Protein AF-A0A1Q9D2D0-F1 (afdb_monomer_lite)

Sequence (1019 aa):
MLRRRYPELGLRIVHDAEANIDPNTGLSERHKRALRMGPQANKRPKDSSQGYHQHREAAWSDQEEEEDLWSSWKLREDNWEDWEEGDWGQWRDQRRAWHHNSSNNQPSSSSWSSSEPSRGHVTDDEAQLILQGTALALTAPAGTSNRVPDVRMLLAYTGCAHSGLQEWQWCGCPEEVCAPAGGVWKMHTCAAELSYWPLKMHRALQEAAEGGSCADLEYEGDLQGETQWVSQKCCASFPASVCNPTAKKMTPCKDEADFLPGNFLHEWCEFHGTVPETCATTKGCHAGEGWCHCDNSEACTAAGGAWKQWTCDAAVQEWDSEKHLAVQSAATGSCEDVDWHGQPMSVALQHESSRCCASYPASVCDPTAKKMTPCKDEADFMPSNVLHEWCEVNPIPNASTCASHGCHGDGSYCHCSSHSSCASLGGSWKTSTCAEDLGHKDVAWHQAVAQASDEGTCAESRVHDSTVEDAISWSSRKCCSSYPANACYKGLKKMTPCKDEADFLPGNFLHEWCEFHGTVPETCATTKGCHAGEGWCHCDNSEACTAAGGAWKQWTCDAAVQEWDSEKHLAVQSAATGSCEDVDWHGQPMSVALQHESSKCCASYPAFVCDPTAKKMTPCKDEADFMPSNVVHEYCELHGVSVDSDTCTAHGCRSNHGHCHCDSQPGCEGVGGTWKVTSCEMEIGYWEPAKHKALQEAEESGTCGVDNMYGDLAIMIDHAATKCCASFPATLCDKTARHMTPCKDDADYTPEKEMYAWCDFYGDGAVLPEETVCNAQEGCYGGQGWCHCDGATGCQATGGIWNAHTCAKEVSQWSPEQHKMLQKADEHGTCLDLEVHGMRAQDFVNWPAQQCCKSFPASICDKDVKAMTPCLRSQDFDHNKTMWAWCEGLYPVPAEADCLAQGCTGNEHHCHCETAAACTALGGKYVEHQCWQDLQWMAAEVHKGIAKAIGQGTCEDVEAQHGKLEYAVDWLGSSCCASGMSVCQELASCATDYLSDTTGGLRESVEIGPNRGCGIRSF

Radius of gyration: 52.95 Å; chains: 1; bounding box: 123×114×160 Å

Secondary structure (DSSP, 8-state):
----S-----------------TTT---GGGSSS---------------------------------------------------------S------------------------------------------------------------------------SS--PPPP--HHHHTTTT-------HHHHHHHS-HHHHHHHHHHHHHT-STT---SS-HHHHHHHHHHHHSSSSS-BTTBTT-----SBSSTTSB-TTSEEEEEEE-SSSPPTTGGGSTTEEE-SS-EEESSHHHHHHHT-EEEEEEHHHHHHH-TTTHHHHHHHHHHT-STT-EETTEEHHHHTHHHHHHHBTTTT-BSS-TT-----SBSSGGGB-TTSEEEEEEE-SSPPPHHHHHHTTEEE-SS-EEESSHHHHHHTT-EEEEEEHHHHHHHS-HHHHHHHHHHHHHT--TT-EETTEEHHHHHHHHHHHHBTTTT-BTT-TT-----SBSSTTTB-TTSEEEEEEE-SSSPPTTGGGSTTEEEETTEEEESSHHHHHHTT-EEEEEEHHHHHTTGGGSHHHHHHHHHHT-SSS-EETTEEHHHHHHHHHHHHBSSTT-BTTBTT-----SBSSGGGB-TTSEEEEEEE-TT----HHHHHHTTEEEETTEEEESSHHHHHHTT-EEEEEEHHHHHHT--HHHHHHHHHHHHHT----EETTEEHHHHHHHHHHHHBTTTT-BSS-TT-----SBSSGGGB-TTSEEEEEEE--STT-----HHHHTTSTTEEEETTEEEESSHHHHHHTT-EEEEEEHHHHHHTS-HHHHHHHHHHHHHT--TT-EETTEEHHHHHHHHHHHHBTTTT-BTT-TTPPP--SSSSGGGB-TTSEEEEEEEPPSSPPPHHHHHHTT-EE-SS-EE-SSHHHHHHTT-EEEEEEHHHHHTTS-HHHHHHHHHHHHHT--TT-EETTEEHHHHHHHHHHHHBTTS--HHHHHHHHHHHHHHHTTS---------TTSS------

Organism: Symbiodinium microadriaticum (NCBI:txid2951)

pLDDT: mean 73.1, std 21.1, range [22.0, 96.12]

Structure (mmCIF, N/CA/C/O backbone):
data_AF-A0A1Q9D2D0-F1
#
_entry.id   AF-A0A1Q9D2D0-F1
#
loop_
_atom_site.group_PDB
_atom_site.id
_atom_site.type_symbol
_atom_site.label_atom_id
_atom_site.label_alt_id
_atom_site.label_comp_id
_atom_site.label_asym_id
_atom_site.label_entity_id
_atom_site.label_seq_id
_atom_site.pdbx_PDB_ins_code
_atom_site.Cartn_x
_atom_site.Cartn_y
_atom_site.Cartn_z
_atom_site.occupancy
_atom_site.B_iso_or_equiv
_atom_site.auth_seq_id
_atom_site.auth_comp_id
_atom_site.auth_asym_id
_atom_site.auth_atom_id
_atom_site.pdbx_PDB_model_num
ATOM 1 N N . MET A 1 1 ? -31.253 -50.440 29.001 1.00 29.52 1 MET A N 1
ATOM 2 C CA . MET A 1 1 ? -32.688 -50.418 28.649 1.00 29.52 1 MET A CA 1
ATOM 3 C C . MET A 1 1 ? -32.873 -49.471 27.472 1.00 29.52 1 MET A C 1
ATOM 5 O O . MET A 1 1 ? -32.320 -48.387 27.518 1.00 29.52 1 MET A O 1
ATOM 9 N N . LEU A 1 2 ? -33.603 -49.925 26.444 1.00 29.50 2 LEU A N 1
ATOM 10 C CA . LEU A 1 2 ? -34.126 -49.175 25.286 1.00 29.50 2 LEU A CA 1
ATOM 11 C C . LEU A 1 2 ? -33.126 -48.561 24.277 1.00 29.50 2 LEU A C 1
ATOM 13 O O . LEU A 1 2 ? -32.974 -47.354 24.169 1.00 29.50 2 LEU A O 1
ATOM 17 N N . ARG A 1 3 ? -32.595 -49.427 23.398 1.00 27.19 3 ARG A N 1
ATOM 18 C CA . ARG A 1 3 ? -32.656 -49.196 21.940 1.00 27.19 3 ARG A CA 1
ATOM 19 C C . ARG A 1 3 ? -34.008 -49.723 21.445 1.00 27.19 3 ARG A C 1
ATOM 21 O O . ARG A 1 3 ? -34.313 -50.880 21.727 1.00 27.19 3 ARG A O 1
ATOM 28 N N . ARG A 1 4 ? -34.786 -48.933 20.698 1.00 39.50 4 ARG A N 1
ATOM 29 C CA . ARG A 1 4 ? -35.791 -49.405 19.718 1.00 39.50 4 ARG A CA 1
ATOM 30 C C . ARG A 1 4 ? -36.212 -48.252 18.795 1.00 39.50 4 ARG A C 1
ATOM 32 O O . ARG A 1 4 ? -36.524 -47.183 19.300 1.00 39.50 4 ARG A O 1
ATOM 39 N N . ARG A 1 5 ? -36.339 -48.588 17.498 1.00 33.81 5 ARG A N 1
ATOM 40 C CA . ARG A 1 5 ? -36.816 -47.816 16.321 1.00 33.81 5 ARG A CA 1
ATOM 41 C C . ARG A 1 5 ? -35.719 -46.980 15.630 1.00 33.81 5 ARG A C 1
ATOM 43 O O . ARG A 1 5 ? -35.212 -46.066 16.248 1.00 33.81 5 ARG A O 1
ATOM 50 N N . TYR A 1 6 ? -35.272 -47.233 14.395 1.00 39.56 6 TYR A N 1
ATOM 51 C CA . TYR A 1 6 ? -35.883 -47.909 13.240 1.00 39.56 6 TYR A CA 1
ATOM 52 C C . TYR A 1 6 ? -34.847 -48.712 12.413 1.00 39.56 6 TYR A C 1
ATOM 54 O O . TYR A 1 6 ? -33.718 -48.242 12.275 1.00 39.56 6 TYR A O 1
ATOM 62 N N . PRO A 1 7 ? -35.206 -49.894 11.866 1.00 36.12 7 PRO A N 1
ATOM 63 C CA . PRO A 1 7 ? -34.313 -50.773 11.115 1.00 36.12 7 PRO A CA 1
ATOM 64 C C . PRO A 1 7 ? -34.763 -50.943 9.651 1.00 36.12 7 PRO A C 1
ATOM 66 O O . PRO A 1 7 ? -35.538 -51.839 9.370 1.00 36.12 7 PRO A O 1
ATOM 69 N N . GLU A 1 8 ? -34.274 -50.126 8.723 1.00 30.78 8 GLU A N 1
ATOM 70 C CA . GLU A 1 8 ? -34.384 -50.370 7.268 1.00 30.78 8 GLU A CA 1
ATOM 71 C C . GLU A 1 8 ? -33.184 -49.652 6.593 1.00 30.78 8 GLU A C 1
ATOM 73 O O . GLU A 1 8 ? -33.264 -48.491 6.215 1.00 30.78 8 GLU A O 1
ATOM 78 N N . LEU A 1 9 ? -31.951 -50.108 6.830 1.00 32.94 9 LEU A N 1
ATOM 79 C CA . LEU A 1 9 ? -31.128 -50.868 5.875 1.00 32.94 9 LEU A CA 1
ATOM 80 C C . LEU A 1 9 ? -30.857 -50.176 4.525 1.00 32.94 9 LEU A C 1
ATOM 82 O O . LEU A 1 9 ? -31.652 -50.234 3.594 1.00 32.94 9 LEU A O 1
ATOM 86 N N . GLY A 1 10 ? -29.632 -49.648 4.421 1.00 27.92 10 GLY A N 1
ATOM 87 C CA . GLY A 1 10 ? -28.985 -49.241 3.174 1.00 27.92 10 GLY A CA 1
ATOM 88 C C . GLY A 1 10 ? -27.541 -48.752 3.359 1.00 27.92 10 GLY A C 1
ATOM 89 O O . GLY A 1 10 ? -27.157 -47.770 2.741 1.00 27.92 10 GLY A O 1
ATOM 90 N N . LEU A 1 11 ? -26.751 -49.388 4.238 1.00 29.23 11 LEU A N 1
ATOM 91 C CA . LEU A 1 11 ? -25.336 -49.069 4.494 1.00 29.23 11 LEU A CA 1
ATOM 92 C C . LEU A 1 11 ? -24.418 -50.065 3.763 1.00 29.23 11 LEU A C 1
ATOM 94 O O . LEU A 1 11 ? -24.507 -51.272 3.989 1.00 29.23 11 LEU A O 1
ATOM 98 N N . ARG A 1 12 ? -23.487 -49.547 2.953 1.00 28.89 12 ARG A N 1
ATOM 99 C CA . ARG A 1 12 ? -22.188 -50.174 2.660 1.00 28.89 12 ARG A CA 1
ATOM 100 C C . ARG A 1 12 ? -21.102 -49.210 3.142 1.00 28.89 12 ARG A C 1
ATOM 102 O O . ARG A 1 12 ? -20.912 -48.164 2.538 1.00 28.89 12 ARG A O 1
ATOM 109 N N . ILE A 1 13 ? -20.411 -49.583 4.216 1.00 32.38 13 ILE A N 1
ATOM 110 C CA . ILE A 1 13 ? -19.085 -49.071 4.581 1.00 32.38 13 ILE A CA 1
ATOM 111 C C . ILE A 1 13 ? -18.121 -50.248 4.426 1.00 32.38 13 ILE A C 1
ATOM 113 O O . ILE A 1 13 ? -18.414 -51.350 4.893 1.00 32.38 13 ILE A O 1
ATOM 117 N N . VAL A 1 14 ? -16.989 -49.999 3.773 1.00 29.11 14 VAL A N 1
ATOM 118 C CA . VAL A 1 14 ? -15.773 -50.811 3.867 1.00 29.11 14 VAL A CA 1
ATOM 119 C C . VAL A 1 14 ? -14.767 -49.980 4.663 1.00 29.11 14 VAL A C 1
ATOM 121 O O . VAL A 1 14 ? -14.588 -48.797 4.383 1.00 29.11 14 VAL A O 1
ATOM 124 N N . HIS A 1 15 ? -14.200 -50.600 5.695 1.00 29.66 15 HIS A N 1
ATOM 125 C CA . HIS A 1 15 ? -13.107 -50.102 6.525 1.00 29.66 15 HIS A CA 1
ATOM 126 C C . HIS A 1 15 ? -11.771 -50.179 5.763 1.00 29.66 15 HIS A C 1
ATOM 128 O O . HIS A 1 15 ? -11.577 -51.120 5.002 1.00 29.66 15 HIS A O 1
ATOM 134 N N . ASP A 1 16 ? -10.854 -49.233 5.980 1.00 29.36 16 ASP A N 1
ATOM 135 C CA . ASP A 1 16 ? -9.665 -49.466 6.820 1.00 29.36 16 ASP A CA 1
ATOM 136 C C . ASP A 1 16 ? -8.766 -48.219 6.877 1.00 29.36 16 ASP A C 1
ATOM 138 O O . ASP A 1 16 ? -8.456 -47.589 5.868 1.00 29.36 16 ASP A O 1
ATOM 142 N N . ALA A 1 17 ? -8.363 -47.877 8.100 1.00 30.53 17 ALA A N 1
ATOM 143 C CA . ALA A 1 17 ? -7.312 -46.929 8.431 1.00 30.53 17 ALA A CA 1
ATOM 144 C C . ALA A 1 17 ? -6.265 -47.713 9.231 1.00 30.53 17 ALA A C 1
ATOM 146 O O . ALA A 1 17 ? -6.577 -48.214 10.312 1.00 30.53 17 ALA A O 1
ATOM 147 N N . GLU A 1 18 ? -5.046 -47.834 8.705 1.00 32.72 18 GLU A N 1
ATOM 148 C CA . GLU A 1 18 ? -3.908 -48.405 9.428 1.00 32.72 18 GLU A CA 1
ATOM 149 C C . GLU A 1 18 ? -2.966 -47.299 9.912 1.00 32.72 18 GLU A C 1
ATOM 151 O O . GLU A 1 18 ? -2.678 -46.325 9.218 1.00 32.72 18 GLU A O 1
ATOM 156 N N . ALA A 1 19 ? -2.533 -47.467 11.159 1.00 38.34 19 ALA A N 1
ATOM 157 C CA . ALA A 1 19 ? -1.733 -46.546 11.943 1.00 38.34 19 ALA A CA 1
ATOM 158 C C . ALA A 1 19 ? -0.241 -46.919 11.905 1.00 38.34 19 ALA A C 1
ATOM 160 O O . ALA A 1 19 ? 0.119 -48.093 11.971 1.00 38.34 19 ALA A O 1
ATOM 161 N N . ASN A 1 20 ? 0.624 -45.902 11.897 1.00 38.94 20 ASN A N 1
ATOM 162 C CA . ASN A 1 20 ? 2.072 -46.025 12.077 1.00 38.94 20 ASN A CA 1
ATOM 163 C C . ASN A 1 20 ? 2.422 -46.511 13.499 1.00 38.94 20 ASN A C 1
ATOM 165 O O . ASN A 1 20 ? 2.265 -45.770 14.472 1.00 38.94 20 ASN A O 1
ATOM 169 N N . ILE A 1 21 ? 2.944 -47.737 13.611 1.00 45.59 21 ILE A N 1
ATOM 170 C CA . ILE A 1 21 ? 3.579 -48.303 14.813 1.00 45.59 21 ILE A CA 1
ATOM 171 C C . ILE A 1 21 ? 4.992 -48.761 14.425 1.00 45.59 21 ILE A C 1
ATOM 173 O O . ILE A 1 21 ? 5.154 -49.479 13.442 1.00 45.59 21 ILE A O 1
ATOM 177 N N . ASP A 1 22 ? 6.009 -48.371 15.201 1.00 50.91 22 ASP A N 1
ATOM 178 C CA . ASP A 1 22 ? 7.391 -48.850 15.040 1.00 50.91 22 ASP A CA 1
ATOM 179 C C . ASP A 1 22 ? 7.479 -50.355 15.391 1.00 50.91 22 ASP A C 1
ATOM 181 O O . ASP A 1 22 ? 7.242 -50.732 16.551 1.00 50.91 22 ASP A O 1
ATOM 185 N N . PRO A 1 23 ? 7.832 -51.231 14.429 1.00 42.19 23 PRO A N 1
ATOM 186 C CA . PRO A 1 23 ? 7.814 -52.679 14.614 1.00 42.19 23 PRO A CA 1
ATOM 187 C C . PRO A 1 23 ? 8.924 -53.221 15.528 1.00 42.19 23 PRO A C 1
ATOM 189 O O . PRO A 1 23 ? 8.859 -54.389 15.905 1.00 42.19 23 PRO A O 1
ATOM 192 N N . ASN A 1 24 ? 9.913 -52.418 15.933 1.00 44.78 24 ASN A N 1
ATOM 193 C CA . ASN A 1 24 ? 11.002 -52.891 16.796 1.00 44.78 24 ASN A CA 1
ATOM 194 C C . ASN A 1 24 ? 10.820 -52.548 18.280 1.00 44.78 24 ASN A C 1
ATOM 196 O O . ASN A 1 24 ? 11.566 -53.063 19.115 1.00 44.78 24 ASN A O 1
ATOM 200 N N . THR A 1 25 ? 9.844 -51.708 18.640 1.00 61.78 25 THR A N 1
ATOM 201 C CA . THR A 1 25 ? 9.646 -51.297 20.045 1.00 61.78 25 THR A CA 1
ATOM 202 C C . THR A 1 25 ? 8.195 -51.288 20.531 1.00 61.78 25 THR A C 1
ATOM 204 O O . THR A 1 25 ? 7.981 -51.289 21.743 1.00 61.78 25 THR A O 1
ATOM 207 N N . GLY A 1 26 ? 7.194 -51.344 19.642 1.00 47.91 26 GLY A N 1
ATOM 208 C CA . GLY A 1 26 ? 5.797 -51.618 20.011 1.00 47.91 26 GLY A CA 1
ATOM 209 C C . GLY A 1 26 ? 5.111 -50.591 20.929 1.00 47.91 26 GLY A C 1
ATOM 210 O O . GLY A 1 26 ? 4.143 -50.941 21.600 1.00 47.91 26 GLY A O 1
ATOM 211 N N . LEU A 1 27 ? 5.579 -49.338 20.986 1.00 48.16 27 LEU A N 1
ATOM 212 C CA . LEU A 1 27 ? 5.010 -48.275 21.833 1.00 48.16 27 LEU A CA 1
ATOM 213 C C . LEU A 1 27 ? 4.822 -46.961 21.054 1.00 48.16 27 LEU A C 1
ATOM 215 O O . LEU A 1 27 ? 5.648 -46.615 20.213 1.00 48.16 27 LEU A O 1
ATOM 219 N N . SER A 1 28 ? 3.758 -46.204 21.359 1.00 59.44 28 SER A N 1
ATOM 220 C CA . SER A 1 28 ? 3.457 -44.903 20.739 1.00 59.44 28 SER A CA 1
ATOM 221 C C . SER A 1 28 ? 4.193 -43.730 21.415 1.00 59.44 28 SER A C 1
ATOM 223 O O . SER A 1 28 ? 4.407 -43.716 22.630 1.00 59.44 28 SER A O 1
ATOM 225 N N . GLU A 1 29 ? 4.565 -42.714 20.625 1.00 48.94 29 GLU A N 1
ATOM 226 C CA . GLU A 1 29 ? 5.423 -41.574 21.022 1.00 48.94 29 GLU A CA 1
ATOM 227 C C . GLU A 1 29 ? 4.905 -40.748 22.217 1.00 48.94 29 GLU A C 1
ATOM 229 O O . GLU A 1 29 ? 5.682 -40.124 22.940 1.00 48.94 29 GLU A O 1
ATOM 234 N N . ARG A 1 30 ? 3.607 -40.814 22.537 1.00 46.00 30 ARG A N 1
ATOM 235 C CA . ARG A 1 30 ? 3.031 -40.077 23.677 1.00 46.00 30 ARG A CA 1
ATOM 236 C C . ARG A 1 30 ? 3.426 -40.640 25.055 1.00 46.00 30 ARG A C 1
ATOM 238 O O . ARG A 1 30 ? 3.149 -39.996 26.061 1.00 46.00 30 ARG A O 1
ATOM 245 N N . HIS A 1 31 ? 4.095 -41.797 25.117 1.00 44.75 31 HIS A N 1
ATOM 246 C CA . HIS A 1 31 ? 4.530 -42.443 26.366 1.00 44.75 31 HIS A CA 1
ATOM 247 C C . HIS A 1 31 ? 6.039 -42.297 26.674 1.00 44.75 31 HIS A C 1
ATOM 249 O O . HIS A 1 31 ? 6.480 -42.708 27.747 1.00 44.75 31 HIS A O 1
ATOM 255 N N . LYS A 1 32 ? 6.848 -41.690 25.784 1.00 45.22 32 LYS A N 1
ATOM 256 C CA . LYS A 1 32 ? 8.317 -41.572 25.959 1.00 45.22 32 LYS A CA 1
ATOM 257 C C . LYS A 1 32 ? 8.794 -40.344 26.754 1.00 45.22 32 LYS A C 1
ATOM 259 O O . LYS A 1 32 ? 9.953 -40.314 27.157 1.00 45.22 32 LYS A O 1
ATOM 264 N N . ARG A 1 33 ? 7.937 -39.354 27.041 1.00 47.41 33 ARG A N 1
ATOM 265 C CA . ARG A 1 33 ? 8.340 -38.110 27.745 1.00 47.41 33 ARG A CA 1
ATOM 266 C C . ARG A 1 33 ? 7.984 -38.017 29.236 1.00 47.41 33 ARG A C 1
ATOM 268 O O . ARG A 1 33 ? 8.332 -37.022 29.857 1.00 47.41 33 ARG A O 1
ATOM 275 N N . ALA A 1 34 ? 7.368 -39.033 29.845 1.00 38.66 34 ALA A N 1
ATOM 276 C CA . ALA A 1 34 ? 6.874 -38.934 31.229 1.00 38.66 34 ALA A CA 1
ATOM 277 C C . ALA A 1 34 ? 7.697 -39.678 32.304 1.00 38.66 34 ALA A C 1
ATOM 279 O O . ALA A 1 34 ? 7.316 -39.662 33.471 1.00 38.66 34 ALA A O 1
ATOM 280 N N . LEU A 1 35 ? 8.825 -40.321 31.975 1.00 38.12 35 LEU A N 1
ATOM 281 C CA . LEU A 1 35 ? 9.617 -41.069 32.965 1.00 38.12 35 LEU A CA 1
ATOM 282 C C . LEU A 1 35 ? 11.126 -40.891 32.758 1.00 38.12 35 LEU A C 1
ATOM 284 O O . LEU A 1 35 ? 11.763 -41.720 32.115 1.00 38.12 35 LEU A O 1
ATOM 288 N N . ARG A 1 36 ? 11.709 -39.835 33.344 1.00 37.31 36 ARG A N 1
ATOM 289 C CA . ARG A 1 36 ? 13.122 -39.804 33.782 1.00 37.31 36 ARG A CA 1
ATOM 290 C C . ARG A 1 36 ? 13.374 -38.648 34.764 1.00 37.31 36 ARG A C 1
ATOM 292 O O . ARG A 1 36 ? 13.748 -37.552 34.370 1.00 37.31 36 ARG A O 1
ATOM 299 N N . MET A 1 37 ? 13.220 -38.930 36.060 1.00 31.78 37 MET A N 1
ATOM 300 C CA . MET A 1 37 ? 13.862 -38.195 37.160 1.00 31.78 37 MET A CA 1
ATOM 301 C C . MET A 1 37 ? 14.519 -39.198 38.136 1.00 31.78 37 MET A C 1
ATOM 303 O O . MET A 1 37 ? 13.795 -39.919 38.808 1.00 31.78 37 MET A O 1
ATOM 307 N N . GLY A 1 38 ? 15.871 -39.212 38.154 1.00 31.91 38 GLY A N 1
ATOM 308 C CA . GLY A 1 38 ? 16.875 -39.639 39.180 1.00 31.91 38 GLY A CA 1
ATOM 309 C C . GLY A 1 38 ? 16.762 -40.977 39.959 1.00 31.91 38 GLY A C 1
ATOM 310 O O . GLY A 1 38 ? 15.737 -41.640 39.873 1.00 31.91 38 GLY A O 1
ATOM 311 N N . PRO A 1 39 ? 17.746 -41.374 40.821 1.00 44.78 39 PRO A N 1
ATOM 312 C CA . PRO A 1 39 ? 19.143 -40.913 40.996 1.00 44.78 39 PRO A CA 1
ATOM 313 C C . PRO A 1 39 ? 20.220 -42.030 41.290 1.00 44.78 39 PRO A C 1
ATOM 315 O O . PRO A 1 39 ? 19.901 -43.182 41.550 1.00 44.78 39 PRO A O 1
ATOM 318 N N . GLN A 1 40 ? 21.502 -41.611 41.356 1.00 31.42 40 GLN A N 1
ATOM 319 C CA . GLN A 1 40 ? 22.643 -42.110 42.184 1.00 31.42 40 GLN A CA 1
ATOM 320 C C . GLN A 1 40 ? 23.499 -43.386 41.874 1.00 31.42 40 GLN A C 1
ATOM 322 O O . GLN A 1 40 ? 23.090 -44.520 42.081 1.00 31.42 40 GLN A O 1
ATOM 327 N N . ALA A 1 41 ? 24.803 -43.109 41.640 1.00 29.97 41 ALA A N 1
ATOM 328 C CA . ALA A 1 41 ? 25.995 -43.520 42.429 1.00 29.97 41 ALA A CA 1
ATOM 329 C C . ALA A 1 41 ? 26.961 -44.663 41.982 1.00 29.97 41 ALA A C 1
ATOM 331 O O . ALA A 1 41 ? 26.607 -45.832 41.905 1.00 29.97 41 ALA A O 1
ATOM 332 N N . ASN A 1 42 ? 28.259 -44.275 41.964 1.00 31.19 42 ASN A N 1
ATOM 333 C CA . ASN A 1 42 ? 29.481 -44.989 42.419 1.00 31.19 42 ASN A CA 1
ATOM 334 C C . ASN A 1 42 ? 30.217 -46.010 41.508 1.00 31.19 42 ASN A C 1
ATOM 336 O O . ASN A 1 42 ? 29.872 -47.183 41.505 1.00 31.19 42 ASN A O 1
ATOM 340 N N . LYS A 1 43 ? 31.389 -45.649 40.929 1.00 29.12 43 LYS A N 1
ATOM 341 C CA . LYS A 1 43 ? 32.767 -45.748 41.511 1.00 29.12 43 LYS A CA 1
ATOM 342 C C . LYS A 1 43 ? 33.904 -45.619 40.453 1.00 29.12 43 LYS A C 1
ATOM 344 O O . LYS A 1 43 ? 33.855 -46.220 39.392 1.00 29.12 43 LYS A O 1
ATOM 349 N N . ARG A 1 44 ? 34.939 -44.853 40.844 1.00 28.03 44 ARG A N 1
ATOM 350 C CA . ARG A 1 44 ? 36.368 -44.720 40.406 1.00 28.03 44 ARG A CA 1
ATOM 351 C C . ARG A 1 44 ? 37.142 -46.059 40.211 1.00 28.03 44 ARG A C 1
ATOM 353 O O . ARG A 1 44 ? 36.575 -47.065 40.634 1.00 28.03 44 ARG A O 1
ATOM 360 N N . PRO A 1 45 ? 38.469 -46.104 39.852 1.00 50.09 45 PRO A N 1
ATOM 361 C CA . PRO A 1 45 ? 39.444 -45.077 39.355 1.00 50.09 45 PRO A CA 1
ATOM 362 C C . PRO A 1 45 ? 40.431 -45.549 38.222 1.00 50.09 45 PRO A C 1
ATOM 364 O O . PRO A 1 45 ? 40.556 -46.748 38.006 1.00 50.09 45 PRO A O 1
ATOM 367 N N . LYS A 1 46 ? 41.218 -44.647 37.577 1.00 31.55 46 LYS A N 1
ATOM 368 C CA . LYS A 1 46 ? 42.694 -44.425 37.769 1.00 31.55 46 LYS A CA 1
ATOM 369 C C . LYS A 1 46 ? 43.452 -43.720 36.604 1.00 31.55 46 LYS A C 1
ATOM 371 O O . LYS A 1 46 ? 43.339 -44.132 35.461 1.00 31.55 46 LYS A O 1
ATOM 376 N N . ASP A 1 47 ? 44.292 -42.758 37.024 1.00 33.06 47 ASP A N 1
ATOM 377 C CA . ASP A 1 47 ? 45.635 -42.298 36.576 1.00 33.06 47 ASP A CA 1
ATOM 378 C C . ASP A 1 47 ? 45.919 -41.738 35.157 1.00 33.06 47 ASP A C 1
ATOM 380 O O . ASP A 1 47 ? 45.955 -42.490 34.193 1.00 33.06 47 ASP A O 1
ATOM 384 N N . SER A 1 48 ? 46.259 -40.430 35.072 1.00 32.25 48 SER A N 1
ATOM 385 C CA . SER A 1 48 ? 47.637 -39.854 34.920 1.00 32.25 48 SER A CA 1
ATOM 386 C C . SER A 1 48 ? 47.577 -38.361 34.472 1.00 32.25 48 SER A C 1
ATOM 388 O O . SER A 1 48 ? 47.077 -38.095 33.387 1.00 32.25 48 SER A O 1
ATOM 390 N N . SER A 1 49 ? 47.824 -37.365 35.355 1.00 33.22 49 SER A N 1
ATOM 391 C CA . SER A 1 49 ? 49.008 -36.440 35.430 1.00 33.22 49 SER A CA 1
ATOM 392 C C . SER A 1 49 ? 49.246 -35.552 34.182 1.00 33.22 49 SER A C 1
ATOM 394 O O . SER A 1 49 ? 49.314 -36.111 33.101 1.00 33.22 49 SER A O 1
ATOM 396 N N . GLN A 1 50 ? 49.441 -34.219 34.181 1.00 33.34 50 GLN A N 1
ATOM 397 C CA . GLN A 1 50 ? 50.126 -33.233 35.054 1.00 33.34 50 GLN A CA 1
ATOM 398 C C . GLN A 1 50 ? 49.739 -31.813 34.539 1.00 33.34 50 GLN A C 1
ATOM 400 O O . GLN A 1 50 ? 49.748 -31.617 33.332 1.00 33.34 50 GLN A O 1
ATOM 405 N N . GLY A 1 51 ? 49.270 -30.854 35.355 1.00 28.98 51 GLY A N 1
ATOM 406 C CA . GLY A 1 51 ? 50.044 -29.744 35.972 1.00 28.98 51 GLY A CA 1
ATOM 407 C C . GLY A 1 51 ? 49.505 -28.372 35.481 1.00 28.98 51 GLY A C 1
ATOM 408 O O . GLY A 1 51 ? 48.948 -28.335 34.397 1.00 28.98 51 GLY A O 1
ATOM 409 N N . TYR A 1 52 ? 49.565 -27.210 36.147 1.00 28.22 52 TYR A N 1
ATOM 410 C CA . TYR A 1 52 ? 50.000 -26.758 37.480 1.00 28.22 52 TYR A CA 1
ATOM 411 C C . TYR A 1 52 ? 49.554 -25.263 37.635 1.00 28.22 52 TYR A C 1
ATOM 413 O O . TYR A 1 52 ? 49.777 -24.503 36.703 1.00 28.22 52 TYR A O 1
ATOM 421 N N . HIS A 1 53 ? 49.007 -24.870 38.808 1.00 31.08 53 HIS A N 1
ATOM 422 C CA . HIS A 1 53 ? 48.958 -23.514 39.449 1.00 31.08 53 HIS A CA 1
ATOM 423 C C . HIS A 1 53 ? 48.227 -22.308 38.782 1.00 31.08 53 HIS A C 1
ATOM 425 O O . HIS A 1 53 ? 48.250 -22.172 37.575 1.00 31.08 53 HIS A O 1
ATOM 431 N N . GLN A 1 54 ? 47.607 -21.331 39.473 1.00 32.28 54 GLN A N 1
ATOM 432 C CA . GLN A 1 54 ? 47.302 -21.049 40.890 1.00 32.28 54 GLN A CA 1
ATOM 433 C C . GLN A 1 54 ? 46.223 -19.935 40.997 1.00 32.28 54 GLN A C 1
ATOM 435 O O . GLN A 1 54 ? 46.085 -19.092 40.123 1.00 32.28 54 GLN A O 1
ATOM 440 N N . HIS A 1 55 ? 45.509 -19.988 42.120 1.00 29.72 55 HIS A N 1
ATOM 441 C CA . HIS A 1 55 ? 44.509 -19.114 42.749 1.00 29.72 55 HIS A CA 1
ATOM 442 C C . HIS A 1 55 ? 44.716 -17.577 42.857 1.00 29.72 55 HIS A C 1
ATOM 444 O O . HIS A 1 55 ? 45.845 -17.123 43.014 1.00 29.72 55 HIS A O 1
ATOM 450 N N . ARG A 1 56 ? 43.556 -16.915 43.109 1.00 27.59 56 ARG A N 1
ATOM 451 C CA . ARG A 1 56 ? 43.268 -15.751 44.010 1.00 27.59 56 ARG A CA 1
ATOM 452 C C . ARG A 1 56 ? 43.643 -14.346 43.524 1.00 27.59 56 ARG A C 1
ATOM 454 O O . ARG A 1 56 ? 44.603 -14.201 42.794 1.00 27.59 56 ARG A O 1
ATOM 461 N N . GLU A 1 57 ? 43.063 -13.243 44.002 1.00 28.25 57 GLU A N 1
ATOM 462 C CA . GLU A 1 57 ? 41.776 -12.796 44.589 1.00 28.25 57 GLU A CA 1
ATOM 463 C C . GLU A 1 57 ? 41.970 -11.271 44.798 1.00 28.25 57 GLU A C 1
ATOM 465 O O . GLU A 1 57 ? 43.084 -10.852 45.096 1.00 28.25 57 GLU A O 1
ATOM 470 N N . ALA A 1 58 ? 40.879 -10.499 44.758 1.00 29.97 58 ALA A N 1
ATOM 471 C CA . ALA A 1 58 ? 40.664 -9.240 45.493 1.00 29.97 58 ALA A CA 1
ATOM 472 C C . ALA A 1 58 ? 41.387 -7.928 45.072 1.00 29.97 58 ALA A C 1
ATOM 474 O O . ALA A 1 58 ? 42.562 -7.710 45.330 1.00 29.97 58 ALA A O 1
ATOM 475 N N . ALA A 1 59 ? 40.535 -7.001 44.618 1.00 28.39 59 ALA A N 1
ATOM 476 C CA . ALA A 1 59 ? 40.204 -5.719 45.261 1.00 28.39 59 ALA A CA 1
ATOM 477 C C . ALA A 1 59 ? 40.985 -4.417 44.953 1.00 28.39 59 ALA A C 1
ATOM 479 O O . ALA A 1 59 ? 42.129 -4.254 45.350 1.00 28.39 59 ALA A O 1
ATOM 480 N N . TRP A 1 60 ? 40.228 -3.485 44.342 1.00 30.70 60 TRP A N 1
ATOM 481 C CA . TRP A 1 60 ? 40.066 -2.037 44.595 1.00 30.70 60 TRP A CA 1
ATOM 482 C C . TRP A 1 60 ? 41.302 -1.180 44.924 1.00 30.70 60 TRP A C 1
ATOM 484 O O . TRP A 1 60 ? 41.883 -1.314 45.996 1.00 30.70 60 TRP A O 1
ATOM 494 N N . SER A 1 61 ? 41.527 -0.145 44.107 1.00 28.53 61 SER A N 1
ATOM 495 C CA . SER A 1 61 ? 41.698 1.224 44.614 1.00 28.53 61 SER A CA 1
ATOM 496 C C . SER A 1 61 ? 41.444 2.265 43.523 1.00 28.53 61 SER A C 1
ATOM 498 O O . SER A 1 61 ? 41.816 2.074 42.367 1.00 28.53 61 SER A O 1
ATOM 500 N N . ASP A 1 62 ? 40.824 3.348 43.969 1.00 32.03 62 ASP A N 1
ATOM 501 C CA . ASP A 1 62 ? 40.550 4.625 43.319 1.00 32.03 62 ASP A CA 1
ATOM 502 C C . ASP A 1 62 ? 41.803 5.299 42.724 1.00 32.03 62 ASP A C 1
ATOM 504 O O . ASP A 1 62 ? 42.916 5.025 43.178 1.00 32.03 62 ASP A O 1
ATOM 508 N N . GLN A 1 63 ? 41.619 6.206 41.751 1.00 27.38 63 GLN A N 1
ATOM 509 C CA . GLN A 1 63 ? 41.907 7.649 41.899 1.00 27.38 63 GLN A CA 1
ATOM 510 C C . GLN A 1 63 ? 41.985 8.381 40.534 1.00 27.38 63 GLN A C 1
ATOM 512 O O . GLN A 1 63 ? 42.865 8.114 39.725 1.00 27.38 63 GLN A O 1
ATOM 517 N N . GLU A 1 64 ? 40.984 9.245 40.329 1.00 30.48 64 GLU A N 1
ATOM 518 C CA . GLU A 1 64 ? 40.972 10.636 39.824 1.00 30.48 64 GLU A CA 1
ATOM 519 C C . GLU A 1 64 ? 41.950 11.169 38.745 1.00 30.48 64 GLU A C 1
ATOM 521 O O . GLU A 1 64 ? 43.167 11.065 38.857 1.00 30.48 64 GLU A O 1
ATOM 526 N N . GLU A 1 65 ? 41.311 11.932 37.839 1.00 30.27 65 GLU A N 1
ATOM 527 C CA . GLU A 1 65 ? 41.675 13.261 37.295 1.00 30.27 65 GLU A CA 1
ATOM 528 C C . GLU A 1 65 ? 42.369 13.430 35.923 1.00 30.27 65 GLU A C 1
ATOM 530 O O . GLU A 1 65 ? 43.250 12.675 35.523 1.00 30.27 65 GLU A O 1
ATOM 535 N N . GLU A 1 66 ? 41.918 14.522 35.277 1.00 28.09 66 GLU A N 1
ATOM 536 C CA . GLU A 1 66 ? 42.276 15.188 34.005 1.00 28.09 66 GLU A CA 1
ATOM 537 C C . GLU A 1 66 ? 41.638 14.606 32.726 1.00 28.09 66 GLU A C 1
ATOM 539 O O . GLU A 1 66 ? 42.008 13.546 32.232 1.00 28.09 66 GLU A O 1
ATOM 544 N N . GLU A 1 67 ? 40.503 15.139 32.253 1.00 29.39 67 GLU A N 1
ATOM 545 C CA . GLU A 1 67 ? 40.248 16.453 31.610 1.00 29.39 67 GLU A CA 1
ATOM 546 C C . GLU A 1 67 ? 40.871 16.624 30.209 1.00 29.39 67 GLU A C 1
ATOM 548 O O . GLU A 1 67 ? 42.055 16.403 29.976 1.00 29.39 67 GLU A O 1
ATOM 553 N N . ASP A 1 68 ? 40.001 17.114 29.320 1.00 31.42 68 ASP A N 1
ATOM 554 C CA . ASP A 1 68 ? 40.262 17.987 28.176 1.00 31.42 68 ASP A CA 1
ATOM 555 C C . ASP A 1 68 ? 40.416 17.462 26.725 1.00 31.42 68 ASP A C 1
ATOM 557 O O . ASP A 1 68 ? 41.470 17.035 26.261 1.00 31.42 68 ASP A O 1
ATOM 561 N N . LEU A 1 69 ? 39.326 17.760 25.984 1.00 27.72 69 LEU A N 1
ATOM 562 C CA . LEU A 1 69 ? 39.236 18.301 24.615 1.00 27.72 69 LEU A CA 1
ATOM 563 C C . LEU A 1 69 ? 39.401 17.263 23.482 1.00 27.72 69 LEU A C 1
ATOM 565 O O . LEU A 1 69 ? 40.450 16.664 23.301 1.00 27.72 69 LEU A O 1
ATOM 569 N N . TRP A 1 70 ? 38.397 17.025 22.631 1.00 26.05 70 TRP A N 1
ATOM 570 C CA . TRP A 1 70 ? 37.814 18.012 21.715 1.00 26.05 70 TRP A CA 1
ATOM 571 C C . TRP A 1 70 ? 36.307 17.818 21.481 1.00 26.05 70 TRP A C 1
ATOM 573 O O . TRP A 1 70 ? 35.838 16.733 21.145 1.00 26.05 70 TRP A O 1
ATOM 583 N N . SER A 1 71 ? 35.588 18.939 21.569 1.00 27.02 71 SER A N 1
ATOM 584 C CA . SER A 1 71 ? 34.247 19.154 21.023 1.00 27.02 71 SER A CA 1
ATOM 585 C C . SER A 1 71 ? 34.334 20.150 19.860 1.00 27.02 71 SER A C 1
ATOM 587 O O . SER A 1 71 ? 35.236 20.986 19.825 1.00 27.02 71 SER A O 1
ATOM 589 N N . SER A 1 72 ? 33.292 20.146 19.027 1.00 28.62 72 SER A N 1
ATOM 590 C CA . SER A 1 72 ? 32.873 21.172 18.056 1.00 28.62 72 SER A CA 1
ATOM 591 C C . SER A 1 72 ? 33.534 21.142 16.673 1.00 28.62 72 SER A C 1
ATOM 593 O O . SER A 1 72 ? 34.731 21.352 16.537 1.00 28.62 72 SER A O 1
ATOM 595 N N . TRP A 1 73 ? 32.712 20.935 15.638 1.00 24.22 73 TRP A N 1
ATOM 596 C CA . TRP A 1 73 ? 32.104 22.059 14.918 1.00 24.22 73 TRP A CA 1
ATOM 597 C C . TRP A 1 73 ? 30.582 21.885 14.858 1.00 24.22 73 TRP A C 1
ATOM 599 O O . TRP A 1 73 ? 30.064 20.779 14.734 1.00 24.22 73 TRP A O 1
ATOM 609 N N . LYS A 1 74 ? 29.900 23.015 15.032 1.00 30.44 74 LYS A N 1
ATOM 610 C CA . LYS A 1 74 ? 28.456 23.235 15.104 1.00 30.44 74 LYS A CA 1
ATOM 611 C C . LYS A 1 74 ? 28.073 24.124 13.907 1.00 30.44 74 LYS A C 1
ATOM 613 O O . LYS A 1 74 ? 28.930 24.852 13.414 1.00 30.44 74 LYS A O 1
ATOM 618 N N . LEU A 1 75 ? 26.773 24.148 13.605 1.00 28.80 75 LEU A N 1
ATOM 619 C CA . LEU A 1 75 ? 25.998 25.194 12.913 1.00 28.80 75 LEU A CA 1
ATOM 620 C C . LEU A 1 75 ? 25.936 25.177 11.376 1.00 28.80 75 LEU A C 1
ATOM 622 O O . LEU A 1 75 ? 26.819 25.673 10.681 1.00 28.80 75 LEU A O 1
ATOM 626 N N . ARG A 1 76 ? 24.747 24.803 10.887 1.00 24.14 76 ARG A N 1
ATOM 627 C CA . ARG A 1 76 ? 23.923 25.714 10.086 1.00 24.14 76 ARG A CA 1
ATOM 628 C C . ARG A 1 76 ? 22.454 25.547 10.507 1.00 24.14 76 ARG A C 1
ATOM 630 O O . ARG A 1 76 ? 21.848 24.520 10.232 1.00 24.14 76 ARG A O 1
ATOM 637 N N . GLU A 1 77 ? 21.967 26.523 11.268 1.00 29.31 77 GLU A N 1
ATOM 638 C CA . GLU A 1 77 ? 20.545 26.823 11.480 1.00 29.31 77 GLU A CA 1
ATOM 639 C C . GLU A 1 77 ? 19.987 27.439 10.185 1.00 29.31 77 GLU A C 1
ATOM 641 O O . GLU A 1 77 ? 20.731 28.143 9.502 1.00 29.31 77 GLU A O 1
ATOM 646 N N . ASP A 1 78 ? 18.743 27.103 9.825 1.00 30.67 78 ASP A N 1
ATOM 647 C CA . ASP A 1 78 ? 17.699 28.029 9.344 1.00 30.67 78 ASP A CA 1
ATOM 648 C C . ASP A 1 78 ? 16.424 27.234 8.956 1.00 30.67 78 ASP A C 1
ATOM 650 O O . ASP A 1 78 ? 16.464 26.359 8.093 1.00 30.67 78 ASP A O 1
ATOM 654 N N . ASN A 1 79 ? 15.297 27.606 9.583 1.00 30.42 79 ASN A N 1
ATOM 655 C CA . ASN A 1 79 ? 13.884 27.326 9.253 1.00 30.42 79 ASN A CA 1
ATOM 656 C C . ASN A 1 79 ? 13.301 25.905 9.423 1.00 30.42 79 ASN A C 1
ATOM 658 O O . ASN A 1 79 ? 13.091 25.193 8.446 1.00 30.42 79 ASN A O 1
ATOM 662 N N . TRP A 1 80 ? 12.874 25.577 10.650 1.00 28.44 80 TRP A N 1
ATOM 663 C CA . TRP A 1 80 ? 11.704 24.714 10.908 1.00 28.44 80 TRP A CA 1
ATOM 664 C C . TRP A 1 80 ? 11.126 25.010 12.308 1.00 28.44 80 TRP A C 1
ATOM 666 O O . TRP A 1 80 ? 11.308 24.255 13.256 1.00 28.44 80 TRP A O 1
ATOM 676 N N . GLU A 1 81 ? 10.452 26.151 12.448 1.00 30.20 81 GLU A N 1
ATOM 677 C CA . GLU A 1 81 ? 9.533 26.451 13.556 1.00 30.20 81 GLU A CA 1
ATOM 678 C C . GLU A 1 81 ? 8.200 26.854 12.911 1.00 30.20 81 GLU A C 1
ATOM 680 O O . GLU A 1 81 ? 8.122 27.933 12.337 1.00 30.20 81 GLU A O 1
ATOM 685 N N . ASP A 1 82 ? 7.235 25.926 12.874 1.00 32.22 82 ASP A N 1
ATOM 686 C CA . ASP A 1 82 ? 5.776 26.168 12.777 1.00 32.22 82 ASP A CA 1
ATOM 687 C C . ASP A 1 82 ? 5.026 24.822 12.666 1.00 32.22 82 ASP A C 1
ATOM 689 O O . ASP A 1 82 ? 4.376 24.504 11.674 1.00 32.22 82 ASP A O 1
ATOM 693 N N . TRP A 1 83 ? 5.144 23.993 13.704 1.00 31.08 83 TRP A N 1
ATOM 694 C CA . TRP A 1 83 ? 4.133 22.984 14.038 1.00 31.08 83 TRP A CA 1
ATOM 695 C C . TRP A 1 83 ? 3.815 23.177 15.516 1.00 31.08 83 TRP A C 1
ATOM 697 O O . TRP A 1 83 ? 4.378 22.518 16.388 1.00 31.08 83 TRP A O 1
ATOM 707 N N . GLU A 1 84 ? 2.985 24.187 15.785 1.00 31.75 84 GLU A N 1
ATOM 708 C CA . GLU A 1 84 ? 2.391 24.401 17.097 1.00 31.75 84 GLU A CA 1
ATOM 709 C C . GLU A 1 84 ? 1.534 23.192 17.488 1.00 31.75 84 GLU A C 1
ATOM 711 O O . GLU A 1 84 ? 0.713 22.681 16.723 1.00 31.75 84 GLU A O 1
ATOM 716 N N . GLU A 1 85 ? 1.758 22.772 18.728 1.00 31.53 85 GLU A N 1
ATOM 717 C CA . GLU A 1 85 ? 0.930 21.898 19.542 1.00 31.53 85 GLU A CA 1
ATOM 718 C C . GLU A 1 85 ? -0.539 22.365 19.527 1.00 31.53 85 GLU A C 1
ATOM 720 O O . GLU A 1 85 ? -0.929 23.306 20.216 1.00 31.53 85 GLU A O 1
ATOM 725 N N . GLY A 1 86 ? -1.375 21.675 18.749 1.00 28.75 86 GLY A N 1
ATOM 726 C CA . GLY A 1 86 ? -2.828 21.833 18.743 1.00 28.75 86 GLY A CA 1
ATOM 727 C C . GLY A 1 86 ? -3.515 20.965 19.802 1.00 28.75 86 GLY A C 1
ATOM 728 O O . GLY A 1 86 ? -3.955 19.858 19.518 1.00 28.75 86 GLY A O 1
ATOM 729 N N . ASP A 1 87 ? -3.574 21.489 21.023 1.00 30.56 87 ASP A N 1
ATOM 730 C CA . ASP A 1 87 ? -4.747 21.521 21.912 1.00 30.56 87 ASP A CA 1
ATOM 731 C C . ASP A 1 87 ? -5.650 20.260 22.024 1.00 30.56 87 ASP A C 1
ATOM 733 O O . ASP A 1 87 ? -6.776 20.215 21.531 1.00 30.56 87 ASP A O 1
ATOM 737 N N . TRP A 1 88 ? -5.200 19.260 22.792 1.00 29.06 88 TRP A N 1
ATOM 738 C CA . TRP A 1 88 ? -6.083 18.312 23.496 1.00 29.06 88 TRP A CA 1
ATOM 739 C C . TRP A 1 88 ? -5.766 18.342 24.989 1.00 29.06 88 TRP A C 1
ATOM 741 O O . TRP A 1 88 ? -5.116 17.449 25.530 1.00 29.06 88 TRP A O 1
ATOM 751 N N . GLY A 1 89 ? -6.194 19.396 25.683 1.00 29.67 89 GLY A N 1
ATOM 752 C CA . GLY A 1 89 ? -5.976 19.444 27.123 1.00 29.67 89 GLY A CA 1
ATOM 753 C C . GLY A 1 89 ? -6.428 20.711 27.821 1.00 29.67 89 GLY A C 1
ATOM 754 O O . GLY A 1 89 ? -5.597 21.345 28.461 1.00 29.67 89 GLY A O 1
ATOM 755 N N . GLN A 1 90 ? -7.722 21.057 27.767 1.00 26.41 90 GLN A N 1
ATOM 756 C CA . GLN A 1 90 ? -8.330 21.982 28.739 1.00 26.41 90 GLN A CA 1
ATOM 757 C C . GLN A 1 90 ? -9.875 21.981 28.718 1.00 26.41 90 GLN A C 1
ATOM 759 O O . GLN A 1 90 ? -10.526 22.961 28.376 1.00 26.41 90 GLN A O 1
ATOM 764 N N . TRP A 1 91 ? -10.494 20.886 29.175 1.00 26.75 91 TRP A N 1
ATOM 765 C CA . TRP A 1 91 ? -11.868 20.911 29.709 1.00 26.75 91 TRP A CA 1
ATOM 766 C C . TRP A 1 91 ? -11.831 20.757 31.234 1.00 26.75 91 TRP A C 1
ATOM 768 O O . TRP A 1 91 ? -12.163 19.718 31.798 1.00 26.75 91 TRP A O 1
ATOM 778 N N . ARG A 1 92 ? -11.396 21.816 31.924 1.00 25.75 92 ARG A N 1
ATOM 779 C CA . ARG A 1 92 ? -11.740 22.082 33.328 1.00 25.75 92 ARG A CA 1
ATOM 780 C C . ARG A 1 92 ? -11.622 23.581 33.609 1.00 25.75 92 ARG A C 1
ATOM 782 O O . ARG A 1 92 ? -10.656 24.216 33.216 1.00 25.75 92 ARG A O 1
ATOM 789 N N . ASP A 1 93 ? -12.625 24.086 34.324 1.00 31.39 93 ASP A N 1
ATOM 790 C CA . ASP A 1 93 ? -12.732 25.407 34.957 1.00 31.39 93 ASP A CA 1
ATOM 791 C C . ASP A 1 93 ? -13.107 26.627 34.090 1.00 31.39 93 ASP A C 1
ATOM 793 O O . ASP A 1 93 ? -12.321 27.539 33.859 1.00 31.39 93 ASP A O 1
ATOM 797 N N . GLN A 1 94 ? -14.409 26.756 33.792 1.00 26.52 94 GLN A N 1
ATOM 798 C CA . GLN A 1 94 ? -15.054 28.069 33.628 1.00 26.52 94 GLN A CA 1
ATOM 799 C C . GLN A 1 94 ? -16.284 28.227 34.535 1.00 26.52 94 GLN A C 1
ATOM 801 O O . GLN A 1 94 ? -17.432 28.148 34.109 1.00 26.52 94 GLN A O 1
ATOM 806 N N . ARG A 1 95 ? -16.037 28.528 35.816 1.00 29.25 95 ARG A N 1
ATOM 807 C CA . ARG A 1 95 ? -16.954 29.311 36.669 1.00 29.25 95 ARG A CA 1
ATOM 808 C C . ARG A 1 95 ? -16.160 30.160 37.671 1.00 29.25 95 ARG A C 1
ATOM 810 O O . ARG A 1 95 ? -16.030 29.752 38.824 1.00 29.25 95 ARG A O 1
ATOM 817 N N . ARG A 1 96 ? -15.692 31.353 37.257 1.00 29.42 96 ARG A N 1
ATOM 818 C CA . ARG A 1 96 ? -15.768 32.638 38.010 1.00 29.42 96 ARG A CA 1
ATOM 819 C C . ARG A 1 96 ? -14.850 33.757 37.465 1.00 29.42 96 ARG A C 1
ATOM 821 O O . ARG A 1 96 ? -13.647 33.582 37.371 1.00 29.42 96 ARG A O 1
ATOM 828 N N . ALA A 1 97 ? -15.465 34.942 37.359 1.00 28.95 97 ALA A N 1
ATOM 829 C CA . ALA A 1 97 ? -14.948 36.293 37.640 1.00 28.95 97 ALA A CA 1
ATOM 830 C C . ALA A 1 97 ? -14.281 37.161 36.537 1.00 28.95 97 ALA A C 1
ATOM 832 O O . ALA A 1 97 ? -13.340 36.792 35.851 1.00 28.95 97 ALA A O 1
ATOM 833 N N . TRP A 1 98 ? -14.833 38.378 36.478 1.00 27.08 98 TRP A N 1
ATOM 834 C CA . TRP A 1 98 ? -14.614 39.580 35.666 1.00 27.08 98 TRP A CA 1
ATOM 835 C C . TRP A 1 98 ? -13.300 40.390 35.871 1.00 27.08 98 TRP A C 1
ATOM 837 O O . TRP A 1 98 ? -12.726 40.383 36.954 1.00 27.08 98 TRP A O 1
ATOM 847 N N . HIS A 1 99 ? -13.030 41.253 34.863 1.00 30.50 99 HIS A N 1
ATOM 848 C CA . HIS A 1 99 ? -12.287 42.546 34.802 1.00 30.50 99 HIS A CA 1
ATOM 849 C C . HIS A 1 99 ? -10.748 42.595 34.974 1.00 30.50 99 HIS A C 1
ATOM 851 O O . HIS A 1 99 ? -10.250 42.413 36.075 1.00 30.50 99 HIS A O 1
ATOM 857 N N . HIS A 1 100 ? -9.997 43.054 33.950 1.00 27.41 100 HIS A N 1
ATOM 858 C CA . HIS A 1 100 ? -9.553 44.458 33.727 1.00 27.41 100 HIS A CA 1
ATOM 859 C C . HIS A 1 100 ? -8.418 44.584 32.667 1.00 27.41 100 HIS A C 1
ATOM 861 O O . HIS A 1 100 ? -7.376 43.961 32.786 1.00 27.41 100 HIS A O 1
ATOM 867 N N . ASN A 1 101 ? -8.636 45.475 31.689 1.00 27.25 101 ASN A N 1
ATOM 868 C CA . ASN A 1 101 ? -7.758 46.527 31.129 1.00 27.25 101 ASN A CA 1
ATOM 869 C C . ASN A 1 101 ? -6.230 46.374 30.875 1.00 27.25 101 ASN A C 1
ATOM 871 O O . ASN A 1 101 ? -5.439 46.205 31.795 1.00 27.25 101 ASN A O 1
ATOM 875 N N . SER A 1 102 ? -5.870 46.839 29.661 1.00 27.67 102 SER A N 1
ATOM 876 C CA . SER A 1 102 ? -4.893 47.917 29.354 1.00 27.67 102 SER A CA 1
ATOM 877 C C . SER A 1 102 ? -3.444 47.595 28.923 1.00 27.67 102 SER A C 1
ATOM 879 O O . SER A 1 102 ? -2.536 47.530 29.736 1.00 27.67 102 SER A O 1
ATOM 881 N N . SER A 1 103 ? -3.244 47.679 27.596 1.00 28.31 103 SER A N 1
ATOM 882 C CA . SER A 1 103 ? -2.445 48.689 26.849 1.00 28.31 103 SER A CA 1
ATOM 883 C C . SER A 1 103 ? -0.904 48.769 26.897 1.00 28.31 103 SER A C 1
ATOM 885 O O . SER A 1 103 ? -0.306 48.814 27.964 1.00 28.31 103 SER A O 1
ATOM 887 N N . ASN A 1 104 ? -0.384 49.135 25.706 1.00 28.09 104 ASN A N 1
ATOM 888 C CA . ASN A 1 104 ? 0.813 49.934 25.357 1.00 28.09 104 ASN A CA 1
ATOM 889 C C . ASN A 1 104 ? 2.157 49.193 25.230 1.00 28.09 104 ASN A C 1
ATOM 891 O O . ASN A 1 104 ? 2.577 48.515 26.150 1.00 28.09 104 ASN A O 1
ATOM 895 N N . ASN A 1 105 ? 2.842 49.184 24.077 1.00 28.48 105 ASN A N 1
ATOM 896 C CA . ASN A 1 105 ? 3.383 50.221 23.166 1.00 28.48 105 ASN A CA 1
ATOM 897 C C . ASN A 1 105 ? 4.905 50.411 23.350 1.00 28.48 105 ASN A C 1
ATOM 899 O O . ASN A 1 105 ? 5.357 50.936 24.361 1.00 28.48 105 ASN A O 1
ATOM 903 N N . GLN A 1 106 ? 5.600 50.147 22.241 1.00 28.95 106 GLN A N 1
ATOM 904 C CA . GLN A 1 106 ? 6.755 50.857 21.680 1.00 28.95 106 GLN A CA 1
ATOM 905 C C . GLN A 1 106 ? 8.222 50.456 21.959 1.00 28.95 106 GLN A C 1
ATOM 907 O O . GLN A 1 106 ? 8.549 49.935 23.021 1.00 28.95 106 GLN A O 1
ATOM 912 N N . PRO A 1 107 ? 9.109 50.731 20.962 1.00 59.09 107 PRO A N 1
ATOM 913 C CA . PRO A 1 107 ? 10.448 50.154 20.805 1.00 59.09 107 PRO A CA 1
ATOM 914 C C . PRO A 1 107 ? 11.582 51.212 20.830 1.00 59.09 107 PRO A C 1
ATOM 916 O O . PRO A 1 107 ? 11.320 52.409 20.924 1.00 59.09 107 PRO A O 1
ATOM 919 N N . SER A 1 108 ? 12.847 50.782 20.717 1.00 28.05 108 SER A N 1
ATOM 920 C CA . SER A 1 108 ? 14.067 51.547 20.327 1.00 28.05 108 SER A CA 1
ATOM 921 C C . SER A 1 108 ? 15.309 50.694 20.674 1.00 28.05 108 SER A C 1
ATOM 923 O O . SER A 1 108 ? 15.197 49.818 21.520 1.00 28.05 108 SER A O 1
ATOM 925 N N . SER A 1 109 ? 16.538 50.833 20.166 1.00 28.31 109 SER A N 1
ATOM 926 C CA . SER A 1 109 ? 17.173 51.449 18.991 1.00 28.31 109 SER A CA 1
ATOM 927 C C . SER A 1 109 ? 18.696 51.189 19.110 1.00 28.31 109 SER A C 1
ATOM 929 O O . SER A 1 109 ? 19.232 51.347 20.201 1.00 28.31 109 SER A O 1
ATOM 931 N N . SER A 1 110 ? 19.380 50.917 17.988 1.00 27.33 110 SER A N 1
ATOM 932 C CA . SER A 1 110 ? 20.736 51.387 17.594 1.00 27.33 110 SER A CA 1
ATOM 933 C C . SER A 1 110 ? 22.018 51.132 18.438 1.00 27.33 110 SER A C 1
ATOM 935 O O . SER A 1 110 ? 22.107 51.527 19.593 1.00 27.33 110 SER A O 1
ATOM 937 N N . SER A 1 111 ? 23.094 50.734 17.722 1.00 29.02 111 SER A N 1
ATOM 938 C CA . SER A 1 111 ? 24.389 51.453 17.504 1.00 29.02 111 SER A CA 1
ATOM 939 C C . SER A 1 111 ? 25.756 50.856 17.954 1.00 29.02 111 SER A C 1
ATOM 941 O O . SER A 1 111 ? 25.985 50.692 19.142 1.00 29.02 111 SER A O 1
ATOM 943 N N . TRP A 1 112 ? 26.679 50.746 16.958 1.00 24.28 112 TRP A N 1
ATOM 944 C CA . TRP A 1 112 ? 28.149 51.053 16.929 1.00 24.28 112 TRP A CA 1
ATOM 945 C C . TRP A 1 112 ? 29.108 50.119 17.729 1.00 24.28 112 TRP A C 1
ATOM 947 O O . TRP A 1 112 ? 28.726 49.622 18.771 1.00 24.28 112 TRP A O 1
ATOM 957 N N . SER A 1 113 ? 30.375 49.802 17.390 1.00 25.61 113 SER A N 1
ATOM 958 C CA . SER A 1 113 ? 31.383 50.227 16.391 1.00 25.61 113 SER A CA 1
ATOM 959 C C . SER A 1 113 ? 32.653 49.328 16.474 1.00 25.61 113 SER A C 1
ATOM 961 O O . SER A 1 113 ? 33.046 48.957 17.572 1.00 25.61 113 SER A O 1
ATOM 963 N N . SER A 1 114 ? 33.308 49.072 15.328 1.00 25.75 114 SER A N 1
ATOM 964 C CA . SER A 1 114 ? 34.763 48.909 15.030 1.00 25.75 114 SER A CA 1
ATOM 965 C C . SER A 1 114 ? 35.796 48.371 16.054 1.00 25.75 114 SER A C 1
ATOM 967 O O . SER A 1 114 ? 36.017 48.998 17.088 1.00 25.75 114 SER A O 1
ATOM 969 N N . SER A 1 115 ? 36.628 47.393 15.645 1.00 25.89 115 SER A N 1
ATOM 970 C CA . SER A 1 115 ? 38.099 47.531 15.418 1.00 25.89 115 SER A CA 1
ATOM 971 C C . SER A 1 115 ? 38.796 46.183 15.098 1.00 25.89 115 SER A C 1
ATOM 973 O O . SER A 1 115 ? 38.577 45.185 15.773 1.00 25.89 115 SER A O 1
ATOM 975 N N . GLU A 1 116 ? 39.633 46.178 14.050 1.00 27.72 116 GLU A N 1
ATOM 976 C CA . GLU A 1 116 ? 40.623 45.142 13.655 1.00 27.72 116 GLU A CA 1
ATOM 977 C C . GLU A 1 116 ? 41.872 45.165 14.594 1.00 27.72 116 GLU A C 1
ATOM 979 O O . GLU A 1 116 ? 41.852 45.975 15.527 1.00 27.72 116 GLU A O 1
ATOM 984 N N . PRO A 1 117 ? 43.021 44.456 14.370 1.00 46.75 117 PRO A N 1
ATOM 985 C CA . PRO A 1 117 ? 43.413 43.472 13.329 1.00 46.75 117 PRO A CA 1
ATOM 986 C C . PRO A 1 117 ? 44.210 42.235 13.838 1.00 46.75 117 PRO A C 1
ATOM 988 O O . PRO A 1 117 ? 44.784 42.266 14.921 1.00 46.75 117 PRO A O 1
ATOM 991 N N . SER A 1 118 ? 44.362 41.174 13.020 1.00 26.78 118 SER A N 1
ATOM 992 C CA . SER A 1 118 ? 45.668 40.565 12.631 1.00 26.78 118 SER A CA 1
ATOM 993 C C . SER A 1 118 ? 45.594 39.139 12.029 1.00 26.78 118 SER A C 1
ATOM 995 O O . SER A 1 118 ? 45.270 38.170 12.696 1.00 26.78 118 SER A O 1
ATOM 997 N N . ARG A 1 119 ? 46.006 39.068 10.750 1.00 27.03 119 ARG A N 1
ATOM 998 C CA . ARG A 1 119 ? 46.906 38.108 10.060 1.00 27.03 119 ARG A CA 1
ATOM 999 C C . ARG A 1 119 ? 46.764 36.580 10.224 1.00 27.03 119 ARG A C 1
ATOM 1001 O O . ARG A 1 119 ? 47.178 36.016 11.229 1.00 27.03 119 ARG A O 1
ATOM 1008 N N . GLY A 1 120 ? 46.514 35.937 9.074 1.00 25.69 120 GLY A N 1
ATOM 1009 C CA . GLY A 1 120 ? 47.006 34.600 8.709 1.00 25.69 120 GLY A CA 1
ATOM 1010 C C . GLY A 1 120 ? 46.473 34.113 7.349 1.00 25.69 120 GLY A C 1
ATOM 1011 O O . GLY A 1 120 ? 45.389 33.556 7.305 1.00 25.69 120 GLY A O 1
ATOM 1012 N N . HIS A 1 121 ? 47.225 34.364 6.266 1.00 28.50 121 HIS A N 1
ATOM 1013 C CA . HIS A 1 121 ? 47.042 33.900 4.868 1.00 28.50 121 HIS A CA 1
ATOM 1014 C C . HIS A 1 121 ? 46.951 32.351 4.750 1.00 28.50 121 HIS A C 1
ATOM 1016 O O . HIS A 1 121 ? 47.437 31.672 5.648 1.00 28.50 121 HIS A O 1
ATOM 1022 N N . VAL A 1 122 ? 46.405 31.702 3.705 1.00 25.97 122 VAL A N 1
ATOM 1023 C CA . VAL A 1 122 ? 46.622 31.848 2.244 1.00 25.97 122 VAL A CA 1
ATOM 1024 C C . VAL A 1 122 ? 45.415 31.274 1.464 1.00 25.97 122 VAL A C 1
ATOM 1026 O O . VAL A 1 122 ? 45.017 30.137 1.698 1.00 25.97 122 VAL A O 1
ATOM 1029 N N . THR A 1 123 ? 44.886 32.051 0.519 1.00 37.31 123 THR A N 1
ATOM 1030 C CA . THR A 1 123 ? 44.218 31.619 -0.728 1.00 37.31 123 THR A CA 1
ATOM 1031 C C . THR A 1 123 ? 45.225 31.735 -1.873 1.00 37.31 123 THR A C 1
ATOM 1033 O O . THR A 1 123 ? 46.142 32.530 -1.711 1.00 37.31 123 THR A O 1
ATOM 1036 N N . ASP A 1 124 ? 45.018 31.024 -2.986 1.00 29.02 124 ASP A N 1
ATOM 1037 C CA . ASP A 1 124 ? 45.344 31.426 -4.377 1.00 29.02 124 ASP A CA 1
ATOM 1038 C C . ASP A 1 124 ? 44.628 30.413 -5.306 1.00 29.02 124 ASP A C 1
ATOM 1040 O O . ASP A 1 124 ? 44.917 29.219 -5.266 1.00 29.02 124 ASP A O 1
ATOM 1044 N N . ASP A 1 125 ? 43.498 30.774 -5.922 1.00 30.72 125 ASP A N 1
ATOM 1045 C CA . ASP A 1 125 ? 43.386 31.229 -7.319 1.00 30.72 125 ASP A CA 1
ATOM 1046 C C . ASP A 1 125 ? 44.590 31.969 -7.917 1.00 30.72 125 ASP A C 1
ATOM 1048 O O . ASP A 1 125 ? 44.982 33.013 -7.416 1.00 30.72 125 ASP A O 1
ATOM 1052 N N . GLU A 1 126 ? 45.072 31.496 -9.074 1.00 30.92 126 GLU A N 1
ATOM 1053 C CA . GLU A 1 126 ? 45.578 32.346 -10.164 1.00 30.92 126 GLU A CA 1
ATOM 1054 C C . GLU A 1 126 ? 45.867 31.533 -11.442 1.00 30.92 126 GLU A C 1
ATOM 1056 O O . GLU A 1 126 ? 46.459 30.457 -11.379 1.00 30.92 126 GLU A O 1
ATOM 1061 N N . ALA A 1 127 ? 45.516 32.091 -12.612 1.00 27.33 127 ALA A N 1
ATOM 1062 C CA . ALA A 1 127 ? 46.492 32.365 -13.681 1.00 27.33 127 ALA A CA 1
ATOM 1063 C C . ALA A 1 127 ? 45.869 33.147 -14.864 1.00 27.33 127 ALA A C 1
ATOM 1065 O O . ALA A 1 127 ? 45.479 32.588 -15.888 1.00 27.33 127 ALA A O 1
ATOM 1066 N N . GLN A 1 128 ? 45.877 34.478 -14.757 1.00 28.53 128 GLN A N 1
ATOM 1067 C CA . GLN A 1 128 ? 46.089 35.388 -15.890 1.00 28.53 128 GLN A CA 1
ATOM 1068 C C . GLN A 1 128 ? 47.296 36.269 -15.554 1.00 28.53 128 GLN A C 1
ATOM 1070 O O . GLN A 1 128 ? 47.397 36.777 -14.444 1.00 28.53 128 GLN A O 1
ATOM 1075 N N . LEU A 1 129 ? 48.200 36.475 -16.516 1.00 25.83 129 LEU A N 1
ATOM 1076 C CA . LEU A 1 129 ? 49.410 37.279 -16.331 1.00 25.83 129 LEU A CA 1
ATOM 1077 C C . LEU A 1 129 ? 49.718 38.098 -17.596 1.00 25.83 129 LEU A C 1
ATOM 1079 O O . LEU A 1 129 ? 49.852 37.546 -18.687 1.00 25.83 129 LEU A O 1
ATOM 1083 N N . ILE A 1 130 ? 49.881 39.415 -17.423 1.00 26.41 130 ILE A N 1
ATOM 1084 C CA . ILE A 1 130 ? 50.646 40.324 -18.300 1.00 26.41 130 ILE A CA 1
ATOM 1085 C C . ILE A 1 130 ? 51.523 41.211 -17.384 1.00 26.41 130 ILE A C 1
ATOM 1087 O O . ILE A 1 130 ? 51.014 41.670 -16.366 1.00 26.41 130 ILE A O 1
ATOM 1091 N N . LEU A 1 131 ? 52.838 41.398 -17.627 1.00 28.83 131 LEU A N 1
ATOM 1092 C CA . LEU A 1 131 ? 53.581 42.626 -18.067 1.00 28.83 131 LEU A CA 1
ATOM 1093 C C . LEU A 1 131 ? 55.025 42.515 -17.473 1.00 28.83 131 LEU A C 1
ATOM 1095 O O . LEU A 1 131 ? 55.161 41.922 -16.413 1.00 28.83 131 LEU A O 1
ATOM 1099 N N . GLN A 1 132 ? 56.176 42.958 -18.017 1.00 29.19 132 GLN A N 1
ATOM 1100 C CA . GLN A 1 132 ? 56.662 44.203 -18.662 1.00 29.19 132 GLN A CA 1
ATOM 1101 C C . GLN A 1 132 ? 58.013 43.901 -19.381 1.00 29.19 132 GLN A C 1
ATOM 1103 O O . GLN A 1 132 ? 58.663 42.920 -19.045 1.00 29.19 132 GLN A O 1
ATOM 1108 N N . GLY A 1 133 ? 58.584 44.690 -20.300 1.00 23.36 133 GLY A N 1
ATOM 1109 C CA . GLY A 1 133 ? 58.243 45.998 -20.867 1.00 23.36 133 GLY A CA 1
ATOM 1110 C C . GLY A 1 133 ? 59.416 46.579 -21.679 1.00 23.36 133 GLY A C 1
ATOM 1111 O O . GLY A 1 133 ? 60.510 46.031 -21.638 1.00 23.36 133 GLY A O 1
ATOM 1112 N N . THR A 1 134 ? 59.196 47.675 -22.419 1.00 27.59 134 THR A N 1
ATOM 1113 C CA . THR A 1 134 ? 59.945 48.960 -22.368 1.00 27.59 134 THR A CA 1
ATOM 1114 C C . THR A 1 134 ? 59.691 49.852 -23.600 1.00 27.59 134 THR A C 1
ATOM 1116 O O . THR A 1 134 ? 59.774 49.412 -24.738 1.00 27.59 134 THR A O 1
ATOM 1119 N N . ALA A 1 135 ? 59.473 51.140 -23.296 1.00 26.17 135 ALA A N 1
ATOM 1120 C CA . ALA A 1 135 ? 59.879 52.357 -24.019 1.00 26.17 135 ALA A CA 1
ATOM 1121 C C . ALA A 1 135 ? 59.160 52.831 -25.314 1.00 26.17 135 ALA A C 1
ATOM 1123 O O . ALA A 1 135 ? 59.471 52.429 -26.424 1.00 26.17 135 ALA A O 1
ATOM 1124 N N . LEU A 1 136 ? 58.339 53.876 -25.107 1.00 27.11 136 LEU A N 1
ATOM 1125 C CA . LEU A 1 136 ? 58.432 55.227 -25.704 1.00 27.11 136 LEU A CA 1
ATOM 1126 C C . LEU A 1 136 ? 58.325 55.435 -27.238 1.00 27.11 136 LEU A C 1
ATOM 1128 O O . LEU A 1 136 ? 59.273 55.231 -27.983 1.00 27.11 136 LEU A O 1
ATOM 1132 N N . ALA A 1 137 ? 57.242 56.149 -27.589 1.00 26.64 137 ALA A N 1
ATOM 1133 C CA . ALA A 1 137 ? 57.236 57.469 -28.249 1.00 26.64 137 ALA A CA 1
ATOM 1134 C C . ALA A 1 137 ? 56.747 57.593 -29.717 1.00 26.64 137 ALA A C 1
ATOM 1136 O O . ALA A 1 137 ? 57.389 57.153 -30.660 1.00 26.64 137 ALA A O 1
ATOM 1137 N N . LEU A 1 138 ? 55.690 58.418 -29.836 1.00 25.66 138 LEU A N 1
ATOM 1138 C CA . LEU A 1 138 ? 55.434 59.478 -30.832 1.00 25.66 138 LEU A CA 1
ATOM 1139 C C . LEU A 1 138 ? 54.744 59.160 -32.185 1.00 25.66 138 LEU A C 1
ATOM 1141 O O . LEU A 1 138 ? 55.324 58.635 -33.124 1.00 25.66 138 LEU A O 1
ATOM 1145 N N . THR A 1 139 ? 53.536 59.741 -32.284 1.00 28.14 139 THR A N 1
ATOM 1146 C CA . THR A 1 139 ? 52.961 60.536 -33.399 1.00 28.14 139 THR A CA 1
ATOM 1147 C C . THR A 1 139 ? 52.494 59.866 -34.704 1.00 28.14 139 THR A C 1
ATOM 1149 O O . THR A 1 139 ? 53.276 59.382 -35.510 1.00 28.14 139 THR A O 1
ATOM 1152 N N . ALA A 1 140 ? 51.188 60.027 -34.962 1.00 29.64 140 ALA A N 1
ATOM 1153 C CA . ALA A 1 140 ? 50.551 60.189 -36.283 1.00 29.64 140 ALA A CA 1
ATOM 1154 C C . ALA A 1 140 ? 51.151 61.408 -37.057 1.00 29.64 140 ALA A C 1
ATOM 1156 O O . ALA A 1 140 ? 51.837 62.188 -36.393 1.00 29.64 140 ALA A O 1
ATOM 1157 N N . PRO A 1 141 ? 50.860 61.706 -38.359 1.00 50.00 141 PRO A N 1
ATOM 1158 C CA . PRO A 1 141 ? 49.649 61.329 -39.114 1.00 50.00 141 PRO A CA 1
ATOM 1159 C C . PRO A 1 141 ? 49.763 61.161 -40.665 1.00 50.00 141 PRO A C 1
ATOM 1161 O O . PRO A 1 141 ? 50.789 61.423 -41.276 1.00 50.00 141 PRO A O 1
ATOM 1164 N N . ALA A 1 142 ? 48.611 60.824 -41.271 1.00 29.17 142 ALA A N 1
ATOM 1165 C CA . ALA A 1 142 ? 48.067 61.269 -42.572 1.00 29.17 142 ALA A CA 1
ATOM 1166 C C . ALA A 1 142 ? 48.793 60.989 -43.914 1.00 29.17 142 ALA A C 1
ATOM 1168 O O . ALA A 1 142 ? 49.939 61.364 -44.120 1.00 29.17 142 ALA A O 1
ATOM 1169 N N . GLY A 1 143 ? 48.001 60.560 -44.916 1.00 26.88 143 GLY A N 1
ATOM 1170 C CA . GLY A 1 143 ? 48.113 61.116 -46.276 1.00 26.88 143 GLY A CA 1
ATOM 1171 C C . GLY A 1 143 ? 48.052 60.162 -47.480 1.00 26.88 143 GLY A C 1
ATOM 1172 O O . GLY A 1 143 ? 49.069 59.650 -47.918 1.00 26.88 143 GLY A O 1
ATOM 1173 N N . THR A 1 144 ? 46.870 60.110 -48.111 1.00 27.39 144 THR A N 1
ATOM 1174 C CA . THR A 1 144 ? 46.616 60.154 -49.576 1.00 27.39 144 THR A CA 1
ATOM 1175 C C . THR A 1 144 ? 47.078 59.041 -50.548 1.00 27.39 144 THR A C 1
ATOM 1177 O O . THR A 1 144 ? 48.241 58.952 -50.904 1.00 27.39 144 THR A O 1
ATOM 1180 N N . SER A 1 145 ? 46.059 58.442 -51.191 1.00 28.94 145 SER A N 1
ATOM 1181 C CA . SER A 1 145 ? 45.786 58.447 -52.651 1.00 28.94 145 SER A CA 1
ATOM 1182 C C . SER A 1 145 ? 46.478 57.466 -53.628 1.00 28.94 145 SER A C 1
ATOM 1184 O O . SER A 1 145 ? 47.675 57.536 -53.878 1.00 28.94 145 SER A O 1
ATOM 1186 N N . ASN A 1 146 ? 45.585 56.755 -54.343 1.00 28.89 146 ASN A N 1
ATOM 1187 C CA . ASN A 1 146 ? 45.567 56.352 -55.765 1.00 28.89 146 ASN A CA 1
ATOM 1188 C C . ASN A 1 146 ? 45.984 54.933 -56.232 1.00 28.89 146 ASN A C 1
ATOM 1190 O O . ASN A 1 146 ? 47.147 54.559 -56.207 1.00 28.89 146 ASN A O 1
ATOM 1194 N N . ARG A 1 147 ? 44.985 54.315 -56.904 1.00 27.19 147 ARG A N 1
ATOM 1195 C CA . ARG A 1 147 ? 44.990 53.397 -58.074 1.00 27.19 147 ARG A CA 1
ATOM 1196 C C . ARG A 1 147 ? 45.376 51.905 -57.914 1.00 27.19 147 ARG A C 1
ATOM 1198 O O . ARG A 1 147 ? 46.540 51.554 -57.820 1.00 27.19 147 ARG A O 1
ATOM 1205 N N . VAL A 1 148 ? 44.327 51.072 -58.036 1.00 32.50 148 VAL A N 1
ATOM 1206 C CA . VAL A 1 148 ? 44.126 49.802 -58.806 1.00 32.50 148 VAL A CA 1
ATOM 1207 C C . VAL A 1 148 ? 45.230 49.503 -59.859 1.00 32.50 148 VAL A C 1
ATOM 1209 O O . VAL A 1 148 ? 45.638 50.483 -60.493 1.00 32.50 148 VAL A O 1
ATOM 1212 N N . PRO A 1 149 ? 45.664 48.242 -60.163 1.00 43.44 149 PRO A N 1
ATOM 1213 C CA . PRO A 1 149 ? 44.922 46.958 -60.133 1.00 43.44 149 PRO A CA 1
ATOM 1214 C C . PRO A 1 149 ? 45.646 45.727 -59.525 1.00 43.44 149 PRO A C 1
ATOM 1216 O O . PRO A 1 149 ? 46.801 45.785 -59.123 1.00 43.44 149 PRO A O 1
ATOM 1219 N N . ASP A 1 150 ? 44.919 44.606 -59.589 1.00 23.88 150 ASP A N 1
ATOM 1220 C CA . ASP A 1 150 ? 45.371 43.211 -59.716 1.00 23.88 150 ASP A CA 1
ATOM 1221 C C . ASP A 1 150 ? 45.550 42.334 -58.468 1.00 23.88 150 ASP A C 1
ATOM 1223 O O . ASP A 1 150 ? 46.531 42.381 -57.731 1.00 23.88 150 ASP A O 1
ATOM 1227 N N . VAL A 1 151 ? 44.547 41.457 -58.326 1.00 32.22 151 VAL A N 1
ATOM 1228 C CA . VAL A 1 151 ? 44.640 39.997 -58.185 1.00 32.22 151 VAL A CA 1
ATOM 1229 C C . VAL A 1 151 ? 45.976 39.472 -57.655 1.00 32.22 151 VAL A C 1
ATOM 1231 O O . VAL A 1 151 ? 46.916 39.207 -58.402 1.00 32.22 151 VAL A O 1
ATOM 1234 N N . ARG A 1 152 ? 45.987 39.171 -56.356 1.00 22.95 152 ARG A N 1
ATOM 1235 C CA . ARG A 1 152 ? 46.746 38.056 -55.788 1.00 22.95 152 ARG A CA 1
ATOM 1236 C C . ARG A 1 152 ? 45.928 37.420 -54.676 1.00 22.95 152 ARG A C 1
ATOM 1238 O O . ARG A 1 152 ? 45.734 38.028 -53.630 1.00 22.95 152 ARG A O 1
ATOM 1245 N N . MET A 1 153 ? 45.530 36.173 -54.884 1.00 22.00 153 MET A N 1
ATOM 1246 C CA . MET A 1 153 ? 45.431 35.224 -53.787 1.00 22.00 153 MET A CA 1
ATOM 1247 C C . MET A 1 153 ? 46.350 34.058 -54.148 1.00 22.00 153 MET A C 1
ATOM 1249 O O . MET A 1 153 ? 46.103 33.316 -55.094 1.00 22.00 153 MET A O 1
ATOM 1253 N N . LEU A 1 154 ? 47.486 34.014 -53.450 1.00 24.39 154 LEU A N 1
ATOM 1254 C CA . LEU A 1 154 ? 48.313 32.827 -53.308 1.00 24.39 154 LEU A CA 1
ATOM 1255 C C . LEU A 1 154 ? 47.542 31.837 -52.435 1.00 24.39 154 LEU A C 1
ATOM 1257 O O . LEU A 1 154 ? 47.174 32.201 -51.322 1.00 24.39 154 LEU A O 1
ATOM 1261 N N . LEU A 1 155 ? 47.416 30.599 -52.898 1.00 24.02 155 LEU A N 1
ATOM 1262 C CA . LEU A 1 155 ? 47.463 29.397 -52.071 1.00 24.02 155 LEU A CA 1
ATOM 1263 C C . LEU A 1 155 ? 48.136 28.290 -52.896 1.00 24.02 155 LEU A C 1
ATOM 1265 O O . LEU A 1 155 ? 48.176 28.341 -54.124 1.00 24.02 155 LEU A O 1
ATOM 1269 N N . ALA A 1 156 ? 48.817 27.405 -52.184 1.00 25.72 156 ALA A N 1
ATOM 1270 C CA . ALA A 1 156 ? 50.035 26.734 -52.597 1.00 25.72 156 ALA A CA 1
ATOM 1271 C C . ALA A 1 156 ? 49.833 25.515 -53.510 1.00 25.72 156 ALA A C 1
ATOM 1273 O O . ALA A 1 156 ? 49.020 24.648 -53.226 1.00 25.72 156 ALA A O 1
ATOM 1274 N N . TYR A 1 157 ? 50.702 25.402 -54.516 1.00 23.98 157 TYR A N 1
ATOM 1275 C CA . TYR A 1 157 ? 51.349 24.146 -54.897 1.00 23.98 157 TYR A CA 1
ATOM 1276 C C . TYR A 1 157 ? 52.793 24.491 -55.278 1.00 23.98 157 TYR A C 1
ATOM 1278 O O . TYR A 1 157 ? 53.078 25.045 -56.339 1.00 23.98 157 TYR A O 1
ATOM 1286 N N . THR A 1 158 ? 53.718 24.263 -54.352 1.00 28.38 158 THR A N 1
ATOM 1287 C CA . THR A 1 158 ? 55.157 24.376 -54.599 1.00 28.38 158 THR A CA 1
ATOM 1288 C C . THR A 1 158 ? 55.674 23.056 -55.144 1.00 28.38 158 THR A C 1
ATOM 1290 O O . THR A 1 158 ? 55.660 22.063 -54.427 1.00 28.38 158 THR A O 1
ATOM 1293 N N . GLY A 1 159 ? 56.191 23.065 -56.374 1.00 31.00 159 GLY A N 1
ATOM 1294 C CA . GLY A 1 159 ? 57.025 21.973 -56.874 1.00 31.00 159 GLY A CA 1
ATOM 1295 C C . GLY A 1 159 ? 57.134 21.896 -58.393 1.00 31.00 159 GLY A C 1
ATOM 1296 O O . GLY A 1 159 ? 56.559 20.998 -58.976 1.00 31.00 159 GLY A O 1
ATOM 1297 N N . CYS A 1 160 ? 57.829 22.845 -59.026 1.00 34.03 160 CYS A N 1
ATOM 1298 C CA . CYS A 1 160 ? 58.657 22.671 -60.241 1.00 34.03 160 CYS A CA 1
ATOM 1299 C C . CYS A 1 160 ? 59.126 24.096 -60.650 1.00 34.03 160 CYS A C 1
ATOM 1301 O O . CYS A 1 160 ? 58.641 24.683 -61.613 1.00 34.03 160 CYS A O 1
ATOM 1303 N N . ALA A 1 161 ? 60.034 24.707 -59.868 1.00 33.75 161 ALA A N 1
ATOM 1304 C CA . ALA A 1 161 ? 60.669 25.989 -60.204 1.00 33.75 161 ALA A CA 1
ATOM 1305 C C . ALA A 1 161 ? 62.195 25.834 -60.296 1.00 33.75 161 ALA A C 1
ATOM 1307 O O . ALA A 1 161 ? 62.853 25.410 -59.353 1.00 33.75 161 ALA A O 1
ATOM 1308 N N . HIS A 1 162 ? 62.699 26.190 -61.478 1.00 40.09 162 HIS A N 1
ATOM 1309 C CA . HIS A 1 162 ? 64.080 26.249 -61.958 1.00 40.09 162 HIS A CA 1
ATOM 1310 C C . HIS A 1 162 ? 65.210 26.205 -60.912 1.00 40.09 162 HIS A C 1
ATOM 1312 O O . HIS A 1 162 ? 65.535 27.215 -60.287 1.00 40.09 162 HIS A O 1
ATOM 1318 N N . SER A 1 163 ? 65.950 25.096 -60.897 1.00 33.19 163 SER A N 1
ATOM 1319 C CA . SER A 1 163 ? 67.389 25.110 -60.641 1.00 33.19 163 SER A CA 1
ATOM 1320 C C . SER A 1 163 ? 68.106 24.750 -61.942 1.00 33.19 163 SER A C 1
ATOM 1322 O O . SER A 1 163 ? 67.827 23.749 -62.596 1.00 33.19 163 SER A O 1
ATOM 1324 N N . GLY A 1 164 ? 68.997 25.634 -62.384 1.00 41.03 164 GLY A N 1
ATOM 1325 C CA . GLY A 1 164 ? 69.874 25.338 -63.503 1.00 41.03 164 GLY A CA 1
ATOM 1326 C C . GLY A 1 164 ? 70.886 24.288 -63.075 1.00 41.03 164 GLY A C 1
ATOM 1327 O O . GLY A 1 164 ? 71.867 24.651 -62.446 1.00 41.03 164 GLY A O 1
ATOM 1328 N N . LEU A 1 165 ? 70.642 23.027 -63.421 1.00 34.59 165 LEU A N 1
ATOM 1329 C CA . LEU A 1 165 ? 71.620 21.959 -63.630 1.00 34.59 165 LEU A CA 1
ATOM 1330 C C . LEU A 1 165 ? 70.937 20.897 -64.511 1.00 34.59 165 LEU A C 1
ATOM 1332 O O . LEU A 1 165 ? 69.749 20.629 -64.372 1.00 34.59 165 LEU A O 1
ATOM 1336 N N . GLN A 1 166 ? 71.671 20.373 -65.492 1.00 37.22 166 GLN A N 1
ATOM 1337 C CA . GLN A 1 166 ? 71.180 19.394 -66.461 1.00 37.22 166 GLN A CA 1
ATOM 1338 C C . GLN A 1 166 ? 70.889 18.047 -65.787 1.00 37.22 166 GLN A C 1
ATOM 1340 O O . GLN A 1 166 ? 71.784 17.217 -65.712 1.00 37.22 166 GLN A O 1
ATOM 1345 N N . GLU A 1 167 ? 69.650 17.804 -65.368 1.00 36.53 167 GLU A N 1
ATOM 1346 C CA . GLU A 1 167 ? 69.109 16.451 -65.193 1.00 36.53 167 GLU A CA 1
ATOM 1347 C C . GLU A 1 167 ? 67.574 16.492 -65.271 1.00 36.53 167 GLU A C 1
ATOM 1349 O O . GLU A 1 167 ? 66.927 17.405 -64.762 1.00 36.53 167 GLU A O 1
ATOM 1354 N N . TRP A 1 168 ? 66.992 15.558 -66.024 1.00 33.78 168 TRP A N 1
ATOM 1355 C CA . TRP A 1 168 ? 65.583 15.556 -66.422 1.00 33.78 168 TRP A CA 1
ATOM 1356 C C . TRP A 1 168 ? 64.677 15.194 -65.233 1.00 33.78 168 TRP A C 1
ATOM 1358 O O . TRP A 1 168 ? 64.598 14.025 -64.868 1.00 33.78 168 TRP A O 1
ATOM 1368 N N . GLN A 1 169 ? 63.966 16.164 -64.652 1.00 38.12 169 GLN A N 1
ATOM 1369 C CA . GLN A 1 169 ? 62.889 15.897 -63.688 1.00 38.12 169 GLN A CA 1
ATOM 1370 C C . GLN A 1 169 ? 61.531 15.813 -64.398 1.00 38.12 169 GLN A C 1
ATOM 1372 O O . GLN A 1 169 ? 61.174 16.685 -65.192 1.00 38.12 169 GLN A O 1
ATOM 1377 N N . TRP A 1 170 ? 60.782 14.749 -64.105 1.00 44.28 170 TRP A N 1
ATOM 1378 C CA . TRP A 1 170 ? 59.437 14.488 -64.617 1.00 44.28 170 TRP A CA 1
ATOM 1379 C C . TRP A 1 170 ? 58.407 15.068 -63.632 1.00 44.28 170 TRP A C 1
ATOM 1381 O O . TRP A 1 170 ? 58.436 14.711 -62.458 1.00 44.28 170 TRP A O 1
ATOM 1391 N N . CYS A 1 171 ? 57.502 15.947 -64.080 1.00 45.91 171 CYS A N 1
ATOM 1392 C CA . CYS A 1 171 ? 56.325 16.358 -63.297 1.00 45.91 171 CYS A CA 1
ATOM 1393 C C . CYS A 1 171 ? 55.104 15.597 -63.890 1.00 45.91 171 CYS A C 1
ATOM 1395 O O . CYS A 1 171 ? 54.896 15.629 -65.105 1.00 45.91 171 CYS A O 1
ATOM 1397 N N . GLY A 1 172 ? 54.339 14.861 -63.073 1.00 47.41 172 GLY A N 1
ATOM 1398 C CA . GLY A 1 172 ? 53.169 14.092 -63.526 1.00 47.41 172 GLY A CA 1
ATOM 1399 C C . GLY A 1 172 ? 51.919 14.967 -63.664 1.00 47.41 172 GLY A C 1
ATOM 1400 O O . GLY A 1 172 ? 51.603 15.731 -62.757 1.00 47.41 172 GLY A O 1
ATOM 1401 N N . CYS A 1 173 ? 51.200 14.861 -64.783 1.00 48.69 173 CYS A N 1
ATOM 1402 C CA . CYS A 1 173 ? 49.890 15.490 -64.980 1.00 48.69 173 CYS A CA 1
ATOM 1403 C C . CYS A 1 173 ? 48.920 14.541 -65.711 1.00 48.69 173 CYS A C 1
ATOM 1405 O O . CYS A 1 173 ? 49.366 13.738 -66.537 1.00 48.69 173 CYS A O 1
ATOM 1407 N N . PRO A 1 174 ? 47.600 14.632 -65.450 1.00 51.62 174 PRO A N 1
ATOM 1408 C CA . PRO A 1 174 ? 46.587 14.009 -66.302 1.00 51.62 174 PRO A CA 1
ATOM 1409 C C . PRO A 1 174 ? 46.717 14.514 -67.749 1.00 51.62 174 PRO A C 1
ATOM 1411 O O . PRO A 1 174 ? 47.096 15.670 -67.963 1.00 51.62 174 PRO A O 1
ATOM 1414 N N . GLU A 1 175 ? 46.395 13.677 -68.744 1.00 53.69 175 GLU A N 1
ATOM 1415 C CA . GLU A 1 175 ? 46.555 13.998 -70.180 1.00 53.69 175 GLU A CA 1
ATOM 1416 C C . GLU A 1 175 ? 45.900 15.340 -70.553 1.00 53.69 175 GLU A C 1
ATOM 1418 O O . GLU A 1 175 ? 46.483 16.168 -71.257 1.00 53.69 175 GLU A O 1
ATOM 1423 N N . GLU A 1 176 ? 44.731 15.587 -69.966 1.00 62.12 176 GLU A N 1
ATOM 1424 C CA . GLU A 1 176 ? 43.891 16.776 -70.129 1.00 62.12 176 GLU A CA 1
ATOM 1425 C C . GLU A 1 176 ? 44.570 18.073 -69.649 1.00 62.12 176 GLU A C 1
ATOM 1427 O O . GLU A 1 176 ? 44.277 19.162 -70.144 1.00 62.12 176 GLU A O 1
ATOM 1432 N N . VAL A 1 177 ? 45.514 17.954 -68.709 1.00 62.47 177 VAL A N 1
ATOM 1433 C CA . VAL A 1 177 ? 46.223 19.066 -68.056 1.00 62.47 177 VAL A CA 1
ATOM 1434 C C . VAL A 1 177 ? 47.612 19.282 -68.667 1.00 62.47 177 VAL A C 1
ATOM 1436 O O . VAL A 1 177 ? 48.086 20.417 -68.742 1.00 62.47 177 VAL A O 1
ATOM 1439 N N . CYS A 1 178 ? 48.267 18.221 -69.155 1.00 56.62 178 CYS A N 1
ATOM 1440 C CA . CYS A 1 178 ? 49.612 18.320 -69.728 1.00 56.62 178 CYS A CA 1
ATOM 1441 C C . CYS A 1 178 ? 49.648 19.094 -71.060 1.00 56.62 178 CYS A C 1
ATOM 1443 O O . CYS A 1 178 ? 50.573 19.877 -71.289 1.00 56.62 178 CYS A O 1
ATOM 1445 N N . ALA A 1 179 ? 48.660 18.896 -71.942 1.00 58.69 179 ALA A N 1
ATOM 1446 C CA . ALA A 1 179 ? 48.681 19.480 -73.288 1.00 58.69 179 ALA A CA 1
ATOM 1447 C C . ALA A 1 179 ? 48.525 21.021 -73.308 1.00 58.69 179 ALA A C 1
ATOM 1449 O O . ALA A 1 179 ? 49.273 21.678 -74.040 1.00 58.69 179 ALA A O 1
ATOM 1450 N N . PRO A 1 180 ? 47.647 21.643 -72.493 1.00 59.00 180 PRO A N 1
ATOM 1451 C CA . PRO A 1 180 ? 47.555 23.104 -72.407 1.00 59.00 180 PRO A CA 1
ATOM 1452 C C . PRO A 1 180 ? 48.779 23.770 -71.755 1.00 59.00 180 PRO A C 1
ATOM 1454 O O . PRO A 1 180 ? 49.082 24.921 -72.064 1.00 59.00 180 PRO A O 1
ATOM 1457 N N . ALA A 1 181 ? 49.507 23.056 -70.889 1.00 57.28 181 ALA A N 1
ATOM 1458 C CA . ALA A 1 181 ? 50.701 23.558 -70.199 1.00 57.28 181 ALA A CA 1
ATOM 1459 C C . ALA A 1 181 ? 51.993 23.475 -71.043 1.00 57.28 181 ALA A C 1
ATOM 1461 O O . ALA A 1 181 ? 53.074 23.812 -70.561 1.00 57.28 181 ALA A O 1
ATOM 1462 N N . GLY A 1 182 ? 51.903 23.023 -72.301 1.00 61.44 182 GLY A N 1
ATOM 1463 C CA . GLY A 1 182 ? 53.059 22.828 -73.182 1.00 61.44 182 GLY A CA 1
ATOM 1464 C C . GLY A 1 182 ? 53.894 21.583 -72.856 1.00 61.44 182 GLY A C 1
ATOM 1465 O O . GLY A 1 182 ? 54.992 21.428 -73.393 1.00 61.44 182 GLY A O 1
ATOM 1466 N N . GLY A 1 183 ? 53.388 20.699 -71.991 1.00 63.62 183 GLY A N 1
ATOM 1467 C CA . GLY A 1 183 ? 53.994 19.409 -71.684 1.00 63.62 183 GLY A CA 1
ATOM 1468 C C . GLY A 1 183 ? 53.666 18.360 -72.748 1.00 63.62 183 GLY A C 1
ATOM 1469 O O . GLY A 1 183 ? 52.597 18.372 -73.357 1.00 63.62 183 GLY A O 1
ATOM 1470 N N . VAL A 1 184 ? 54.588 17.423 -72.973 1.00 56.53 184 VAL A N 1
ATOM 1471 C CA . VAL A 1 184 ? 54.324 16.236 -73.797 1.00 56.53 184 VAL A CA 1
ATOM 1472 C C . VAL A 1 184 ? 53.853 15.133 -72.864 1.00 56.53 184 VAL A C 1
ATOM 1474 O O . VAL A 1 184 ? 54.662 14.570 -72.127 1.00 56.53 184 VAL A O 1
ATOM 1477 N N . TRP A 1 185 ? 52.559 14.818 -72.897 1.00 52.03 185 TRP A N 1
ATOM 1478 C CA . TRP A 1 185 ? 52.050 13.637 -72.212 1.00 52.03 185 TRP A CA 1
ATOM 1479 C C . TRP A 1 185 ? 52.625 12.387 -72.883 1.00 52.03 185 TRP A C 1
ATOM 1481 O O . TRP A 1 185 ? 52.542 12.222 -74.104 1.00 52.03 185 TRP A O 1
ATOM 1491 N N . LYS A 1 186 ? 53.266 11.527 -72.094 1.00 55.53 186 LYS A N 1
ATOM 1492 C CA . LYS A 1 186 ? 53.763 10.231 -72.549 1.00 55.53 186 LYS A CA 1
ATOM 1493 C C . LYS A 1 186 ? 53.165 9.161 -71.657 1.00 55.53 186 LYS A C 1
ATOM 1495 O O . LYS A 1 186 ? 53.484 9.099 -70.477 1.00 55.53 186 LYS A O 1
ATOM 1500 N N . MET A 1 187 ? 52.338 8.299 -72.236 1.00 49.56 187 MET A N 1
ATOM 1501 C CA . MET A 1 187 ? 51.950 7.057 -71.583 1.00 49.56 187 MET A CA 1
ATOM 1502 C C . MET A 1 187 ? 53.140 6.104 -71.622 1.00 49.56 187 MET A C 1
ATOM 1504 O O . MET A 1 187 ? 53.566 5.666 -72.696 1.00 49.56 187 MET A O 1
ATOM 1508 N N . HIS A 1 188 ? 53.690 5.784 -70.459 1.00 60.25 188 HIS A N 1
ATOM 1509 C CA . HIS A 1 188 ? 54.670 4.719 -70.353 1.00 60.25 188 HIS A CA 1
ATOM 1510 C C . HIS A 1 188 ? 53.911 3.394 -70.411 1.00 60.25 188 HIS A C 1
ATOM 1512 O O . HIS A 1 188 ? 53.191 3.022 -69.492 1.00 60.25 188 HIS A O 1
ATOM 1518 N N . THR A 1 189 ? 54.018 2.685 -71.537 1.00 74.62 189 THR A N 1
ATOM 1519 C CA . THR A 1 189 ? 53.629 1.270 -71.550 1.00 74.62 189 THR A CA 1
ATOM 1520 C C . THR A 1 189 ? 54.548 0.507 -70.603 1.00 74.62 189 THR A C 1
ATOM 1522 O O . THR A 1 189 ? 55.694 0.899 -70.413 1.00 74.62 189 THR A O 1
ATOM 1525 N N . CYS A 1 190 ? 54.109 -0.628 -70.079 1.00 72.88 190 CYS A N 1
ATOM 1526 C CA . CYS A 1 190 ? 54.958 -1.488 -69.255 1.00 72.88 190 CYS A CA 1
ATOM 1527 C C . CYS A 1 190 ? 56.294 -1.855 -69.912 1.00 72.88 190 CYS A C 1
ATOM 1529 O O . CYS A 1 190 ? 57.326 -1.916 -69.254 1.00 72.88 190 CYS A O 1
ATOM 1531 N N . ALA A 1 191 ? 56.296 -2.024 -71.237 1.00 71.50 191 ALA A N 1
ATOM 1532 C CA . ALA A 1 191 ? 57.520 -2.225 -72.005 1.00 71.50 191 ALA A CA 1
ATOM 1533 C C . ALA A 1 191 ? 58.408 -0.967 -72.052 1.00 71.50 191 ALA A C 1
ATOM 1535 O O . ALA A 1 191 ? 59.630 -1.085 -72.046 1.00 71.50 191 ALA A O 1
ATOM 1536 N N . ALA A 1 192 ? 57.810 0.227 -72.096 1.00 72.75 192 ALA A N 1
ATOM 1537 C CA . ALA A 1 192 ? 58.538 1.490 -72.035 1.00 72.75 192 ALA A CA 1
ATOM 1538 C C . ALA A 1 192 ? 59.127 1.715 -70.638 1.00 72.75 192 ALA A C 1
ATOM 1540 O O . ALA A 1 192 ? 60.302 2.048 -70.542 1.00 72.75 192 ALA A O 1
ATOM 1541 N N . GLU A 1 193 ? 58.365 1.452 -69.579 1.00 77.19 193 GLU A N 1
ATOM 1542 C CA . GLU A 1 193 ? 58.830 1.599 -68.199 1.00 77.19 193 GLU A CA 1
ATOM 1543 C C . GLU A 1 193 ? 60.009 0.674 -67.899 1.00 77.19 193 GLU A C 1
ATOM 1545 O O . GLU A 1 193 ? 61.073 1.132 -67.489 1.00 77.19 193 GLU A O 1
ATOM 1550 N N . LEU A 1 194 ? 59.886 -0.605 -68.269 1.00 73.56 194 LEU A N 1
ATOM 1551 C CA . LEU A 1 194 ? 60.992 -1.554 -68.175 1.00 73.56 194 LEU A CA 1
ATOM 1552 C C . LEU A 1 194 ? 62.200 -1.130 -69.018 1.00 73.56 194 LEU A C 1
ATOM 1554 O O . LEU A 1 194 ? 63.317 -1.453 -68.653 1.00 73.56 194 LEU A O 1
ATOM 1558 N N . SER A 1 195 ? 62.020 -0.404 -70.125 1.00 75.88 195 SER A N 1
ATOM 1559 C CA . SER A 1 195 ? 63.148 0.072 -70.941 1.00 75.88 195 SER A CA 1
ATOM 1560 C C . SER A 1 195 ? 63.900 1.268 -70.343 1.00 75.88 195 SER A C 1
ATOM 1562 O O . SER A 1 195 ? 65.026 1.542 -70.761 1.00 75.88 195 SER A O 1
ATOM 1564 N N . TYR A 1 196 ? 63.299 1.974 -69.377 1.00 76.62 196 TYR A N 1
ATOM 1565 C CA . TYR A 1 196 ? 63.939 3.072 -68.643 1.00 76.62 196 TYR A CA 1
ATOM 1566 C C . TYR A 1 196 ? 64.763 2.591 -67.450 1.00 76.62 196 TYR A C 1
ATOM 1568 O O . TYR A 1 196 ? 65.532 3.369 -66.880 1.00 76.62 196 TYR A O 1
ATOM 1576 N N . TRP A 1 197 ? 64.644 1.315 -67.089 1.00 81.00 197 TRP A N 1
ATOM 1577 C CA . TRP A 1 197 ? 65.372 0.757 -65.968 1.00 81.00 197 TRP A CA 1
ATOM 1578 C C . TRP A 1 197 ? 66.875 0.733 -66.264 1.00 81.00 197 TRP A C 1
ATOM 1580 O O . TRP A 1 197 ? 67.305 0.267 -67.326 1.00 81.00 197 TRP A O 1
ATOM 1590 N N . PRO A 1 198 ? 67.721 1.240 -65.348 1.00 81.94 198 PRO A N 1
ATOM 1591 C CA . PRO A 1 198 ? 69.153 1.225 -65.572 1.00 81.94 198 PRO A CA 1
ATOM 1592 C C . PRO A 1 198 ? 69.640 -0.221 -65.708 1.00 81.94 198 PRO A C 1
ATOM 1594 O O . PRO A 1 198 ? 69.120 -1.145 -65.088 1.00 81.94 198 PRO A O 1
ATOM 1597 N N . LEU A 1 199 ? 70.701 -0.434 -66.487 1.00 80.44 199 LEU A N 1
ATOM 1598 C CA . LEU A 1 199 ? 71.282 -1.767 -66.718 1.00 80.44 199 LEU A CA 1
ATOM 1599 C C . LEU A 1 199 ? 71.619 -2.517 -65.413 1.00 80.44 199 LEU A C 1
ATOM 1601 O O . LEU A 1 199 ? 71.591 -3.745 -65.383 1.00 80.44 199 LEU A O 1
ATOM 1605 N N . LYS A 1 200 ? 71.912 -1.776 -64.334 1.00 81.69 200 LYS A N 1
ATOM 1606 C CA . LYS A 1 200 ? 72.123 -2.303 -62.978 1.00 81.69 200 LYS A CA 1
ATOM 1607 C C . LYS A 1 200 ? 70.837 -2.902 -62.384 1.00 81.69 200 LYS A C 1
ATOM 1609 O O . LYS A 1 200 ? 70.911 -3.973 -61.803 1.00 81.69 200 LYS A O 1
ATOM 1614 N N . MET A 1 201 ? 69.681 -2.276 -62.611 1.00 81.31 201 MET A N 1
ATOM 1615 C CA . MET A 1 201 ? 68.355 -2.772 -62.212 1.00 81.31 201 MET A CA 1
ATOM 1616 C C . MET A 1 201 ? 67.975 -4.031 -62.995 1.00 81.31 201 MET A C 1
ATOM 1618 O O . MET A 1 201 ? 67.545 -5.014 -62.407 1.00 81.31 201 MET A O 1
ATOM 1622 N N . HIS A 1 202 ? 68.207 -4.056 -64.313 1.00 81.19 202 HIS A N 1
ATOM 1623 C CA . HIS A 1 202 ? 67.993 -5.268 -65.113 1.00 81.19 202 HIS A CA 1
ATOM 1624 C C . HIS A 1 202 ? 68.891 -6.428 -64.679 1.00 81.19 202 HIS A C 1
ATOM 1626 O O . HIS A 1 202 ? 68.440 -7.569 -64.649 1.00 81.19 202 HIS A O 1
ATOM 1632 N N . ARG A 1 203 ? 70.155 -6.144 -64.337 1.00 81.69 203 ARG A N 1
ATOM 1633 C CA . ARG A 1 203 ? 71.081 -7.157 -63.825 1.00 81.69 203 ARG A CA 1
ATOM 1634 C C . ARG A 1 203 ? 70.646 -7.661 -62.451 1.00 81.69 203 ARG A C 1
ATOM 1636 O O . ARG A 1 203 ? 70.602 -8.866 -62.272 1.00 81.69 203 ARG A O 1
ATOM 1643 N N . ALA A 1 204 ? 70.268 -6.766 -61.541 1.00 81.88 204 ALA A N 1
ATOM 1644 C CA . ALA A 1 204 ? 69.750 -7.141 -60.231 1.00 81.88 204 ALA A CA 1
ATOM 1645 C C . ALA A 1 204 ? 68.459 -7.968 -60.360 1.00 81.88 204 ALA A C 1
ATOM 1647 O O . ALA A 1 204 ? 68.325 -9.003 -59.728 1.00 81.88 204 ALA A O 1
ATOM 1648 N N . LEU A 1 205 ? 67.547 -7.605 -61.265 1.00 80.06 205 LEU A N 1
ATOM 1649 C CA . LEU A 1 205 ? 66.380 -8.430 -61.585 1.00 80.06 205 LEU A CA 1
ATOM 1650 C C . LEU A 1 205 ? 66.750 -9.806 -62.140 1.00 80.06 205 LEU A C 1
ATOM 1652 O O . LEU A 1 205 ? 66.100 -10.795 -61.827 1.00 80.06 205 LEU A O 1
ATOM 1656 N N . GLN A 1 206 ? 67.753 -9.880 -63.008 1.00 81.12 206 GLN A N 1
ATOM 1657 C CA . GLN A 1 206 ? 68.182 -11.152 -63.569 1.00 81.12 206 GLN A CA 1
ATOM 1658 C C . GLN A 1 206 ? 68.835 -12.036 -62.496 1.00 81.12 206 GLN A C 1
ATOM 1660 O O . GLN A 1 206 ? 68.512 -13.216 -62.407 1.00 81.12 206 GLN A O 1
ATOM 1665 N N . GLU A 1 207 ? 69.677 -11.459 -61.638 1.00 81.25 207 GLU A N 1
ATOM 1666 C CA . GLU A 1 207 ? 70.279 -12.132 -60.480 1.00 81.25 207 GLU A CA 1
ATOM 1667 C C . GLU A 1 207 ? 69.203 -12.588 -59.483 1.00 81.25 207 GLU A C 1
ATOM 1669 O O . GLU A 1 207 ? 69.257 -13.714 -58.992 1.00 81.25 207 GLU A O 1
ATOM 1674 N N . ALA A 1 208 ? 68.167 -11.776 -59.267 1.00 80.75 208 ALA A N 1
ATOM 1675 C CA . ALA A 1 208 ? 67.004 -12.147 -58.472 1.00 80.75 208 ALA A CA 1
ATOM 1676 C C . ALA A 1 208 ? 66.215 -13.296 -59.101 1.00 80.75 208 ALA A C 1
ATOM 1678 O O . ALA A 1 208 ? 65.773 -14.198 -58.395 1.00 80.75 208 ALA A O 1
ATOM 1679 N N . ALA A 1 209 ? 66.036 -13.285 -60.425 1.00 78.12 209 ALA A N 1
ATOM 1680 C CA . ALA A 1 209 ? 65.293 -14.318 -61.143 1.00 78.12 209 ALA A CA 1
ATOM 1681 C C . ALA A 1 209 ? 66.031 -15.658 -61.105 1.00 78.12 209 ALA A C 1
ATOM 1683 O O . ALA A 1 209 ? 65.408 -16.714 -61.014 1.00 78.12 209 ALA A O 1
ATOM 1684 N N . GLU A 1 210 ? 67.361 -15.607 -61.158 1.00 80.25 210 GLU A N 1
ATOM 1685 C CA . GLU A 1 210 ? 68.239 -16.769 -61.055 1.00 80.25 210 GLU A CA 1
ATOM 1686 C C . GLU A 1 210 ? 68.353 -17.275 -59.604 1.00 80.25 210 GLU A C 1
ATOM 1688 O O . GLU A 1 210 ? 68.408 -18.485 -59.384 1.00 80.25 210 GLU A O 1
ATOM 1693 N N . GLY A 1 211 ? 68.344 -16.372 -58.616 1.00 76.56 211 GLY A N 1
ATOM 1694 C CA . GLY A 1 211 ? 68.413 -16.687 -57.184 1.00 76.56 211 GLY A CA 1
ATOM 1695 C C . GLY A 1 211 ? 67.068 -17.002 -56.518 1.00 76.56 211 GLY A C 1
ATOM 1696 O O . GLY A 1 211 ? 67.043 -17.567 -55.427 1.00 76.56 211 GLY A O 1
ATOM 1697 N N . GLY A 1 212 ? 65.949 -16.654 -57.158 1.00 75.00 212 GLY A N 1
ATOM 1698 C CA . GLY A 1 212 ? 64.593 -16.799 -56.623 1.00 75.00 212 GLY A CA 1
ATOM 1699 C C . GLY A 1 212 ? 64.256 -15.871 -55.445 1.00 75.00 212 GLY A C 1
ATOM 1700 O O . GLY A 1 212 ? 63.280 -16.136 -54.745 1.00 75.00 212 GLY A O 1
ATOM 1701 N N . SER A 1 213 ? 65.063 -14.834 -55.187 1.00 76.50 213 SER A N 1
ATOM 1702 C CA . SER A 1 213 ? 64.898 -13.880 -54.079 1.00 76.50 213 SER A CA 1
ATOM 1703 C C . SER A 1 213 ? 65.633 -12.566 -54.366 1.00 76.50 213 SER A C 1
ATOM 1705 O O . SER A 1 213 ? 66.646 -12.559 -55.062 1.00 76.50 213 SER A O 1
ATOM 1707 N N . CYS A 1 214 ? 65.149 -11.463 -53.787 1.00 77.44 214 CYS A N 1
ATOM 1708 C CA . CYS A 1 214 ? 65.792 -10.143 -53.845 1.00 77.44 214 CYS A CA 1
ATOM 1709 C C . CYS A 1 214 ? 66.495 -9.726 -52.545 1.00 77.44 214 CYS A C 1
ATOM 1711 O O . CYS A 1 214 ? 67.065 -8.641 -52.498 1.00 77.44 214 CYS A O 1
ATOM 1713 N N . ALA A 1 215 ? 66.481 -10.577 -51.511 1.00 74.56 215 ALA A N 1
ATOM 1714 C CA . ALA A 1 215 ? 66.948 -10.229 -50.165 1.00 74.56 215 ALA A CA 1
ATOM 1715 C C . ALA A 1 215 ? 68.450 -9.882 -50.069 1.00 74.56 215 ALA A C 1
ATOM 1717 O O . ALA A 1 215 ? 68.840 -9.161 -49.157 1.00 74.56 215 ALA A O 1
ATOM 1718 N N . ASP A 1 216 ? 69.275 -10.347 -51.016 1.00 74.06 216 ASP A N 1
ATOM 1719 C CA . ASP A 1 216 ? 70.742 -10.212 -50.975 1.00 74.06 216 ASP A CA 1
ATOM 1720 C C . ASP A 1 216 ? 71.319 -9.334 -52.105 1.00 74.06 216 ASP A C 1
ATOM 1722 O O . ASP A 1 216 ? 72.524 -9.357 -52.365 1.00 74.06 216 ASP A O 1
ATOM 1726 N N . LEU A 1 217 ? 70.479 -8.580 -52.820 1.00 78.75 217 LEU A N 1
ATOM 1727 C CA . LEU A 1 217 ? 70.905 -7.820 -53.998 1.00 78.75 217 LEU A CA 1
ATOM 1728 C C . LEU A 1 217 ? 71.047 -6.331 -53.685 1.00 78.75 217 LEU A C 1
ATOM 1730 O O . LEU A 1 217 ? 70.067 -5.626 -53.459 1.00 78.75 217 LEU A O 1
ATOM 1734 N N . GLU A 1 218 ? 72.287 -5.837 -53.717 1.00 66.38 218 GLU A N 1
ATOM 1735 C CA . GLU A 1 218 ? 72.596 -4.419 -53.520 1.00 66.38 218 GLU A CA 1
ATOM 1736 C C . GLU A 1 218 ? 72.168 -3.580 -54.740 1.00 66.38 218 GLU A C 1
ATOM 1738 O O . GLU A 1 218 ? 72.910 -3.404 -55.716 1.00 66.38 218 GLU A O 1
ATOM 1743 N N . TYR A 1 219 ? 70.965 -3.012 -54.671 1.00 78.19 219 TYR A N 1
ATOM 1744 C CA . TYR A 1 219 ? 70.514 -1.927 -55.539 1.00 78.19 219 TYR A CA 1
ATOM 1745 C C . TYR A 1 219 ? 70.439 -0.612 -54.747 1.00 78.19 219 TYR A C 1
ATOM 1747 O O . TYR A 1 219 ? 70.299 -0.614 -53.528 1.00 78.19 219 TYR A O 1
ATOM 1755 N N . GLU A 1 220 ? 70.575 0.531 -55.425 1.00 72.00 220 GLU A N 1
ATOM 1756 C CA . GLU A 1 220 ? 70.476 1.869 -54.812 1.00 72.00 220 GLU A CA 1
ATOM 1757 C C . GLU A 1 220 ? 68.999 2.222 -54.541 1.00 72.00 220 GLU A C 1
ATOM 1759 O O . GLU A 1 220 ? 68.456 3.162 -55.111 1.00 72.00 220 GLU A O 1
ATOM 1764 N N . GLY A 1 221 ? 68.336 1.407 -53.717 1.00 71.31 221 GLY A N 1
ATOM 1765 C CA . GLY A 1 221 ? 66.910 1.468 -53.403 1.00 71.31 221 GLY A CA 1
ATOM 1766 C C . GLY A 1 221 ? 66.355 0.097 -53.005 1.00 71.31 221 GLY A C 1
ATOM 1767 O O . GLY A 1 221 ? 67.054 -0.914 -53.090 1.00 71.31 221 GLY A O 1
ATOM 1768 N N . ASP A 1 222 ? 65.090 0.056 -52.588 1.00 71.88 222 ASP A N 1
ATOM 1769 C CA . ASP A 1 222 ? 64.382 -1.196 -52.313 1.00 71.88 222 ASP A CA 1
ATOM 1770 C C . ASP A 1 222 ? 64.007 -1.891 -53.634 1.00 71.88 222 ASP A C 1
ATOM 1772 O O . ASP A 1 222 ? 62.966 -1.625 -54.238 1.00 71.88 222 ASP A O 1
ATOM 1776 N N . LEU A 1 223 ? 64.888 -2.784 -54.101 1.00 77.38 223 LEU A N 1
ATOM 1777 C CA . LEU A 1 223 ? 64.666 -3.577 -55.312 1.00 77.38 223 LEU A CA 1
ATOM 1778 C C . LEU A 1 223 ? 63.366 -4.387 -55.222 1.00 77.38 223 LEU A C 1
ATOM 1780 O O . LEU A 1 223 ? 62.693 -4.584 -56.234 1.00 77.38 223 LEU A O 1
ATOM 1784 N N . GLN A 1 224 ? 63.001 -4.858 -54.029 1.00 73.50 224 GLN A N 1
ATOM 1785 C CA . GLN A 1 224 ? 61.775 -5.616 -53.829 1.00 73.50 224 GLN A CA 1
ATOM 1786 C C . GLN A 1 224 ? 60.549 -4.713 -53.999 1.00 73.50 224 GLN A C 1
ATOM 1788 O O . GLN A 1 224 ? 59.655 -5.077 -54.761 1.00 73.50 224 GLN A O 1
ATOM 1793 N N . GLY A 1 225 ? 60.535 -3.534 -53.375 1.00 69.94 225 GLY A N 1
ATOM 1794 C CA . GLY A 1 225 ? 59.464 -2.546 -53.526 1.00 69.94 225 GLY A CA 1
ATOM 1795 C C . GLY A 1 225 ? 59.258 -2.098 -54.977 1.00 69.94 225 GLY A C 1
ATOM 1796 O O . GLY A 1 225 ? 58.147 -2.173 -55.502 1.00 69.94 225 GLY A O 1
ATOM 1797 N N . GLU A 1 226 ? 60.334 -1.733 -55.676 1.00 73.88 226 GLU A N 1
ATOM 1798 C CA . GLU A 1 226 ? 60.282 -1.265 -57.072 1.00 73.88 226 GLU A CA 1
ATOM 1799 C C . GLU A 1 226 ? 59.805 -2.350 -58.058 1.00 73.88 226 GLU A C 1
ATOM 1801 O O . GLU A 1 226 ? 59.007 -2.108 -58.969 1.00 73.88 226 GLU A O 1
ATOM 1806 N N . THR A 1 227 ? 60.273 -3.588 -57.879 1.00 74.81 227 THR A N 1
ATOM 1807 C CA . THR A 1 227 ? 59.889 -4.710 -58.751 1.00 74.81 227 THR A CA 1
ATOM 1808 C C . THR A 1 227 ? 58.489 -5.223 -58.463 1.00 74.81 227 THR A C 1
ATOM 1810 O O . THR A 1 227 ? 57.784 -5.612 -59.399 1.00 74.81 227 THR A O 1
ATOM 1813 N N . GLN A 1 228 ? 58.059 -5.191 -57.199 1.00 67.88 228 GLN A N 1
ATOM 1814 C CA . GLN A 1 228 ? 56.673 -5.446 -56.836 1.00 67.88 228 GLN A CA 1
ATOM 1815 C C . GLN A 1 228 ? 55.771 -4.404 -57.491 1.00 67.88 228 GLN A C 1
ATOM 1817 O O . GLN A 1 228 ? 54.911 -4.807 -58.269 1.00 67.88 228 GLN A O 1
ATOM 1822 N N . TRP A 1 229 ? 56.036 -3.110 -57.314 1.00 69.88 229 TRP A N 1
ATOM 1823 C CA . TRP A 1 229 ? 55.233 -2.038 -57.907 1.00 69.88 229 TRP A CA 1
ATOM 1824 C C . TRP A 1 229 ? 55.039 -2.206 -59.425 1.00 69.88 229 TRP A C 1
ATOM 1826 O O . TRP A 1 229 ? 53.904 -2.254 -59.910 1.00 69.88 229 TRP A O 1
ATOM 1836 N N . VAL A 1 230 ? 56.121 -2.419 -60.191 1.00 73.12 230 VAL A N 1
ATOM 1837 C CA . VAL A 1 230 ? 55.999 -2.640 -61.646 1.00 73.12 230 VAL A CA 1
ATOM 1838 C C . VAL A 1 230 ? 55.255 -3.931 -61.968 1.00 73.12 230 VAL A C 1
ATOM 1840 O O . VAL A 1 230 ? 54.377 -3.921 -62.830 1.00 73.12 230 VAL A O 1
ATOM 1843 N N . SER A 1 231 ? 55.547 -5.045 -61.290 1.00 69.19 231 SER A N 1
ATOM 1844 C CA . SER A 1 231 ? 54.865 -6.318 -61.565 1.00 69.19 231 SER A CA 1
ATOM 1845 C C . SER A 1 231 ? 53.349 -6.234 -61.354 1.00 69.19 231 SER A C 1
ATOM 1847 O O . SER A 1 231 ? 52.593 -6.836 -62.108 1.00 69.19 231 SER A O 1
ATOM 1849 N N . GLN A 1 232 ? 52.890 -5.431 -60.397 1.00 63.81 232 GLN A N 1
ATOM 1850 C CA . GLN A 1 232 ? 51.471 -5.261 -60.091 1.00 63.81 232 GLN A CA 1
ATOM 1851 C C . GLN A 1 232 ? 50.744 -4.421 -61.142 1.00 63.81 232 GLN A C 1
ATOM 1853 O O . GLN A 1 232 ? 49.619 -4.744 -61.513 1.00 63.81 232 GLN A O 1
ATOM 1858 N N . LYS A 1 233 ? 51.385 -3.364 -61.656 1.00 68.12 233 LYS A N 1
ATOM 1859 C CA . LYS A 1 233 ? 50.800 -2.506 -62.700 1.00 68.12 233 LYS A CA 1
ATOM 1860 C C . LYS A 1 233 ? 50.884 -3.127 -64.095 1.00 68.12 233 LYS A C 1
ATOM 1862 O O . LYS A 1 233 ? 50.086 -2.784 -64.965 1.00 68.12 233 LYS A O 1
ATOM 1867 N N . CYS A 1 234 ? 51.851 -4.018 -64.317 1.00 71.50 234 CYS A N 1
ATOM 1868 C CA . CYS A 1 234 ? 52.218 -4.471 -65.655 1.00 71.50 234 CYS A CA 1
ATOM 1869 C C . CYS A 1 234 ? 52.000 -5.945 -65.962 1.00 71.50 234 CYS A C 1
ATOM 1871 O O . CYS A 1 234 ? 51.969 -6.311 -67.141 1.00 71.50 234 CYS A O 1
ATOM 1873 N N . CYS A 1 235 ? 51.839 -6.795 -64.953 1.00 67.31 235 CYS A N 1
ATOM 1874 C CA . CYS A 1 235 ? 51.533 -8.201 -65.164 1.00 67.31 235 CYS A CA 1
ATOM 1875 C C . CYS A 1 235 ? 50.028 -8.439 -65.021 1.00 67.31 235 CYS A C 1
ATOM 1877 O O . CYS A 1 235 ? 49.377 -7.915 -64.126 1.00 67.31 235 CYS A O 1
ATOM 1879 N N . ALA A 1 236 ? 49.475 -9.302 -65.874 1.00 52.72 236 ALA A N 1
ATOM 1880 C CA . ALA A 1 236 ? 48.058 -9.671 -65.839 1.00 52.72 236 ALA A CA 1
ATOM 1881 C C . ALA A 1 236 ? 47.660 -10.545 -64.621 1.00 52.72 236 ALA A C 1
ATOM 1883 O O . ALA A 1 236 ? 46.507 -10.951 -64.516 1.00 52.72 236 ALA A O 1
ATOM 1884 N N . SER A 1 237 ? 48.600 -10.873 -63.726 1.00 54.66 237 SER A N 1
ATOM 1885 C CA . SER A 1 237 ? 48.401 -11.728 -62.547 1.00 54.66 237 SER A CA 1
ATOM 1886 C C . SER A 1 237 ? 49.226 -11.225 -61.354 1.00 54.66 237 SER A C 1
ATOM 1888 O O . SER A 1 237 ? 50.417 -10.958 -61.519 1.00 54.66 237 SER A O 1
ATOM 1890 N N . PHE A 1 238 ? 48.619 -11.159 -60.164 1.00 53.28 238 PHE A N 1
ATOM 1891 C CA . PHE A 1 238 ? 49.205 -10.647 -58.913 1.00 53.28 238 PHE A CA 1
ATOM 1892 C C . PHE A 1 238 ? 49.450 -11.768 -57.866 1.00 53.28 238 PHE A C 1
ATOM 1894 O O . PHE A 1 238 ? 48.537 -12.573 -57.680 1.00 53.28 238 PHE A O 1
ATOM 1901 N N . PRO A 1 239 ? 50.587 -11.802 -57.120 1.00 58.12 239 PRO A N 1
ATOM 1902 C CA . PRO A 1 239 ? 51.870 -11.157 -57.394 1.00 58.12 239 PRO A CA 1
ATOM 1903 C C . PRO A 1 239 ? 53.035 -12.172 -57.399 1.00 58.12 239 PRO A C 1
ATOM 1905 O O . PRO A 1 239 ? 53.876 -12.162 -56.509 1.00 58.12 239 PRO A O 1
ATOM 1908 N N . ALA A 1 240 ? 53.159 -13.029 -58.412 1.00 56.97 240 ALA A N 1
ATOM 1909 C CA . ALA A 1 240 ? 54.415 -13.761 -58.605 1.00 56.97 240 ALA A CA 1
ATOM 1910 C C . ALA A 1 240 ? 55.446 -12.813 -59.243 1.00 56.97 240 ALA A C 1
ATOM 1912 O O . ALA A 1 240 ? 55.505 -12.685 -60.467 1.00 56.97 240 ALA A O 1
ATOM 1913 N N . SER A 1 241 ? 56.224 -12.101 -58.425 1.00 67.94 241 SER A N 1
ATOM 1914 C CA . SER A 1 241 ? 57.390 -11.364 -58.919 1.00 67.94 241 SER A CA 1
ATOM 1915 C C . SER A 1 241 ? 58.623 -12.259 -58.882 1.00 67.94 241 SER A C 1
ATOM 1917 O O . SER A 1 241 ? 58.664 -13.283 -58.201 1.00 67.94 241 SER A O 1
ATOM 1919 N N . VAL A 1 242 ? 59.664 -11.849 -59.597 1.00 68.38 242 VAL A N 1
ATOM 1920 C CA . VAL A 1 242 ? 60.978 -12.492 -59.525 1.00 68.38 242 VAL A CA 1
ATOM 1921 C C . VAL A 1 242 ? 61.530 -12.519 -58.086 1.00 68.38 242 VAL A C 1
ATOM 1923 O O . VAL A 1 242 ? 62.194 -13.478 -57.707 1.00 68.38 242 VAL A O 1
ATOM 1926 N N . CYS A 1 243 ? 61.205 -11.509 -57.273 1.00 67.81 243 CYS A N 1
ATOM 1927 C CA . CYS A 1 243 ? 61.632 -11.418 -55.876 1.00 67.81 243 CYS A CA 1
ATOM 1928 C C . CYS A 1 243 ? 60.815 -12.290 -54.918 1.00 67.81 243 CYS A C 1
ATOM 1930 O O . CYS A 1 243 ? 61.282 -12.581 -53.820 1.00 67.81 243 CYS A O 1
ATOM 1932 N N . ASN A 1 244 ? 59.584 -12.656 -55.286 1.00 64.69 244 ASN A N 1
ATOM 1933 C CA . ASN A 1 244 ? 58.709 -13.473 -54.454 1.00 64.69 244 ASN A CA 1
ATOM 1934 C C . ASN A 1 244 ? 57.753 -14.297 -55.335 1.00 64.69 244 ASN A C 1
ATOM 1936 O O . ASN A 1 244 ? 56.574 -13.957 -55.473 1.00 64.69 244 ASN A O 1
ATOM 1940 N N . PRO A 1 245 ? 58.246 -15.387 -55.951 1.00 62.19 245 PRO A N 1
ATOM 1941 C CA . PRO A 1 245 ? 57.462 -16.191 -56.889 1.00 62.19 245 PRO A CA 1
ATOM 1942 C C . PRO A 1 245 ? 56.309 -16.950 -56.213 1.00 62.19 245 PRO A C 1
ATOM 1944 O O . PRO A 1 245 ? 55.446 -17.494 -56.898 1.00 62.19 245 PRO A O 1
ATOM 1947 N N . THR A 1 246 ? 56.295 -17.000 -54.878 1.00 63.00 246 THR A N 1
ATOM 1948 C CA . THR A 1 246 ? 55.285 -17.679 -54.056 1.00 63.00 246 THR A CA 1
ATOM 1949 C C . THR A 1 246 ? 54.333 -16.727 -53.341 1.00 63.00 246 THR A C 1
ATOM 1951 O O . THR A 1 246 ? 53.524 -17.193 -52.535 1.00 63.00 246 THR A O 1
ATOM 1954 N N . ALA A 1 247 ? 54.430 -15.414 -53.570 1.00 61.81 247 ALA A N 1
ATOM 1955 C CA . ALA A 1 247 ? 53.563 -14.470 -52.883 1.00 61.81 247 ALA A CA 1
ATOM 1956 C C . ALA A 1 247 ? 52.096 -14.765 -53.219 1.00 61.81 247 ALA A C 1
ATOM 1958 O O . ALA A 1 247 ? 51.723 -14.952 -54.377 1.00 61.81 247 ALA A O 1
ATOM 1959 N N . LYS A 1 248 ? 51.273 -14.843 -52.175 1.00 64.56 248 LYS A N 1
ATOM 1960 C CA . LYS A 1 248 ? 49.822 -14.966 -52.295 1.00 64.56 248 LYS A CA 1
ATOM 1961 C C . LYS A 1 248 ? 49.202 -13.577 -52.277 1.00 64.56 248 LYS A C 1
ATOM 1963 O O . LYS A 1 248 ? 49.794 -12.637 -51.742 1.00 64.56 248 LYS A O 1
ATOM 1968 N N . LYS A 1 249 ? 48.006 -13.452 -52.848 1.00 65.94 249 LYS A N 1
ATOM 1969 C CA . LYS A 1 249 ? 47.190 -12.255 -52.671 1.00 65.94 249 LYS A CA 1
ATOM 1970 C C . LYS A 1 249 ? 46.880 -12.120 -51.180 1.00 65.94 249 LYS A C 1
ATOM 1972 O O . LYS A 1 249 ? 46.245 -12.991 -50.596 1.00 65.94 249 LYS A O 1
ATOM 1977 N N . MET A 1 250 ? 47.413 -11.073 -50.566 1.00 71.94 250 MET A N 1
ATOM 1978 C CA . MET A 1 250 ? 47.138 -10.746 -49.173 1.00 71.94 250 MET A CA 1
ATOM 1979 C C . MET A 1 250 ? 45.721 -10.206 -49.083 1.00 71.94 250 MET A C 1
ATOM 1981 O O . MET A 1 250 ? 45.352 -9.331 -49.859 1.00 71.94 250 MET A O 1
ATOM 1985 N N . THR A 1 251 ? 44.936 -10.732 -48.159 1.00 82.88 251 THR A N 1
ATOM 1986 C CA . THR A 1 251 ? 43.574 -10.277 -47.890 1.00 82.88 251 THR A CA 1
ATOM 1987 C C . THR A 1 251 ? 43.481 -9.947 -46.405 1.00 82.88 251 THR A C 1
ATOM 1989 O O . THR A 1 251 ? 44.159 -10.615 -45.625 1.00 82.88 251 THR A O 1
ATOM 1992 N N . PRO A 1 252 ? 42.638 -8.990 -45.980 1.00 85.88 252 PRO A N 1
ATOM 1993 C CA . PRO A 1 252 ? 42.369 -8.773 -44.551 1.00 85.88 252 PRO A CA 1
ATOM 1994 C C . PRO A 1 252 ? 41.774 -10.017 -43.861 1.00 85.88 252 PRO A C 1
ATOM 1996 O O . PRO A 1 252 ? 41.765 -10.123 -42.640 1.00 85.88 252 PRO A O 1
ATOM 1999 N N . CYS A 1 253 ? 41.295 -10.980 -44.645 1.00 87.44 253 CYS A N 1
ATOM 2000 C CA . CYS A 1 253 ? 40.603 -12.177 -44.189 1.00 87.44 253 CYS A CA 1
ATOM 2001 C C . CYS A 1 253 ? 41.551 -13.287 -43.759 1.00 87.44 253 CYS A C 1
ATOM 2003 O O . CYS A 1 253 ? 42.698 -13.339 -44.204 1.00 87.44 253 CYS A O 1
ATOM 2005 N N . LYS A 1 254 ? 41.040 -14.216 -42.940 1.00 85.62 254 LYS A N 1
ATOM 2006 C CA . LYS A 1 254 ? 41.812 -15.366 -42.436 1.00 85.62 254 LYS A CA 1
ATOM 2007 C C . LYS A 1 254 ? 42.487 -16.177 -43.552 1.00 85.62 254 LYS A C 1
ATOM 2009 O O . LYS A 1 254 ? 43.549 -16.759 -43.346 1.00 85.62 254 LYS A O 1
ATOM 2014 N N . ASP A 1 255 ? 41.855 -16.236 -44.725 1.00 85.50 255 ASP A N 1
ATOM 2015 C CA . ASP A 1 255 ? 42.369 -16.868 -45.929 1.00 85.50 255 ASP A CA 1
ATOM 2016 C C . ASP A 1 255 ? 41.720 -16.265 -47.188 1.00 85.50 255 ASP A C 1
ATOM 2018 O O . ASP A 1 255 ? 40.737 -15.529 -47.128 1.00 85.50 255 ASP A O 1
ATOM 2022 N N . GLU A 1 256 ? 42.287 -16.583 -48.351 1.00 84.06 256 GLU A N 1
ATOM 2023 C CA . GLU A 1 256 ? 41.845 -16.044 -49.642 1.00 84.06 256 GLU A CA 1
ATOM 2024 C C . GLU A 1 256 ? 40.448 -16.540 -50.060 1.00 84.06 256 GLU A C 1
ATOM 2026 O O . GLU A 1 256 ? 39.765 -15.858 -50.821 1.00 84.06 256 GLU A O 1
ATOM 2031 N N . ALA A 1 257 ? 40.002 -17.706 -49.573 1.00 86.44 257 ALA A N 1
ATOM 2032 C CA . ALA A 1 257 ? 38.658 -18.211 -49.863 1.00 86.44 257 ALA A CA 1
ATOM 2033 C C . ALA A 1 257 ? 37.583 -17.449 -49.076 1.00 86.44 257 ALA A C 1
ATOM 2035 O O . ALA A 1 257 ? 36.427 -17.408 -49.497 1.00 86.44 257 ALA A O 1
ATOM 2036 N N . ASP A 1 258 ? 37.974 -16.844 -47.956 1.00 86.56 258 ASP A N 1
ATOM 2037 C CA . ASP A 1 258 ? 37.134 -15.982 -47.138 1.00 86.56 258 ASP A CA 1
ATOM 2038 C C . ASP A 1 258 ? 36.992 -14.557 -47.692 1.00 86.56 258 ASP A C 1
ATOM 2040 O O . ASP A 1 258 ? 36.094 -13.818 -47.292 1.00 86.56 258 ASP A O 1
ATOM 2044 N N . PHE A 1 259 ? 37.857 -14.166 -48.628 1.00 90.31 259 PHE A N 1
ATOM 2045 C CA . PHE A 1 259 ? 37.842 -12.837 -49.220 1.00 90.31 259 PHE A CA 1
ATOM 2046 C C . PHE A 1 259 ? 36.735 -12.684 -50.266 1.00 90.31 259 PHE A C 1
ATOM 2048 O O . PHE A 1 259 ? 36.606 -13.475 -51.201 1.00 90.31 259 PHE A O 1
ATOM 2055 N N . LEU A 1 260 ? 35.962 -11.609 -50.132 1.00 89.88 260 LEU A N 1
ATOM 2056 C CA . LEU A 1 260 ? 34.850 -11.226 -50.991 1.00 89.88 260 LEU A CA 1
ATOM 2057 C C . LEU A 1 260 ? 35.287 -10.071 -51.908 1.00 89.88 260 LEU A C 1
ATOM 2059 O O . LEU A 1 260 ? 34.996 -8.909 -51.625 1.00 89.88 260 LEU A O 1
ATOM 2063 N N . PRO A 1 261 ? 35.975 -10.352 -53.033 1.00 86.25 261 PRO A N 1
ATOM 2064 C CA . PRO A 1 261 ? 36.598 -9.321 -53.868 1.00 86.25 261 PRO A CA 1
ATOM 2065 C C . PRO A 1 261 ? 35.605 -8.306 -54.447 1.00 86.25 261 PRO A C 1
ATOM 2067 O O . PRO A 1 261 ? 35.979 -7.166 -54.700 1.00 86.25 261 PRO A O 1
ATOM 2070 N N . GLY A 1 262 ? 34.352 -8.717 -54.663 1.00 86.38 262 GLY A N 1
ATOM 2071 C CA . GLY A 1 262 ? 33.301 -7.876 -55.237 1.00 86.38 262 GLY A CA 1
ATOM 2072 C C . GLY A 1 262 ? 32.541 -7.011 -54.230 1.00 86.38 262 GLY A C 1
ATOM 2073 O O . GLY A 1 262 ? 31.717 -6.209 -54.663 1.00 86.38 262 GLY A O 1
ATOM 2074 N N . ASN A 1 263 ? 32.783 -7.163 -52.923 1.00 88.31 263 ASN A N 1
ATOM 2075 C CA . ASN A 1 263 ? 32.150 -6.306 -51.925 1.00 88.31 263 ASN A CA 1
ATOM 2076 C C . ASN A 1 263 ? 32.704 -4.884 -52.020 1.00 88.31 263 ASN A C 1
ATOM 2078 O O . ASN A 1 263 ? 33.861 -4.677 -52.387 1.00 88.31 263 ASN A O 1
ATOM 2082 N N . PHE A 1 264 ? 31.871 -3.899 -51.699 1.00 86.56 264 PHE A N 1
ATOM 2083 C CA . PHE A 1 264 ? 32.282 -2.502 -51.665 1.00 86.56 264 PHE A CA 1
ATOM 2084 C C . PHE A 1 264 ? 32.903 -2.194 -50.308 1.00 86.56 264 PHE A C 1
ATOM 2086 O O . PHE A 1 264 ? 32.267 -2.400 -49.273 1.00 86.56 264 PHE A O 1
ATOM 2093 N N . LEU A 1 265 ? 34.153 -1.731 -50.331 1.00 82.62 265 LEU A N 1
ATOM 2094 C CA . LEU A 1 265 ? 34.840 -1.250 -49.144 1.00 82.62 265 LEU A CA 1
ATOM 2095 C C . LEU A 1 265 ? 34.435 0.196 -48.856 1.00 82.62 265 LEU A C 1
ATOM 2097 O O . LEU A 1 265 ? 33.944 0.505 -47.776 1.00 82.62 265 LEU A O 1
ATOM 2101 N N . HIS A 1 266 ? 34.568 1.052 -49.869 1.00 80.38 266 HIS A N 1
ATOM 2102 C CA . HIS A 1 266 ? 34.128 2.439 -49.825 1.00 80.38 266 HIS A CA 1
ATOM 2103 C C . HIS A 1 266 ? 33.309 2.772 -51.064 1.00 80.38 266 HIS A C 1
ATOM 2105 O O . HIS A 1 266 ? 33.580 2.295 -52.168 1.00 80.38 266 HIS A O 1
ATOM 2111 N N . GLU A 1 267 ? 32.331 3.645 -50.888 1.00 83.69 267 GLU A N 1
ATOM 2112 C CA . GLU A 1 267 ? 31.612 4.272 -51.984 1.00 83.69 267 GLU A CA 1
ATOM 2113 C C . GLU A 1 267 ? 31.651 5.781 -51.761 1.00 83.69 267 GLU A C 1
ATOM 2115 O O . GLU A 1 267 ? 31.474 6.247 -50.637 1.00 83.69 267 GLU A O 1
ATOM 2120 N N . TRP A 1 268 ? 31.929 6.552 -52.809 1.00 86.12 268 TRP A N 1
ATOM 2121 C CA . TRP A 1 268 ? 31.922 8.010 -52.722 1.00 86.12 268 TRP A CA 1
ATOM 2122 C C . TRP A 1 268 ? 31.470 8.642 -54.029 1.00 86.12 268 TRP A C 1
ATOM 2124 O O . TRP A 1 268 ? 31.470 8.028 -55.098 1.00 86.12 268 TRP A O 1
ATOM 2134 N N . CYS A 1 269 ? 31.108 9.916 -53.941 1.00 82.75 269 CYS A N 1
ATOM 2135 C CA . CYS A 1 269 ? 30.788 10.725 -55.100 1.00 82.75 269 CYS A CA 1
ATOM 2136 C C . CYS A 1 269 ? 32.000 11.572 -55.502 1.00 82.75 269 CYS A C 1
ATOM 2138 O O . CYS A 1 269 ? 32.427 12.452 -54.756 1.00 82.75 269 CYS A O 1
ATOM 2140 N N . GLU A 1 270 ? 32.579 11.304 -56.672 1.00 83.88 270 GLU A N 1
ATOM 2141 C CA . GLU A 1 270 ? 33.726 12.052 -57.185 1.00 83.88 270 GLU A CA 1
ATOM 2142 C C . GLU A 1 270 ? 33.275 13.178 -58.120 1.00 83.88 270 GLU A C 1
ATOM 2144 O O . GLU A 1 270 ? 32.473 12.969 -59.031 1.00 83.88 270 GLU A O 1
ATOM 2149 N N . PHE A 1 271 ? 33.830 14.376 -57.934 1.00 80.88 271 PHE A N 1
ATOM 2150 C CA . PHE A 1 271 ? 33.574 15.530 -58.793 1.00 80.88 271 PHE A CA 1
ATOM 2151 C C . PHE A 1 271 ? 34.863 15.946 -59.494 1.00 80.88 271 PHE A C 1
ATOM 2153 O O . PHE A 1 271 ? 35.868 16.242 -58.851 1.00 80.88 271 PHE A O 1
ATOM 2160 N N . HIS A 1 272 ? 34.833 16.023 -60.822 1.00 72.88 272 HIS A N 1
ATOM 2161 C CA . HIS A 1 272 ? 35.949 16.569 -61.589 1.00 72.88 272 HIS A CA 1
ATOM 2162 C C . HIS A 1 272 ? 35.872 18.105 -61.586 1.00 72.88 272 HIS A C 1
ATOM 2164 O O . HIS A 1 272 ? 35.202 18.704 -62.427 1.00 72.88 272 HIS A O 1
ATOM 2170 N N . GLY A 1 273 ? 36.540 18.747 -60.621 1.00 75.31 273 GLY A N 1
ATOM 2171 C CA . GLY A 1 273 ? 36.632 20.209 -60.502 1.00 75.31 273 GLY A CA 1
ATOM 2172 C C . GLY A 1 273 ? 36.219 20.740 -59.127 1.00 75.31 273 GLY A C 1
ATOM 2173 O O . GLY A 1 273 ? 36.291 20.032 -58.128 1.00 75.31 273 GLY A O 1
ATOM 2174 N N . THR A 1 274 ? 35.805 22.009 -59.059 1.00 77.38 274 THR A N 1
ATOM 2175 C CA . THR A 1 274 ? 35.207 22.576 -57.840 1.00 77.38 274 THR A CA 1
ATOM 2176 C C . THR A 1 274 ? 33.858 21.919 -57.577 1.00 77.38 274 THR A C 1
ATOM 2178 O O . THR A 1 274 ? 33.061 21.806 -58.510 1.00 77.38 274 THR A O 1
ATOM 2181 N N . VAL A 1 275 ? 33.590 21.542 -56.323 1.00 77.62 275 VAL A N 1
ATOM 2182 C CA . VAL A 1 275 ? 32.285 21.019 -55.892 1.00 77.62 275 VAL A CA 1
ATOM 2183 C C . VAL A 1 275 ? 31.177 21.938 -56.413 1.00 77.62 275 VAL A C 1
ATOM 2185 O O . VAL A 1 275 ? 31.180 23.127 -56.082 1.00 77.62 275 VAL A O 1
ATOM 2188 N N . PRO A 1 276 ? 30.266 21.444 -57.267 1.00 79.31 276 PRO A N 1
ATOM 2189 C CA . PRO A 1 276 ? 29.248 22.296 -57.851 1.00 79.31 276 PRO A CA 1
ATOM 2190 C C . PRO A 1 276 ? 28.268 22.752 -56.764 1.00 79.31 276 PRO A C 1
ATOM 2192 O O . PRO A 1 276 ? 27.937 21.991 -55.854 1.00 79.31 276 PRO A O 1
ATOM 2195 N N . GLU A 1 277 ? 27.762 23.986 -56.869 1.00 81.44 277 GLU A N 1
ATOM 2196 C CA . GLU A 1 277 ? 26.762 24.540 -55.932 1.00 81.44 277 GLU A CA 1
ATOM 2197 C C . GLU A 1 277 ? 25.500 23.658 -55.838 1.00 81.44 277 GLU A C 1
ATOM 2199 O O . GLU A 1 277 ? 24.782 23.669 -54.836 1.00 81.44 277 GLU A O 1
ATOM 2204 N N . THR A 1 278 ? 25.256 22.833 -56.862 1.00 83.12 278 THR A N 1
ATOM 2205 C CA . THR A 1 278 ? 24.192 21.826 -56.892 1.00 83.12 278 THR A CA 1
ATOM 2206 C C . THR A 1 278 ? 24.362 20.736 -55.839 1.00 83.12 278 THR A C 1
ATOM 2208 O O . THR A 1 278 ? 23.358 20.174 -55.415 1.00 83.12 278 THR A O 1
ATOM 2211 N N . CYS A 1 279 ? 25.577 20.459 -55.353 1.00 82.75 279 CYS A N 1
ATOM 2212 C CA . CYS A 1 279 ? 25.794 19.480 -54.287 1.00 82.75 279 CYS A CA 1
ATOM 2213 C C . CYS A 1 279 ? 25.012 19.838 -53.016 1.00 82.75 279 CYS A C 1
ATOM 2215 O O . CYS A 1 279 ? 24.280 19.006 -52.493 1.00 82.75 279 CYS A O 1
ATOM 2217 N N . ALA A 1 280 ? 25.096 21.094 -52.563 1.00 79.25 280 ALA A N 1
ATOM 2218 C CA . ALA A 1 280 ? 24.431 21.545 -51.338 1.00 79.25 280 ALA A CA 1
ATOM 2219 C C . ALA A 1 280 ? 22.895 21.580 -51.451 1.00 79.25 280 ALA A C 1
ATOM 2221 O O . ALA A 1 280 ? 22.201 21.705 -50.446 1.00 79.25 280 ALA A O 1
ATOM 2222 N N . THR A 1 281 ? 22.360 21.514 -52.672 1.00 81.62 281 THR A N 1
ATOM 2223 C CA . THR A 1 281 ? 20.918 21.603 -52.945 1.00 81.62 281 THR A CA 1
ATOM 2224 C C . THR A 1 281 ? 20.312 20.285 -53.430 1.00 81.62 281 THR A C 1
ATOM 2226 O O . THR A 1 281 ? 19.089 20.181 -53.534 1.00 81.62 281 THR A O 1
ATOM 2229 N N . THR A 1 282 ? 21.131 19.263 -53.699 1.00 83.31 282 THR A N 1
ATOM 2230 C CA . THR A 1 282 ? 20.663 17.942 -54.135 1.00 83.31 282 THR A CA 1
ATOM 2231 C C . THR A 1 282 ? 20.290 17.100 -52.921 1.00 83.31 282 THR A C 1
ATOM 2233 O O . THR A 1 282 ? 21.092 16.915 -52.012 1.00 83.31 282 THR A O 1
ATOM 2236 N N . LYS A 1 283 ? 19.056 16.579 -52.895 1.00 82.31 283 LYS A N 1
ATOM 2237 C CA . LYS A 1 283 ? 18.569 15.739 -51.792 1.00 82.31 283 LYS A CA 1
ATOM 2238 C C . LYS A 1 283 ? 19.432 14.475 -51.667 1.00 82.31 283 LYS A C 1
ATOM 2240 O O . LYS A 1 283 ? 19.562 13.738 -52.641 1.00 82.31 283 LYS A O 1
ATOM 2245 N N . GLY A 1 284 ? 19.958 14.228 -50.467 1.00 76.12 284 GLY A N 1
ATOM 2246 C CA . GLY A 1 284 ? 20.874 13.118 -50.184 1.00 76.12 284 GLY A CA 1
ATOM 2247 C C . GLY A 1 284 ? 22.336 13.405 -50.539 1.00 76.12 284 GLY A C 1
ATOM 2248 O O . GLY A 1 284 ? 23.079 12.463 -50.792 1.00 76.12 284 GLY A O 1
ATOM 2249 N N . CYS A 1 285 ? 22.732 14.682 -50.635 1.00 82.75 285 CYS A N 1
ATOM 2250 C CA . CYS A 1 285 ? 24.123 15.114 -50.777 1.00 82.75 285 CYS A CA 1
ATOM 2251 C C . CYS A 1 285 ? 24.469 16.270 -49.824 1.00 82.75 285 CYS A C 1
ATOM 2253 O O . CYS A 1 285 ? 23.639 17.137 -49.544 1.00 82.75 285 CYS A O 1
ATOM 2255 N N . HIS A 1 286 ? 25.728 16.314 -49.379 1.00 78.88 286 HIS A N 1
ATOM 2256 C CA . HIS A 1 286 ? 26.266 17.275 -48.416 1.00 78.88 286 HIS A CA 1
ATOM 2257 C C . HIS A 1 286 ? 27.600 17.821 -48.903 1.00 78.88 286 HIS A C 1
ATOM 2259 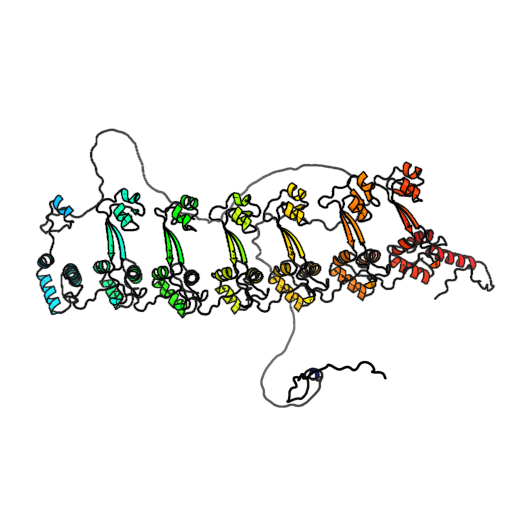O O . HIS A 1 286 ? 28.542 17.068 -49.149 1.00 78.88 286 HIS A O 1
ATOM 2265 N N . ALA A 1 287 ? 27.687 19.144 -49.034 1.00 79.44 287 ALA A N 1
ATOM 2266 C CA . ALA A 1 287 ? 28.926 19.819 -49.393 1.00 79.44 287 ALA A CA 1
ATOM 2267 C C . ALA A 1 287 ? 29.804 20.000 -48.143 1.00 79.44 287 ALA A C 1
ATOM 2269 O O . ALA A 1 287 ? 29.426 20.722 -47.222 1.00 79.44 287 ALA A O 1
ATOM 2270 N N . GLY A 1 288 ? 30.966 19.350 -48.121 1.00 74.75 288 GLY A N 1
ATOM 2271 C CA . GLY A 1 288 ? 32.052 19.625 -47.181 1.00 74.75 288 GLY A CA 1
ATOM 2272 C C . GLY A 1 288 ? 33.012 20.689 -47.723 1.00 74.75 288 GLY A C 1
ATOM 2273 O O . GLY A 1 288 ? 32.851 21.185 -48.842 1.00 74.75 288 GLY A O 1
ATOM 2274 N N . GLU A 1 289 ? 34.048 21.035 -46.952 1.00 68.19 289 GLU A N 1
ATOM 2275 C CA . GLU A 1 289 ? 35.125 21.925 -47.410 1.00 68.19 289 GLU A CA 1
ATOM 2276 C C . GLU A 1 289 ? 35.932 21.264 -48.547 1.00 68.19 289 GLU A C 1
ATOM 2278 O O . GLU A 1 289 ? 36.952 20.620 -48.327 1.00 68.19 289 GLU A O 1
ATOM 2283 N N . GLY A 1 290 ? 35.449 21.402 -49.786 1.00 72.56 290 GLY A N 1
ATOM 2284 C CA . GLY A 1 290 ? 36.127 20.933 -51.000 1.00 72.56 290 GLY A CA 1
ATOM 2285 C C . GLY A 1 290 ? 35.707 19.556 -51.525 1.00 72.56 290 GLY A C 1
ATOM 2286 O O . GLY A 1 290 ? 36.269 19.107 -52.520 1.00 72.56 290 GLY A O 1
ATOM 2287 N N . TRP A 1 291 ? 34.709 18.905 -50.926 1.00 78.00 291 TRP A N 1
ATOM 2288 C CA . TRP A 1 291 ? 34.176 17.612 -51.377 1.00 78.00 291 TRP A CA 1
ATOM 2289 C C . TRP A 1 291 ? 32.655 17.543 -51.186 1.00 78.00 291 TRP A C 1
ATOM 2291 O O . TRP A 1 291 ? 32.065 18.392 -50.522 1.00 78.00 291 TRP A O 1
ATOM 2301 N N . CYS A 1 292 ? 32.000 16.566 -51.808 1.00 78.69 292 CYS A N 1
ATOM 2302 C CA . CYS A 1 292 ? 30.553 16.392 -51.736 1.00 78.69 292 CYS A CA 1
ATOM 2303 C C . CYS A 1 292 ? 30.229 14.931 -51.431 1.00 78.69 292 CYS A C 1
ATOM 2305 O O . CYS A 1 292 ? 30.529 14.047 -52.231 1.00 78.69 292 CYS A O 1
ATOM 2307 N N . HIS A 1 293 ? 29.645 14.684 -50.262 1.00 79.75 293 HIS A N 1
ATOM 2308 C CA . HIS A 1 293 ? 29.247 13.354 -49.825 1.00 79.75 293 HIS A CA 1
ATOM 2309 C C . HIS A 1 293 ? 27.798 13.108 -50.224 1.00 79.75 293 HIS A C 1
ATOM 2311 O O . HIS A 1 293 ? 26.936 13.888 -49.839 1.00 79.75 293 HIS A O 1
ATOM 2317 N N . CYS A 1 294 ? 27.523 12.048 -50.975 1.00 81.94 294 CYS A N 1
ATOM 2318 C CA . CYS A 1 294 ? 26.164 11.687 -51.366 1.00 81.94 294 CYS A CA 1
ATOM 2319 C C . CYS A 1 294 ? 25.816 10.300 -50.838 1.00 81.94 294 CYS A C 1
ATOM 2321 O O . CYS A 1 294 ? 26.657 9.408 -50.863 1.00 81.94 294 CYS A O 1
ATOM 2323 N N . ASP A 1 295 ? 24.573 10.112 -50.409 1.00 80.69 295 ASP A N 1
ATOM 2324 C CA . ASP A 1 295 ? 24.122 8.894 -49.727 1.00 80.69 295 ASP A CA 1
ATOM 2325 C C . ASP A 1 295 ? 23.983 7.700 -50.684 1.00 80.69 295 ASP A C 1
ATOM 2327 O O . ASP A 1 295 ? 23.921 6.548 -50.259 1.00 80.69 295 ASP A O 1
ATOM 2331 N N . ASN A 1 296 ? 23.868 7.964 -51.989 1.00 84.81 296 ASN A N 1
ATOM 2332 C CA . ASN A 1 296 ? 23.759 6.940 -53.021 1.00 84.81 296 ASN A CA 1
ATOM 2333 C C . ASN A 1 296 ? 24.154 7.470 -54.410 1.00 84.81 296 ASN A C 1
ATOM 2335 O O . ASN A 1 296 ? 24.301 8.675 -54.645 1.00 84.81 296 ASN A O 1
ATOM 2339 N N . SER A 1 297 ? 24.278 6.540 -55.359 1.00 88.31 297 SER A N 1
ATOM 2340 C CA . SER A 1 297 ? 24.666 6.824 -56.744 1.00 88.31 297 SER A CA 1
ATOM 2341 C C . SER A 1 297 ? 23.688 7.733 -57.501 1.00 88.31 297 SER A C 1
ATOM 2343 O O . SER A 1 297 ? 24.120 8.513 -58.354 1.00 88.31 297 SER A O 1
ATOM 2345 N N . GLU A 1 298 ? 22.390 7.684 -57.183 1.00 88.31 298 GLU A N 1
ATOM 2346 C CA . GLU A 1 298 ? 21.367 8.533 -57.806 1.00 88.31 298 GLU A CA 1
ATOM 2347 C C . GLU A 1 298 ? 21.525 9.991 -57.356 1.00 88.31 298 GLU A C 1
ATOM 2349 O O . GLU A 1 298 ? 21.604 10.885 -58.200 1.00 88.31 298 GLU A O 1
ATOM 2354 N N . ALA A 1 299 ? 21.682 10.219 -56.048 1.00 85.50 299 ALA A N 1
ATOM 2355 C CA . ALA A 1 299 ? 21.966 11.531 -55.473 1.00 85.50 299 ALA A CA 1
ATOM 2356 C C . ALA A 1 299 ? 23.290 12.098 -56.010 1.00 85.50 299 ALA A C 1
ATOM 2358 O O . ALA A 1 299 ? 23.343 13.246 -56.449 1.00 85.50 299 ALA A O 1
ATOM 2359 N N . CYS A 1 300 ? 24.333 11.268 -56.089 1.00 88.75 300 CYS A N 1
ATOM 2360 C CA . CYS A 1 300 ? 25.621 11.654 -56.659 1.00 88.75 300 CYS A CA 1
ATOM 2361 C C . CYS A 1 300 ? 25.517 12.122 -58.115 1.00 88.75 300 CYS A C 1
ATOM 2363 O O . CYS A 1 300 ? 26.012 13.192 -58.476 1.00 88.75 300 CYS A O 1
ATOM 2365 N N . THR A 1 301 ? 24.811 11.351 -58.944 1.00 88.94 301 THR A N 1
ATOM 2366 C CA . THR A 1 301 ? 24.598 11.696 -60.353 1.00 88.94 301 THR A CA 1
ATOM 2367 C C . THR A 1 301 ? 23.764 12.971 -60.483 1.00 88.94 301 THR A C 1
ATOM 2369 O O . THR A 1 301 ? 24.072 13.831 -61.307 1.00 88.94 301 THR A O 1
ATOM 2372 N N . ALA A 1 302 ? 22.734 13.129 -59.645 1.00 85.88 302 ALA A N 1
ATOM 2373 C CA . ALA A 1 302 ? 21.891 14.322 -59.614 1.00 85.88 302 ALA A CA 1
ATOM 2374 C C . ALA A 1 302 ? 22.667 15.583 -59.195 1.00 85.88 302 ALA A C 1
ATOM 2376 O O . ALA A 1 302 ? 22.419 16.659 -59.739 1.00 85.88 302 ALA A O 1
ATOM 2377 N N . ALA A 1 303 ? 23.652 15.444 -58.304 1.00 84.94 303 ALA A N 1
ATOM 2378 C CA . ALA A 1 303 ? 24.544 16.528 -57.908 1.00 84.94 303 ALA A CA 1
ATOM 2379 C C . ALA A 1 303 ? 25.570 16.897 -58.996 1.00 84.94 303 ALA A C 1
ATOM 2381 O O . ALA A 1 303 ? 26.199 17.953 -58.898 1.00 84.94 303 ALA A O 1
ATOM 2382 N N . GLY A 1 304 ? 25.712 16.073 -60.042 1.00 87.88 304 GLY A N 1
ATOM 2383 C CA . GLY A 1 304 ? 26.678 16.243 -61.130 1.00 87.88 304 GLY A CA 1
ATOM 2384 C C . GLY A 1 304 ? 28.010 15.520 -60.907 1.00 87.88 304 GLY A C 1
ATOM 2385 O O . GLY A 1 304 ? 28.973 15.804 -61.618 1.00 87.88 304 GLY A O 1
ATOM 2386 N N . GLY A 1 305 ? 28.079 14.622 -59.923 1.00 86.62 305 GLY A N 1
ATOM 2387 C CA . GLY A 1 305 ? 29.249 13.799 -59.634 1.00 86.62 305 GLY A CA 1
ATOM 2388 C C . GLY A 1 305 ? 29.185 12.427 -60.304 1.00 86.62 305 GLY A C 1
ATOM 2389 O O . GLY A 1 305 ? 28.158 12.008 -60.841 1.00 86.62 305 GLY A O 1
ATOM 2390 N N . ALA A 1 306 ? 30.308 11.717 -60.278 1.00 87.44 306 ALA A N 1
ATOM 2391 C CA . ALA A 1 306 ? 30.423 10.332 -60.702 1.00 87.44 306 ALA A CA 1
ATOM 2392 C C . ALA A 1 306 ? 30.518 9.435 -59.466 1.00 87.44 306 ALA A C 1
ATOM 2394 O O . ALA A 1 306 ? 31.447 9.567 -58.670 1.00 87.44 306 ALA A O 1
ATOM 2395 N N . TRP A 1 307 ? 29.577 8.501 -59.314 1.00 87.19 307 TRP A N 1
ATOM 2396 C CA . TRP A 1 307 ? 29.651 7.523 -58.230 1.00 87.19 307 TRP A CA 1
ATOM 2397 C C . TRP A 1 307 ? 30.840 6.598 -58.463 1.00 87.19 307 TRP A C 1
ATOM 2399 O O . TRP A 1 307 ? 30.954 5.965 -59.519 1.00 87.19 307 TRP A O 1
ATOM 2409 N N . LYS A 1 308 ? 31.731 6.536 -57.481 1.00 86.88 308 LYS A N 1
ATOM 2410 C CA . LYS A 1 308 ? 32.871 5.635 -57.461 1.00 86.88 308 LYS A CA 1
ATOM 2411 C C . LYS A 1 308 ? 32.653 4.598 -56.381 1.00 86.88 308 LYS A C 1
ATOM 2413 O O . LYS A 1 308 ? 32.199 4.894 -55.280 1.00 86.88 308 LYS A O 1
ATOM 2418 N N . GLN A 1 309 ? 32.993 3.371 -56.735 1.00 85.94 309 GLN A N 1
ATOM 2419 C CA . GLN A 1 309 ? 32.969 2.238 -55.834 1.00 85.94 309 GLN A CA 1
ATOM 2420 C C . GLN A 1 309 ? 34.379 1.688 -55.759 1.00 85.94 309 GLN A C 1
ATOM 2422 O O . GLN A 1 309 ? 34.977 1.338 -56.781 1.00 85.94 309 GLN A O 1
ATOM 2427 N N . TRP A 1 310 ? 34.895 1.600 -54.547 1.00 86.00 310 TRP A N 1
ATOM 2428 C CA . TRP A 1 310 ? 36.164 0.965 -54.268 1.00 86.00 310 TRP A CA 1
ATOM 2429 C C . TRP A 1 310 ? 35.870 -0.397 -53.682 1.00 86.00 310 TRP A C 1
ATOM 2431 O O . TRP A 1 310 ? 35.440 -0.549 -52.540 1.00 86.00 310 TRP A O 1
ATOM 2441 N N . THR A 1 311 ? 35.989 -1.391 -54.553 1.00 90.75 311 THR A N 1
ATOM 2442 C CA . THR A 1 311 ? 35.775 -2.786 -54.187 1.00 90.75 311 THR A CA 1
ATOM 2443 C C . THR A 1 311 ? 36.907 -3.272 -53.294 1.00 90.75 311 THR A C 1
ATOM 2445 O O . THR A 1 311 ? 38.024 -2.763 -53.365 1.00 90.75 311 THR A O 1
ATOM 2448 N N . CYS A 1 312 ? 36.639 -4.300 -52.500 1.00 87.69 312 CYS A N 1
ATOM 2449 C CA . CYS A 1 312 ? 37.641 -4.987 -51.700 1.00 87.69 312 CYS A CA 1
ATOM 2450 C C . CYS A 1 312 ? 38.860 -5.396 -52.538 1.00 87.69 312 CYS A C 1
ATOM 2452 O O . CYS A 1 312 ? 39.996 -5.223 -52.103 1.00 87.69 312 CYS A O 1
ATOM 2454 N N . ASP A 1 313 ? 38.645 -5.890 -53.764 1.00 84.44 313 ASP A N 1
ATOM 2455 C CA . ASP A 1 313 ? 39.736 -6.236 -54.678 1.00 84.44 313 ASP A CA 1
ATOM 2456 C C . ASP A 1 313 ? 40.586 -5.022 -55.074 1.00 84.44 313 ASP A C 1
ATOM 2458 O O . ASP A 1 313 ? 41.813 -5.094 -55.054 1.00 84.44 313 ASP A O 1
ATOM 2462 N N . ALA A 1 314 ? 39.945 -3.895 -55.387 1.00 83.25 314 ALA A N 1
ATOM 2463 C CA . ALA A 1 314 ? 40.641 -2.660 -55.731 1.00 83.25 314 ALA A CA 1
ATOM 2464 C C . ALA A 1 314 ? 41.397 -2.064 -54.528 1.00 83.25 314 ALA A C 1
ATOM 2466 O O . ALA A 1 314 ? 42.521 -1.598 -54.693 1.00 83.25 314 ALA A O 1
ATOM 2467 N N . ALA A 1 315 ? 40.832 -2.138 -53.321 1.00 82.75 315 ALA A N 1
ATOM 2468 C CA . ALA A 1 315 ? 41.481 -1.663 -52.101 1.00 82.75 315 ALA A CA 1
ATOM 2469 C C . ALA A 1 315 ? 42.741 -2.470 -51.773 1.00 82.75 315 ALA A C 1
ATOM 2471 O O . ALA A 1 315 ? 43.825 -1.912 -51.630 1.00 82.75 315 ALA A O 1
ATOM 2472 N N . VAL A 1 316 ? 42.634 -3.802 -51.788 1.00 78.88 316 VAL A N 1
ATOM 2473 C CA . VAL A 1 316 ? 43.781 -4.703 -51.596 1.00 78.88 316 VAL A CA 1
ATOM 2474 C C . VAL A 1 316 ? 44.859 -4.494 -52.668 1.00 78.88 316 VAL A C 1
ATOM 2476 O O . VAL A 1 316 ? 46.055 -4.655 -52.401 1.00 78.88 316 VAL A O 1
ATOM 2479 N N . GLN A 1 317 ? 44.469 -4.129 -53.893 1.00 74.56 317 GLN A N 1
ATOM 2480 C CA . GLN A 1 317 ? 45.420 -3.799 -54.952 1.00 74.56 317 GLN A CA 1
ATOM 2481 C C . GLN A 1 317 ? 46.186 -2.503 -54.668 1.00 74.56 317 GLN A C 1
ATOM 2483 O O . GLN A 1 317 ? 47.364 -2.467 -55.002 1.00 74.56 317 GLN A O 1
ATOM 2488 N N . GLU A 1 318 ? 45.585 -1.508 -54.014 1.00 72.50 318 GLU A N 1
ATOM 2489 C CA . GLU A 1 318 ? 46.185 -0.193 -53.739 1.00 72.50 318 GLU A CA 1
ATOM 2490 C C . GLU A 1 318 ? 46.991 -0.091 -52.434 1.00 72.50 318 GLU A C 1
ATOM 2492 O O . GLU A 1 318 ? 47.693 0.899 -52.248 1.00 72.50 318 GLU A O 1
ATOM 2497 N N . TRP A 1 319 ? 46.987 -1.114 -51.570 1.00 71.94 319 TRP A N 1
ATOM 2498 C CA . TRP A 1 319 ? 47.783 -1.179 -50.323 1.00 71.94 319 TRP A CA 1
ATOM 2499 C C . TRP A 1 319 ? 49.328 -1.211 -50.522 1.00 71.94 319 TRP A C 1
ATOM 2501 O O . TRP A 1 319 ? 50.069 -1.774 -49.716 1.00 71.94 319 TRP A O 1
ATOM 2511 N N . ASP A 1 320 ? 49.846 -0.658 -51.619 1.00 58.72 320 ASP A N 1
ATOM 2512 C CA . ASP A 1 320 ? 51.190 -0.867 -52.172 1.00 58.72 320 ASP A CA 1
ATOM 2513 C C . ASP A 1 320 ? 52.358 -0.517 -51.230 1.00 58.72 320 ASP A C 1
ATOM 2515 O O . ASP A 1 320 ? 53.378 -1.200 -51.287 1.00 58.72 320 ASP A O 1
ATOM 2519 N N . SER A 1 321 ? 52.233 0.460 -50.325 1.00 58.19 321 SER A N 1
ATOM 2520 C CA . SER A 1 321 ? 53.298 0.802 -49.359 1.00 58.19 321 SER A CA 1
ATOM 2521 C C . SER A 1 321 ? 53.212 0.045 -48.029 1.00 58.19 321 SER A C 1
ATOM 2523 O O . SER A 1 321 ? 54.222 -0.129 -47.350 1.00 58.19 321 SER A O 1
ATOM 2525 N N . GLU A 1 322 ? 52.030 -0.445 -47.656 1.00 62.88 322 GLU A N 1
ATOM 2526 C CA . GLU A 1 322 ? 51.721 -0.934 -46.299 1.00 62.88 322 GLU A CA 1
ATOM 2527 C C . GLU A 1 322 ? 51.471 -2.449 -46.251 1.00 62.88 322 GLU A C 1
ATOM 2529 O O . GLU A 1 322 ? 51.472 -3.053 -45.179 1.00 62.88 322 GLU A O 1
ATOM 2534 N N . LYS A 1 323 ? 51.398 -3.108 -47.419 1.00 65.06 323 LYS A N 1
ATOM 2535 C CA . LYS A 1 323 ? 51.330 -4.576 -47.580 1.00 65.06 323 LYS A CA 1
ATOM 2536 C C . LYS A 1 323 ? 52.366 -5.336 -46.746 1.00 65.06 323 LYS A C 1
ATOM 2538 O O . LYS A 1 323 ? 52.067 -6.427 -46.267 1.00 65.06 323 LYS A O 1
ATOM 2543 N N . HIS A 1 324 ? 53.573 -4.795 -46.570 1.00 65.62 324 HIS A N 1
ATOM 2544 C CA . HIS A 1 324 ? 54.624 -5.453 -45.788 1.00 65.62 324 HIS A CA 1
ATOM 2545 C C . HIS A 1 324 ? 54.278 -5.553 -44.293 1.00 65.62 324 HIS A C 1
ATOM 2547 O O . HIS A 1 324 ? 54.627 -6.552 -43.667 1.00 65.62 324 HIS A O 1
ATOM 2553 N N . LEU A 1 325 ? 53.546 -4.576 -43.748 1.00 70.38 325 LEU A N 1
ATOM 2554 C CA . LEU A 1 325 ? 53.112 -4.559 -42.353 1.00 70.38 325 LEU A CA 1
ATOM 2555 C C . LEU A 1 325 ? 52.041 -5.626 -42.110 1.00 70.38 325 LEU A C 1
ATOM 2557 O O . LEU A 1 325 ? 52.169 -6.413 -41.180 1.00 70.38 325 LEU A O 1
ATOM 2561 N N . ALA A 1 326 ? 51.058 -5.756 -43.007 1.00 68.69 326 ALA A N 1
ATOM 2562 C CA . ALA A 1 326 ? 50.067 -6.831 -42.921 1.00 68.69 326 ALA A CA 1
ATOM 2563 C C . ALA A 1 326 ? 50.712 -8.225 -43.070 1.00 68.69 326 ALA A C 1
ATOM 2565 O O . ALA A 1 326 ? 50.325 -9.166 -42.379 1.00 68.69 326 ALA A O 1
ATOM 2566 N N . VAL A 1 327 ? 51.723 -8.377 -43.945 1.00 70.00 327 VAL A N 1
ATOM 2567 C CA . VAL A 1 327 ? 52.496 -9.633 -44.082 1.00 70.00 327 VAL A CA 1
ATOM 2568 C C . VAL A 1 327 ? 53.253 -9.940 -42.792 1.00 70.00 327 VAL A C 1
ATOM 2570 O O . VAL A 1 327 ? 53.291 -11.093 -42.362 1.00 70.00 327 VAL A O 1
ATOM 2573 N N . GLN A 1 328 ? 53.849 -8.920 -42.176 1.00 72.50 328 GLN A N 1
ATOM 2574 C CA . GLN A 1 328 ? 54.541 -9.049 -40.902 1.00 72.50 328 GLN A CA 1
ATOM 2575 C C . GLN A 1 328 ? 53.573 -9.496 -39.803 1.00 72.50 328 GLN A C 1
ATOM 2577 O O . GLN A 1 328 ? 53.885 -10.463 -39.113 1.00 72.50 328 GLN A O 1
ATOM 2582 N N . SER A 1 329 ? 52.387 -8.888 -39.706 1.00 73.88 329 SER A N 1
ATOM 2583 C CA . SER A 1 329 ? 51.359 -9.274 -38.732 1.00 73.88 329 SER A CA 1
ATOM 2584 C C . SER A 1 329 ? 50.826 -10.693 -38.945 1.00 73.88 329 SER A C 1
ATOM 2586 O O . SER A 1 329 ? 50.674 -11.463 -37.996 1.00 73.88 329 SER A O 1
ATOM 2588 N N . ALA A 1 330 ? 50.593 -11.080 -40.204 1.00 71.31 330 ALA A N 1
ATOM 2589 C CA . ALA A 1 330 ? 50.175 -12.435 -40.561 1.00 71.31 330 ALA A CA 1
ATOM 2590 C C . ALA A 1 330 ? 51.232 -13.482 -40.168 1.00 71.31 330 ALA A C 1
ATOM 2592 O O . ALA A 1 330 ? 50.901 -14.595 -39.761 1.00 71.31 330 ALA A O 1
ATOM 2593 N N . ALA A 1 331 ? 52.516 -13.131 -40.293 1.00 73.38 331 ALA A N 1
ATOM 2594 C CA . ALA A 1 331 ? 53.633 -14.007 -39.957 1.00 73.38 331 ALA A CA 1
ATOM 2595 C C . ALA A 1 331 ? 53.886 -14.107 -38.444 1.00 73.38 331 ALA A C 1
ATOM 2597 O O . ALA A 1 331 ? 54.316 -15.162 -37.974 1.00 73.38 331 ALA A O 1
ATOM 2598 N N . THR A 1 332 ? 53.630 -13.040 -37.682 1.00 74.19 332 THR A N 1
ATOM 2599 C CA . THR A 1 332 ? 53.729 -13.038 -36.213 1.00 74.19 332 THR A CA 1
ATOM 2600 C C . THR A 1 332 ? 52.508 -13.658 -35.540 1.00 74.19 332 THR A C 1
ATOM 2602 O O . THR A 1 332 ? 52.596 -14.032 -34.372 1.00 74.19 332 THR A O 1
ATOM 2605 N N . GLY A 1 333 ? 51.387 -13.796 -36.259 1.00 69.50 333 GLY A N 1
ATOM 2606 C CA . GLY A 1 333 ? 50.117 -14.265 -35.700 1.00 69.50 333 GLY A CA 1
ATOM 2607 C C . GLY A 1 333 ? 49.494 -13.269 -34.716 1.00 69.50 333 GLY A C 1
ATOM 2608 O O . GLY A 1 333 ? 48.710 -13.676 -33.866 1.00 69.50 333 GLY A O 1
ATOM 2609 N N . SER A 1 334 ? 49.891 -11.994 -34.792 1.00 76.12 334 SER A N 1
ATOM 2610 C CA . SER A 1 334 ? 49.372 -10.891 -33.980 1.00 76.12 334 SER A CA 1
ATOM 2611 C C . SER A 1 334 ? 49.504 -9.582 -34.755 1.00 76.12 334 SER A C 1
ATOM 2613 O O . SER A 1 334 ? 50.557 -9.302 -35.336 1.00 76.12 334 SER A O 1
ATOM 2615 N N . CYS A 1 335 ? 48.450 -8.769 -34.733 1.00 81.62 335 CYS A N 1
ATOM 2616 C CA . CYS A 1 335 ? 48.430 -7.428 -35.319 1.00 81.62 335 CYS A CA 1
ATOM 2617 C C . CYS A 1 335 ? 48.608 -6.303 -34.290 1.00 81.62 335 CYS A C 1
ATOM 2619 O O . CYS A 1 335 ? 48.657 -5.141 -34.681 1.00 81.62 335 CYS A O 1
ATOM 2621 N N . GLU A 1 336 ? 48.729 -6.626 -33.002 1.00 82.12 336 GLU A N 1
ATOM 2622 C CA . GLU A 1 336 ? 48.818 -5.618 -31.934 1.00 82.12 336 GLU A CA 1
ATOM 2623 C C . GLU A 1 336 ? 50.164 -4.875 -31.932 1.00 82.12 336 GLU A C 1
ATOM 2625 O O . GLU A 1 336 ? 50.233 -3.701 -31.583 1.00 82.12 336 GLU A O 1
ATOM 2630 N N . ASP A 1 337 ? 51.237 -5.535 -32.379 1.00 82.25 337 ASP A N 1
ATOM 2631 C CA . ASP A 1 337 ? 52.598 -4.978 -32.369 1.00 82.25 337 ASP A CA 1
ATOM 2632 C C . ASP A 1 337 ? 52.976 -4.248 -33.669 1.00 82.25 337 ASP A C 1
ATOM 2634 O O . ASP A 1 337 ? 54.124 -3.829 -33.847 1.00 82.25 337 ASP A O 1
ATOM 2638 N N . VAL A 1 338 ? 52.041 -4.137 -34.614 1.00 82.81 338 VAL A N 1
ATOM 2639 C CA . VAL A 1 338 ? 52.287 -3.518 -35.918 1.00 82.81 338 VAL A CA 1
ATOM 2640 C C . VAL A 1 338 ? 51.525 -2.206 -35.982 1.00 82.81 338 VAL A C 1
ATOM 2642 O O . VAL A 1 338 ? 50.302 -2.195 -36.015 1.00 82.81 338 VAL A O 1
ATOM 2645 N N . ASP A 1 339 ? 52.266 -1.102 -35.981 1.00 80.94 339 ASP A N 1
ATOM 2646 C CA . ASP A 1 339 ? 51.712 0.247 -36.043 1.00 80.94 339 ASP A CA 1
ATOM 2647 C C . ASP A 1 339 ? 51.402 0.645 -37.494 1.00 80.94 339 ASP A C 1
ATOM 2649 O O . ASP A 1 339 ? 52.286 0.660 -38.354 1.00 80.94 339 ASP A O 1
ATOM 2653 N N . TRP A 1 340 ? 50.143 0.978 -37.761 1.00 80.88 340 TRP A N 1
ATOM 2654 C CA . TRP A 1 340 ? 49.651 1.536 -39.011 1.00 80.88 340 TRP A CA 1
ATOM 2655 C C . TRP A 1 340 ? 49.194 2.981 -38.757 1.00 80.88 340 TRP A C 1
ATOM 2657 O O . TRP A 1 340 ? 48.106 3.236 -38.249 1.00 80.88 340 TRP A O 1
ATOM 2667 N N . HIS A 1 341 ? 50.060 3.945 -39.092 1.00 80.38 341 HIS A N 1
ATOM 2668 C CA . HIS A 1 341 ? 49.823 5.391 -38.915 1.00 80.38 341 HIS A CA 1
ATOM 2669 C C . HIS A 1 341 ? 49.456 5.827 -37.484 1.00 80.38 341 HIS A C 1
ATOM 2671 O O . HIS A 1 341 ? 48.664 6.751 -37.296 1.00 80.38 341 HIS A O 1
ATOM 2677 N N . GLY A 1 342 ? 50.058 5.213 -36.463 1.00 77.25 342 GLY A N 1
ATOM 2678 C CA . GLY A 1 342 ? 49.788 5.520 -35.055 1.00 77.25 342 GLY A CA 1
ATOM 2679 C C . GLY A 1 342 ? 48.622 4.728 -34.455 1.00 77.25 342 GLY A C 1
ATOM 2680 O O . GLY A 1 342 ? 48.187 5.053 -33.348 1.00 77.25 342 GLY A O 1
ATOM 2681 N N . GLN A 1 343 ? 48.095 3.729 -35.169 1.00 79.00 343 GLN A N 1
ATOM 2682 C CA . GLN A 1 343 ? 47.056 2.815 -34.700 1.00 79.00 343 GLN A CA 1
ATOM 2683 C C . GLN A 1 343 ? 47.502 1.355 -34.865 1.00 79.00 343 GLN A C 1
ATOM 2685 O O . GLN A 1 343 ? 48.159 1.031 -35.852 1.00 79.00 343 GLN A O 1
ATOM 2690 N N . PRO A 1 344 ? 47.130 0.439 -33.953 1.00 83.12 344 PRO A N 1
ATOM 2691 C CA . PRO A 1 344 ? 47.393 -0.985 -34.141 1.00 83.12 344 PRO A CA 1
ATOM 2692 C C . PRO A 1 344 ? 46.793 -1.502 -35.455 1.00 83.12 344 PRO A C 1
ATOM 2694 O O . PRO A 1 344 ? 45.659 -1.175 -35.810 1.00 83.12 344 PRO A O 1
ATOM 2697 N N . MET A 1 345 ? 47.529 -2.358 -36.162 1.00 83.44 345 MET A N 1
ATOM 2698 C CA . MET A 1 345 ? 47.108 -2.969 -37.426 1.00 83.44 345 MET A CA 1
ATOM 2699 C C . MET A 1 345 ? 45.795 -3.755 -37.275 1.00 83.44 345 MET A C 1
ATOM 2701 O O . MET A 1 345 ? 45.046 -3.885 -38.238 1.00 83.44 345 MET A O 1
ATOM 2705 N N . SER A 1 346 ? 45.473 -4.246 -36.073 1.00 80.12 346 SER A N 1
ATOM 2706 C CA . SER A 1 346 ? 44.187 -4.888 -35.769 1.00 80.12 346 SER A CA 1
ATOM 2707 C C . SER A 1 346 ? 43.001 -3.931 -35.910 1.00 80.12 346 SER A C 1
ATOM 2709 O O . SER A 1 346 ? 41.981 -4.316 -36.478 1.00 80.12 346 SER A O 1
ATOM 2711 N N . VAL A 1 347 ? 43.149 -2.686 -35.449 1.00 80.00 347 VAL A N 1
ATOM 2712 C CA . VAL A 1 347 ? 42.150 -1.615 -35.600 1.00 80.00 347 VAL A CA 1
ATOM 2713 C C . VAL A 1 347 ? 42.044 -1.214 -37.061 1.00 80.00 347 VAL A C 1
ATOM 2715 O O . VAL A 1 347 ? 40.952 -1.110 -37.615 1.00 80.00 347 VAL A O 1
ATOM 2718 N N . ALA A 1 348 ? 43.192 -1.025 -37.701 1.00 81.00 348 ALA A N 1
ATOM 2719 C CA . ALA A 1 348 ? 43.217 -0.483 -39.039 1.00 81.00 348 ALA A CA 1
ATOM 2720 C C . ALA A 1 348 ? 42.745 -1.498 -40.096 1.00 81.00 348 ALA A C 1
ATOM 2722 O O . ALA A 1 348 ? 42.078 -1.071 -41.019 1.00 81.00 348 ALA A O 1
ATOM 2723 N N . LEU A 1 349 ? 42.946 -2.816 -39.912 1.00 85.50 349 LEU A N 1
ATOM 2724 C CA . LEU A 1 349 ? 42.357 -3.871 -40.763 1.00 85.50 349 LEU A CA 1
ATOM 2725 C C . LEU A 1 349 ? 40.900 -4.206 -40.428 1.00 85.50 349 LEU A C 1
ATOM 2727 O O . LEU A 1 349 ? 40.272 -4.999 -41.139 1.00 85.50 349 LEU A O 1
ATOM 2731 N N . GLN A 1 350 ? 40.356 -3.695 -39.325 1.00 81.69 350 GLN A N 1
ATOM 2732 C CA . GLN A 1 350 ? 39.018 -4.054 -38.866 1.00 81.69 350 GLN A CA 1
ATOM 2733 C C . GLN A 1 350 ? 37.953 -3.650 -39.889 1.00 81.69 350 GLN A C 1
ATOM 2735 O O . GLN A 1 350 ? 37.055 -4.442 -40.197 1.00 81.69 350 GLN A O 1
ATOM 2740 N N . HIS A 1 351 ? 38.061 -2.429 -40.420 1.00 81.75 351 HIS A N 1
ATOM 2741 C CA . HIS A 1 351 ? 37.099 -1.885 -41.368 1.00 81.75 351 HIS A CA 1
ATOM 2742 C C . HIS A 1 351 ? 37.029 -2.755 -42.625 1.00 81.75 351 HIS A C 1
ATOM 2744 O O . HIS A 1 351 ? 35.952 -3.195 -43.033 1.00 81.75 351 HIS A O 1
ATOM 2750 N N . GLU A 1 352 ? 38.182 -3.103 -43.183 1.00 87.00 352 GLU A N 1
ATOM 2751 C CA . GLU A 1 352 ? 38.286 -3.906 -44.390 1.00 87.00 352 GLU A CA 1
ATOM 2752 C C . GLU A 1 352 ? 37.929 -5.356 -44.128 1.00 87.00 352 GLU A C 1
ATOM 2754 O O . GLU A 1 352 ? 37.247 -5.965 -44.947 1.00 87.00 352 GLU A O 1
ATOM 2759 N N . SER A 1 353 ? 38.289 -5.901 -42.967 1.00 87.50 353 SER A N 1
ATOM 2760 C CA . SER A 1 353 ? 37.889 -7.258 -42.598 1.00 87.50 353 SER A CA 1
ATOM 2761 C C . SER A 1 353 ? 36.364 -7.381 -42.501 1.00 87.50 353 SER A C 1
ATOM 2763 O O . SER A 1 353 ? 35.789 -8.318 -43.050 1.00 87.50 353 SER A O 1
ATOM 2765 N N . SER A 1 354 ? 35.689 -6.406 -41.882 1.00 82.88 354 SER A N 1
ATOM 2766 C CA . SER A 1 354 ? 34.226 -6.422 -41.712 1.00 82.88 354 SER A CA 1
ATOM 2767 C C . SER A 1 354 ? 33.453 -6.366 -43.035 1.00 82.88 354 SER A C 1
ATOM 2769 O O . SER A 1 354 ? 32.360 -6.919 -43.152 1.00 82.88 354 SER A O 1
ATOM 2771 N N . ARG A 1 355 ? 34.029 -5.722 -44.060 1.00 85.19 355 ARG A N 1
ATOM 2772 C CA . ARG A 1 355 ? 33.409 -5.543 -45.383 1.00 85.19 355 ARG A CA 1
ATOM 2773 C C . ARG A 1 355 ? 33.818 -6.623 -46.376 1.00 85.19 355 ARG A C 1
ATOM 2775 O O . ARG A 1 355 ? 33.024 -6.999 -47.240 1.00 85.19 355 ARG A O 1
ATOM 2782 N N . CYS A 1 356 ? 35.050 -7.107 -46.273 1.00 89.94 356 CYS A N 1
ATOM 2783 C CA . CYS A 1 356 ? 35.679 -7.939 -47.290 1.00 89.94 356 CYS A CA 1
ATOM 2784 C C . CYS A 1 356 ? 35.805 -9.410 -46.901 1.00 89.94 356 CYS A C 1
ATOM 2786 O O . CYS A 1 356 ? 36.198 -10.193 -47.762 1.00 89.94 356 CYS A O 1
ATOM 2788 N N . CYS A 1 357 ? 35.475 -9.802 -45.667 1.00 90.31 357 CYS A N 1
ATOM 2789 C CA . CYS A 1 357 ? 35.643 -11.175 -45.190 1.00 90.31 357 CYS A CA 1
ATOM 2790 C C . CYS A 1 357 ? 34.312 -11.838 -44.866 1.00 90.31 357 CYS A C 1
ATOM 2792 O O . CYS A 1 357 ? 33.529 -11.336 -44.063 1.00 90.31 357 CYS A O 1
ATOM 2794 N N . ALA A 1 358 ? 34.068 -13.005 -45.460 1.00 85.81 358 ALA A N 1
ATOM 2795 C CA . ALA A 1 358 ? 32.860 -13.780 -45.204 1.00 85.81 358 ALA A CA 1
ATOM 2796 C C . ALA A 1 358 ? 32.809 -14.338 -43.770 1.00 85.81 358 ALA A C 1
ATOM 2798 O O . ALA A 1 358 ? 31.720 -14.626 -43.273 1.00 85.81 358 ALA A O 1
ATOM 2799 N N . SER A 1 359 ? 33.958 -14.481 -43.102 1.00 84.06 359 SER A N 1
ATOM 2800 C CA . SER A 1 359 ? 34.063 -15.046 -41.757 1.00 84.06 359 SER A CA 1
ATOM 2801 C C . SER A 1 359 ? 34.454 -14.055 -40.669 1.00 84.06 359 SER A C 1
ATOM 2803 O O . SER A 1 359 ? 34.792 -14.487 -39.566 1.00 84.06 359 SER A O 1
ATOM 2805 N N . TYR A 1 360 ? 34.341 -12.748 -40.936 1.00 84.06 360 TYR A N 1
ATOM 2806 C CA . TYR A 1 360 ? 34.489 -11.713 -39.911 1.00 84.06 360 TYR A CA 1
ATOM 2807 C C . TYR A 1 360 ? 33.680 -12.073 -38.640 1.00 84.06 360 TYR A C 1
ATOM 2809 O O . TYR A 1 360 ? 32.509 -12.459 -38.758 1.00 84.06 360 TYR A O 1
ATOM 2817 N N . PRO A 1 361 ? 34.274 -12.007 -37.429 1.00 80.94 361 PRO A N 1
ATOM 2818 C CA . PRO A 1 361 ? 35.514 -11.312 -37.062 1.00 80.94 361 PRO A CA 1
ATOM 2819 C C . PRO A 1 361 ? 36.830 -12.041 -37.378 1.00 80.94 361 PRO A C 1
ATOM 2821 O O . PRO A 1 361 ? 37.890 -11.458 -37.157 1.00 80.94 361 PRO A O 1
ATOM 2824 N N . ALA A 1 362 ? 36.805 -13.271 -37.908 1.00 84.50 362 ALA A N 1
ATOM 2825 C CA . ALA A 1 362 ? 38.034 -13.946 -38.320 1.00 84.50 362 ALA A CA 1
ATOM 2826 C C . ALA A 1 362 ? 38.742 -13.143 -39.416 1.00 84.50 362 ALA A C 1
ATOM 2828 O O . ALA A 1 362 ? 38.203 -12.899 -40.498 1.00 84.50 362 ALA A O 1
ATOM 2829 N N . SER A 1 363 ? 39.970 -12.746 -39.122 1.00 86.31 363 SER A N 1
ATOM 2830 C CA . SER A 1 363 ? 40.809 -11.930 -39.992 1.00 86.31 363 SER A CA 1
ATOM 2831 C C . SER A 1 363 ? 42.203 -12.538 -40.074 1.00 86.31 363 SER A C 1
ATOM 2833 O O . SER A 1 363 ? 42.494 -13.572 -39.472 1.00 86.31 363 SER A O 1
ATOM 2835 N N . VAL A 1 364 ? 43.092 -11.894 -40.817 1.00 84.50 364 VAL A N 1
ATOM 2836 C CA . VAL A 1 364 ? 44.512 -12.253 -40.821 1.00 84.50 364 VAL A CA 1
ATOM 2837 C C . VAL A 1 364 ? 45.169 -12.054 -39.442 1.00 84.50 364 VAL A C 1
ATOM 2839 O O . VAL A 1 364 ? 46.150 -12.726 -39.131 1.00 84.50 364 VAL A O 1
ATOM 2842 N N . CYS A 1 365 ? 44.606 -11.173 -38.607 1.00 81.56 365 CYS A N 1
ATOM 2843 C CA . CYS A 1 365 ? 45.088 -10.860 -37.261 1.00 81.56 365 CYS A CA 1
ATOM 2844 C C . CYS A 1 365 ? 44.659 -11.879 -36.208 1.00 81.56 365 CYS A C 1
ATOM 2846 O O . CYS A 1 365 ? 45.396 -12.130 -35.260 1.00 81.56 365 CYS A O 1
ATOM 2848 N N . ASP A 1 366 ? 43.473 -12.458 -36.381 1.00 80.69 366 ASP A N 1
ATOM 2849 C CA . ASP A 1 366 ? 42.948 -13.524 -35.537 1.00 80.69 366 ASP A CA 1
ATOM 2850 C C . ASP A 1 366 ? 42.159 -14.503 -36.418 1.00 80.69 366 ASP A C 1
ATOM 2852 O O . ASP A 1 366 ? 40.938 -14.384 -36.570 1.00 80.69 366 ASP A O 1
ATOM 2856 N N . PRO A 1 367 ? 42.839 -15.485 -37.039 1.00 80.12 367 PRO A N 1
ATOM 2857 C CA . PRO A 1 367 ? 42.190 -16.439 -37.936 1.00 80.12 367 PRO A CA 1
ATOM 2858 C C . PRO A 1 367 ? 41.254 -17.399 -37.191 1.00 80.12 367 PRO A C 1
ATOM 2860 O O . PRO A 1 367 ? 40.523 -18.168 -37.821 1.00 80.12 367 PRO A O 1
ATOM 2863 N N . THR A 1 368 ? 41.295 -17.386 -35.856 1.00 80.31 368 THR A N 1
ATOM 2864 C CA . THR A 1 368 ? 40.465 -18.208 -34.980 1.00 80.31 368 THR A CA 1
ATOM 2865 C C . THR A 1 368 ? 39.308 -17.449 -34.347 1.00 80.31 368 THR A C 1
ATOM 2867 O O . THR A 1 368 ? 38.470 -18.103 -33.716 1.00 80.31 368 THR A O 1
ATOM 2870 N N . ALA A 1 369 ? 39.228 -16.124 -34.532 1.00 80.50 369 ALA A N 1
ATOM 2871 C CA . ALA A 1 369 ? 38.147 -15.319 -33.989 1.00 80.50 369 ALA A CA 1
ATOM 2872 C C . ALA A 1 369 ? 36.807 -15.873 -34.465 1.00 80.50 369 ALA A C 1
ATOM 2874 O O . ALA A 1 369 ? 36.585 -16.153 -35.645 1.00 80.50 369 ALA A O 1
ATOM 2875 N N . LYS A 1 370 ? 35.897 -16.055 -33.517 1.00 81.88 370 LYS A N 1
ATOM 2876 C CA . LYS A 1 370 ? 34.533 -16.483 -33.798 1.00 81.88 370 LYS A CA 1
ATOM 2877 C C . LYS A 1 370 ? 33.611 -15.306 -33.579 1.00 81.88 370 LYS A C 1
ATOM 2879 O O . LYS A 1 370 ? 33.826 -14.504 -32.673 1.00 81.88 370 LYS A O 1
ATOM 2884 N N . LYS A 1 371 ? 32.560 -15.232 -34.392 1.00 82.25 371 LYS A N 1
ATOM 2885 C CA . LYS A 1 371 ? 31.474 -14.287 -34.165 1.00 82.25 371 LYS A CA 1
ATOM 2886 C C . LYS A 1 371 ? 30.796 -14.673 -32.855 1.00 82.25 371 LYS A C 1
ATOM 2888 O O . LYS A 1 371 ? 30.047 -15.643 -32.802 1.00 82.25 371 LYS A O 1
ATOM 2893 N N . MET A 1 372 ? 31.120 -13.952 -31.792 1.00 87.69 372 MET A N 1
ATOM 2894 C CA . MET A 1 372 ? 30.465 -14.137 -30.504 1.00 87.69 372 MET A CA 1
ATOM 2895 C C . MET A 1 372 ? 29.125 -13.431 -30.533 1.00 87.69 372 MET A C 1
ATOM 2897 O O . MET A 1 372 ? 29.054 -12.289 -30.974 1.00 87.69 372 MET A O 1
ATOM 2901 N N . THR A 1 373 ? 28.074 -14.096 -30.071 1.00 88.88 373 THR A N 1
ATOM 2902 C CA . THR A 1 373 ? 26.770 -13.470 -29.850 1.00 88.88 373 THR A CA 1
ATOM 2903 C C . THR A 1 373 ? 26.684 -12.996 -28.405 1.00 88.88 373 THR A C 1
ATOM 2905 O O . THR A 1 373 ? 27.255 -13.652 -27.534 1.00 88.88 373 THR A O 1
ATOM 2908 N N . PRO A 1 374 ? 25.917 -11.937 -28.103 1.00 90.19 374 PRO A N 1
ATOM 2909 C CA . PRO A 1 374 ? 25.697 -11.534 -26.716 1.00 90.19 374 PRO A CA 1
ATOM 2910 C C . PRO A 1 374 ? 24.833 -12.561 -25.946 1.00 90.19 374 PRO A C 1
ATOM 2912 O O . PRO A 1 374 ? 24.730 -12.500 -24.727 1.00 90.19 374 PRO A O 1
ATOM 2915 N N . CYS A 1 375 ? 24.243 -13.540 -26.638 1.00 91.12 375 CYS A N 1
ATOM 2916 C CA . CYS A 1 375 ? 23.372 -14.571 -26.078 1.00 91.12 375 CYS A CA 1
ATOM 2917 C C . CYS A 1 375 ? 24.121 -15.683 -25.347 1.00 91.12 375 CYS A C 1
ATOM 2919 O O . CYS A 1 375 ? 25.311 -15.896 -25.567 1.00 91.12 375 CYS A O 1
ATOM 2921 N N . LYS A 1 376 ? 23.390 -16.419 -24.500 1.00 85.75 376 LYS A N 1
ATOM 2922 C CA . LYS A 1 376 ? 23.907 -17.596 -23.791 1.00 85.75 376 LYS A CA 1
ATOM 2923 C C . LYS A 1 376 ? 24.478 -18.627 -24.764 1.00 85.75 376 LYS A C 1
ATOM 2925 O O . LYS A 1 376 ? 25.591 -19.107 -24.555 1.00 85.75 376 LYS A O 1
ATOM 2930 N N . ASP A 1 377 ? 23.696 -18.953 -25.790 1.00 87.81 377 ASP A N 1
ATOM 2931 C CA . ASP A 1 377 ? 24.043 -19.884 -26.852 1.00 87.81 377 ASP A CA 1
ATOM 2932 C C . ASP A 1 377 ? 23.776 -19.228 -28.218 1.00 87.81 377 ASP A C 1
ATOM 2934 O O . ASP A 1 377 ? 22.856 -18.427 -28.375 1.00 87.81 377 ASP A O 1
ATOM 2938 N N . GLU A 1 378 ? 24.552 -19.592 -29.243 1.00 87.19 378 GLU A N 1
ATOM 2939 C CA . GLU A 1 378 ? 24.387 -19.054 -30.607 1.00 87.19 378 GLU A CA 1
ATOM 2940 C C . GLU A 1 378 ? 22.985 -19.340 -31.179 1.00 87.19 378 GLU A C 1
ATOM 2942 O O . GLU A 1 378 ? 22.443 -18.549 -31.946 1.00 87.19 378 GLU A O 1
ATOM 2947 N N . ALA A 1 379 ? 22.365 -20.449 -30.760 1.00 89.50 379 ALA A N 1
ATOM 2948 C CA . ALA A 1 379 ? 21.003 -20.815 -31.144 1.00 89.50 379 ALA A CA 1
ATOM 2949 C C . ALA A 1 379 ? 19.932 -19.856 -30.597 1.00 89.50 379 ALA A C 1
ATOM 2951 O O . ALA A 1 379 ? 18.836 -19.807 -31.154 1.00 89.50 379 ALA A O 1
ATOM 2952 N N . ASP A 1 380 ? 20.244 -19.107 -29.535 1.00 88.56 380 ASP A N 1
ATOM 2953 C CA . ASP A 1 380 ? 19.341 -18.113 -28.956 1.00 88.56 380 ASP A CA 1
ATOM 2954 C C . ASP A 1 380 ? 19.416 -16.768 -29.684 1.00 88.56 380 ASP A C 1
ATOM 2956 O O . ASP A 1 380 ? 18.581 -15.892 -29.457 1.00 88.56 380 ASP A O 1
ATOM 2960 N N . PHE A 1 381 ? 20.410 -16.579 -30.555 1.00 93.75 381 PHE A N 1
ATOM 2961 C CA . PHE A 1 381 ? 20.571 -15.339 -31.293 1.00 93.75 381 PHE A CA 1
ATOM 2962 C C . PHE A 1 381 ? 19.492 -15.199 -32.368 1.00 93.75 381 PHE A C 1
ATOM 2964 O O . PHE A 1 381 ? 19.309 -16.063 -33.225 1.00 93.75 381 PHE A O 1
ATOM 2971 N N . MET A 1 382 ? 18.786 -14.071 -32.332 1.00 93.12 382 MET A N 1
ATOM 2972 C CA . MET A 1 382 ? 17.717 -13.691 -33.248 1.00 93.12 382 MET A CA 1
ATOM 2973 C C . MET A 1 382 ? 18.251 -12.664 -34.261 1.00 93.12 382 MET A C 1
ATOM 2975 O O . MET A 1 382 ? 18.030 -11.463 -34.096 1.00 93.12 382 MET A O 1
ATOM 2979 N N . PRO A 1 383 ? 18.959 -13.095 -35.325 1.00 89.88 383 PRO A N 1
ATOM 2980 C CA . PRO A 1 383 ? 19.694 -12.204 -36.226 1.00 89.88 383 PRO A CA 1
ATOM 2981 C C . PRO A 1 383 ? 18.823 -11.151 -36.920 1.00 89.88 383 PRO A C 1
ATOM 2983 O O . PRO A 1 383 ? 19.319 -10.081 -37.253 1.00 89.88 383 PRO A O 1
ATOM 2986 N N . SER A 1 384 ? 17.540 -11.445 -37.144 1.00 91.38 384 SER A N 1
ATOM 2987 C CA . SER A 1 384 ? 16.598 -10.565 -37.842 1.00 91.38 384 SER A CA 1
ATOM 2988 C C . SER A 1 384 ? 15.886 -9.555 -36.943 1.00 91.38 384 SER A C 1
ATOM 2990 O O . SER A 1 384 ? 15.138 -8.729 -37.463 1.00 91.38 384 SER A O 1
ATOM 2992 N N . ASN A 1 385 ? 16.046 -9.634 -35.618 1.00 92.06 385 ASN A N 1
ATOM 2993 C CA . ASN A 1 385 ? 15.395 -8.680 -34.726 1.00 92.06 385 ASN A CA 1
ATOM 2994 C C . ASN A 1 385 ? 16.002 -7.295 -34.913 1.00 92.06 385 ASN A C 1
ATOM 2996 O O . ASN A 1 385 ? 17.209 -7.157 -35.099 1.00 92.06 385 ASN A O 1
ATOM 3000 N N . VAL A 1 386 ? 15.157 -6.270 -34.872 1.00 90.00 386 VAL A N 1
ATOM 3001 C CA . VAL A 1 386 ? 15.605 -4.885 -34.970 1.00 90.00 386 VAL A CA 1
ATOM 3002 C C . VAL A 1 386 ? 16.191 -4.473 -33.625 1.00 90.00 386 VAL A C 1
ATOM 3004 O O . VAL A 1 386 ? 15.515 -4.543 -32.597 1.00 90.00 386 VAL A O 1
ATOM 3007 N N . LEU A 1 387 ? 17.466 -4.096 -33.641 1.00 87.31 387 LEU A N 1
ATOM 3008 C CA . LEU A 1 387 ? 18.226 -3.721 -32.458 1.00 87.31 387 LEU A CA 1
ATOM 3009 C C . LEU A 1 387 ? 18.243 -2.200 -32.279 1.00 87.31 387 LEU A C 1
ATOM 3011 O O . LEU A 1 387 ? 17.908 -1.701 -31.207 1.00 87.31 387 LEU A O 1
ATOM 3015 N N . HIS A 1 388 ? 18.565 -1.473 -33.351 1.00 83.56 388 HIS A N 1
ATOM 3016 C CA . HIS A 1 388 ? 18.477 -0.016 -33.397 1.00 83.56 388 HIS A CA 1
ATOM 3017 C C . HIS A 1 388 ? 17.483 0.429 -34.457 1.00 83.56 388 HIS A C 1
ATOM 3019 O O . HIS A 1 388 ? 17.456 -0.106 -35.566 1.00 83.56 388 HIS A O 1
ATOM 3025 N N . GLU A 1 389 ? 16.750 1.486 -34.143 1.00 86.44 389 GLU A N 1
ATOM 3026 C CA . GLU A 1 389 ? 15.982 2.257 -35.106 1.00 86.44 389 GLU A CA 1
ATOM 3027 C C . GLU A 1 389 ? 16.356 3.724 -34.935 1.00 86.44 389 GLU A C 1
ATOM 3029 O O . GLU A 1 389 ? 16.417 4.223 -33.810 1.00 86.44 389 GLU A O 1
ATOM 3034 N N . TRP A 1 390 ? 16.658 4.416 -36.029 1.00 88.06 390 TRP A N 1
ATOM 3035 C CA . TRP A 1 390 ? 16.973 5.838 -35.977 1.00 88.06 390 TRP A CA 1
ATOM 3036 C C . TRP A 1 390 ? 16.490 6.565 -37.223 1.00 88.06 390 TRP A C 1
ATOM 3038 O O . TRP A 1 390 ? 16.241 5.978 -38.280 1.00 88.06 390 TRP A O 1
ATOM 3048 N N . CYS A 1 391 ? 16.360 7.880 -37.084 1.00 86.38 391 CYS A N 1
ATOM 3049 C CA . CYS A 1 391 ? 16.075 8.755 -38.202 1.00 86.38 391 CYS A CA 1
ATOM 3050 C C . CYS A 1 391 ? 17.366 9.368 -38.731 1.00 86.38 391 CYS A C 1
ATOM 3052 O O . CYS A 1 391 ? 18.042 10.112 -38.024 1.00 86.38 391 CYS A O 1
ATOM 3054 N N . GLU A 1 392 ? 17.690 9.088 -39.986 1.00 86.25 392 GLU A N 1
ATOM 3055 C CA . GLU A 1 392 ? 18.805 9.728 -40.670 1.00 86.25 392 GLU A CA 1
ATOM 3056 C C . GLU A 1 392 ? 18.292 10.964 -41.418 1.00 86.25 392 GLU A C 1
ATOM 3058 O O . GLU A 1 392 ? 17.546 10.850 -42.395 1.00 86.25 392 GLU A O 1
ATOM 3063 N N . VAL A 1 393 ? 18.654 12.154 -40.930 1.00 83.50 393 VAL A N 1
ATOM 3064 C CA . VAL A 1 393 ? 18.287 13.447 -41.527 1.00 83.50 393 VAL A CA 1
ATOM 3065 C C . VAL A 1 393 ? 19.560 14.189 -41.893 1.00 83.50 393 VAL A C 1
ATOM 3067 O O . VAL A 1 393 ? 20.436 14.354 -41.046 1.00 83.50 393 VAL A O 1
ATOM 3070 N N . ASN A 1 394 ? 19.658 14.662 -43.133 1.00 83.06 394 ASN A N 1
ATOM 3071 C CA . ASN A 1 394 ? 20.847 15.363 -43.590 1.00 83.06 394 ASN A CA 1
ATOM 3072 C C . ASN A 1 394 ? 20.469 16.550 -44.512 1.00 83.06 394 ASN A C 1
ATOM 3074 O O . ASN A 1 394 ? 19.744 16.337 -45.491 1.00 83.06 394 ASN A O 1
ATOM 3078 N N . PRO A 1 395 ? 20.916 17.801 -44.235 1.00 82.81 395 PRO A N 1
ATOM 3079 C CA . PRO A 1 395 ? 21.696 18.231 -43.066 1.00 82.81 395 PRO A CA 1
ATOM 3080 C C . PRO A 1 395 ? 20.937 18.025 -41.753 1.00 82.81 395 PRO A C 1
ATOM 3082 O O . PRO A 1 395 ? 19.713 18.160 -41.725 1.00 82.81 395 PRO A O 1
ATOM 3085 N N . ILE A 1 396 ? 21.666 17.703 -40.679 1.00 81.44 396 ILE A N 1
ATOM 3086 C CA . ILE A 1 396 ? 21.090 17.520 -39.341 1.00 81.44 396 ILE A CA 1
ATOM 3087 C C . ILE A 1 396 ? 20.382 18.826 -38.934 1.00 81.44 396 ILE A C 1
ATOM 3089 O O . ILE A 1 396 ? 21.027 19.879 -38.857 1.00 81.44 396 ILE A O 1
ATOM 3093 N N . PRO A 1 397 ? 19.057 18.801 -38.710 1.00 86.38 397 PRO A N 1
ATOM 3094 C CA . PRO A 1 397 ? 18.315 19.969 -38.263 1.00 86.38 397 PRO A CA 1
ATOM 3095 C C . PRO A 1 397 ? 18.800 20.432 -36.886 1.00 86.38 397 PRO A C 1
ATOM 3097 O O . PRO A 1 397 ? 19.214 19.627 -36.056 1.00 86.38 397 PRO A O 1
ATOM 3100 N N . ASN A 1 398 ? 18.705 21.733 -36.599 1.00 89.44 398 ASN A N 1
ATOM 3101 C CA . ASN A 1 398 ? 18.951 22.204 -35.233 1.00 89.44 398 ASN A CA 1
ATOM 3102 C C . ASN A 1 398 ? 17.917 21.606 -34.256 1.00 89.44 398 ASN A C 1
ATOM 3104 O O . ASN A 1 398 ? 16.818 21.223 -34.664 1.00 89.44 398 ASN A O 1
ATOM 3108 N N . ALA A 1 399 ? 18.238 21.579 -32.959 1.00 86.25 399 ALA A N 1
ATOM 3109 C CA . ALA A 1 399 ? 17.387 20.965 -31.934 1.00 86.25 399 ALA A CA 1
ATOM 3110 C C . ALA A 1 399 ? 15.934 21.486 -31.940 1.00 86.25 399 ALA A C 1
ATOM 3112 O O . ALA A 1 399 ? 15.000 20.712 -31.747 1.00 86.25 399 ALA A O 1
ATOM 3113 N N . SER A 1 400 ? 15.731 22.776 -32.244 1.00 88.81 400 SER A N 1
ATOM 3114 C CA . SER A 1 400 ? 14.396 23.383 -32.380 1.00 88.81 400 SER A CA 1
ATOM 3115 C C . SER A 1 400 ? 13.599 22.782 -33.545 1.00 88.81 400 SER A C 1
ATOM 3117 O O . SER A 1 400 ? 12.414 22.487 -33.407 1.00 88.81 400 SER A O 1
ATOM 3119 N N . THR A 1 401 ? 14.265 22.519 -34.669 1.00 90.94 401 THR A N 1
ATOM 3120 C CA . THR A 1 401 ? 13.656 21.877 -35.839 1.00 90.94 401 THR A CA 1
ATOM 3121 C C . THR A 1 401 ? 13.393 20.391 -35.586 1.00 90.94 401 THR A C 1
ATOM 3123 O O . THR A 1 401 ? 12.341 19.901 -35.974 1.00 90.94 401 THR A O 1
ATOM 3126 N N . CYS A 1 402 ? 14.277 19.665 -34.886 1.00 88.94 402 CYS A N 1
ATOM 3127 C CA . CYS A 1 402 ? 13.964 18.293 -34.457 1.00 88.94 402 CYS A CA 1
ATOM 3128 C C . CYS A 1 402 ? 12.682 18.277 -33.599 1.00 88.94 402 CYS A C 1
ATOM 3130 O O . CYS A 1 402 ? 11.751 17.518 -33.880 1.00 88.94 402 CYS A O 1
ATOM 3132 N N . ALA A 1 403 ? 12.610 19.166 -32.598 1.00 85.94 403 ALA A N 1
ATOM 3133 C CA . ALA A 1 403 ? 11.498 19.244 -31.653 1.00 85.94 403 ALA A CA 1
ATOM 3134 C C . ALA A 1 403 ? 10.169 19.592 -32.336 1.00 85.94 403 ALA A C 1
ATOM 3136 O O . ALA A 1 403 ? 9.145 18.980 -32.029 1.00 85.94 403 ALA A O 1
ATOM 3137 N N . SER A 1 404 ? 10.176 20.505 -33.317 1.00 89.50 404 SER A N 1
ATOM 3138 C CA . SER A 1 404 ? 8.960 20.890 -34.048 1.00 89.50 404 SER A CA 1
ATOM 3139 C C . SER A 1 404 ? 8.356 19.763 -34.892 1.00 89.50 404 SER A C 1
ATOM 3141 O O . SER A 1 404 ? 7.220 19.882 -35.343 1.00 89.50 404 SER A O 1
ATOM 3143 N N . HIS A 1 405 ? 9.096 18.673 -35.100 1.00 88.81 405 HIS A N 1
ATOM 3144 C CA . HIS A 1 405 ? 8.660 17.480 -35.824 1.00 88.81 405 HIS A CA 1
ATOM 3145 C C . HIS A 1 405 ? 8.471 16.253 -34.912 1.00 88.81 405 HIS A C 1
ATOM 3147 O O . HIS A 1 405 ? 8.322 15.130 -35.397 1.00 88.81 405 HIS A O 1
ATOM 3153 N N . GLY A 1 406 ? 8.455 16.455 -33.589 1.00 83.06 406 GLY A N 1
ATOM 3154 C CA . GLY A 1 406 ? 8.273 15.381 -32.610 1.00 83.06 406 GLY A CA 1
ATOM 3155 C C . GLY A 1 406 ? 9.494 14.470 -32.466 1.00 83.06 406 GLY A C 1
ATOM 3156 O O . GLY A 1 406 ? 9.337 13.285 -32.180 1.00 83.06 406 GLY A O 1
ATOM 3157 N N . CYS A 1 407 ? 10.698 15.000 -32.698 1.00 88.19 407 CYS A N 1
ATOM 3158 C CA . CYS A 1 407 ? 11.968 14.311 -32.478 1.00 88.19 407 CYS A CA 1
ATOM 3159 C C . CYS A 1 407 ? 12.809 15.067 -31.434 1.00 88.19 407 CYS A C 1
ATOM 3161 O O . CYS A 1 407 ? 12.713 16.285 -31.313 1.00 88.19 407 CYS A O 1
ATOM 3163 N N . HIS A 1 408 ? 13.663 14.372 -30.688 1.00 84.00 408 HIS A N 1
ATOM 3164 C CA . HIS A 1 408 ? 14.588 14.985 -29.734 1.00 84.00 408 HIS A CA 1
ATOM 3165 C C . HIS A 1 408 ? 15.948 15.240 -30.397 1.00 84.00 408 HIS A C 1
ATOM 3167 O O . HIS A 1 408 ? 16.519 14.320 -30.972 1.00 84.00 408 HIS A O 1
ATOM 3173 N N . GLY A 1 409 ? 16.460 16.473 -30.356 1.00 82.81 409 GLY A N 1
ATOM 3174 C CA . GLY A 1 409 ? 17.758 16.820 -30.944 1.00 82.81 409 GLY A CA 1
ATOM 3175 C C . GLY A 1 409 ? 18.829 17.066 -29.885 1.00 82.81 409 GLY A C 1
ATOM 3176 O O . GLY A 1 409 ? 18.643 17.958 -29.061 1.00 82.81 409 GLY A O 1
ATOM 3177 N N . ASP A 1 410 ? 19.953 16.347 -29.942 1.00 76.75 410 ASP A N 1
ATOM 3178 C CA . ASP A 1 410 ? 21.099 16.508 -29.022 1.00 76.75 410 ASP A CA 1
ATOM 3179 C C . ASP A 1 410 ? 22.218 17.415 -29.587 1.00 76.75 410 ASP A C 1
ATOM 3181 O O . ASP A 1 410 ? 23.249 17.638 -28.955 1.00 76.75 410 ASP A O 1
ATOM 3185 N N . GLY A 1 411 ? 22.005 17.963 -30.789 1.00 72.81 411 GLY A N 1
ATOM 3186 C CA . GLY A 1 411 ? 22.971 18.784 -31.524 1.00 72.81 411 GLY A CA 1
ATOM 3187 C C . GLY A 1 411 ? 23.812 18.008 -32.541 1.00 72.81 411 GLY A C 1
ATOM 3188 O O . GLY A 1 411 ? 24.373 18.636 -33.438 1.00 72.81 411 GLY A O 1
ATOM 3189 N N . SER A 1 412 ? 23.836 16.677 -32.455 1.00 75.50 412 SER A N 1
ATOM 3190 C CA . SER A 1 412 ? 24.517 15.786 -33.402 1.00 75.50 412 SER A CA 1
ATOM 3191 C C . SER A 1 412 ? 23.534 14.911 -34.189 1.00 75.50 412 SER A C 1
ATOM 3193 O O . SER A 1 412 ? 23.836 14.538 -35.317 1.00 75.50 412 SER A O 1
ATOM 3195 N N . TYR A 1 413 ? 22.342 14.631 -33.650 1.00 78.81 413 TYR A N 1
ATOM 3196 C CA . TYR A 1 413 ? 21.307 13.808 -34.286 1.00 78.81 413 TYR A CA 1
ATOM 3197 C C . TYR A 1 413 ? 19.887 14.282 -33.917 1.00 78.81 413 TYR A C 1
ATOM 3199 O O . TYR A 1 413 ? 19.685 14.927 -32.889 1.00 78.81 413 TYR A O 1
ATOM 3207 N N . CYS A 1 414 ? 18.883 13.947 -34.743 1.00 79.44 414 CYS A N 1
ATOM 3208 C CA . CYS A 1 414 ? 17.466 14.009 -34.355 1.00 79.44 414 CYS A CA 1
ATOM 3209 C C . CYS A 1 414 ? 16.951 12.589 -34.053 1.00 79.44 414 CYS A C 1
ATOM 3211 O O . CYS A 1 414 ? 16.737 11.789 -34.965 1.00 79.44 414 CYS A O 1
ATOM 3213 N N . HIS A 1 415 ? 16.674 12.286 -32.789 1.00 83.75 415 HIS A N 1
ATOM 3214 C CA . HIS A 1 415 ? 16.057 11.037 -32.348 1.00 83.75 415 HIS A CA 1
ATOM 3215 C C . HIS A 1 415 ? 14.537 11.116 -32.490 1.00 83.75 415 HIS A C 1
ATOM 3217 O O . HIS A 1 415 ? 13.850 11.770 -31.707 1.00 83.75 415 HIS A O 1
ATOM 3223 N N . CYS A 1 416 ? 13.997 10.462 -33.512 1.00 84.44 416 CYS A N 1
ATOM 3224 C CA . CYS A 1 416 ? 12.558 10.389 -33.734 1.00 84.44 416 CYS A CA 1
ATOM 3225 C C . CYS A 1 416 ? 11.994 9.097 -33.142 1.00 84.44 416 CYS A C 1
ATOM 3227 O O . CYS A 1 416 ? 12.512 8.023 -33.425 1.00 84.44 416 CYS A O 1
ATOM 3229 N N . SER A 1 417 ? 10.894 9.186 -32.393 1.00 81.69 417 SER A N 1
ATOM 3230 C CA . SER A 1 417 ? 10.196 8.016 -31.838 1.00 81.69 417 SER A CA 1
ATOM 3231 C C . SER A 1 417 ? 9.303 7.292 -32.854 1.00 81.69 417 SER A C 1
ATOM 3233 O O . SER A 1 417 ? 8.738 6.246 -32.546 1.00 81.69 417 SER A O 1
ATOM 3235 N N . SER A 1 418 ? 9.133 7.841 -34.065 1.00 86.19 418 SER A N 1
ATOM 3236 C CA . SER A 1 418 ? 8.278 7.249 -35.096 1.00 86.19 418 SER A CA 1
ATOM 3237 C C . SER A 1 418 ? 8.782 7.486 -36.522 1.00 86.19 418 SER A C 1
ATOM 3239 O O . SER A 1 418 ? 9.374 8.527 -36.837 1.00 86.19 418 SER A O 1
ATOM 3241 N N . HIS A 1 419 ? 8.438 6.555 -37.421 1.00 89.88 419 HIS A N 1
ATOM 3242 C CA . HIS A 1 419 ? 8.662 6.686 -38.866 1.00 89.88 419 HIS A CA 1
ATOM 3243 C C . HIS A 1 419 ? 8.032 7.968 -39.435 1.00 89.88 419 HIS A C 1
ATOM 3245 O O . HIS A 1 419 ? 8.617 8.616 -40.302 1.00 89.88 419 HIS A O 1
ATOM 3251 N N . SER A 1 420 ? 6.841 8.347 -38.958 1.00 87.62 420 SER A N 1
ATOM 3252 C CA . SER A 1 420 ? 6.134 9.550 -39.410 1.00 87.62 420 SER A CA 1
ATOM 3253 C C . SER A 1 420 ? 6.865 10.832 -39.028 1.00 87.62 420 SER A C 1
ATOM 3255 O O . SER A 1 420 ? 7.014 11.716 -39.872 1.00 87.62 420 SER A O 1
ATOM 3257 N N . SER A 1 421 ? 7.364 10.915 -37.793 1.00 88.62 421 SER A N 1
ATOM 3258 C CA . SER A 1 421 ? 8.158 12.055 -37.325 1.00 88.62 421 SER A CA 1
ATOM 3259 C C . SER A 1 421 ? 9.431 12.189 -38.161 1.00 88.62 421 SER A C 1
ATOM 3261 O O . SER A 1 421 ? 9.725 13.270 -38.672 1.00 88.62 421 SER A O 1
ATOM 3263 N N . CYS A 1 422 ? 10.106 11.068 -38.431 1.00 91.88 422 CYS A N 1
ATOM 3264 C CA . CYS A 1 422 ? 11.300 11.045 -39.270 1.00 91.88 422 CYS A CA 1
ATOM 3265 C C . CYS A 1 422 ? 11.046 11.513 -40.711 1.00 91.88 422 CYS A C 1
ATOM 3267 O O . CYS A 1 422 ? 11.746 12.387 -41.225 1.00 91.88 422 CYS A O 1
ATOM 3269 N N . ALA A 1 423 ? 9.998 10.989 -41.351 1.00 90.69 423 ALA A N 1
ATOM 3270 C CA . ALA A 1 423 ? 9.625 11.391 -42.704 1.00 90.69 423 ALA A CA 1
ATOM 3271 C C . ALA A 1 423 ? 9.256 12.882 -42.782 1.00 90.69 423 ALA A C 1
ATOM 3273 O O . ALA A 1 423 ? 9.529 13.535 -43.790 1.00 90.69 423 ALA A O 1
ATOM 3274 N N . SER A 1 424 ? 8.667 13.439 -41.718 1.00 89.25 424 SER A N 1
ATOM 3275 C CA . SER A 1 424 ? 8.300 14.857 -41.660 1.00 89.25 424 SER A CA 1
ATOM 3276 C C . SER A 1 424 ? 9.513 15.796 -41.600 1.00 89.25 424 SER A C 1
ATOM 3278 O O . SER A 1 424 ? 9.430 16.906 -42.120 1.00 89.25 424 SER A O 1
ATOM 3280 N N . LEU A 1 425 ? 10.650 15.326 -41.070 1.00 88.56 425 LEU A N 1
ATOM 3281 C CA . LEU A 1 425 ? 11.949 16.011 -41.142 1.00 88.56 425 LEU A CA 1
ATOM 3282 C C . LEU A 1 425 ? 12.627 15.877 -42.515 1.00 88.56 425 LEU A C 1
ATOM 3284 O O . LEU A 1 425 ? 13.721 16.395 -42.723 1.00 88.56 425 LEU A O 1
ATOM 3288 N N . GLY A 1 426 ? 12.009 15.156 -43.454 1.00 90.31 426 GLY A N 1
ATOM 3289 C CA . GLY A 1 426 ? 12.644 14.767 -44.710 1.00 90.31 426 GLY A CA 1
ATOM 3290 C C . GLY A 1 426 ? 13.708 13.677 -44.546 1.00 90.31 426 GLY A C 1
ATOM 3291 O O . GLY A 1 426 ? 14.413 13.399 -45.518 1.00 90.31 426 GLY A O 1
ATOM 3292 N N . GLY A 1 427 ? 13.807 13.071 -43.357 1.00 87.31 427 GLY A N 1
ATOM 3293 C CA . GLY A 1 427 ? 14.735 11.991 -43.048 1.00 87.31 427 GLY A CA 1
ATOM 3294 C C . GLY A 1 427 ? 14.293 10.632 -43.579 1.00 87.31 427 GLY A C 1
ATOM 3295 O O . GLY A 1 427 ? 13.140 10.428 -43.970 1.00 87.31 427 GLY A O 1
ATOM 3296 N N . SER A 1 428 ? 15.231 9.689 -43.579 1.00 87.12 428 SER A N 1
ATOM 3297 C CA . SER A 1 428 ? 14.990 8.280 -43.887 1.00 87.12 428 SER A CA 1
ATOM 3298 C C . SER A 1 428 ? 15.059 7.459 -42.607 1.00 87.12 428 SER A C 1
ATOM 3300 O O . SER A 1 428 ? 16.040 7.539 -41.871 1.00 87.12 428 SER A O 1
ATOM 3302 N N . TRP A 1 429 ? 14.032 6.650 -42.346 1.00 88.31 429 TRP A N 1
ATOM 3303 C CA . TRP A 1 429 ? 14.074 5.712 -41.229 1.00 88.31 429 TRP A CA 1
ATOM 3304 C C . TRP A 1 429 ? 15.054 4.586 -41.541 1.00 88.31 429 TRP A C 1
ATOM 3306 O O . TRP A 1 429 ? 14.958 3.950 -42.596 1.00 88.31 429 TRP A O 1
ATOM 3316 N N . LYS A 1 430 ? 15.989 4.352 -40.627 1.00 88.44 430 LYS A N 1
ATOM 3317 C CA . LYS A 1 430 ? 16.977 3.286 -40.710 1.00 88.44 430 LYS A CA 1
ATOM 3318 C C . LYS A 1 430 ? 16.776 2.330 -39.549 1.00 88.44 430 LYS A C 1
ATOM 3320 O O . LYS A 1 430 ? 16.457 2.733 -38.434 1.00 88.44 430 LYS A O 1
ATOM 3325 N N . THR A 1 431 ? 16.979 1.056 -39.837 1.00 87.88 431 THR A N 1
ATOM 3326 C CA . THR A 1 431 ? 16.974 -0.016 -38.850 1.00 87.88 431 THR A CA 1
ATOM 3327 C C . THR A 1 431 ? 18.308 -0.734 -38.939 1.00 87.88 431 THR A C 1
ATOM 3329 O O . THR A 1 431 ? 18.779 -0.980 -40.047 1.00 87.88 431 THR A O 1
ATOM 3332 N N . SER A 1 432 ? 18.884 -1.092 -37.798 1.00 88.88 432 SER A N 1
ATOM 3333 C CA . SER A 1 432 ? 19.980 -2.054 -37.718 1.00 88.88 432 SER A CA 1
ATOM 3334 C C . SER A 1 432 ? 19.442 -3.306 -37.054 1.00 88.88 432 SER A C 1
ATOM 3336 O O . SER A 1 432 ? 18.924 -3.258 -35.932 1.00 88.88 432 SER A O 1
ATOM 3338 N N . THR A 1 433 ? 19.517 -4.423 -37.764 1.00 93.31 433 THR A N 1
ATOM 3339 C CA . THR A 1 433 ? 19.201 -5.736 -37.212 1.00 93.31 433 THR A CA 1
ATOM 3340 C C . THR A 1 433 ? 20.311 -6.211 -36.278 1.00 93.31 433 THR A C 1
ATOM 3342 O O . THR A 1 433 ? 21.458 -5.775 -36.363 1.00 93.31 433 THR A O 1
ATOM 3345 N N . CYS A 1 434 ? 19.995 -7.163 -35.406 1.00 91.44 434 CYS A N 1
ATOM 3346 C CA . CYS A 1 434 ? 20.967 -7.818 -34.540 1.00 91.44 434 CYS A CA 1
ATOM 3347 C C . CYS A 1 434 ? 22.171 -8.362 -35.319 1.00 91.44 434 CYS A C 1
ATOM 3349 O O . CYS A 1 434 ? 23.305 -8.241 -34.866 1.00 91.44 434 CYS A O 1
ATOM 3351 N N . ALA A 1 435 ? 21.954 -8.946 -36.503 1.00 87.44 435 ALA A N 1
ATOM 3352 C CA . ALA A 1 435 ? 23.038 -9.463 -37.335 1.00 87.44 435 ALA A CA 1
ATOM 3353 C C . ALA A 1 435 ? 23.950 -8.371 -37.911 1.00 87.44 435 ALA A C 1
ATOM 3355 O O . ALA A 1 435 ? 25.158 -8.613 -38.009 1.00 87.44 435 ALA A O 1
ATOM 3356 N N . GLU A 1 436 ? 23.373 -7.229 -38.300 1.00 86.75 436 GLU A N 1
ATOM 3357 C CA . GLU A 1 436 ? 24.083 -6.066 -38.845 1.00 86.75 436 GLU A CA 1
ATOM 3358 C C . GLU A 1 436 ? 24.902 -5.369 -37.759 1.00 86.75 436 GLU A C 1
ATOM 3360 O O . GLU A 1 436 ? 26.101 -5.179 -37.945 1.00 86.75 436 GLU A O 1
ATOM 3365 N N . ASP A 1 437 ? 24.310 -5.087 -36.595 1.00 88.56 437 ASP A N 1
ATOM 3366 C CA . ASP A 1 437 ? 25.047 -4.512 -35.463 1.00 88.56 437 ASP A CA 1
ATOM 3367 C C . ASP A 1 437 ? 26.174 -5.435 -34.993 1.00 88.56 437 ASP A C 1
ATOM 3369 O O . ASP A 1 437 ? 27.309 -4.990 -34.831 1.00 88.56 437 ASP A O 1
ATOM 3373 N N . LEU A 1 438 ? 25.907 -6.742 -34.881 1.00 86.31 438 LEU A N 1
ATOM 3374 C CA . LEU A 1 438 ? 26.938 -7.719 -34.533 1.00 86.31 438 LEU A CA 1
ATOM 3375 C C . LEU A 1 438 ? 28.032 -7.834 -35.605 1.00 86.31 438 LEU A C 1
ATOM 3377 O O . LEU A 1 438 ? 29.120 -8.313 -35.316 1.00 86.31 438 LEU A O 1
ATOM 3381 N N . GLY A 1 439 ? 27.748 -7.448 -36.851 1.00 81.19 439 GLY A N 1
ATOM 3382 C CA . GLY A 1 439 ? 28.749 -7.344 -37.915 1.00 81.19 439 GLY A CA 1
ATOM 3383 C C . GLY A 1 439 ? 29.595 -6.069 -37.838 1.00 81.19 439 GLY A C 1
ATOM 3384 O O . GLY A 1 439 ? 30.669 -6.031 -38.429 1.00 81.19 439 GLY A O 1
ATOM 3385 N N . HIS A 1 440 ? 29.128 -5.045 -37.119 1.00 82.06 440 HIS A N 1
ATOM 3386 C CA . HIS A 1 440 ? 29.842 -3.786 -36.906 1.00 82.06 440 HIS A CA 1
ATOM 3387 C C . HIS A 1 440 ? 30.653 -3.756 -35.602 1.00 82.06 440 HIS A C 1
ATOM 3389 O O . HIS A 1 440 ? 31.477 -2.856 -35.436 1.00 82.06 440 HIS A O 1
ATOM 3395 N N . LYS A 1 441 ? 30.435 -4.704 -34.678 1.00 85.56 441 LYS A N 1
ATOM 3396 C CA . LYS A 1 441 ? 31.234 -4.815 -33.450 1.00 85.56 441 LYS A CA 1
ATOM 3397 C C . LYS A 1 441 ? 32.683 -5.154 -33.778 1.00 85.56 441 LYS A C 1
ATOM 3399 O O . LYS A 1 441 ? 32.961 -5.924 -34.693 1.00 85.56 441 LYS A O 1
ATOM 3404 N N . ASP A 1 442 ? 33.596 -4.556 -33.025 1.00 80.75 442 ASP A N 1
ATOM 3405 C CA . ASP A 1 442 ? 35.020 -4.751 -33.224 1.00 80.75 442 ASP A CA 1
ATOM 3406 C C . ASP A 1 442 ? 35.528 -6.065 -32.621 1.00 80.75 442 ASP A C 1
ATOM 3408 O O . ASP A 1 442 ? 34.819 -6.817 -31.943 1.00 80.75 442 ASP A O 1
ATOM 3412 N N . VAL A 1 443 ? 36.794 -6.366 -32.910 1.00 78.25 443 VAL A N 1
ATOM 3413 C CA . VAL A 1 443 ? 37.450 -7.569 -32.392 1.00 78.25 443 VAL A CA 1
ATOM 3414 C C . VAL A 1 443 ? 37.522 -7.522 -30.862 1.00 78.25 443 VAL A C 1
ATOM 3416 O O . VAL A 1 443 ? 37.295 -8.550 -30.225 1.00 78.25 443 VAL A O 1
ATOM 3419 N N . ALA A 1 444 ? 37.754 -6.343 -30.272 1.00 81.94 444 ALA A N 1
ATOM 3420 C CA . ALA A 1 444 ? 37.814 -6.167 -28.823 1.00 81.94 444 ALA A CA 1
ATOM 3421 C C . ALA A 1 444 ? 36.481 -6.528 -28.149 1.00 81.94 444 ALA A C 1
ATOM 3423 O O . ALA A 1 444 ? 36.470 -7.237 -27.144 1.00 81.94 444 ALA A O 1
ATOM 3424 N N . TRP A 1 445 ? 35.352 -6.131 -28.736 1.00 88.88 445 TRP A N 1
ATOM 3425 C CA . TRP A 1 445 ? 34.021 -6.500 -28.273 1.00 88.88 445 TRP A CA 1
ATOM 3426 C C . TRP A 1 445 ? 33.819 -8.014 -28.324 1.00 88.88 445 TRP A C 1
ATOM 3428 O O . TRP A 1 445 ? 33.426 -8.621 -27.328 1.00 88.88 445 TRP A O 1
ATOM 3438 N N . HIS A 1 446 ? 34.140 -8.654 -29.454 1.00 86.44 446 HIS A N 1
ATOM 3439 C CA . HIS A 1 446 ? 33.998 -10.105 -29.591 1.00 86.44 446 HIS A CA 1
ATOM 3440 C C . HIS A 1 446 ? 34.894 -10.881 -28.618 1.00 86.44 446 HIS A C 1
ATOM 3442 O O . HIS A 1 446 ? 34.446 -11.879 -28.052 1.00 86.44 446 HIS A O 1
ATOM 3448 N N . GLN A 1 447 ? 36.124 -10.422 -28.385 1.00 84.56 447 GLN A N 1
ATOM 3449 C CA . GLN A 1 447 ? 37.035 -11.013 -27.403 1.00 84.56 447 GLN A CA 1
ATOM 3450 C C . GLN A 1 447 ? 36.515 -10.844 -25.976 1.00 84.56 447 GLN A C 1
ATOM 3452 O O . GLN A 1 447 ? 36.521 -11.805 -25.210 1.00 84.56 447 GLN A O 1
ATOM 3457 N N . ALA A 1 448 ? 36.002 -9.665 -25.633 1.00 86.06 448 ALA A N 1
ATOM 3458 C CA . ALA A 1 448 ? 35.461 -9.402 -24.309 1.00 86.06 448 ALA A CA 1
ATOM 3459 C C . ALA A 1 448 ? 34.193 -10.230 -24.028 1.00 86.06 448 ALA A C 1
ATOM 3461 O O . ALA A 1 448 ? 34.027 -10.758 -22.931 1.00 86.06 448 ALA A O 1
ATOM 3462 N N . VAL A 1 449 ? 33.335 -10.433 -25.035 1.00 87.56 449 VAL A N 1
ATOM 3463 C CA . VAL A 1 449 ? 32.168 -11.327 -24.936 1.00 87.56 449 VAL A CA 1
ATOM 3464 C C . VAL A 1 449 ? 32.592 -12.793 -24.842 1.00 87.56 449 VAL A C 1
ATOM 3466 O O . VAL A 1 449 ? 31.985 -13.545 -24.082 1.00 87.56 449 VAL A O 1
ATOM 3469 N N . ALA A 1 450 ? 33.628 -13.215 -25.578 1.00 86.06 450 ALA A N 1
ATOM 3470 C CA . ALA A 1 450 ? 34.194 -14.562 -25.460 1.00 86.06 450 ALA A CA 1
ATOM 3471 C C . ALA A 1 450 ? 34.728 -14.820 -24.050 1.00 86.06 450 ALA A C 1
ATOM 3473 O O . ALA A 1 450 ? 34.347 -15.812 -23.430 1.00 86.06 450 ALA A O 1
ATOM 3474 N N . GLN A 1 451 ? 35.540 -13.898 -23.533 1.00 86.31 451 GLN A N 1
ATOM 3475 C CA . GLN A 1 451 ? 36.091 -13.966 -22.186 1.00 86.31 451 GLN A CA 1
ATOM 3476 C C . GLN A 1 451 ? 34.976 -14.029 -21.139 1.00 86.31 451 GLN A C 1
ATOM 3478 O O . GLN A 1 451 ? 34.962 -14.948 -20.324 1.00 86.31 451 GLN A O 1
ATOM 3483 N N . ALA A 1 452 ? 33.991 -13.133 -21.219 1.00 85.38 452 ALA A N 1
ATOM 3484 C CA . ALA A 1 452 ? 32.843 -13.141 -20.317 1.00 85.38 452 ALA A CA 1
ATOM 3485 C C . ALA A 1 452 ? 32.040 -14.449 -20.384 1.00 85.38 452 ALA A C 1
ATOM 3487 O O . ALA A 1 452 ? 31.629 -14.997 -19.362 1.00 85.38 452 ALA A O 1
ATOM 3488 N N . SER A 1 453 ? 31.848 -14.982 -21.594 1.00 85.19 453 SER A N 1
ATOM 3489 C CA . SER A 1 453 ? 31.217 -16.282 -21.829 1.00 85.19 453 SER A CA 1
ATOM 3490 C C . SER A 1 453 ? 31.988 -17.428 -21.172 1.00 85.19 453 SER A C 1
ATOM 3492 O O . SER A 1 453 ? 31.368 -18.355 -20.638 1.00 85.19 453 SER A O 1
ATOM 3494 N N . ASP A 1 454 ? 33.314 -17.402 -21.233 1.00 84.62 454 ASP A N 1
ATOM 3495 C CA . ASP A 1 454 ? 34.171 -18.457 -20.693 1.00 84.62 454 ASP A CA 1
ATOM 3496 C C . ASP A 1 454 ? 34.283 -18.376 -19.165 1.00 84.62 454 ASP A C 1
ATOM 3498 O O . ASP A 1 454 ? 34.261 -19.407 -18.488 1.00 84.62 454 ASP A O 1
ATOM 3502 N N . GLU A 1 455 ? 34.332 -17.163 -18.616 1.00 85.56 455 GLU A N 1
ATOM 3503 C CA . GLU A 1 455 ? 34.377 -16.895 -17.176 1.00 85.56 455 GLU A CA 1
ATOM 3504 C C . GLU A 1 455 ? 32.999 -17.026 -16.507 1.00 85.56 455 GLU A C 1
ATOM 3506 O O . GLU A 1 455 ? 32.908 -17.308 -15.311 1.00 85.56 455 GLU A O 1
ATOM 3511 N N . GLY A 1 456 ? 31.917 -16.864 -17.276 1.00 82.94 456 GLY A N 1
ATOM 3512 C CA . GLY A 1 456 ? 30.546 -16.855 -16.770 1.00 82.94 456 GLY A CA 1
ATOM 3513 C C . GLY A 1 456 ? 30.221 -15.621 -15.923 1.00 82.94 456 GLY A C 1
ATOM 3514 O O . GLY A 1 456 ? 29.406 -15.726 -15.004 1.00 82.94 456 GLY A O 1
ATOM 3515 N N . THR A 1 457 ? 30.883 -14.489 -16.192 1.00 84.44 457 THR A N 1
ATOM 3516 C CA . THR A 1 457 ? 30.653 -13.185 -15.549 1.00 84.44 457 THR A CA 1
ATOM 3517 C C . THR A 1 457 ? 31.166 -12.039 -16.433 1.00 84.44 457 THR A C 1
ATOM 3519 O O . THR A 1 457 ? 32.033 -12.250 -17.274 1.00 84.44 457 THR A O 1
ATOM 3522 N N . CYS A 1 458 ? 30.646 -10.823 -16.233 1.00 83.12 458 CYS A N 1
ATOM 3523 C CA . CYS A 1 458 ? 31.092 -9.591 -16.906 1.00 83.12 458 CYS A CA 1
ATOM 3524 C C . CYS A 1 458 ? 31.698 -8.543 -15.957 1.00 83.12 458 CYS A C 1
ATOM 3526 O O . CYS A 1 458 ? 32.024 -7.442 -16.395 1.00 83.12 458 CYS A O 1
ATOM 3528 N N . ALA A 1 459 ? 31.869 -8.885 -14.675 1.00 75.94 459 ALA A N 1
ATOM 3529 C CA . ALA A 1 459 ? 32.115 -7.933 -13.586 1.00 75.94 459 ALA A CA 1
ATOM 3530 C C . ALA A 1 459 ? 33.426 -7.119 -13.680 1.00 75.94 459 ALA A C 1
ATOM 3532 O O . ALA A 1 459 ? 33.578 -6.141 -12.952 1.00 75.94 459 ALA A O 1
ATOM 3533 N N . GLU A 1 460 ? 34.372 -7.484 -14.553 1.00 76.56 460 GLU A N 1
ATOM 3534 C CA . GLU A 1 460 ? 35.693 -6.832 -14.624 1.00 76.56 460 GLU A CA 1
ATOM 3535 C C . GLU A 1 460 ? 36.117 -6.405 -16.038 1.00 76.56 460 GLU A C 1
ATOM 3537 O O . GLU A 1 460 ? 37.161 -5.774 -16.217 1.00 76.56 460 GLU A O 1
ATOM 3542 N N . SER A 1 461 ? 35.310 -6.700 -17.056 1.00 82.19 461 SER A N 1
ATOM 3543 C CA . SER A 1 461 ? 35.687 -6.466 -18.447 1.00 82.19 461 SER A CA 1
ATOM 3544 C C . SER A 1 461 ? 35.070 -5.166 -18.973 1.00 82.19 461 SER A C 1
ATOM 3546 O O . SER A 1 461 ? 33.894 -4.869 -18.749 1.00 82.19 461 SER A O 1
ATOM 3548 N N . ARG A 1 462 ? 35.859 -4.379 -19.711 1.00 82.38 462 ARG A N 1
ATOM 3549 C CA . ARG A 1 462 ? 35.405 -3.167 -20.410 1.00 82.38 462 ARG A CA 1
ATOM 3550 C C . ARG A 1 462 ? 35.595 -3.323 -21.910 1.00 82.38 462 ARG A C 1
ATOM 3552 O O . ARG A 1 462 ? 36.616 -3.851 -22.342 1.00 82.38 462 ARG A O 1
ATOM 3559 N N . VAL A 1 463 ? 34.638 -2.819 -22.683 1.00 83.12 463 VAL A N 1
ATOM 3560 C CA . VAL A 1 463 ? 34.811 -2.581 -24.120 1.00 83.12 463 VAL A CA 1
ATOM 3561 C C . VAL A 1 463 ? 34.649 -1.091 -24.337 1.00 83.12 463 VAL A C 1
ATOM 3563 O O . VAL A 1 463 ? 33.584 -0.528 -24.062 1.00 83.12 463 VAL A O 1
ATOM 3566 N N . HIS A 1 464 ? 35.721 -0.453 -24.802 1.00 81.50 464 HIS A N 1
ATOM 3567 C CA . HIS A 1 464 ? 35.809 1.004 -24.896 1.00 81.50 464 HIS A CA 1
ATOM 3568 C C . HIS A 1 464 ? 35.510 1.675 -23.537 1.00 81.50 464 HIS A C 1
ATOM 3570 O O . HIS A 1 464 ? 36.056 1.267 -22.509 1.00 81.50 464 HIS A O 1
ATOM 3576 N N . ASP A 1 465 ? 34.631 2.680 -23.527 1.00 79.25 465 ASP A N 1
ATOM 3577 C CA . ASP A 1 465 ? 34.240 3.448 -22.340 1.00 79.25 465 ASP A CA 1
ATOM 3578 C C . ASP A 1 465 ? 33.086 2.810 -21.538 1.00 79.25 465 ASP A C 1
ATOM 3580 O O . ASP A 1 465 ? 32.671 3.358 -20.517 1.00 79.25 465 ASP A O 1
ATOM 3584 N N . SER A 1 466 ? 32.578 1.646 -21.966 1.00 79.56 466 SER A N 1
ATOM 3585 C CA . SER A 1 466 ? 31.460 0.930 -21.329 1.00 79.56 466 SER A CA 1
ATOM 3586 C C . SER A 1 466 ? 31.896 -0.385 -20.680 1.00 79.56 466 SER A C 1
ATOM 3588 O O . SER A 1 466 ? 32.892 -0.999 -21.081 1.00 79.56 466 SER A O 1
ATOM 3590 N N . THR A 1 467 ? 31.158 -0.845 -19.668 1.00 86.31 467 THR A N 1
ATOM 3591 C CA . THR A 1 467 ? 31.348 -2.208 -19.157 1.00 86.31 467 THR A CA 1
ATOM 3592 C C . THR A 1 467 ? 30.850 -3.215 -20.197 1.00 86.31 467 THR A C 1
ATOM 3594 O O . THR A 1 467 ? 29.920 -2.940 -20.959 1.00 86.31 467 THR A O 1
ATOM 3597 N N . VAL A 1 468 ? 31.468 -4.398 -20.252 1.00 85.38 468 VAL A N 1
ATOM 3598 C CA . VAL A 1 468 ? 30.969 -5.492 -21.101 1.00 85.38 468 VAL A CA 1
ATOM 3599 C C . VAL A 1 468 ? 29.529 -5.844 -20.724 1.00 85.38 468 VAL A C 1
ATOM 3601 O O . VAL A 1 468 ? 28.732 -6.161 -21.604 1.00 85.38 468 VAL A O 1
ATOM 3604 N N . GLU A 1 469 ? 29.183 -5.744 -19.439 1.00 83.69 469 GLU A N 1
ATOM 3605 C CA . GLU A 1 469 ? 27.832 -5.990 -18.937 1.00 83.69 469 GLU A CA 1
ATOM 3606 C C . GLU A 1 469 ? 26.801 -5.060 -19.585 1.00 83.69 469 GLU A C 1
ATOM 3608 O O . GLU A 1 469 ? 25.814 -5.555 -20.128 1.00 83.69 469 GLU A O 1
ATOM 3613 N N . ASP A 1 470 ? 27.052 -3.749 -19.626 1.00 80.56 470 ASP A N 1
ATOM 3614 C CA . ASP A 1 470 ? 26.136 -2.778 -20.241 1.00 80.56 470 ASP A CA 1
ATOM 3615 C C . ASP A 1 470 ? 25.961 -3.048 -21.743 1.00 80.56 470 ASP A C 1
ATOM 3617 O O . ASP A 1 470 ? 24.839 -3.115 -22.260 1.00 80.56 470 ASP A O 1
ATOM 3621 N N . ALA A 1 471 ? 27.078 -3.272 -22.444 1.00 82.06 471 ALA A N 1
ATOM 3622 C CA . ALA A 1 471 ? 27.091 -3.508 -23.885 1.00 82.06 471 ALA A CA 1
ATOM 3623 C C . ALA A 1 471 ? 26.383 -4.824 -24.275 1.00 82.06 471 ALA A C 1
ATOM 3625 O O . ALA A 1 471 ? 25.644 -4.877 -25.270 1.00 82.06 471 ALA A O 1
ATOM 3626 N N . ILE A 1 472 ? 26.586 -5.892 -23.493 1.00 88.44 472 ILE A N 1
ATOM 3627 C CA . ILE A 1 472 ? 25.934 -7.191 -23.696 1.00 88.44 472 ILE A CA 1
ATOM 3628 C C . ILE A 1 472 ? 24.473 -7.135 -23.266 1.00 88.44 472 ILE A C 1
ATOM 3630 O O . ILE A 1 472 ? 23.634 -7.659 -23.997 1.00 88.44 472 ILE A O 1
ATOM 3634 N N . SER A 1 473 ? 24.143 -6.522 -22.125 1.00 83.25 473 SER A N 1
ATOM 3635 C CA . SER A 1 473 ? 22.773 -6.454 -21.597 1.00 83.25 473 SER A CA 1
ATOM 3636 C C . SER A 1 473 ? 21.846 -5.800 -22.611 1.00 83.25 473 SER A C 1
ATOM 3638 O O . SER A 1 473 ? 20.850 -6.405 -23.012 1.00 83.25 473 SER A O 1
ATOM 3640 N N . TRP A 1 474 ? 22.229 -4.629 -23.122 1.00 83.56 474 TRP A N 1
ATOM 3641 C CA . TRP A 1 474 ? 21.432 -3.902 -24.102 1.00 83.56 474 TRP A CA 1
ATOM 3642 C C . TRP A 1 474 ? 21.179 -4.723 -25.379 1.00 83.56 474 TRP A C 1
ATOM 3644 O O . TRP A 1 474 ? 20.030 -4.908 -25.791 1.00 83.56 474 TRP A O 1
ATOM 3654 N N . SER A 1 475 ? 22.237 -5.307 -25.949 1.00 88.19 475 SER A N 1
ATOM 3655 C CA . SER A 1 475 ? 22.143 -6.118 -27.169 1.00 88.19 475 SER A CA 1
ATOM 3656 C C . SER A 1 475 ? 21.345 -7.407 -26.943 1.00 88.19 475 SER A C 1
ATOM 3658 O O . SER A 1 475 ? 20.536 -7.811 -27.778 1.00 88.19 475 SER A O 1
ATOM 3660 N N . SER A 1 476 ? 21.528 -8.058 -25.792 1.00 88.50 476 SER A N 1
ATOM 3661 C CA . SER A 1 476 ? 20.902 -9.350 -25.504 1.00 88.50 476 SER A CA 1
ATOM 3662 C C . SER A 1 476 ? 19.387 -9.255 -25.363 1.00 88.50 476 SER A C 1
ATOM 3664 O O . SER A 1 476 ? 18.691 -10.168 -25.799 1.00 88.50 476 SER A O 1
ATOM 3666 N N . ARG A 1 477 ? 18.861 -8.152 -24.812 1.00 83.81 477 ARG A N 1
ATOM 3667 C CA . ARG A 1 477 ? 17.410 -7.949 -24.636 1.00 83.81 477 ARG A CA 1
ATOM 3668 C C . ARG A 1 477 ? 16.638 -8.039 -25.948 1.00 83.81 477 ARG A C 1
ATOM 3670 O O . ARG A 1 477 ? 15.542 -8.587 -25.995 1.00 83.81 477 ARG A O 1
ATOM 3677 N N . LYS A 1 478 ? 17.202 -7.487 -27.025 1.00 85.94 478 LYS A N 1
ATOM 3678 C CA . LYS A 1 478 ? 16.565 -7.477 -28.351 1.00 85.94 478 LYS A CA 1
ATOM 3679 C C . LYS A 1 478 ? 16.985 -8.670 -29.203 1.00 85.94 478 LYS A C 1
ATOM 3681 O O . LYS A 1 478 ? 16.200 -9.126 -30.036 1.00 85.94 478 LYS A O 1
ATOM 3686 N N . CYS A 1 479 ? 18.194 -9.184 -28.990 1.00 92.50 479 CYS A N 1
ATOM 3687 C CA . CYS A 1 479 ? 18.804 -10.169 -29.874 1.00 92.50 479 CYS A CA 1
ATOM 3688 C C . CYS A 1 479 ? 18.817 -11.603 -29.350 1.00 92.50 479 CYS A C 1
ATOM 3690 O O . CYS A 1 479 ? 19.225 -12.471 -30.112 1.00 92.50 479 CYS A O 1
ATOM 3692 N N . CYS A 1 480 ? 18.392 -11.884 -28.114 1.00 91.12 480 CYS A N 1
ATOM 3693 C CA . CYS A 1 480 ? 18.479 -13.226 -27.529 1.00 91.12 480 CYS A CA 1
ATOM 3694 C C . CYS A 1 480 ? 17.125 -13.754 -27.058 1.00 91.12 480 CYS A C 1
ATOM 3696 O O . CYS A 1 480 ? 16.450 -13.113 -26.258 1.00 91.12 480 CYS A O 1
ATOM 3698 N N . SER A 1 481 ? 16.733 -14.953 -27.496 1.00 86.00 481 SER A N 1
ATOM 3699 C CA . SER A 1 481 ? 15.486 -15.594 -27.047 1.00 86.00 481 SER A CA 1
ATOM 3700 C C . SER A 1 481 ? 15.557 -16.124 -25.614 1.00 86.00 481 SER A C 1
ATOM 3702 O O . SER A 1 481 ? 14.525 -16.316 -24.978 1.00 86.00 481 SER A O 1
ATOM 3704 N N . SER A 1 482 ? 16.766 -16.368 -25.105 1.00 80.62 482 SER A N 1
ATOM 3705 C CA . SER A 1 482 ? 17.037 -16.881 -23.755 1.00 80.62 482 SER A CA 1
ATOM 3706 C C . SER A 1 482 ? 17.198 -15.798 -22.693 1.00 80.62 482 SER A C 1
ATOM 3708 O O . SER A 1 482 ? 17.502 -16.109 -21.540 1.00 80.62 482 SER A O 1
ATOM 3710 N N . TYR A 1 483 ? 17.074 -14.532 -23.077 1.00 76.50 483 TYR A N 1
ATOM 3711 C CA . TYR A 1 483 ? 17.307 -13.405 -22.193 1.00 76.50 483 TYR A CA 1
ATOM 3712 C C . TYR A 1 483 ? 16.436 -13.519 -20.906 1.00 76.50 483 TYR A C 1
ATOM 3714 O O . TYR A 1 483 ? 15.239 -13.800 -21.014 1.00 76.50 483 TYR A O 1
ATOM 3722 N N . PRO A 1 484 ? 16.987 -13.367 -19.675 1.00 72.00 484 PRO A N 1
ATOM 3723 C CA . PRO A 1 484 ? 18.256 -12.721 -19.307 1.00 72.00 484 PRO A CA 1
ATOM 3724 C C . PRO A 1 484 ? 19.501 -13.608 -19.365 1.00 72.00 484 PRO A C 1
ATOM 3726 O O . PRO A 1 484 ? 20.599 -13.121 -19.105 1.00 72.00 484 PRO A O 1
ATOM 3729 N N . ALA A 1 485 ? 19.370 -14.894 -19.698 1.00 79.50 485 ALA A N 1
ATOM 3730 C CA . ALA A 1 485 ? 20.540 -15.735 -19.889 1.00 79.50 485 ALA A CA 1
ATOM 3731 C C . ALA A 1 485 ? 21.295 -15.257 -21.136 1.00 79.50 485 ALA A C 1
ATOM 3733 O O . ALA A 1 485 ? 20.840 -15.431 -22.272 1.00 79.50 485 ALA A O 1
ATOM 3734 N N . ASN A 1 486 ? 22.441 -14.632 -20.903 1.00 84.88 486 ASN A N 1
ATOM 3735 C CA . ASN A 1 486 ? 23.307 -14.041 -21.913 1.00 84.88 486 ASN A CA 1
ATOM 3736 C C . ASN A 1 486 ? 24.735 -14.594 -21.758 1.00 84.88 486 ASN A C 1
ATOM 3738 O O . ASN A 1 486 ? 24.977 -15.497 -20.950 1.00 84.88 486 ASN A O 1
ATOM 3742 N N . ALA A 1 487 ? 25.678 -14.073 -22.539 1.00 85.50 487 ALA A N 1
ATOM 3743 C CA . ALA A 1 487 ? 27.074 -14.490 -22.473 1.00 85.50 487 ALA A CA 1
ATOM 3744 C C . ALA A 1 487 ? 27.692 -14.252 -21.081 1.00 85.50 487 ALA A C 1
ATOM 3746 O O . ALA A 1 487 ? 28.407 -15.121 -20.594 1.00 85.50 487 ALA A O 1
ATOM 3747 N N . CYS A 1 488 ? 27.346 -13.155 -20.397 1.00 84.12 488 CYS A N 1
ATOM 3748 C CA . CYS A 1 488 ? 27.796 -12.882 -19.028 1.00 84.12 488 CYS A CA 1
ATOM 3749 C C . CYS A 1 488 ? 27.245 -13.887 -18.010 1.00 84.12 488 CYS A C 1
ATOM 3751 O O . CYS A 1 488 ? 27.875 -14.134 -16.991 1.00 84.12 488 CYS A O 1
ATOM 3753 N N . TYR A 1 489 ? 26.055 -14.446 -18.245 1.00 82.19 489 TYR A N 1
ATOM 3754 C CA . TYR A 1 489 ? 25.300 -15.145 -17.210 1.00 82.19 489 TYR A CA 1
ATOM 3755 C C . TYR A 1 489 ? 24.520 -16.358 -17.741 1.00 82.19 489 TYR A C 1
ATOM 3757 O O . TYR A 1 489 ? 23.289 -16.430 -17.689 1.00 82.19 489 TYR A O 1
ATOM 3765 N N . LYS A 1 490 ? 25.245 -17.380 -18.205 1.00 78.75 490 LYS A N 1
ATOM 3766 C CA . LYS A 1 490 ? 24.674 -18.591 -18.839 1.00 78.75 490 LYS A CA 1
ATOM 3767 C C . LYS A 1 490 ? 23.680 -19.383 -17.971 1.00 78.75 490 LYS A C 1
ATOM 3769 O O . LYS A 1 490 ? 22.878 -20.168 -18.492 1.00 78.75 490 LYS A O 1
ATOM 3774 N N . GLY A 1 491 ? 23.764 -19.232 -16.649 1.00 72.31 491 GLY A N 1
ATOM 3775 C CA . GLY A 1 491 ? 22.935 -19.937 -15.668 1.00 72.31 491 GLY A CA 1
ATOM 3776 C C . GLY A 1 491 ? 21.704 -19.168 -15.187 1.00 72.31 491 GLY A C 1
ATOM 3777 O O . GLY A 1 491 ? 20.898 -19.752 -14.460 1.00 72.31 491 GLY A O 1
ATOM 3778 N N . LEU A 1 492 ? 21.550 -17.893 -15.564 1.00 70.25 492 LEU A N 1
ATOM 3779 C CA . LEU A 1 492 ? 20.436 -17.087 -15.079 1.00 70.25 492 LEU A CA 1
ATOM 3780 C C . LEU A 1 492 ? 19.110 -17.592 -15.629 1.00 70.25 492 LEU A C 1
ATOM 3782 O O . LEU A 1 492 ? 18.957 -17.860 -16.819 1.00 70.25 492 LEU A O 1
ATOM 3786 N N . LYS A 1 493 ? 18.135 -17.704 -14.734 1.00 70.50 493 LYS A N 1
ATOM 3787 C CA . LYS A 1 493 ? 16.736 -17.896 -15.097 1.00 70.50 493 LYS A CA 1
ATOM 3788 C C . LYS A 1 493 ? 16.048 -16.541 -15.079 1.00 70.50 493 LYS A C 1
ATOM 3790 O O . LYS A 1 493 ? 16.460 -15.646 -14.341 1.00 70.50 493 LYS A O 1
ATOM 3795 N N . LYS A 1 494 ? 14.990 -16.397 -15.876 1.00 67.94 494 LYS A N 1
ATOM 3796 C CA . LYS A 1 494 ? 14.067 -15.268 -15.747 1.00 67.94 494 LYS A CA 1
ATOM 3797 C C . LYS A 1 494 ? 13.537 -15.287 -14.312 1.00 67.94 494 LYS A C 1
ATOM 3799 O O . LYS A 1 494 ? 12.866 -16.238 -13.928 1.00 67.94 494 LYS A O 1
ATOM 3804 N N . MET A 1 495 ? 13.917 -14.300 -13.504 1.00 68.88 495 MET A N 1
ATOM 3805 C CA . MET A 1 495 ? 13.356 -14.179 -12.164 1.00 68.88 495 MET A CA 1
ATOM 3806 C C . MET A 1 495 ? 11.999 -13.508 -12.256 1.00 68.88 495 MET A C 1
ATOM 3808 O O . MET A 1 495 ? 11.849 -12.506 -12.948 1.00 68.88 495 MET A O 1
ATOM 3812 N N . THR A 1 496 ? 11.028 -14.066 -11.552 1.00 77.81 496 THR A N 1
ATOM 3813 C CA . THR A 1 496 ? 9.759 -13.407 -11.268 1.00 77.81 496 THR A CA 1
ATOM 3814 C C . THR A 1 496 ? 9.866 -12.720 -9.907 1.00 77.81 496 THR A C 1
ATOM 3816 O O . THR A 1 496 ? 10.581 -13.238 -9.049 1.00 77.81 496 THR A O 1
ATOM 3819 N N . PRO A 1 497 ? 9.133 -11.621 -9.649 1.00 81.00 497 PRO A N 1
ATOM 3820 C CA . PRO A 1 497 ? 8.968 -11.114 -8.284 1.00 81.00 497 PRO A CA 1
ATOM 3821 C C . PRO A 1 497 ? 8.394 -12.178 -7.341 1.00 81.00 497 PRO A C 1
ATOM 3823 O O . PRO A 1 497 ? 8.591 -12.110 -6.138 1.00 81.00 497 PRO A O 1
ATOM 3826 N N . CYS A 1 498 ? 7.684 -13.169 -7.876 1.00 83.50 498 CYS A N 1
ATOM 3827 C CA . CYS A 1 498 ? 6.955 -14.172 -7.109 1.00 83.50 498 CYS A CA 1
ATOM 3828 C C . CYS A 1 498 ? 7.841 -15.315 -6.622 1.00 83.50 498 CYS A C 1
ATOM 3830 O O . CYS A 1 498 ? 8.889 -15.588 -7.211 1.00 83.50 498 CYS A O 1
ATOM 3832 N N . LYS A 1 499 ? 7.368 -16.034 -5.594 1.00 82.69 499 LYS A N 1
ATOM 3833 C CA . LYS A 1 499 ? 8.031 -17.235 -5.056 1.00 82.69 499 LYS A CA 1
ATOM 3834 C C . LYS A 1 499 ? 8.387 -18.277 -6.130 1.00 82.69 499 LYS A C 1
ATOM 3836 O O . LYS A 1 499 ? 9.382 -18.985 -5.991 1.00 82.69 499 LYS A O 1
ATOM 3841 N N . ASP A 1 500 ? 7.562 -18.399 -7.173 1.00 84.06 500 ASP A N 1
ATOM 3842 C CA . ASP A 1 500 ? 7.760 -19.298 -8.305 1.00 84.06 500 ASP A CA 1
ATOM 3843 C C . ASP A 1 500 ? 7.005 -18.810 -9.559 1.00 84.06 500 ASP A C 1
ATOM 3845 O O . ASP A 1 500 ? 6.131 -17.946 -9.489 1.00 84.06 500 ASP A O 1
ATOM 3849 N N . GLU A 1 501 ? 7.346 -19.379 -10.721 1.00 83.44 501 GLU A N 1
ATOM 3850 C CA . GLU A 1 501 ? 6.729 -19.025 -12.009 1.00 83.44 501 GLU A CA 1
ATOM 3851 C C . GLU A 1 501 ? 5.228 -19.343 -12.079 1.00 83.44 501 GLU A C 1
ATOM 3853 O O . GLU A 1 501 ? 4.519 -18.721 -12.866 1.00 83.44 501 GLU A O 1
ATOM 3858 N N . ALA A 1 502 ? 4.729 -20.311 -11.298 1.00 87.25 502 ALA A N 1
ATOM 3859 C CA . ALA A 1 502 ? 3.308 -20.656 -11.301 1.00 87.25 502 ALA A CA 1
ATOM 3860 C C . ALA A 1 502 ? 2.470 -19.609 -10.555 1.00 87.25 502 ALA A C 1
ATOM 3862 O O . ALA A 1 502 ? 1.280 -19.466 -10.833 1.00 87.25 502 ALA A O 1
ATOM 3863 N N . ASP A 1 503 ? 3.098 -18.884 -9.631 1.00 85.06 503 ASP A N 1
ATOM 3864 C CA . ASP A 1 503 ? 2.505 -17.762 -8.921 1.00 85.06 503 ASP A CA 1
ATOM 3865 C C . ASP A 1 503 ? 2.528 -16.462 -9.733 1.00 85.06 503 ASP A C 1
AT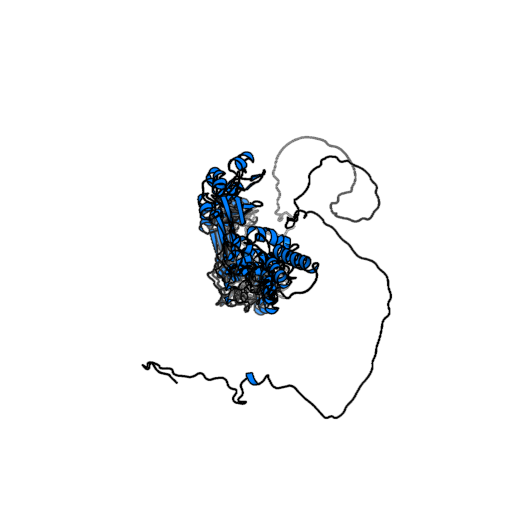OM 3867 O O . ASP A 1 503 ? 1.798 -15.530 -9.418 1.00 85.06 503 ASP A O 1
ATOM 3871 N N . PHE A 1 504 ? 3.333 -16.387 -10.793 1.00 89.00 504 PHE A N 1
ATOM 3872 C CA . PHE A 1 504 ? 3.441 -15.197 -11.627 1.00 89.00 504 PHE A CA 1
ATOM 3873 C C . PHE A 1 504 ? 2.246 -15.044 -12.577 1.00 89.00 504 PHE A C 1
ATOM 3875 O O . PHE A 1 504 ? 1.869 -15.960 -13.309 1.00 89.00 504 PHE A O 1
ATOM 3882 N N . LEU A 1 505 ? 1.670 -13.844 -12.593 1.00 89.00 505 LEU A N 1
ATOM 3883 C CA . LEU A 1 505 ? 0.526 -13.439 -13.401 1.00 89.00 505 LEU A CA 1
ATOM 3884 C C . LEU A 1 505 ? 1.005 -12.522 -14.540 1.00 89.00 505 LEU A C 1
ATOM 3886 O O . LEU A 1 505 ? 0.874 -11.301 -14.450 1.00 89.00 505 LEU A O 1
ATOM 3890 N N . PRO A 1 506 ? 1.543 -13.078 -15.645 1.00 86.69 506 PRO A N 1
ATOM 3891 C CA . PRO A 1 506 ? 2.198 -12.301 -16.703 1.00 86.69 506 PRO A CA 1
ATOM 3892 C C . PRO A 1 506 ? 1.284 -11.267 -17.377 1.00 86.69 506 PRO A C 1
ATOM 3894 O O . PRO A 1 506 ? 1.768 -10.269 -17.905 1.00 86.69 506 PRO A O 1
ATOM 3897 N N . GLY A 1 507 ? -0.031 -11.509 -17.373 1.00 87.12 507 GLY A N 1
ATOM 3898 C CA . GLY A 1 507 ? -1.031 -10.635 -17.987 1.00 87.12 507 GLY A CA 1
ATOM 3899 C C . GLY A 1 507 ? -1.538 -9.499 -17.097 1.00 87.12 507 GLY A C 1
ATOM 3900 O O . GLY A 1 507 ? -2.284 -8.663 -17.598 1.00 87.12 507 GLY A O 1
ATOM 3901 N N . ASN A 1 508 ? -1.169 -9.460 -15.812 1.00 89.06 508 ASN A N 1
ATOM 3902 C CA . ASN A 1 508 ? -1.555 -8.352 -14.941 1.00 89.06 508 ASN A CA 1
ATOM 3903 C C . ASN A 1 508 ? -0.803 -7.080 -15.338 1.00 89.06 508 ASN A C 1
ATOM 3905 O O . ASN A 1 508 ? 0.305 -7.145 -15.869 1.00 89.06 508 ASN A O 1
ATOM 3909 N N . PHE A 1 509 ? -1.409 -5.922 -15.094 1.00 86.44 509 PHE A N 1
ATOM 3910 C CA . PHE A 1 509 ? -0.783 -4.633 -15.362 1.00 86.44 509 PHE A CA 1
ATOM 3911 C C . PHE A 1 509 ? -0.019 -4.172 -14.132 1.00 86.44 509 PHE A C 1
ATOM 3913 O O . PHE A 1 509 ? -0.581 -4.080 -13.040 1.00 86.44 509 PHE A O 1
ATOM 3920 N N . LEU A 1 510 ? 1.266 -3.893 -14.321 1.00 81.56 510 LEU A N 1
ATOM 3921 C CA . LEU A 1 510 ? 2.107 -3.346 -13.280 1.00 81.56 510 LEU A CA 1
ATOM 3922 C C . LEU A 1 510 ? 1.944 -1.830 -13.200 1.00 81.56 510 LEU A C 1
ATOM 3924 O O . LEU A 1 510 ? 1.569 -1.287 -12.160 1.00 81.56 510 LEU A O 1
ATOM 3928 N N . HIS A 1 511 ? 2.164 -1.171 -14.332 1.00 80.62 511 HIS A N 1
ATOM 3929 C CA . HIS A 1 511 ? 1.959 0.257 -14.492 1.00 80.62 511 HIS A CA 1
ATOM 3930 C C . HIS A 1 511 ? 1.079 0.507 -15.702 1.00 80.62 511 HIS A C 1
ATOM 3932 O O . HIS A 1 511 ? 1.157 -0.182 -16.722 1.00 80.62 511 HIS A O 1
ATOM 3938 N N . GLU A 1 512 ? 0.264 1.537 -15.587 1.00 84.06 512 GLU A N 1
ATOM 3939 C CA . GLU A 1 512 ? -0.443 2.111 -16.710 1.00 84.06 512 GLU A CA 1
ATOM 3940 C C . GLU A 1 512 ? -0.146 3.605 -16.694 1.00 84.06 512 GLU A C 1
ATOM 3942 O O . GLU A 1 512 ? -0.173 4.240 -15.637 1.00 84.06 512 GLU A O 1
ATOM 3947 N N . TRP A 1 513 ? 0.211 4.159 -17.846 1.00 86.56 513 TRP A N 1
ATOM 3948 C CA . TRP A 1 513 ? 0.463 5.588 -17.973 1.00 86.56 513 TRP A CA 1
ATOM 3949 C C . TRP A 1 513 ? 0.021 6.094 -19.335 1.00 86.56 513 TRP A C 1
ATOM 3951 O O . TRP A 1 513 ? -0.162 5.345 -20.297 1.00 86.56 513 TRP A O 1
ATOM 3961 N N . CYS A 1 514 ? -0.130 7.407 -19.415 1.00 82.94 514 CYS A N 1
ATOM 3962 C CA . CYS A 1 514 ? -0.396 8.088 -20.662 1.00 82.94 514 CYS A CA 1
ATOM 3963 C C . CYS A 1 514 ? 0.906 8.656 -21.230 1.00 82.94 514 CYS A C 1
ATOM 3965 O O . CYS A 1 514 ? 1.529 9.515 -20.612 1.00 82.94 514 CYS A O 1
ATOM 3967 N N . GLU A 1 515 ? 1.339 8.172 -22.393 1.00 83.88 515 GLU A N 1
ATOM 3968 C CA . GLU A 1 515 ? 2.543 8.671 -23.057 1.00 83.88 515 GLU A CA 1
ATOM 3969 C C . GLU A 1 515 ? 2.187 9.745 -24.091 1.00 83.88 515 GLU A C 1
ATOM 3971 O O . GLU A 1 515 ? 1.314 9.546 -24.937 1.00 83.88 515 GLU A O 1
ATOM 3976 N N . PHE A 1 516 ? 2.897 10.873 -24.067 1.00 79.44 516 PHE A N 1
ATOM 3977 C CA . PHE A 1 516 ? 2.743 11.950 -25.044 1.00 79.44 516 PHE A CA 1
ATOM 3978 C C . PHE A 1 516 ? 4.007 12.070 -25.890 1.00 79.44 516 PHE A C 1
ATOM 3980 O O . PHE A 1 516 ? 5.109 12.218 -25.370 1.00 79.44 516 PHE A O 1
ATOM 3987 N N . HIS A 1 517 ? 3.858 12.046 -27.213 1.00 73.19 517 HIS A N 1
ATOM 3988 C CA . HIS A 1 517 ? 4.972 12.302 -28.120 1.00 73.19 517 HIS A CA 1
ATOM 3989 C C . HIS A 1 517 ? 5.149 13.817 -28.313 1.00 73.19 517 HIS A C 1
ATOM 3991 O O . HIS A 1 517 ? 4.478 14.420 -29.148 1.00 73.19 517 HIS A O 1
ATOM 3997 N N . GLY A 1 518 ? 6.049 14.433 -27.539 1.00 74.62 518 GLY A N 1
ATOM 3998 C CA . GLY A 1 518 ? 6.391 15.859 -27.625 1.00 74.62 518 GLY A CA 1
ATOM 3999 C C . GLY A 1 518 ? 6.193 16.609 -26.306 1.00 74.62 518 GLY A C 1
ATOM 4000 O O . GLY A 1 518 ? 6.203 16.011 -25.234 1.00 74.62 518 GLY A O 1
ATOM 4001 N N . THR A 1 519 ? 6.024 17.933 -26.373 1.00 74.88 519 THR A N 1
ATOM 4002 C CA . THR A 1 519 ? 5.607 18.725 -25.205 1.00 74.88 519 THR A CA 1
ATOM 4003 C C . THR A 1 519 ? 4.206 18.303 -24.782 1.00 74.88 519 THR A C 1
ATOM 4005 O O . THR A 1 519 ? 3.329 18.198 -25.642 1.00 74.88 519 THR A O 1
ATOM 4008 N N . VAL A 1 520 ? 3.994 18.101 -23.478 1.00 76.25 520 VAL A N 1
ATOM 4009 C CA . VAL A 1 520 ? 2.674 17.821 -22.899 1.00 76.25 520 VAL A CA 1
ATOM 4010 C C . VAL A 1 520 ? 1.652 18.807 -23.477 1.00 76.25 520 VAL A C 1
ATOM 4012 O O . VAL A 1 520 ? 1.839 20.018 -23.327 1.00 76.25 520 VAL A O 1
ATOM 4015 N N . PRO A 1 521 ? 0.608 18.331 -24.178 1.00 79.12 521 PRO A N 1
ATOM 4016 C CA . PRO A 1 521 ? -0.385 19.211 -24.769 1.00 79.12 521 PRO A CA 1
ATOM 4017 C C . PRO A 1 521 ? -1.039 20.086 -23.698 1.00 79.12 521 PRO A C 1
ATOM 4019 O O . PRO A 1 521 ? -1.393 19.585 -22.631 1.00 79.12 521 PRO A O 1
ATOM 4022 N N . GLU A 1 522 ? -1.306 21.362 -23.997 1.00 82.38 522 GLU A N 1
ATOM 4023 C CA . GLU A 1 522 ? -2.142 22.216 -23.127 1.00 82.38 522 GLU A CA 1
ATOM 4024 C C . GLU A 1 522 ? -3.524 21.581 -22.873 1.00 82.38 522 GLU A C 1
ATOM 4026 O O . GLU A 1 522 ? -4.168 21.829 -21.852 1.00 82.38 522 GLU A O 1
ATOM 4031 N N . THR A 1 523 ? -3.965 20.696 -23.775 1.00 83.44 523 THR A N 1
ATOM 4032 C CA . THR A 1 523 ? -5.183 19.902 -23.614 1.00 83.44 523 THR A CA 1
ATOM 4033 C C . THR A 1 523 ? -5.110 18.910 -22.458 1.00 83.44 523 THR A C 1
ATOM 4035 O O . THR A 1 523 ? -6.161 18.581 -21.924 1.00 83.44 523 THR A O 1
ATOM 4038 N N . CYS A 1 524 ? -3.929 18.473 -22.005 1.00 81.94 524 CYS A N 1
ATOM 4039 C CA . CYS A 1 524 ? -3.820 17.599 -20.834 1.00 81.94 524 CYS A CA 1
ATOM 4040 C C . CYS A 1 524 ? -4.426 18.258 -19.587 1.00 81.94 524 CYS A C 1
ATOM 4042 O O . CYS A 1 524 ? -5.269 17.654 -18.933 1.00 81.94 524 CYS A O 1
ATOM 4044 N N . ALA A 1 525 ? -4.087 19.524 -19.320 1.00 80.00 525 ALA A N 1
ATOM 4045 C CA . ALA A 1 525 ? -4.593 20.260 -18.157 1.00 80.00 525 ALA A CA 1
ATOM 4046 C C . ALA A 1 525 ? -6.110 20.523 -18.208 1.00 80.00 525 ALA A C 1
ATOM 4048 O O . ALA A 1 525 ? -6.715 20.881 -17.202 1.00 80.00 525 ALA A O 1
ATOM 4049 N N . THR A 1 526 ? -6.727 20.384 -19.384 1.00 83.06 526 THR A N 1
ATOM 4050 C CA . THR A 1 526 ? -8.161 20.641 -19.594 1.00 83.06 526 THR A CA 1
ATOM 4051 C C . THR A 1 526 ? -8.966 19.375 -19.885 1.00 83.06 526 THR A C 1
ATOM 4053 O O . THR A 1 526 ? -10.195 19.435 -19.949 1.00 83.06 526 THR A O 1
ATOM 4056 N N . THR A 1 527 ? -8.311 18.221 -20.040 1.00 83.25 527 THR A N 1
ATOM 4057 C CA . THR A 1 527 ? -8.980 16.944 -20.300 1.00 83.25 527 THR A CA 1
ATOM 4058 C C . THR A 1 527 ? -9.391 16.310 -18.981 1.00 83.25 527 THR A C 1
ATOM 4060 O O . THR A 1 527 ? -8.560 16.060 -18.115 1.00 83.25 527 THR A O 1
ATOM 4063 N N . LYS A 1 528 ? -10.690 16.032 -18.824 1.00 83.69 528 LYS A N 1
ATOM 4064 C CA . LYS A 1 528 ? -11.221 15.380 -17.622 1.00 83.69 528 LYS A CA 1
ATOM 4065 C C . LYS A 1 528 ? -10.563 14.006 -17.427 1.00 83.69 528 LYS A C 1
ATOM 4067 O O . LYS A 1 528 ? -10.613 13.182 -18.338 1.00 83.69 528 LYS A O 1
ATOM 4072 N N . GLY A 1 529 ? -10.009 13.773 -16.236 1.00 78.06 529 GLY A N 1
ATOM 4073 C CA . GLY A 1 529 ? -9.267 12.555 -15.891 1.00 78.06 529 GLY A CA 1
ATOM 4074 C C . GLY A 1 529 ? -7.807 12.559 -16.354 1.00 78.06 529 GLY A C 1
ATOM 4075 O O . GLY A 1 529 ? -7.232 11.487 -16.519 1.00 78.06 529 GLY A O 1
ATOM 4076 N N . CYS A 1 530 ? -7.237 13.735 -16.643 1.00 82.25 530 CYS A N 1
ATOM 4077 C CA . CYS A 1 530 ? -5.811 13.934 -16.884 1.00 82.25 530 CYS A CA 1
ATOM 4078 C C . CYS A 1 530 ? -5.261 15.104 -16.057 1.00 82.25 530 CYS A C 1
ATOM 4080 O O . CYS A 1 530 ? -5.963 16.073 -15.766 1.00 82.25 530 CYS A O 1
ATOM 4082 N N . HIS A 1 531 ? -3.976 15.020 -15.722 1.00 78.44 531 HIS A N 1
ATOM 4083 C CA . HIS A 1 531 ? -3.282 15.883 -14.776 1.00 78.44 531 HIS A CA 1
ATOM 4084 C C . HIS A 1 531 ? -1.924 16.260 -15.339 1.00 78.44 531 HIS A C 1
ATOM 4086 O O . HIS A 1 531 ? -1.065 15.399 -15.528 1.00 78.44 531 HIS A O 1
ATOM 4092 N N . ALA A 1 532 ? -1.737 17.547 -15.619 1.00 77.75 532 ALA A N 1
ATOM 4093 C CA . ALA A 1 532 ? -0.475 18.080 -16.109 1.00 77.75 532 ALA A CA 1
ATOM 4094 C C . ALA A 1 532 ? 0.408 18.522 -14.931 1.00 77.75 532 ALA A C 1
ATOM 4096 O O . ALA A 1 532 ? 0.002 19.376 -14.145 1.00 77.75 532 ALA A O 1
ATOM 4097 N N . GLY A 1 533 ? 1.616 17.970 -14.836 1.00 73.56 533 GLY A N 1
ATOM 4098 C CA . GLY A 1 533 ? 2.712 18.523 -14.039 1.00 73.56 533 GLY A CA 1
ATOM 4099 C C . GLY A 1 533 ? 3.696 19.306 -14.911 1.00 73.56 533 GLY A C 1
ATOM 4100 O O . GLY A 1 533 ? 3.525 19.406 -16.129 1.00 73.56 533 GLY A O 1
ATOM 4101 N N . GLU A 1 534 ? 4.761 19.851 -14.312 1.00 68.62 534 GLU A N 1
ATOM 4102 C CA . GLU A 1 534 ? 5.866 20.439 -15.081 1.00 68.62 534 GLU A CA 1
ATOM 4103 C C . GLU A 1 534 ? 6.552 19.353 -15.930 1.00 68.62 534 GLU A C 1
ATOM 4105 O O . GLU A 1 534 ? 7.425 18.623 -15.469 1.00 68.62 534 GLU A O 1
ATOM 4110 N N . GLY A 1 535 ? 6.121 19.225 -17.189 1.00 71.19 535 GLY A N 1
ATOM 4111 C CA . GLY A 1 535 ? 6.716 18.327 -18.181 1.00 71.19 535 GLY A CA 1
ATOM 4112 C C . GLY A 1 535 ? 6.122 16.916 -18.269 1.00 71.19 535 GLY A C 1
ATOM 4113 O O . GLY A 1 535 ? 6.592 16.141 -19.097 1.00 71.19 535 GLY A O 1
ATOM 4114 N N . TRP A 1 536 ? 5.084 16.576 -17.501 1.00 77.62 536 TRP A N 1
ATOM 4115 C CA . TRP A 1 536 ? 4.415 15.268 -17.584 1.00 77.62 536 TRP A CA 1
ATOM 4116 C C . TRP A 1 536 ? 2.890 15.390 -17.535 1.00 77.62 536 TRP A C 1
ATOM 4118 O O . TRP A 1 536 ? 2.349 16.402 -17.097 1.00 77.62 536 TRP A O 1
ATOM 4128 N N . CYS A 1 537 ? 2.194 14.362 -18.017 1.00 78.62 537 CYS A N 1
ATOM 4129 C CA . CYS A 1 537 ? 0.742 14.270 -17.964 1.00 78.62 537 CYS A CA 1
ATOM 4130 C C . CYS A 1 537 ? 0.325 12.866 -17.530 1.00 78.62 537 CYS A C 1
ATOM 4132 O O . CYS A 1 537 ? 0.629 11.890 -18.214 1.00 78.62 537 CYS A O 1
ATOM 4134 N N . HIS A 1 538 ? -0.351 12.763 -16.391 1.00 82.06 538 HIS A N 1
ATOM 4135 C CA . HIS A 1 538 ? -0.917 11.514 -15.895 1.00 82.06 538 HIS A CA 1
ATOM 4136 C C . HIS A 1 538 ? -2.403 11.476 -16.220 1.00 82.06 538 HIS A C 1
ATOM 4138 O O . HIS A 1 538 ? -3.077 12.476 -16.020 1.00 82.06 538 HIS A O 1
ATOM 4144 N N . CYS A 1 539 ? -2.922 10.355 -16.709 1.00 82.38 539 CYS A N 1
ATOM 4145 C CA . CYS A 1 539 ? -4.353 10.202 -16.949 1.00 82.38 539 CYS A CA 1
ATOM 4146 C C . CYS A 1 539 ? -4.868 8.964 -16.229 1.00 82.38 539 CYS A C 1
ATOM 4148 O O . CYS A 1 539 ? -4.185 7.944 -16.206 1.00 82.38 539 CYS A O 1
ATOM 4150 N N . ASP A 1 540 ? -6.084 9.043 -15.703 1.00 80.81 540 ASP A N 1
ATOM 4151 C CA . ASP A 1 540 ? -6.668 8.006 -14.847 1.00 80.81 540 ASP A CA 1
ATOM 4152 C C . ASP A 1 540 ? -7.048 6.745 -15.629 1.00 80.81 540 ASP A C 1
ATOM 4154 O O . ASP A 1 540 ? -7.217 5.666 -15.064 1.00 80.81 540 ASP A O 1
ATOM 4158 N N . ASN A 1 541 ? -7.254 6.883 -16.941 1.00 85.25 541 ASN A N 1
ATOM 4159 C CA . ASN A 1 541 ? -7.631 5.788 -17.821 1.00 85.25 541 ASN A CA 1
ATOM 4160 C C . ASN A 1 541 ? -7.280 6.071 -19.292 1.00 85.25 541 ASN A C 1
ATOM 4162 O O . ASN A 1 541 ? -6.961 7.193 -19.700 1.00 85.25 541 ASN A O 1
ATOM 4166 N N . SER A 1 542 ? -7.396 5.022 -20.109 1.00 90.25 542 SER A N 1
ATOM 4167 C CA . SER A 1 542 ? -7.090 5.068 -21.542 1.00 90.25 542 SER A CA 1
ATOM 4168 C C . SER A 1 542 ? -7.962 6.036 -22.353 1.00 90.25 542 SER A C 1
ATOM 4170 O O . SER A 1 542 ? -7.476 6.615 -23.331 1.00 90.25 542 SER A O 1
ATOM 4172 N N . GLU A 1 543 ? -9.222 6.256 -21.956 1.00 90.50 543 GLU A N 1
ATOM 4173 C CA . GLU A 1 543 ? -10.128 7.188 -22.640 1.00 90.50 543 GLU A CA 1
ATOM 4174 C C . GLU A 1 543 ? -9.693 8.636 -22.406 1.00 90.50 543 GLU A C 1
ATOM 4176 O O . GLU A 1 543 ? -9.553 9.393 -23.369 1.00 90.50 543 GLU A O 1
ATOM 4181 N N . ALA A 1 544 ? -9.403 8.997 -21.152 1.00 87.38 544 ALA A N 1
ATOM 4182 C CA . ALA A 1 544 ? -8.876 10.306 -20.782 1.00 87.38 544 ALA A CA 1
ATOM 4183 C C . ALA A 1 544 ? -7.530 10.566 -21.470 1.00 87.38 544 ALA A C 1
ATOM 4185 O O . ALA A 1 544 ? -7.342 11.609 -22.095 1.00 87.38 544 ALA A O 1
ATOM 4186 N N . CYS A 1 545 ? -6.639 9.573 -21.471 1.00 90.50 545 CYS A N 1
ATOM 4187 C CA . CYS A 1 545 ? -5.358 9.659 -22.163 1.00 90.50 545 CYS A CA 1
ATOM 4188 C C . CYS A 1 545 ? -5.502 9.963 -23.658 1.00 90.50 545 CYS A C 1
ATOM 4190 O O . CYS A 1 545 ? -4.884 10.892 -24.179 1.00 90.50 545 CYS A O 1
ATOM 4192 N N . THR A 1 546 ? -6.380 9.226 -24.338 1.00 90.06 546 THR A N 1
ATOM 4193 C CA . THR A 1 546 ? -6.642 9.432 -25.766 1.00 90.06 546 THR A CA 1
ATOM 4194 C C . THR A 1 546 ? -7.270 10.802 -26.022 1.00 90.06 546 THR A C 1
ATOM 4196 O O . THR A 1 546 ? -6.908 11.480 -26.984 1.00 90.06 546 THR A O 1
ATOM 4199 N N . ALA A 1 547 ? -8.184 11.243 -25.151 1.00 87.25 547 ALA A N 1
ATOM 4200 C CA . ALA A 1 547 ? -8.820 12.554 -25.244 1.00 87.25 547 ALA A CA 1
ATOM 4201 C C . ALA A 1 547 ? -7.823 13.710 -25.053 1.00 87.25 547 ALA A C 1
ATOM 4203 O O . ALA A 1 547 ? -7.943 14.731 -25.730 1.00 87.25 547 ALA A O 1
ATOM 4204 N N . ALA A 1 548 ? -6.804 13.525 -24.210 1.00 85.75 548 ALA A N 1
ATOM 4205 C CA . ALA A 1 548 ? -5.726 14.491 -24.021 1.00 85.75 548 ALA A CA 1
ATOM 4206 C C . ALA A 1 548 ? -4.742 14.535 -25.203 1.00 85.75 548 ALA A C 1
ATOM 4208 O O . ALA A 1 548 ? -3.923 15.454 -25.275 1.00 85.75 548 ALA A O 1
ATOM 4209 N N . GLY A 1 549 ? -4.835 13.582 -26.138 1.00 87.12 549 GLY A N 1
ATOM 4210 C CA . GLY A 1 549 ? -3.924 13.426 -27.272 1.00 87.12 549 GLY A CA 1
ATOM 4211 C C . GLY A 1 549 ? -2.717 12.528 -26.984 1.00 87.12 549 GLY A C 1
ATOM 4212 O O . GLY A 1 549 ? -1.766 12.534 -27.763 1.00 87.12 549 GLY A O 1
ATOM 4213 N N . GLY A 1 550 ? -2.739 11.782 -25.877 1.00 85.69 550 GLY A N 1
ATOM 4214 C CA . GLY A 1 550 ? -1.716 10.805 -25.519 1.00 85.69 550 GLY A CA 1
ATOM 4215 C C . GLY A 1 550 ? -2.056 9.392 -25.998 1.00 85.69 550 GLY A C 1
ATOM 4216 O O . GLY A 1 550 ? -3.174 9.094 -26.422 1.00 85.69 550 GLY A O 1
ATOM 4217 N N . ALA A 1 551 ? -1.068 8.503 -25.936 1.00 86.44 551 ALA A N 1
ATOM 4218 C CA . ALA A 1 551 ? -1.214 7.078 -26.183 1.00 86.44 551 ALA A CA 1
ATOM 4219 C C . ALA A 1 551 ? -1.174 6.328 -24.848 1.00 86.44 551 ALA A C 1
ATOM 4221 O O . ALA A 1 551 ? -0.182 6.399 -24.122 1.00 86.44 551 ALA A O 1
ATOM 4222 N N . TRP A 1 552 ? -2.239 5.588 -24.529 1.00 88.06 552 TRP A N 1
ATOM 4223 C CA . TRP A 1 552 ? -2.256 4.762 -23.322 1.00 88.06 552 TRP A CA 1
ATOM 4224 C C . TRP A 1 552 ? -1.235 3.641 -23.456 1.00 88.06 552 TRP A C 1
ATOM 4226 O O . TRP A 1 552 ? -1.272 2.863 -24.417 1.00 88.06 552 TRP A O 1
ATOM 4236 N N . LYS A 1 553 ? -0.324 3.566 -22.494 1.00 86.50 553 LYS A N 1
ATOM 4237 C CA . LYS A 1 553 ? 0.660 2.503 -22.379 1.00 86.50 553 LYS A CA 1
ATOM 4238 C C . LYS A 1 553 ? 0.327 1.663 -21.166 1.00 86.50 553 LYS A C 1
ATOM 4240 O O . LYS A 1 553 ? 0.033 2.166 -20.085 1.00 86.50 553 LYS A O 1
ATOM 4245 N N . GLN A 1 554 ? 0.377 0.361 -21.385 1.00 86.69 554 GLN A N 1
ATOM 4246 C CA . GLN A 1 554 ? 0.242 -0.632 -20.344 1.00 86.69 554 GLN A CA 1
ATOM 4247 C C . GLN A 1 554 ? 1.544 -1.395 -20.274 1.00 86.69 554 GLN A C 1
ATOM 4249 O O . GLN A 1 554 ? 2.040 -1.894 -21.287 1.00 86.69 554 GLN A O 1
ATOM 4254 N N . TRP A 1 555 ? 2.066 -1.505 -19.067 1.00 85.06 555 TRP A N 1
ATOM 4255 C CA . TRP A 1 555 ? 3.236 -2.300 -18.784 1.00 85.06 555 TRP A CA 1
ATOM 4256 C C . TRP A 1 555 ? 2.779 -3.504 -17.996 1.00 85.06 555 TRP A C 1
ATOM 4258 O O . TRP A 1 555 ? 2.438 -3.423 -16.816 1.00 85.06 555 TRP A O 1
ATOM 4268 N N . THR A 1 556 ? 2.648 -4.617 -18.712 1.00 90.12 556 THR A N 1
ATOM 4269 C CA . THR A 1 556 ? 2.265 -5.882 -18.102 1.00 90.12 556 THR A CA 1
ATOM 4270 C C . THR A 1 556 ? 3.389 -6.383 -17.210 1.00 90.12 556 THR A C 1
ATOM 4272 O O . THR A 1 556 ? 4.556 -6.070 -17.431 1.00 90.12 556 THR A O 1
ATOM 4275 N N . CYS A 1 557 ? 3.052 -7.219 -16.239 1.00 86.19 557 CYS A N 1
ATOM 4276 C CA . CYS A 1 557 ? 4.019 -7.910 -15.404 1.00 86.19 557 CYS A CA 1
ATOM 4277 C C . CYS A 1 557 ? 5.071 -8.636 -16.247 1.00 86.19 557 CYS A C 1
ATOM 4279 O O . CYS A 1 557 ? 6.256 -8.575 -15.935 1.00 86.19 557 CYS A O 1
ATOM 4281 N N . ASP A 1 558 ? 4.671 -9.275 -17.354 1.00 83.50 558 ASP A N 1
ATOM 4282 C CA . ASP A 1 558 ? 5.629 -9.943 -18.236 1.00 83.50 558 ASP A CA 1
ATOM 4283 C C . ASP A 1 558 ? 6.585 -8.967 -18.930 1.00 83.50 558 ASP A C 1
ATOM 4285 O O . ASP A 1 558 ? 7.771 -9.267 -19.044 1.00 83.50 558 ASP A O 1
ATOM 4289 N N . ALA A 1 559 ? 6.091 -7.799 -19.348 1.00 80.94 559 ALA A N 1
ATOM 4290 C CA . ALA A 1 559 ? 6.912 -6.749 -19.939 1.00 80.94 559 ALA A CA 1
ATOM 4291 C C . ALA A 1 559 ? 7.816 -6.064 -18.896 1.00 80.94 559 ALA A C 1
ATOM 4293 O O . ALA A 1 559 ? 8.958 -5.748 -19.207 1.00 80.94 559 ALA A O 1
ATOM 4294 N N . ALA A 1 560 ? 7.359 -5.903 -17.651 1.00 78.94 560 ALA A N 1
ATOM 4295 C CA . ALA A 1 560 ? 8.160 -5.356 -16.555 1.00 78.94 560 ALA A CA 1
ATOM 4296 C C . ALA A 1 560 ? 9.297 -6.298 -16.162 1.00 78.94 560 ALA A C 1
ATOM 4298 O O . ALA A 1 560 ? 10.455 -5.897 -16.117 1.00 78.94 560 ALA A O 1
ATOM 4299 N N . VAL A 1 561 ? 9.012 -7.595 -16.024 1.00 75.44 561 VAL A N 1
ATOM 4300 C CA . VAL A 1 561 ? 10.046 -8.615 -15.786 1.00 75.44 561 VAL A CA 1
ATOM 4301 C C . VAL A 1 561 ? 11.020 -8.744 -16.972 1.00 75.44 561 VAL A C 1
ATOM 4303 O O . VAL A 1 561 ? 12.168 -9.173 -16.797 1.00 75.44 561 VAL A O 1
ATOM 4306 N N . GLN A 1 562 ? 10.587 -8.384 -18.183 1.00 71.62 562 GLN A N 1
ATOM 4307 C CA . GLN A 1 562 ? 11.448 -8.245 -19.365 1.00 71.62 562 GLN A CA 1
ATOM 4308 C C . GLN A 1 562 ? 12.234 -6.925 -19.410 1.00 71.62 562 GLN A C 1
ATOM 4310 O O . GLN A 1 562 ? 13.073 -6.788 -20.284 1.00 71.62 562 GLN A O 1
ATOM 4315 N N . GLU A 1 563 ? 11.977 -5.959 -18.530 1.00 67.94 563 GLU A N 1
ATOM 4316 C CA . GLU A 1 563 ? 12.663 -4.659 -18.507 1.00 67.94 563 GLU A CA 1
ATOM 4317 C C . GLU A 1 563 ? 13.475 -4.406 -17.231 1.00 67.94 563 GLU A C 1
ATOM 4319 O O . GLU A 1 563 ? 14.380 -3.574 -17.263 1.00 67.94 563 GLU A O 1
ATOM 4324 N N . TRP A 1 564 ? 13.241 -5.183 -16.166 1.00 66.50 564 TRP A N 1
ATOM 4325 C CA . TRP A 1 564 ? 13.976 -5.291 -14.884 1.00 66.50 564 TRP A CA 1
ATOM 4326 C C . TRP A 1 564 ? 15.496 -5.564 -14.973 1.00 66.50 564 TRP A C 1
ATOM 4328 O O . TRP A 1 564 ? 16.163 -5.995 -14.040 1.00 66.50 564 TRP A O 1
ATOM 4338 N N . ASP A 1 565 ? 16.065 -5.357 -16.140 1.00 58.09 565 ASP A N 1
ATOM 4339 C CA . ASP A 1 565 ? 17.214 -6.034 -16.694 1.00 58.09 565 ASP A CA 1
ATOM 4340 C C . ASP A 1 565 ? 18.561 -5.378 -16.471 1.00 58.09 565 ASP A C 1
ATOM 4342 O O . ASP A 1 565 ? 19.583 -6.034 -16.659 1.00 58.09 565 ASP A O 1
ATOM 4346 N N . SER A 1 566 ? 18.597 -4.101 -16.104 1.00 56.50 566 SER A N 1
ATOM 4347 C CA . SER A 1 566 ? 19.856 -3.457 -15.713 1.00 56.50 566 SER A CA 1
ATOM 4348 C C . SER A 1 566 ? 20.300 -3.886 -14.315 1.00 56.50 566 SER A C 1
ATOM 4350 O O . SER A 1 566 ? 21.480 -3.798 -14.010 1.00 56.50 566 SER A O 1
ATOM 4352 N N . GLU A 1 567 ? 19.385 -4.405 -13.491 1.00 62.84 567 GLU A N 1
ATOM 4353 C CA . GLU A 1 567 ? 19.635 -4.675 -12.068 1.00 62.84 567 GLU A CA 1
ATOM 4354 C C . GLU A 1 567 ? 19.365 -6.142 -11.680 1.00 62.84 567 GLU A C 1
ATOM 4356 O O . GLU A 1 567 ? 19.410 -6.530 -10.514 1.00 62.84 567 GLU A O 1
ATOM 4361 N N . LYS A 1 568 ? 19.158 -7.021 -12.672 1.00 63.09 568 LYS A N 1
ATOM 4362 C CA . LYS A 1 568 ? 18.932 -8.464 -12.465 1.00 63.09 568 LYS A CA 1
ATOM 4363 C C . LYS A 1 568 ? 20.063 -9.167 -11.719 1.00 63.09 568 LYS A C 1
ATOM 4365 O O . LYS A 1 568 ? 19.789 -10.136 -11.011 1.00 63.09 568 LYS A O 1
ATOM 4370 N N . HIS A 1 569 ? 21.313 -8.716 -11.854 1.00 61.62 569 HIS A N 1
ATOM 4371 C CA . HIS A 1 569 ? 22.415 -9.299 -11.087 1.00 61.62 569 HIS A CA 1
ATOM 4372 C C . HIS A 1 569 ? 22.246 -9.034 -9.586 1.00 61.62 569 HIS A C 1
ATOM 4374 O O . HIS A 1 569 ? 22.537 -9.926 -8.796 1.00 61.62 569 HIS A O 1
ATOM 4380 N N . LEU A 1 570 ? 21.711 -7.870 -9.201 1.00 65.81 570 LEU A N 1
ATOM 4381 C CA . LEU A 1 570 ? 21.463 -7.501 -7.811 1.00 65.81 570 LEU A CA 1
ATOM 4382 C C . LEU A 1 570 ? 20.388 -8.397 -7.202 1.00 65.81 570 LEU A C 1
ATOM 4384 O O . LEU A 1 570 ? 20.630 -9.040 -6.189 1.00 65.81 570 LEU A O 1
ATOM 4388 N N . ALA A 1 571 ? 19.249 -8.553 -7.875 1.00 62.31 571 ALA A N 1
ATOM 4389 C CA . ALA A 1 571 ? 18.168 -9.401 -7.380 1.00 62.31 571 ALA A CA 1
ATOM 4390 C C . ALA A 1 571 ? 18.565 -10.896 -7.324 1.00 62.31 571 ALA A C 1
ATOM 4392 O O . ALA A 1 571 ? 18.177 -11.615 -6.402 1.00 62.31 571 ALA A O 1
ATOM 4393 N N . VAL A 1 572 ? 19.381 -11.376 -8.271 1.00 65.31 572 VAL A N 1
ATOM 4394 C CA . VAL A 1 572 ? 19.925 -12.747 -8.236 1.00 65.31 572 VAL A CA 1
ATOM 4395 C C . VAL A 1 572 ? 20.956 -12.911 -7.118 1.00 65.31 572 VAL A C 1
ATOM 4397 O O . VAL A 1 572 ? 20.966 -13.949 -6.455 1.00 65.31 572 VAL A O 1
ATOM 4400 N N . GLN A 1 573 ? 21.815 -11.912 -6.891 1.00 65.12 573 GLN A N 1
ATOM 4401 C CA . GLN A 1 573 ? 22.732 -11.899 -5.752 1.00 65.12 573 GLN A CA 1
ATOM 4402 C C . GLN A 1 573 ? 21.948 -11.949 -4.437 1.00 65.12 573 GLN A C 1
ATOM 4404 O O . GLN A 1 573 ? 22.267 -12.787 -3.598 1.00 65.12 573 GLN A O 1
ATOM 4409 N N . SER A 1 574 ? 20.871 -11.170 -4.302 1.00 66.88 574 SER A N 1
ATOM 4410 C CA . SER A 1 574 ? 19.984 -11.198 -3.134 1.00 66.88 574 SER A CA 1
ATOM 4411 C C . SER A 1 574 ? 19.314 -12.554 -2.917 1.00 66.88 574 SER A C 1
ATOM 4413 O O . SER A 1 574 ? 19.270 -13.080 -1.805 1.00 66.88 574 SER A O 1
ATOM 4415 N N . ALA A 1 575 ? 18.808 -13.167 -3.992 1.00 63.72 575 ALA A N 1
ATOM 4416 C CA . ALA A 1 575 ? 18.212 -14.499 -3.924 1.00 63.72 575 ALA A CA 1
ATOM 4417 C C . ALA A 1 575 ? 19.248 -15.563 -3.513 1.00 63.72 575 ALA A C 1
ATOM 4419 O O . ALA A 1 575 ? 18.914 -16.523 -2.818 1.00 63.72 575 ALA A O 1
ATOM 4420 N N . ALA A 1 576 ? 20.515 -15.391 -3.908 1.00 67.00 576 ALA A N 1
ATOM 4421 C CA . ALA A 1 576 ? 21.608 -16.280 -3.525 1.00 67.00 576 ALA A CA 1
ATOM 4422 C C . ALA A 1 576 ? 22.086 -16.070 -2.076 1.00 67.00 576 ALA A C 1
ATOM 4424 O O . ALA A 1 576 ? 22.488 -17.040 -1.430 1.00 67.00 576 ALA A O 1
ATOM 4425 N N . THR A 1 577 ? 22.044 -14.840 -1.553 1.00 68.50 577 THR A N 1
ATOM 4426 C CA . THR A 1 577 ? 22.366 -14.533 -0.147 1.00 68.50 577 THR A CA 1
ATOM 4427 C C . THR A 1 577 ? 21.207 -14.840 0.803 1.00 68.50 577 THR A C 1
ATOM 4429 O O . THR A 1 577 ? 21.430 -14.968 2.006 1.00 68.50 577 THR A O 1
ATOM 4432 N N . GLY A 1 578 ? 19.989 -14.996 0.275 1.00 68.69 578 GLY A N 1
ATOM 4433 C CA . GLY A 1 578 ? 18.772 -15.177 1.064 1.00 68.69 578 GLY A CA 1
ATOM 4434 C C . GLY A 1 578 ? 18.309 -13.895 1.763 1.00 68.69 578 GLY A C 1
ATOM 4435 O O . GLY A 1 578 ? 17.581 -13.985 2.746 1.00 68.69 578 GLY A O 1
ATOM 4436 N N . SER A 1 579 ? 18.758 -12.722 1.298 1.00 75.94 579 SER A N 1
ATOM 4437 C CA . SER A 1 579 ? 18.391 -11.406 1.836 1.00 75.94 579 SER A CA 1
ATOM 4438 C C . SER A 1 579 ? 18.295 -10.387 0.702 1.00 75.94 579 SER A C 1
ATOM 4440 O O . SER A 1 579 ? 19.237 -10.235 -0.071 1.00 75.94 579 SER A O 1
ATOM 4442 N N . CYS A 1 580 ? 17.174 -9.666 0.633 1.00 76.81 580 CYS A N 1
ATOM 4443 C CA . CYS A 1 580 ? 16.983 -8.512 -0.257 1.00 76.81 580 CYS A CA 1
ATOM 4444 C C . CYS A 1 580 ? 17.110 -7.168 0.467 1.00 76.81 580 CYS A C 1
ATOM 4446 O O . CYS A 1 580 ? 16.891 -6.127 -0.143 1.00 76.81 580 CYS A O 1
ATOM 4448 N N . GLU A 1 581 ? 17.475 -7.187 1.748 1.00 80.88 581 GLU A N 1
ATOM 4449 C CA . GLU A 1 581 ? 17.622 -5.972 2.555 1.00 80.88 581 GLU A CA 1
ATOM 4450 C C . GLU A 1 581 ? 18.939 -5.242 2.261 1.00 80.88 581 GLU A C 1
ATOM 4452 O O . GLU A 1 581 ? 19.008 -4.021 2.347 1.00 80.88 581 GLU A O 1
ATOM 4457 N N . ASP A 1 582 ? 19.981 -5.982 1.873 1.00 79.62 582 ASP A N 1
ATOM 4458 C CA . ASP A 1 582 ? 21.331 -5.440 1.657 1.00 79.62 582 ASP A CA 1
ATOM 4459 C C . ASP A 1 582 ? 21.566 -4.945 0.224 1.00 79.62 582 ASP A C 1
ATOM 4461 O O . ASP A 1 582 ? 22.673 -4.533 -0.131 1.00 79.62 582 ASP A O 1
ATOM 4465 N N . VAL A 1 583 ? 20.541 -5.029 -0.620 1.00 78.31 583 VAL A N 1
ATOM 4466 C CA . VAL A 1 583 ? 20.631 -4.672 -2.028 1.00 78.31 583 VAL A CA 1
ATOM 4467 C C . VAL A 1 583 ? 19.833 -3.410 -2.266 1.00 78.31 583 VAL A C 1
ATOM 4469 O O . VAL A 1 583 ? 18.609 -3.417 -2.192 1.00 78.31 583 VAL A O 1
ATOM 4472 N N . ASP A 1 584 ? 20.564 -2.335 -2.531 1.00 78.25 584 ASP A N 1
ATOM 4473 C CA . ASP A 1 584 ? 20.013 -1.027 -2.847 1.00 78.25 584 ASP A CA 1
ATOM 4474 C C . ASP A 1 584 ? 19.517 -1.000 -4.299 1.00 78.25 584 ASP A C 1
ATOM 4476 O O . ASP A 1 584 ? 20.304 -1.141 -5.234 1.00 78.25 584 ASP A O 1
ATOM 4480 N N . TRP A 1 585 ? 18.210 -0.834 -4.475 1.00 76.12 585 TRP A N 1
ATOM 4481 C CA . TRP A 1 585 ? 17.540 -0.585 -5.743 1.00 76.12 585 TRP A CA 1
ATOM 4482 C C . TRP A 1 585 ? 17.017 0.858 -5.739 1.00 76.12 585 TRP A C 1
ATOM 4484 O O . TRP A 1 585 ? 16.038 1.190 -5.072 1.00 76.12 585 TRP A O 1
ATOM 4494 N N . HIS A 1 586 ? 17.703 1.742 -6.470 1.00 75.88 586 HIS A N 1
ATOM 4495 C CA . HIS A 1 586 ? 17.371 3.172 -6.578 1.00 75.88 586 HIS A CA 1
ATOM 4496 C C . HIS A 1 586 ? 17.252 3.931 -5.236 1.00 75.88 586 HIS A C 1
ATOM 4498 O O . HIS A 1 586 ? 16.446 4.856 -5.111 1.00 75.88 586 HIS A O 1
ATOM 4504 N N . GLY A 1 587 ? 18.074 3.596 -4.239 1.00 75.75 587 GLY A N 1
ATOM 4505 C CA . GLY A 1 587 ? 18.051 4.230 -2.918 1.00 75.75 587 GLY A CA 1
ATOM 4506 C C . GLY A 1 587 ? 17.084 3.572 -1.928 1.00 75.75 587 GLY A C 1
ATOM 4507 O O . GLY A 1 587 ? 16.841 4.140 -0.860 1.00 75.75 587 GLY A O 1
ATOM 4508 N N . GLN A 1 588 ? 16.501 2.419 -2.271 1.00 76.50 588 GLN A N 1
ATOM 4509 C CA . GLN A 1 588 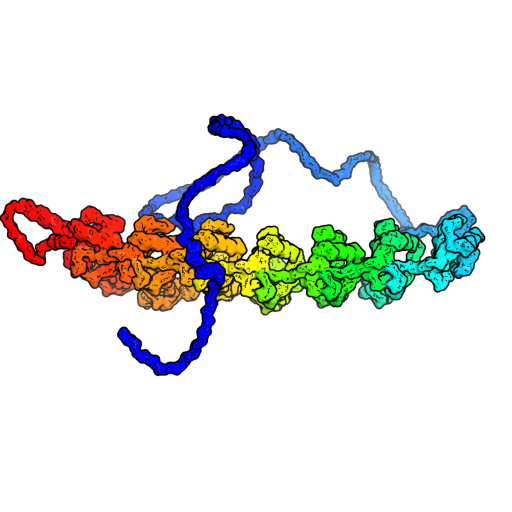? 15.610 1.640 -1.412 1.00 76.50 588 GLN A CA 1
ATOM 4510 C C . GLN A 1 588 ? 16.023 0.162 -1.385 1.00 76.50 588 GLN A C 1
ATOM 4512 O O . GLN A 1 588 ? 16.499 -0.356 -2.390 1.00 76.50 588 GLN A O 1
ATOM 4517 N N . PRO A 1 589 ? 15.810 -0.569 -0.277 1.00 81.06 589 PRO A N 1
ATOM 4518 C CA . PRO A 1 589 ? 16.040 -2.010 -0.253 1.00 81.06 589 PRO A CA 1
ATOM 4519 C C . PRO A 1 589 ? 15.231 -2.732 -1.339 1.00 81.06 589 PRO A C 1
ATOM 4521 O O . PRO A 1 589 ? 14.045 -2.459 -1.533 1.00 81.06 589 PRO A O 1
ATOM 4524 N N . MET A 1 590 ? 15.845 -3.704 -2.010 1.00 81.19 590 MET A N 1
ATOM 4525 C CA . MET A 1 590 ? 15.227 -4.513 -3.065 1.00 81.19 590 MET A CA 1
ATOM 4526 C C . MET A 1 590 ? 13.922 -5.172 -2.588 1.00 81.19 590 MET A C 1
ATOM 4528 O O . MET A 1 590 ? 12.991 -5.329 -3.372 1.00 81.19 590 MET A O 1
ATOM 4532 N N . SER A 1 591 ? 13.802 -5.515 -1.302 1.00 78.00 591 SER A N 1
ATOM 4533 C CA . SER A 1 591 ? 12.552 -6.029 -0.721 1.00 78.00 591 SER A CA 1
ATOM 4534 C C . SER A 1 591 ? 11.374 -5.053 -0.845 1.00 78.00 591 SER A C 1
ATOM 4536 O O . SER A 1 591 ? 10.256 -5.495 -1.104 1.00 78.00 591 SER A O 1
ATOM 4538 N N . VAL A 1 592 ? 11.616 -3.746 -0.711 1.00 77.44 592 VAL A N 1
ATOM 4539 C CA . VAL A 1 592 ? 10.596 -2.691 -0.832 1.00 77.44 592 VAL A CA 1
ATOM 4540 C C . VAL A 1 592 ? 10.133 -2.570 -2.274 1.00 77.44 592 VAL A C 1
ATOM 4542 O O . VAL A 1 592 ? 8.936 -2.566 -2.555 1.00 77.44 592 VAL A O 1
ATOM 4545 N N . ALA A 1 593 ? 11.073 -2.522 -3.209 1.00 77.38 593 ALA A N 1
ATOM 4546 C CA . ALA A 1 593 ? 10.728 -2.308 -4.600 1.00 77.38 593 ALA A CA 1
ATOM 4547 C C . ALA A 1 593 ? 10.056 -3.559 -5.212 1.00 77.38 593 ALA A C 1
ATOM 4549 O O . ALA A 1 593 ? 8.971 -3.444 -5.781 1.00 77.38 593 ALA A O 1
ATOM 4550 N N . LEU A 1 594 ? 10.542 -4.775 -4.907 1.00 80.69 594 LEU A N 1
ATOM 4551 C CA . LEU A 1 594 ? 9.868 -6.031 -5.284 1.00 80.69 594 LEU A CA 1
ATOM 4552 C C . LEU A 1 594 ? 8.462 -6.185 -4.677 1.00 80.69 594 LEU A C 1
ATOM 4554 O O . LEU A 1 594 ? 7.666 -6.989 -5.173 1.00 80.69 594 LEU A O 1
ATOM 4558 N N . GLN A 1 595 ? 8.128 -5.466 -3.603 1.00 76.38 595 GLN A N 1
ATOM 4559 C CA . GLN A 1 595 ? 6.806 -5.531 -2.988 1.00 76.38 595 GLN A CA 1
ATOM 4560 C C . GLN A 1 595 ? 5.722 -4.981 -3.917 1.00 76.38 595 GLN A C 1
ATOM 4562 O O . GLN A 1 595 ? 4.671 -5.608 -4.082 1.00 76.38 595 GLN A O 1
ATOM 4567 N N . HIS A 1 596 ? 5.981 -3.830 -4.544 1.00 78.69 596 HIS A N 1
ATOM 4568 C CA . HIS A 1 596 ? 5.022 -3.218 -5.456 1.00 78.69 596 HIS A CA 1
ATOM 4569 C C . HIS A 1 596 ? 4.729 -4.162 -6.621 1.00 78.69 596 HIS A C 1
ATOM 4571 O O . HIS A 1 596 ? 3.565 -4.462 -6.902 1.00 78.69 596 HIS A O 1
ATOM 4577 N N . GLU A 1 597 ? 5.777 -4.713 -7.238 1.00 83.62 597 GLU A N 1
ATOM 4578 C CA . GLU A 1 597 ? 5.608 -5.671 -8.321 1.00 83.62 597 GLU A CA 1
ATOM 4579 C C . GLU A 1 597 ? 4.977 -6.979 -7.878 1.00 83.62 597 GLU A C 1
ATOM 4581 O O . GLU A 1 597 ? 4.061 -7.458 -8.542 1.00 83.62 597 GLU A O 1
ATOM 4586 N N . SER A 1 598 ? 5.393 -7.553 -6.751 1.00 82.69 598 SER A N 1
ATOM 4587 C CA . SER A 1 598 ? 4.816 -8.814 -6.284 1.00 82.69 598 SER A CA 1
ATOM 4588 C C . SER A 1 598 ? 3.331 -8.686 -5.944 1.00 82.69 598 SER A C 1
ATOM 4590 O O . SER A 1 598 ? 2.557 -9.575 -6.292 1.00 82.69 598 SER A O 1
ATOM 4592 N N . SER A 1 599 ? 2.895 -7.564 -5.364 1.00 80.94 599 SER A N 1
ATOM 4593 C CA . SER A 1 599 ? 1.480 -7.329 -5.045 1.00 80.94 599 SER A CA 1
ATOM 4594 C C . SER A 1 599 ? 0.566 -7.337 -6.279 1.00 80.94 599 SER A C 1
ATOM 4596 O O . SER A 1 599 ? -0.593 -7.741 -6.192 1.00 80.94 599 SER A O 1
ATOM 4598 N N . LYS A 1 600 ? 1.087 -6.925 -7.443 1.00 83.62 600 LYS A N 1
ATOM 4599 C CA . LYS A 1 600 ? 0.339 -6.858 -8.707 1.00 83.62 600 LYS A CA 1
ATOM 4600 C C . LYS A 1 600 ? 0.561 -8.073 -9.596 1.00 83.62 600 LYS A C 1
ATOM 4602 O O . LYS A 1 600 ? -0.336 -8.462 -10.342 1.00 83.62 600 LYS A O 1
ATOM 4607 N N . CYS A 1 601 ? 1.749 -8.661 -9.537 1.00 88.00 601 CYS A N 1
ATOM 4608 C CA . CYS A 1 601 ? 2.200 -9.683 -10.470 1.00 88.00 601 CYS A CA 1
ATOM 4609 C C . CYS A 1 601 ? 2.195 -11.096 -9.898 1.00 88.00 601 CYS A C 1
ATOM 4611 O O . CYS A 1 601 ? 2.455 -12.025 -10.658 1.00 88.00 601 CYS A O 1
ATOM 4613 N N . CYS A 1 602 ? 1.899 -11.280 -8.610 1.00 87.56 602 CYS A N 1
ATOM 4614 C CA . CYS A 1 602 ? 1.875 -12.591 -7.969 1.00 87.56 602 CYS A CA 1
ATOM 4615 C C . CYS A 1 602 ? 0.475 -12.965 -7.494 1.00 87.56 602 CYS A C 1
ATOM 4617 O O . CYS A 1 602 ? -0.268 -12.133 -6.978 1.00 87.56 602 CYS A O 1
ATOM 4619 N N . ALA A 1 603 ? 0.112 -14.238 -7.640 1.00 82.44 603 ALA A N 1
ATOM 4620 C CA . ALA A 1 603 ? -1.141 -14.771 -7.128 1.00 82.44 603 ALA A CA 1
ATOM 4621 C C . ALA A 1 603 ? -1.104 -14.979 -5.602 1.00 82.44 603 ALA A C 1
ATOM 4623 O O . ALA A 1 603 ? -2.162 -15.002 -4.972 1.00 82.44 603 ALA A O 1
ATOM 4624 N N . SER A 1 604 ? 0.083 -15.099 -4.994 1.00 72.69 604 SER A N 1
ATOM 4625 C CA . SER A 1 604 ? 0.267 -15.250 -3.550 1.00 72.69 604 SER A CA 1
ATOM 4626 C C . SER A 1 604 ? 1.247 -14.221 -2.982 1.00 72.69 604 SER A C 1
ATOM 4628 O O . SER A 1 604 ? 2.421 -14.478 -2.752 1.00 72.69 604 SER A O 1
ATOM 4630 N N . TYR A 1 605 ? 0.741 -13.026 -2.704 1.00 69.25 605 TYR A N 1
ATOM 4631 C CA . TYR A 1 605 ? 1.456 -12.006 -1.937 1.00 69.25 605 TYR A CA 1
ATOM 4632 C C . TYR A 1 605 ? 1.294 -12.245 -0.416 1.00 69.25 605 TYR A C 1
ATOM 4634 O O . TYR A 1 605 ? 0.183 -12.600 0.003 1.00 69.25 605 TYR A O 1
ATOM 4642 N N . PRO A 1 606 ? 2.327 -12.053 0.441 1.00 63.59 606 PRO A N 1
ATOM 4643 C CA . PRO A 1 606 ? 3.674 -11.509 0.217 1.00 63.59 606 PRO A CA 1
ATOM 4644 C C . PRO A 1 606 ? 4.756 -12.562 -0.074 1.00 63.59 606 PRO A C 1
ATOM 4646 O O . PRO A 1 606 ? 5.924 -12.302 0.179 1.00 63.59 606 PRO A O 1
ATOM 4649 N N . ALA A 1 607 ? 4.433 -13.751 -0.586 1.00 66.44 607 ALA A N 1
ATOM 4650 C CA . ALA A 1 607 ? 5.474 -14.723 -0.924 1.00 66.44 607 ALA A CA 1
ATOM 4651 C C . ALA A 1 607 ? 6.211 -14.289 -2.209 1.00 66.44 607 ALA A C 1
ATOM 4653 O O . ALA A 1 607 ? 5.833 -14.655 -3.326 1.00 66.44 607 ALA A O 1
ATOM 4654 N N . PHE A 1 608 ? 7.268 -13.493 -2.054 1.00 74.06 608 PHE A N 1
ATOM 4655 C CA . PHE A 1 608 ? 8.122 -13.030 -3.150 1.00 74.06 608 PHE A CA 1
ATOM 4656 C C . PHE A 1 608 ? 9.482 -13.738 -3.149 1.00 74.06 608 PHE A C 1
ATOM 4658 O O . PHE A 1 608 ? 9.813 -14.491 -2.236 1.00 74.06 608 PHE A O 1
ATOM 4665 N N . VAL A 1 609 ? 10.273 -13.533 -4.204 1.00 73.94 609 VAL A N 1
ATOM 4666 C CA . VAL A 1 609 ? 11.524 -14.276 -4.462 1.00 73.94 609 VAL A CA 1
ATOM 4667 C C . VAL A 1 609 ? 12.535 -14.236 -3.303 1.00 73.94 609 VAL A C 1
ATOM 4669 O O . VAL A 1 609 ? 13.310 -15.176 -3.137 1.00 73.94 609 VAL A O 1
ATOM 4672 N N . CYS A 1 610 ? 12.508 -13.188 -2.477 1.00 74.38 610 CYS A N 1
ATOM 4673 C CA . CYS A 1 610 ? 13.431 -13.012 -1.352 1.00 74.38 610 CYS A CA 1
ATOM 4674 C C . CYS A 1 610 ? 12.938 -13.599 -0.030 1.00 74.38 610 CYS A C 1
ATOM 4676 O O . CYS A 1 610 ? 13.749 -13.870 0.849 1.00 74.38 610 CYS A O 1
ATOM 4678 N N . ASP A 1 611 ? 11.628 -13.784 0.116 1.00 72.06 611 ASP A N 1
ATOM 4679 C CA . ASP A 1 611 ? 11.031 -14.472 1.254 1.00 72.06 611 ASP A CA 1
ATOM 4680 C C . ASP A 1 611 ? 9.884 -15.355 0.749 1.00 72.06 611 ASP A C 1
ATOM 4682 O O . ASP A 1 611 ? 8.701 -15.028 0.883 1.00 72.06 611 ASP A O 1
ATOM 4686 N N . PRO A 1 612 ? 10.213 -16.514 0.148 1.00 69.81 612 PRO A N 1
ATOM 4687 C CA . PRO A 1 612 ? 9.204 -17.425 -0.384 1.00 69.81 612 PRO A CA 1
ATOM 4688 C C . PRO A 1 612 ? 8.342 -18.047 0.725 1.00 69.81 612 PRO A C 1
ATOM 4690 O O . PRO A 1 612 ? 7.374 -18.753 0.433 1.00 69.81 612 PRO A O 1
ATOM 4693 N N . THR A 1 613 ? 8.711 -17.833 1.993 1.00 72.38 613 THR A N 1
ATOM 4694 C CA . THR A 1 613 ? 7.975 -18.290 3.170 1.00 72.38 613 THR A CA 1
ATOM 4695 C C . THR A 1 613 ? 7.113 -17.210 3.809 1.00 72.38 613 THR A C 1
ATOM 4697 O O . THR A 1 613 ? 6.289 -17.564 4.659 1.00 72.38 613 THR A O 1
ATOM 4700 N N . ALA A 1 614 ? 7.253 -15.948 3.389 1.00 70.81 614 ALA A N 1
ATOM 4701 C CA . ALA A 1 614 ? 6.458 -14.841 3.887 1.00 70.81 614 ALA A CA 1
ATOM 4702 C C . ALA A 1 614 ? 4.975 -15.155 3.707 1.00 70.81 614 ALA A C 1
ATOM 4704 O O . ALA A 1 614 ? 4.488 -15.481 2.620 1.00 70.81 614 ALA A O 1
ATOM 4705 N N . LYS A 1 615 ? 4.241 -15.064 4.812 1.00 72.69 615 LYS A N 1
ATOM 4706 C CA . LYS A 1 615 ? 2.786 -15.159 4.819 1.00 72.69 615 LYS A CA 1
ATOM 4707 C C . LYS A 1 615 ? 2.208 -13.776 5.005 1.00 72.69 615 LYS A C 1
ATOM 4709 O O . LYS A 1 615 ? 2.817 -12.916 5.638 1.00 72.69 615 LYS A O 1
ATOM 4714 N N . LYS A 1 616 ? 1.004 -13.575 4.475 1.00 73.94 616 LYS A N 1
ATOM 4715 C CA . LYS A 1 616 ? 0.265 -12.338 4.690 1.00 73.94 616 LYS A CA 1
ATOM 4716 C C . LYS A 1 616 ? -0.072 -12.261 6.172 1.00 73.94 616 LYS A C 1
ATOM 4718 O O . LYS A 1 616 ? -0.916 -13.006 6.659 1.00 73.94 616 LYS A O 1
ATOM 4723 N N . MET A 1 617 ? 0.640 -11.401 6.889 1.00 83.50 617 MET A N 1
ATOM 4724 C CA . MET A 1 617 ? 0.366 -11.156 8.297 1.00 83.50 617 MET A CA 1
ATOM 4725 C C . MET A 1 617 ? -0.900 -10.317 8.400 1.00 83.50 617 MET A C 1
ATOM 4727 O O . MET A 1 617 ? -1.029 -9.302 7.719 1.00 83.50 617 MET A O 1
ATOM 4731 N N . THR A 1 618 ? -1.836 -10.751 9.239 1.00 87.94 618 THR A N 1
ATOM 4732 C CA . THR A 1 618 ? -3.058 -9.993 9.522 1.00 87.94 618 THR A CA 1
ATOM 4733 C C . THR A 1 618 ? -2.956 -9.348 10.901 1.00 87.94 618 THR A C 1
ATOM 4735 O O . THR A 1 618 ? -2.330 -9.938 11.782 1.00 87.94 618 THR A O 1
ATOM 4738 N N . PRO A 1 619 ? -3.586 -8.184 11.139 1.00 90.75 619 PRO A N 1
ATOM 4739 C CA . PRO A 1 619 ? -3.660 -7.595 12.478 1.00 90.75 619 PRO A CA 1
ATOM 4740 C C . PRO A 1 619 ? -4.500 -8.434 13.456 1.00 90.75 619 PRO A C 1
ATOM 4742 O O . PRO A 1 619 ? -4.518 -8.165 14.657 1.00 90.75 619 PRO A O 1
ATOM 4745 N N . CYS A 1 620 ? -5.218 -9.440 12.955 1.00 91.38 620 CYS A N 1
ATOM 4746 C CA . CYS A 1 620 ? -6.139 -10.256 13.727 1.00 91.38 620 CYS A CA 1
ATOM 4747 C C . CYS A 1 620 ? -5.410 -11.346 14.504 1.00 91.38 620 CYS A C 1
ATOM 4749 O O . CYS A 1 620 ? -4.365 -11.841 14.083 1.00 91.38 620 CYS A O 1
ATOM 4751 N N . LYS A 1 621 ? -5.994 -11.751 15.635 1.00 89.12 621 LYS A N 1
ATOM 4752 C CA . LYS A 1 621 ? -5.487 -12.862 16.445 1.00 89.12 621 LYS A CA 1
ATOM 4753 C C . LYS A 1 621 ? -5.278 -14.142 15.631 1.00 89.12 621 LYS A C 1
ATOM 4755 O O . LYS A 1 621 ? -4.279 -14.832 15.835 1.00 89.12 621 LYS A O 1
ATOM 4760 N N . ASP A 1 622 ? -6.253 -14.457 14.782 1.00 88.06 622 ASP A N 1
ATOM 4761 C CA . ASP A 1 622 ? -6.290 -15.630 13.921 1.00 88.06 622 ASP A CA 1
ATOM 4762 C C . ASP A 1 622 ? -6.630 -15.184 12.489 1.00 88.06 622 ASP A C 1
ATOM 4764 O O . ASP A 1 622 ? -7.494 -14.333 12.283 1.00 88.06 622 ASP A O 1
ATOM 4768 N N . GLU A 1 623 ? -6.001 -15.793 11.481 1.00 87.25 623 GLU A N 1
ATOM 4769 C CA . GLU A 1 623 ? -6.249 -15.479 10.060 1.00 87.25 623 GLU A CA 1
ATOM 4770 C C . GLU A 1 623 ? -7.725 -15.685 9.665 1.00 87.25 623 GLU A C 1
ATOM 4772 O O . GLU A 1 623 ? -8.252 -14.985 8.808 1.00 87.25 623 GLU A O 1
ATOM 4777 N N . ALA A 1 624 ? -8.426 -16.608 10.332 1.00 90.31 624 ALA A N 1
ATOM 4778 C CA . ALA A 1 624 ? -9.854 -16.849 10.117 1.00 90.31 624 ALA A CA 1
ATOM 4779 C C . ALA A 1 624 ? -10.754 -15.687 10.576 1.00 90.31 624 ALA A C 1
ATOM 4781 O O . ALA A 1 624 ? -11.897 -15.603 10.128 1.00 90.31 624 ALA A O 1
ATOM 4782 N N . ASP A 1 625 ? -10.251 -14.813 11.452 1.00 89.81 625 ASP A N 1
ATOM 4783 C CA . ASP A 1 625 ? -10.962 -13.612 11.890 1.00 89.81 625 ASP A CA 1
ATOM 4784 C C . ASP A 1 625 ? -10.734 -12.437 10.931 1.00 89.81 625 ASP A C 1
ATOM 4786 O O . ASP A 1 625 ? -11.412 -11.418 11.047 1.00 89.81 625 ASP A O 1
ATOM 4790 N N . PHE A 1 626 ? -9.804 -12.553 9.981 1.00 93.00 626 PHE A N 1
ATOM 4791 C CA . PHE A 1 626 ? -9.545 -11.502 9.012 1.00 93.00 626 PHE A CA 1
ATOM 4792 C C . PHE A 1 626 ? -10.674 -11.405 7.979 1.00 93.00 626 PHE A C 1
ATOM 4794 O O . PHE A 1 626 ? -11.055 -12.382 7.333 1.00 93.00 626 PHE A O 1
ATOM 4801 N N . MET A 1 627 ? -11.200 -10.196 7.807 1.00 93.31 627 MET A N 1
ATOM 4802 C CA . MET A 1 627 ? -12.283 -9.852 6.892 1.00 93.31 627 MET A CA 1
ATOM 4803 C C . MET A 1 627 ? -11.714 -9.070 5.695 1.00 93.31 627 MET A C 1
ATOM 4805 O O . MET A 1 627 ? -11.795 -7.841 5.674 1.00 93.31 627 MET A O 1
ATOM 4809 N N . PRO A 1 628 ? -11.138 -9.743 4.677 1.00 90.38 628 PRO A N 1
ATOM 4810 C CA . PRO A 1 628 ? -10.383 -9.094 3.596 1.00 90.38 628 PRO A CA 1
ATOM 4811 C C . PRO A 1 628 ? -11.189 -8.061 2.800 1.00 90.38 628 PRO A C 1
ATOM 4813 O O . PRO A 1 628 ? -10.627 -7.087 2.303 1.00 90.38 628 PRO A O 1
ATOM 4816 N N . SER A 1 629 ? -12.505 -8.251 2.694 1.00 90.50 629 SER A N 1
ATOM 4817 C CA . SER A 1 629 ? -13.408 -7.376 1.944 1.00 90.50 629 SER A CA 1
ATOM 4818 C C . SER A 1 629 ? -13.916 -6.165 2.727 1.00 90.50 629 SER A C 1
ATOM 4820 O O . SER A 1 629 ? -14.611 -5.337 2.142 1.00 90.50 629 SER A O 1
ATOM 4822 N N . ASN A 1 630 ? -13.642 -6.068 4.032 1.00 92.56 630 ASN A N 1
ATOM 4823 C CA . ASN A 1 630 ? -14.077 -4.911 4.808 1.00 92.56 630 ASN A CA 1
ATOM 4824 C C . ASN A 1 630 ? -13.322 -3.660 4.375 1.00 92.56 630 ASN A C 1
ATOM 4826 O O . ASN A 1 630 ? -12.173 -3.730 3.952 1.00 92.56 630 ASN A O 1
ATOM 4830 N N . VAL A 1 631 ? -13.982 -2.514 4.486 1.00 90.00 631 VAL A N 1
ATOM 4831 C CA . VAL A 1 631 ? -13.412 -1.222 4.117 1.00 90.00 631 VAL A CA 1
ATOM 4832 C C . VAL A 1 631 ? -12.667 -0.636 5.314 1.00 90.00 631 VAL A C 1
ATOM 4834 O O . VAL A 1 631 ? -13.257 -0.467 6.383 1.00 90.00 631 VAL A O 1
ATOM 4837 N N . VAL A 1 632 ? -11.378 -0.337 5.137 1.00 88.44 632 VAL A N 1
ATOM 4838 C CA . VAL A 1 632 ? -10.544 0.313 6.167 1.00 88.44 632 VAL A CA 1
ATOM 4839 C C . VAL A 1 632 ? -10.620 1.820 6.029 1.00 88.44 632 VAL A C 1
ATOM 4841 O O . VAL A 1 632 ? -10.896 2.527 6.999 1.00 88.44 632 VAL A O 1
ATOM 4844 N N . HIS A 1 633 ? -10.398 2.287 4.802 1.00 84.31 633 HIS A N 1
ATOM 4845 C CA . HIS A 1 633 ? -10.363 3.691 4.447 1.00 84.31 633 HIS A CA 1
ATOM 4846 C C . HIS A 1 633 ? -11.214 3.917 3.209 1.00 84.31 633 HIS A C 1
ATOM 4848 O O . HIS A 1 633 ? -11.142 3.170 2.233 1.00 84.31 633 HIS A O 1
ATOM 4854 N N . GLU A 1 634 ? -11.992 4.985 3.254 1.00 88.44 634 GLU A N 1
ATOM 4855 C CA . GLU A 1 634 ? -12.589 5.582 2.075 1.00 88.44 634 GLU A CA 1
ATOM 4856 C C . GLU A 1 634 ? -12.022 6.986 1.975 1.00 88.44 634 GLU A C 1
ATOM 4858 O O . GLU A 1 634 ? -11.943 7.699 2.979 1.00 88.44 634 GLU A O 1
ATOM 4863 N N . TYR A 1 635 ? -11.555 7.364 0.795 1.00 88.50 635 TYR A N 1
ATOM 4864 C CA . TYR A 1 635 ? -10.994 8.686 0.591 1.00 88.50 635 TYR A CA 1
ATOM 4865 C C . TYR A 1 635 ? -11.275 9.178 -0.818 1.00 88.50 635 TYR A C 1
ATOM 4867 O O . TYR A 1 635 ? -11.470 8.407 -1.761 1.00 88.50 635 TYR A O 1
ATOM 4875 N N . CYS A 1 636 ? -11.290 10.499 -0.949 1.00 87.38 636 CYS A N 1
ATOM 4876 C CA . CYS A 1 636 ? -11.378 11.140 -2.242 1.00 87.38 636 CYS A CA 1
ATOM 4877 C C . CYS A 1 636 ? -9.986 11.384 -2.807 1.00 87.38 636 CYS A C 1
ATOM 4879 O O . CYS A 1 636 ? -9.196 12.129 -2.227 1.00 87.38 636 CYS A O 1
ATOM 4881 N N . GLU A 1 637 ? -9.693 10.780 -3.952 1.00 86.69 637 GLU A N 1
ATOM 4882 C CA . GLU A 1 637 ? -8.471 11.054 -4.689 1.00 86.69 637 GLU A CA 1
ATOM 4883 C C . GLU A 1 637 ? -8.744 12.145 -5.727 1.00 86.69 637 GLU A C 1
ATOM 4885 O O . GLU A 1 637 ? -9.433 11.928 -6.722 1.00 86.69 637 GLU A O 1
ATOM 4890 N N . LEU A 1 638 ? -8.221 13.349 -5.486 1.00 81.75 638 LEU A N 1
ATOM 4891 C CA . LEU A 1 638 ? -8.416 14.497 -6.382 1.00 81.75 638 LEU A CA 1
ATOM 4892 C C . LEU A 1 638 ? -7.480 14.483 -7.592 1.00 81.75 638 LEU A C 1
ATOM 4894 O O . LEU A 1 638 ? -7.548 15.390 -8.411 1.00 81.75 638 LEU A O 1
ATOM 4898 N N . HIS A 1 639 ? -6.564 13.517 -7.673 1.00 76.69 639 HIS A N 1
ATOM 4899 C CA . HIS A 1 639 ? -5.584 13.342 -8.748 1.00 76.69 639 HIS A CA 1
ATOM 4900 C C . HIS A 1 639 ? -4.780 14.609 -9.145 1.00 76.69 639 HIS A C 1
ATOM 4902 O O . HIS A 1 639 ? -4.163 14.653 -10.193 1.00 76.69 639 HIS A O 1
ATOM 4908 N N . GLY A 1 640 ? -4.706 15.653 -8.311 1.00 68.19 640 GLY A N 1
ATOM 4909 C CA . GLY A 1 640 ? -4.040 16.920 -8.661 1.00 68.19 640 GLY A CA 1
ATOM 4910 C C . GLY A 1 640 ? -4.966 17.974 -9.282 1.00 68.19 640 GLY A C 1
ATOM 4911 O O . GLY A 1 640 ? -4.501 19.026 -9.718 1.00 68.19 640 GLY A O 1
ATOM 4912 N N . VAL A 1 641 ? -6.281 17.740 -9.284 1.00 71.62 641 VAL A N 1
ATOM 4913 C CA . VAL A 1 641 ? -7.277 18.803 -9.442 1.00 71.62 641 VAL A CA 1
ATOM 4914 C C . VAL A 1 641 ? -7.163 19.726 -8.230 1.00 71.62 641 VAL A C 1
ATOM 4916 O O . VAL A 1 641 ? -7.502 19.355 -7.106 1.00 71.62 641 VAL A O 1
ATOM 4919 N N . SER A 1 642 ? -6.665 20.942 -8.456 1.00 77.62 642 SER A N 1
ATOM 4920 C CA . SER A 1 642 ? -6.770 22.010 -7.466 1.00 77.62 642 SER A CA 1
ATOM 4921 C C . SER A 1 642 ? -8.215 22.491 -7.462 1.00 77.62 642 SER A C 1
ATOM 4923 O O . SER A 1 642 ? -8.663 23.181 -8.378 1.00 77.62 642 SER A O 1
ATOM 4925 N N . VAL A 1 643 ? -8.958 22.053 -6.452 1.00 84.44 643 VAL A N 1
ATOM 4926 C CA . VAL A 1 643 ? -10.331 22.482 -6.212 1.00 84.44 643 VAL A CA 1
ATOM 4927 C C . VAL A 1 643 ? -10.254 23.693 -5.296 1.00 84.44 643 VAL A C 1
ATOM 4929 O O . VAL A 1 643 ? -9.704 23.605 -4.197 1.00 84.44 643 VAL A O 1
ATOM 4932 N N . ASP A 1 644 ? -10.766 24.838 -5.741 1.00 89.88 644 ASP A N 1
ATOM 4933 C CA . ASP A 1 644 ? -10.842 26.001 -4.866 1.00 89.88 644 ASP A CA 1
ATOM 4934 C C . ASP A 1 644 ? -11.774 25.716 -3.676 1.00 89.88 644 ASP A C 1
ATOM 4936 O O . ASP A 1 644 ? -12.658 24.855 -3.729 1.00 89.88 644 ASP A O 1
ATOM 4940 N N . SER A 1 645 ? -11.563 26.439 -2.577 1.00 89.50 645 SER A N 1
ATOM 4941 C CA . SER A 1 645 ? -12.294 26.197 -1.333 1.00 89.50 645 SER A CA 1
ATOM 4942 C C . SER A 1 645 ? -13.813 26.309 -1.499 1.00 89.50 645 SER A C 1
ATOM 4944 O O . SER A 1 645 ? -14.543 25.590 -0.813 1.00 89.50 645 SER A O 1
ATOM 4946 N N . ASP A 1 646 ? -14.293 27.177 -2.396 1.00 90.06 646 ASP A N 1
ATOM 4947 C CA . ASP A 1 646 ? -15.724 27.386 -2.610 1.00 90.06 646 ASP A CA 1
ATOM 4948 C C . ASP A 1 646 ? -16.318 26.196 -3.371 1.00 90.06 646 ASP A C 1
ATOM 4950 O O . ASP A 1 646 ? -17.338 25.656 -2.948 1.00 90.06 646 ASP A O 1
ATOM 4954 N N . THR A 1 647 ? -15.647 25.719 -4.425 1.00 89.94 647 THR A N 1
ATOM 4955 C CA . THR A 1 647 ? -16.045 24.505 -5.157 1.00 89.94 647 THR A CA 1
ATOM 4956 C C . THR A 1 647 ? -16.004 23.269 -4.257 1.00 89.94 647 THR A C 1
ATOM 4958 O O . THR A 1 647 ? -16.931 22.463 -4.278 1.00 89.94 647 THR A O 1
ATOM 4961 N N . CYS A 1 648 ? -14.974 23.138 -3.417 1.00 88.69 648 CYS A N 1
ATOM 4962 C CA . CYS A 1 648 ? -14.849 22.030 -2.473 1.00 88.69 648 CYS A CA 1
ATOM 4963 C C . CYS A 1 648 ? -16.033 21.984 -1.492 1.00 88.69 648 CYS A C 1
ATOM 4965 O O . CYS A 1 648 ? -16.691 20.956 -1.333 1.00 88.69 648 CYS A O 1
ATOM 4967 N N . THR A 1 649 ? -16.358 23.137 -0.901 1.00 87.06 649 THR A N 1
ATOM 4968 C CA . THR A 1 649 ? -17.466 23.265 0.055 1.00 87.06 649 THR A CA 1
ATOM 4969 C C . THR A 1 649 ? -18.829 23.113 -0.630 1.00 87.06 649 THR A C 1
ATOM 4971 O O . THR A 1 649 ? -19.754 22.564 -0.041 1.00 87.06 649 THR A O 1
ATOM 4974 N N . ALA A 1 650 ? -18.965 23.550 -1.889 1.00 89.62 650 ALA A N 1
ATOM 4975 C CA . ALA A 1 650 ? -20.204 23.435 -2.665 1.00 89.62 650 ALA A CA 1
ATOM 4976 C C . ALA A 1 650 ? -20.609 21.984 -2.985 1.00 89.62 650 ALA A C 1
ATOM 4978 O O . ALA A 1 650 ? -21.765 21.740 -3.334 1.00 89.62 650 ALA A O 1
ATOM 4979 N N . HIS A 1 651 ? -19.672 21.045 -2.869 1.00 88.81 651 HIS A N 1
ATOM 4980 C CA . HIS A 1 651 ? -19.872 19.610 -3.063 1.00 88.81 651 HIS A CA 1
ATOM 4981 C C . HIS A 1 651 ? -19.711 18.815 -1.751 1.00 88.81 651 HIS A C 1
ATOM 4983 O O . HIS A 1 651 ? -19.416 17.623 -1.792 1.00 88.81 651 HIS A O 1
ATOM 4989 N N . GLY A 1 652 ? -19.844 19.469 -0.591 1.00 80.94 652 GLY A N 1
ATOM 4990 C CA . GLY A 1 652 ? -19.874 18.789 0.712 1.00 80.94 652 GLY A CA 1
ATOM 4991 C C . GLY A 1 652 ? -18.560 18.257 1.220 1.00 80.94 652 GLY A C 1
ATOM 4992 O O . GLY A 1 652 ? -18.533 17.379 2.084 1.00 80.94 652 GLY A O 1
ATOM 4993 N N . CYS A 1 653 ? -17.465 18.755 0.673 1.00 88.56 653 CYS A N 1
ATOM 4994 C CA . CYS A 1 653 ? -16.134 18.382 1.085 1.00 88.56 653 CYS A CA 1
ATOM 4995 C C . CYS A 1 653 ? -15.523 19.498 1.943 1.00 88.56 653 CYS A C 1
ATOM 4997 O O . CYS A 1 653 ? -15.867 20.676 1.826 1.00 88.56 653 CYS A O 1
ATOM 4999 N N . ARG A 1 654 ? -14.590 19.137 2.823 1.00 86.25 654 ARG A N 1
ATOM 5000 C CA . ARG A 1 654 ? -13.861 20.075 3.682 1.00 86.25 654 ARG A CA 1
ATOM 5001 C C . ARG A 1 654 ? -12.573 20.502 2.990 1.00 86.25 654 ARG A C 1
ATOM 5003 O O . ARG A 1 654 ? -11.723 19.669 2.689 1.00 86.25 654 ARG A O 1
ATOM 5010 N N . SER A 1 655 ? -12.412 21.802 2.771 1.00 84.00 655 SER A N 1
ATOM 5011 C CA . SER A 1 655 ? -11.161 22.382 2.275 1.00 84.00 655 SER A CA 1
ATOM 5012 C C . SER A 1 655 ? -10.172 22.539 3.434 1.00 84.00 655 SER A C 1
ATOM 5014 O O . SER A 1 655 ? -10.450 23.278 4.379 1.00 84.00 655 SER A O 1
ATOM 5016 N N . ASN A 1 656 ? -9.032 21.847 3.383 1.00 78.00 656 ASN A N 1
ATOM 5017 C CA . ASN A 1 656 ? -7.946 21.995 4.351 1.00 78.00 656 ASN A CA 1
ATOM 5018 C C . ASN A 1 656 ? -6.600 22.153 3.628 1.00 78.00 656 ASN A C 1
ATOM 5020 O O . ASN A 1 656 ? -6.223 21.306 2.825 1.00 78.00 656 ASN A O 1
ATOM 5024 N N . HIS A 1 657 ? -5.889 23.257 3.878 1.00 74.94 657 HIS A N 1
ATOM 5025 C CA . HIS A 1 657 ? -4.593 23.581 3.254 1.00 74.94 657 HIS A CA 1
ATOM 5026 C C . HIS A 1 657 ? -4.540 23.459 1.712 1.00 74.94 657 HIS A C 1
ATOM 5028 O O . HIS A 1 657 ? -3.497 23.148 1.147 1.00 74.94 657 HIS A O 1
ATOM 5034 N N . GLY A 1 658 ? -5.650 23.724 1.012 1.00 71.69 658 GLY A N 1
ATOM 5035 C CA . GLY A 1 658 ? -5.723 23.598 -0.452 1.00 71.69 658 GLY A CA 1
ATOM 5036 C C . GLY A 1 658 ? -6.013 22.180 -0.963 1.00 71.69 658 GLY A C 1
ATOM 5037 O O . GLY A 1 658 ? -6.021 21.967 -2.174 1.00 71.69 658 GLY A O 1
ATOM 5038 N N . HIS A 1 659 ? -6.295 21.233 -0.065 1.00 78.75 659 HIS A N 1
ATOM 5039 C CA . HIS A 1 659 ? -6.810 19.903 -0.380 1.00 78.75 659 HIS A CA 1
ATOM 5040 C C . HIS A 1 659 ? -8.294 19.801 -0.028 1.00 78.75 659 HIS A C 1
ATOM 5042 O O . HIS A 1 659 ? -8.760 20.385 0.949 1.00 78.75 659 HIS A O 1
ATOM 5048 N N . CYS A 1 660 ? -9.040 19.047 -0.831 1.00 81.31 660 CYS A N 1
ATOM 5049 C CA . CYS A 1 660 ? -10.470 18.848 -0.649 1.00 81.31 660 CYS A CA 1
ATOM 5050 C C . CYS A 1 660 ? -10.759 17.444 -0.090 1.00 81.31 660 CYS A C 1
ATOM 5052 O O . CYS A 1 660 ? -10.568 16.438 -0.769 1.00 81.31 660 CYS A O 1
ATOM 5054 N N . HIS A 1 661 ? -11.204 17.368 1.163 1.00 85.94 661 HIS A N 1
ATOM 5055 C CA . HIS A 1 661 ? -11.504 16.117 1.858 1.00 85.94 661 HIS A CA 1
ATOM 5056 C C . HIS A 1 661 ? -13.004 15.850 1.828 1.00 85.94 661 HIS A C 1
ATOM 5058 O O . HIS A 1 661 ? -13.776 16.524 2.505 1.00 85.94 661 HIS A O 1
ATOM 5064 N N . CYS A 1 662 ? -13.426 14.877 1.033 1.00 84.75 662 CYS A N 1
ATOM 5065 C CA . CYS A 1 662 ? -14.832 14.512 0.931 1.00 84.75 662 CYS A CA 1
ATOM 5066 C C . CYS A 1 662 ? -15.143 13.340 1.859 1.00 84.75 662 CYS A C 1
ATOM 5068 O O . CYS A 1 662 ? -14.457 12.324 1.807 1.00 84.75 662 CYS A O 1
ATOM 5070 N N . ASP A 1 663 ? -16.212 13.463 2.645 1.00 85.31 663 ASP A N 1
ATOM 5071 C CA . ASP A 1 663 ? -16.702 12.392 3.525 1.00 85.31 663 ASP A CA 1
ATOM 5072 C C . ASP A 1 663 ? -17.685 11.450 2.789 1.00 85.31 663 ASP A C 1
ATOM 5074 O O . ASP A 1 663 ? -18.240 10.526 3.380 1.00 85.31 663 ASP A O 1
ATOM 5078 N N . SER A 1 664 ? -17.939 11.684 1.493 1.00 87.19 664 SER A N 1
ATOM 5079 C CA . SER A 1 664 ? -18.851 10.871 0.687 1.00 87.19 664 SER A CA 1
ATOM 5080 C C . SER A 1 664 ? -18.416 10.747 -0.775 1.00 87.19 664 SER A C 1
ATOM 5082 O O . SER A 1 664 ? -17.829 11.669 -1.353 1.00 87.19 664 SER A O 1
ATOM 5084 N N . GLN A 1 665 ? -18.785 9.623 -1.398 1.00 91.81 665 GLN A N 1
ATOM 5085 C CA . GLN A 1 665 ? -18.576 9.383 -2.827 1.00 91.81 665 GLN A CA 1
ATOM 5086 C C . GLN A 1 665 ? -19.201 10.470 -3.722 1.00 91.81 665 GLN A C 1
ATOM 5088 O O . GLN A 1 665 ? -18.485 10.983 -4.582 1.00 91.81 665 GLN A O 1
ATOM 5093 N N . PRO A 1 666 ? -20.472 10.891 -3.534 1.00 92.69 666 PRO A N 1
ATOM 5094 C CA . PRO A 1 666 ? -21.055 11.953 -4.352 1.00 92.69 666 PRO A CA 1
ATOM 5095 C C . PRO A 1 666 ? -20.318 13.288 -4.235 1.00 92.69 666 PRO A C 1
ATOM 5097 O O . PRO A 1 666 ? -20.174 13.983 -5.239 1.00 92.69 666 PRO A O 1
ATOM 5100 N N . GLY A 1 667 ? -19.830 13.638 -3.039 1.00 90.56 667 GLY A N 1
ATOM 5101 C CA . GLY A 1 667 ? -19.041 14.855 -2.853 1.00 90.56 667 GLY A CA 1
ATOM 5102 C C . GLY A 1 667 ? -17.710 14.786 -3.595 1.00 90.56 667 GLY A C 1
ATOM 5103 O O . GLY A 1 667 ? -17.354 15.708 -4.327 1.00 90.56 667 GLY A O 1
ATOM 5104 N N . CYS A 1 668 ? -17.033 13.637 -3.506 1.00 92.75 668 CYS A N 1
ATOM 5105 C CA . CYS A 1 668 ? -15.788 13.394 -4.227 1.00 92.75 668 CYS A CA 1
ATOM 5106 C C . CYS A 1 668 ? -15.943 13.498 -5.746 1.00 92.75 668 CYS A C 1
ATOM 5108 O O . CYS A 1 668 ? -15.206 14.229 -6.403 1.00 92.75 668 CYS A O 1
ATOM 5110 N N . GLU A 1 669 ? -16.946 12.822 -6.303 1.00 91.94 669 GLU A N 1
ATOM 5111 C CA . GLU A 1 669 ? -17.248 12.897 -7.734 1.00 91.94 669 GLU A CA 1
ATOM 5112 C C . GLU A 1 669 ? -17.687 14.313 -8.149 1.00 91.94 669 GLU A C 1
ATOM 5114 O O . GLU A 1 669 ? -17.403 14.753 -9.267 1.00 91.94 669 GLU A O 1
ATOM 5119 N N . GLY A 1 670 ? -18.348 15.042 -7.242 1.00 88.94 670 GLY A N 1
ATOM 5120 C CA . GLY A 1 670 ? -18.786 16.424 -7.422 1.00 88.94 670 GLY A CA 1
ATOM 5121 C C . GLY A 1 670 ? -17.628 17.399 -7.624 1.00 88.94 670 GLY A C 1
ATOM 5122 O O . GLY A 1 670 ? -17.655 18.190 -8.564 1.00 88.94 670 GLY A O 1
ATOM 5123 N N . VAL A 1 671 ? -16.569 17.274 -6.822 1.00 90.94 671 VAL A N 1
ATOM 5124 C CA . VAL A 1 671 ? -15.335 18.067 -6.977 1.00 90.94 671 VAL A CA 1
ATOM 5125 C C . VAL A 1 671 ? -14.414 17.554 -8.090 1.00 90.94 671 VAL A C 1
ATOM 5127 O O . VAL A 1 671 ? -13.320 18.081 -8.289 1.00 90.94 671 VAL A O 1
ATOM 5130 N N . GLY A 1 672 ? -14.851 16.535 -8.835 1.00 86.88 672 GLY A N 1
ATOM 5131 C CA . GLY A 1 672 ? -14.094 15.928 -9.925 1.00 86.88 672 GLY A CA 1
ATOM 5132 C C . GLY A 1 672 ? -13.028 14.924 -9.483 1.00 86.88 672 GLY A C 1
ATOM 5133 O O . GLY A 1 672 ? -12.209 14.546 -10.317 1.00 86.88 672 GLY A O 1
ATOM 5134 N N . GLY A 1 673 ? -13.033 14.497 -8.218 1.00 87.88 673 GLY A N 1
ATOM 5135 C CA . GLY A 1 673 ? -12.183 13.421 -7.712 1.00 87.88 673 GLY A CA 1
ATOM 5136 C C . GLY A 1 673 ? -12.770 12.027 -7.948 1.00 87.88 673 GLY A C 1
ATOM 5137 O O . GLY A 1 673 ? -13.935 11.866 -8.322 1.00 87.88 673 GLY A O 1
ATOM 5138 N N . THR A 1 674 ? -11.955 11.003 -7.698 1.00 89.25 674 THR A N 1
ATOM 5139 C CA . THR A 1 674 ? -12.361 9.594 -7.737 1.00 89.25 674 THR A CA 1
ATOM 5140 C C . THR A 1 674 ? -12.486 9.056 -6.318 1.00 89.25 674 THR A C 1
ATOM 5142 O O . THR A 1 674 ? -11.535 9.114 -5.537 1.00 89.25 674 THR A O 1
ATOM 5145 N N . TRP A 1 675 ? -1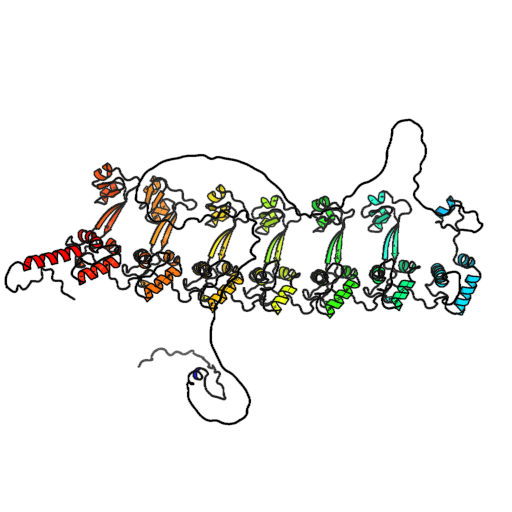3.643 8.486 -5.976 1.00 91.31 675 TRP A N 1
ATOM 5146 C CA . TRP A 1 675 ? -13.811 7.815 -4.689 1.00 91.31 675 TRP A CA 1
ATOM 5147 C C . TRP A 1 675 ? -13.019 6.511 -4.668 1.00 91.31 675 TRP A C 1
ATOM 5149 O O . TRP A 1 675 ? -13.246 5.619 -5.493 1.00 91.31 675 TRP A O 1
ATOM 5159 N N . LYS A 1 676 ? -12.079 6.400 -3.732 1.00 87.94 676 LYS A N 1
ATOM 5160 C CA . LYS A 1 676 ? -11.271 5.204 -3.524 1.00 87.94 676 LYS A CA 1
ATOM 5161 C C . LYS A 1 676 ? -11.694 4.522 -2.237 1.00 87.94 676 LYS A C 1
ATOM 5163 O O . LYS A 1 676 ? -11.909 5.156 -1.207 1.00 87.94 676 LYS A O 1
ATOM 5168 N N . VAL A 1 677 ? -11.797 3.204 -2.328 1.00 88.25 677 VAL A N 1
ATOM 5169 C CA . VAL A 1 677 ? -12.121 2.323 -1.213 1.00 88.25 677 VAL A CA 1
ATOM 5170 C C . VAL A 1 677 ? -10.937 1.390 -1.030 1.00 88.25 677 VAL A C 1
ATOM 5172 O O . VAL A 1 677 ? -10.650 0.569 -1.904 1.00 88.25 677 VAL A O 1
ATOM 5175 N N . THR A 1 678 ? -10.261 1.509 0.107 1.00 88.56 678 THR A N 1
ATOM 5176 C CA . THR A 1 678 ? -9.194 0.592 0.499 1.00 88.56 678 THR A CA 1
ATOM 5177 C C . THR A 1 678 ? -9.802 -0.521 1.336 1.00 88.56 678 THR A C 1
ATOM 5179 O O . THR A 1 678 ? -10.252 -0.303 2.466 1.00 88.56 678 THR A O 1
ATOM 5182 N N . SER A 1 679 ? -9.839 -1.729 0.772 1.00 91.88 679 SER A N 1
ATOM 5183 C CA . SER A 1 679 ? -10.231 -2.920 1.523 1.00 91.88 679 SER A CA 1
ATOM 5184 C C . SER A 1 679 ? -9.128 -3.342 2.492 1.00 91.88 679 SER A C 1
ATOM 5186 O O . SER A 1 679 ? -7.962 -3.008 2.305 1.00 91.88 679 SER A O 1
ATOM 5188 N N . CYS A 1 680 ? -9.469 -4.137 3.498 1.00 90.62 680 CYS A N 1
ATOM 5189 C CA . CYS A 1 680 ? -8.516 -4.732 4.429 1.00 90.62 680 CYS A CA 1
ATOM 5190 C C . CYS A 1 680 ? -7.420 -5.524 3.716 1.00 90.62 680 CYS A C 1
ATOM 5192 O O . CYS A 1 680 ? -6.251 -5.477 4.090 1.00 90.62 680 CYS A O 1
ATOM 5194 N N . GLU A 1 681 ? -7.790 -6.253 2.665 1.00 86.00 681 GLU A N 1
ATOM 5195 C CA . GLU A 1 681 ? -6.840 -6.976 1.830 1.00 86.00 681 GLU A CA 1
ATOM 5196 C C . GLU A 1 681 ? -5.847 -6.047 1.127 1.00 86.00 681 GLU A C 1
ATOM 5198 O O . GLU A 1 681 ? -4.665 -6.395 1.062 1.00 86.00 681 GLU A O 1
ATOM 5203 N N . MET A 1 682 ? -6.326 -4.905 0.635 1.00 83.44 682 MET A N 1
ATOM 5204 C CA . MET A 1 682 ? -5.512 -3.903 -0.044 1.00 83.44 682 MET A CA 1
ATOM 5205 C C . MET A 1 682 ? -4.619 -3.146 0.946 1.00 83.44 682 MET A C 1
ATOM 5207 O O . MET A 1 682 ? -3.428 -3.017 0.693 1.00 83.44 682 MET A O 1
ATOM 5211 N N . GLU A 1 683 ? -5.161 -2.744 2.098 1.00 87.50 683 GLU A N 1
ATOM 5212 C CA . GLU A 1 683 ? -4.435 -2.052 3.171 1.00 87.50 683 GLU A CA 1
ATOM 5213 C C . GLU A 1 683 ? -3.232 -2.867 3.651 1.00 87.50 683 GLU A C 1
ATOM 5215 O O . GLU A 1 683 ? -2.108 -2.377 3.664 1.00 87.50 683 GLU A O 1
ATOM 5220 N N . ILE A 1 684 ? -3.442 -4.150 3.962 1.00 83.88 684 ILE A N 1
ATOM 5221 C CA . ILE A 1 684 ? -2.344 -5.044 4.356 1.00 83.88 684 ILE A CA 1
ATOM 5222 C C . ILE A 1 684 ? -1.367 -5.264 3.198 1.00 83.88 684 ILE A C 1
ATOM 5224 O O . ILE A 1 684 ? -0.185 -5.477 3.432 1.00 83.88 684 ILE A O 1
ATOM 5228 N N . GLY A 1 685 ? -1.834 -5.207 1.947 1.00 76.88 685 GLY A N 1
ATOM 5229 C CA . GLY A 1 685 ? -0.957 -5.255 0.775 1.00 76.88 685 GLY A CA 1
ATOM 5230 C C . GLY A 1 685 ? 0.006 -4.065 0.685 1.00 76.88 685 GLY A C 1
ATOM 5231 O O . GLY A 1 685 ? 1.109 -4.218 0.161 1.00 76.88 685 GLY A O 1
ATOM 5232 N N . TYR A 1 686 ? -0.382 -2.906 1.228 1.00 77.12 686 TYR A N 1
ATOM 5233 C CA . TYR A 1 686 ? 0.453 -1.704 1.292 1.00 77.12 686 TYR A CA 1
ATOM 5234 C C . TYR A 1 686 ? 1.424 -1.685 2.477 1.00 77.12 686 TYR A C 1
ATOM 5236 O O . TYR A 1 686 ? 2.235 -0.767 2.590 1.00 77.12 686 TYR A O 1
ATOM 5244 N N . TRP A 1 687 ? 1.362 -2.657 3.388 1.00 81.25 687 TRP A N 1
ATOM 5245 C CA . TRP A 1 687 ? 2.261 -2.681 4.535 1.00 81.25 687 TRP A CA 1
ATOM 5246 C C . TRP A 1 687 ? 3.674 -3.043 4.100 1.00 81.25 687 TRP A C 1
ATOM 5248 O O . TRP A 1 687 ? 3.923 -4.152 3.655 1.00 81.25 687 TRP A O 1
ATOM 5258 N N . GLU A 1 688 ? 4.606 -2.103 4.231 1.00 74.00 688 GLU A N 1
ATOM 5259 C CA . GLU A 1 688 ? 6.012 -2.292 3.856 1.00 74.00 688 GLU A CA 1
ATOM 5260 C C . GLU A 1 688 ? 6.652 -3.534 4.509 1.00 74.00 688 GLU A C 1
ATOM 5262 O O . GLU A 1 688 ? 6.183 -3.990 5.562 1.00 74.00 688 GLU A O 1
ATOM 5267 N N . PRO A 1 689 ? 7.767 -4.074 3.976 1.00 71.06 689 PRO A N 1
ATOM 5268 C CA . PRO A 1 689 ? 8.362 -5.306 4.489 1.00 71.06 689 PRO A CA 1
ATOM 5269 C C . PRO A 1 689 ? 8.792 -5.144 5.950 1.00 71.06 689 PRO A C 1
ATOM 5271 O O . PRO A 1 689 ? 8.641 -6.066 6.749 1.00 71.06 689 PRO A O 1
ATOM 5274 N N . ALA A 1 690 ? 9.222 -3.938 6.337 1.00 73.69 690 ALA A N 1
ATOM 5275 C CA . ALA A 1 690 ? 9.512 -3.585 7.722 1.00 73.69 690 ALA A CA 1
ATOM 5276 C C . ALA A 1 690 ? 8.288 -3.743 8.644 1.00 73.69 690 ALA A C 1
ATOM 5278 O O . ALA A 1 690 ? 8.432 -4.220 9.768 1.00 73.69 690 ALA A O 1
ATOM 5279 N N . LYS A 1 691 ? 7.078 -3.407 8.173 1.00 80.31 691 LYS A N 1
ATOM 5280 C CA . LYS A 1 691 ? 5.832 -3.621 8.927 1.00 80.31 691 LYS A CA 1
ATOM 5281 C C . LYS A 1 691 ? 5.482 -5.103 9.004 1.00 80.31 691 LYS A C 1
ATOM 5283 O O . LYS A 1 691 ? 5.166 -5.585 10.087 1.00 80.31 691 LYS A O 1
ATOM 5288 N N . HIS A 1 692 ? 5.590 -5.844 7.899 1.00 79.31 692 HIS A N 1
ATOM 5289 C CA . HIS A 1 692 ? 5.395 -7.300 7.902 1.00 79.31 692 HIS A CA 1
ATOM 5290 C C . HIS A 1 692 ? 6.357 -8.018 8.850 1.00 79.31 692 HIS A C 1
ATOM 5292 O O . HIS A 1 692 ? 5.932 -8.874 9.625 1.00 79.31 692 HIS A O 1
ATOM 5298 N N . LYS A 1 693 ? 7.628 -7.616 8.852 1.00 80.56 693 LYS A N 1
ATOM 5299 C CA . LYS A 1 693 ? 8.635 -8.109 9.787 1.00 80.56 693 LYS A CA 1
ATOM 5300 C C . LYS A 1 693 ? 8.289 -7.749 11.229 1.00 80.56 693 LYS A C 1
ATOM 5302 O O . LYS A 1 693 ? 8.301 -8.631 12.078 1.00 80.56 693 LYS A O 1
ATOM 5307 N N . ALA A 1 694 ? 7.913 -6.500 11.503 1.00 83.06 694 ALA A N 1
ATOM 5308 C CA . ALA A 1 694 ? 7.501 -6.080 12.842 1.00 83.06 694 ALA A CA 1
ATOM 5309 C C . ALA A 1 694 ? 6.282 -6.877 13.344 1.00 83.06 694 ALA A C 1
ATOM 5311 O O . ALA A 1 694 ? 6.234 -7.265 14.507 1.00 83.06 694 ALA A O 1
ATOM 5312 N N . LEU A 1 695 ? 5.326 -7.195 12.465 1.00 84.88 695 LEU A N 1
ATOM 5313 C CA . LEU A 1 695 ? 4.191 -8.071 12.777 1.00 84.88 695 LEU A CA 1
ATOM 5314 C C . LEU A 1 695 ? 4.627 -9.501 13.072 1.00 84.88 695 LEU A C 1
ATOM 5316 O O . LEU A 1 695 ? 4.112 -10.114 14.002 1.00 84.88 695 LEU A O 1
ATOM 5320 N N . GLN A 1 696 ? 5.563 -10.040 12.296 1.00 84.06 696 GLN A N 1
ATOM 5321 C CA . GLN A 1 696 ? 6.105 -11.369 12.545 1.00 84.06 696 GLN A CA 1
ATOM 5322 C C . GLN A 1 696 ? 6.837 -11.421 13.892 1.00 84.06 696 GLN A C 1
ATOM 5324 O O . GLN A 1 696 ? 6.576 -12.310 14.699 1.00 84.06 696 GLN A O 1
ATOM 5329 N N . GLU A 1 697 ? 7.686 -10.437 14.184 1.00 85.75 697 GLU A N 1
ATOM 5330 C CA . GLU A 1 697 ? 8.372 -10.305 15.473 1.00 85.75 697 GLU A CA 1
ATOM 5331 C C . GLU A 1 697 ? 7.375 -10.129 16.629 1.00 85.75 697 GLU A C 1
ATOM 5333 O O . GLU A 1 697 ? 7.549 -10.707 17.707 1.00 85.75 697 GLU A O 1
ATOM 5338 N N . ALA A 1 698 ? 6.289 -9.386 16.409 1.00 85.25 698 ALA A N 1
ATOM 5339 C CA . ALA A 1 698 ? 5.213 -9.240 17.379 1.00 85.25 698 ALA A CA 1
ATOM 5340 C C . ALA A 1 698 ? 4.449 -10.549 17.609 1.00 85.25 698 ALA A C 1
ATOM 5342 O O . ALA A 1 698 ? 4.142 -10.888 18.752 1.00 85.25 698 ALA A O 1
ATOM 5343 N N . GLU A 1 699 ? 4.181 -11.323 16.554 1.00 86.50 699 GLU A N 1
ATOM 5344 C CA . GLU A 1 699 ? 3.569 -12.644 16.679 1.00 86.50 699 GLU A CA 1
ATOM 5345 C C . GLU A 1 699 ? 4.473 -13.616 17.445 1.00 86.50 699 GLU A C 1
ATOM 5347 O O . GLU A 1 699 ? 4.004 -14.326 18.340 1.00 86.50 699 GLU A O 1
ATOM 5352 N N . GLU A 1 700 ? 5.762 -13.646 17.102 1.00 85.25 700 GLU A N 1
ATOM 5353 C CA . GLU A 1 700 ? 6.756 -14.531 17.710 1.00 85.25 700 GLU A CA 1
ATOM 5354 C C . GLU A 1 700 ? 7.011 -14.182 19.182 1.00 85.25 700 GLU A C 1
ATOM 5356 O O . GLU A 1 700 ? 7.139 -15.079 20.022 1.00 85.25 700 GLU A O 1
ATOM 5361 N N . SER A 1 701 ? 7.050 -12.889 19.515 1.00 84.69 701 SER A N 1
ATOM 5362 C CA . SER A 1 701 ? 7.212 -12.409 20.893 1.00 84.69 701 SER A CA 1
ATOM 5363 C C . SER A 1 701 ? 5.912 -12.432 21.703 1.00 84.69 701 SER A C 1
ATOM 5365 O O . SER A 1 701 ? 5.955 -12.459 22.936 1.00 84.69 701 SER A O 1
ATOM 5367 N N . GLY A 1 702 ? 4.757 -12.442 21.032 1.00 82.81 702 GLY A N 1
ATOM 5368 C CA . GLY A 1 702 ? 3.441 -12.294 21.646 1.00 82.81 702 GLY A CA 1
ATOM 5369 C C . GLY A 1 702 ? 3.172 -10.892 22.203 1.00 82.81 702 GLY A C 1
ATOM 5370 O O . GLY A 1 702 ? 2.327 -10.761 23.087 1.00 82.81 702 GLY A O 1
ATOM 5371 N N . THR A 1 703 ? 3.905 -9.866 21.748 1.00 82.25 703 THR A N 1
ATOM 5372 C CA . THR A 1 703 ? 3.748 -8.465 22.181 1.00 82.25 703 THR A CA 1
ATOM 5373 C C . THR A 1 703 ? 4.076 -7.495 21.045 1.00 82.25 703 THR A C 1
ATOM 5375 O O . THR A 1 703 ? 5.026 -7.727 20.311 1.00 82.25 703 THR A O 1
ATOM 5378 N N . CYS A 1 704 ? 3.375 -6.363 20.950 1.00 83.12 704 CYS A N 1
ATOM 5379 C CA . CYS A 1 704 ? 3.652 -5.328 19.938 1.00 83.12 704 CYS A CA 1
ATOM 5380 C C . CYS A 1 704 ? 4.557 -4.188 20.421 1.00 83.12 704 CYS A C 1
ATOM 5382 O O . CYS A 1 704 ? 4.567 -3.127 19.816 1.00 83.12 704 CYS A O 1
ATOM 5384 N N . GLY A 1 705 ? 5.354 -4.403 21.474 1.00 79.50 705 GLY A N 1
ATOM 5385 C CA . GLY A 1 705 ? 6.304 -3.406 21.996 1.00 79.50 705 GLY A CA 1
ATOM 5386 C C . GLY A 1 705 ? 7.558 -3.214 21.131 1.00 79.50 705 GLY A C 1
ATOM 5387 O O . GLY A 1 705 ? 8.639 -2.994 21.671 1.00 79.50 705 GLY A O 1
ATOM 5388 N N . VAL A 1 706 ? 7.431 -3.389 19.817 1.00 74.94 706 VAL A N 1
ATOM 5389 C CA . VAL A 1 706 ? 8.503 -3.227 18.832 1.00 74.94 706 VAL A CA 1
ATOM 5390 C C . VAL A 1 706 ? 8.398 -1.818 18.262 1.00 74.94 706 VAL A C 1
ATOM 5392 O O . VAL A 1 706 ? 7.420 -1.496 17.585 1.00 74.94 706 VAL A O 1
ATOM 5395 N N . ASP A 1 707 ? 9.401 -0.985 18.542 1.00 70.12 707 ASP A N 1
ATOM 5396 C CA . ASP A 1 707 ? 9.522 0.333 17.922 1.00 70.12 707 ASP A CA 1
ATOM 5397 C C . ASP A 1 707 ? 9.714 0.142 16.413 1.00 70.12 707 ASP A C 1
ATOM 5399 O O . ASP A 1 707 ? 10.691 -0.468 15.971 1.00 70.12 707 ASP A O 1
ATOM 5403 N N . ASN A 1 708 ? 8.784 0.656 15.611 1.00 71.25 708 ASN A N 1
ATOM 5404 C CA . ASN A 1 708 ? 8.960 0.751 14.166 1.00 71.25 708 ASN A CA 1
ATOM 5405 C C . ASN A 1 708 ? 9.152 2.219 13.759 1.00 71.25 708 ASN A C 1
ATOM 5407 O O . ASN A 1 708 ? 8.910 3.142 14.537 1.00 71.25 708 ASN A O 1
ATOM 5411 N N . MET A 1 709 ? 9.585 2.449 12.518 1.00 67.38 709 MET A N 1
ATOM 5412 C CA . MET A 1 709 ? 9.871 3.800 12.013 1.00 67.38 709 MET A CA 1
ATOM 5413 C C . MET A 1 709 ? 8.648 4.743 11.978 1.00 67.38 709 MET A C 1
ATOM 5415 O O . MET A 1 709 ? 8.820 5.946 11.812 1.00 67.38 709 MET A O 1
ATOM 5419 N N . TYR A 1 710 ? 7.433 4.214 12.151 1.00 64.94 710 TYR A N 1
ATOM 5420 C CA . TYR A 1 710 ? 6.159 4.938 12.144 1.00 64.94 710 TYR A CA 1
ATOM 5421 C C . TYR A 1 710 ? 5.514 5.063 13.539 1.00 64.94 710 TYR A C 1
ATOM 5423 O O . TYR A 1 710 ? 4.411 5.599 13.644 1.00 64.94 710 TYR A O 1
ATOM 5431 N N . GLY A 1 711 ? 6.176 4.598 14.606 1.00 76.44 711 GLY A N 1
ATOM 5432 C CA . GLY A 1 711 ? 5.687 4.667 15.987 1.00 76.44 711 GLY A CA 1
ATOM 5433 C C . GLY A 1 711 ? 5.336 3.305 16.594 1.00 76.44 711 GLY A C 1
ATOM 5434 O O . GLY A 1 711 ? 5.871 2.269 16.197 1.00 76.44 711 GLY A O 1
ATOM 5435 N N . ASP A 1 712 ? 4.448 3.313 17.592 1.00 80.44 712 ASP A N 1
ATOM 5436 C CA . ASP A 1 712 ? 4.016 2.110 18.311 1.00 80.44 712 ASP A CA 1
ATOM 5437 C C . ASP A 1 712 ? 3.217 1.187 17.376 1.00 80.44 712 ASP A C 1
ATOM 5439 O O . ASP A 1 712 ? 2.163 1.557 16.845 1.00 80.44 712 ASP A O 1
ATOM 5443 N N . LEU A 1 713 ? 3.732 -0.026 17.158 1.00 84.12 713 LEU A N 1
ATOM 5444 C CA . LEU A 1 713 ? 3.098 -1.033 16.313 1.00 84.12 713 LEU A CA 1
ATOM 5445 C C . LEU A 1 713 ? 1.672 -1.365 16.787 1.00 84.12 713 LEU A C 1
ATOM 5447 O O . LEU A 1 713 ? 0.820 -1.662 15.947 1.00 84.12 713 LEU A O 1
ATOM 5451 N N . ALA A 1 714 ? 1.395 -1.273 18.093 1.00 83.69 714 ALA A N 1
ATOM 5452 C CA . ALA A 1 714 ? 0.060 -1.493 18.641 1.00 83.69 714 ALA A CA 1
ATOM 5453 C C . ALA A 1 714 ? -0.959 -0.505 18.056 1.00 83.69 714 ALA A C 1
ATOM 5455 O O . ALA A 1 714 ? -1.987 -0.931 17.540 1.00 83.69 714 ALA A O 1
ATOM 5456 N N . ILE A 1 715 ? -0.627 0.790 18.006 1.00 80.62 715 ILE A N 1
ATOM 5457 C CA . ILE A 1 715 ? -1.527 1.836 17.491 1.00 80.62 715 ILE A CA 1
ATOM 5458 C C . ILE A 1 715 ? -1.875 1.585 16.017 1.00 80.62 715 ILE A C 1
ATOM 5460 O O . ILE A 1 715 ? -3.037 1.695 15.618 1.00 80.62 715 ILE A O 1
ATOM 5464 N N . MET A 1 716 ? -0.880 1.217 15.201 1.00 82.94 716 MET A N 1
ATOM 5465 C CA . MET A 1 716 ? -1.116 0.905 13.787 1.00 82.94 716 MET A CA 1
ATOM 5466 C C . MET A 1 716 ? -1.995 -0.337 13.605 1.00 82.94 716 MET A C 1
ATOM 5468 O O . MET A 1 716 ? -2.900 -0.339 12.766 1.00 82.94 716 MET A O 1
ATOM 5472 N N . ILE A 1 717 ? -1.732 -1.394 14.377 1.00 88.06 717 ILE A N 1
ATOM 5473 C CA . ILE A 1 717 ? -2.499 -2.641 14.307 1.00 88.06 717 ILE A CA 1
ATOM 5474 C C . ILE A 1 717 ? -3.928 -2.421 14.769 1.00 88.06 717 ILE A C 1
ATOM 5476 O O . ILE A 1 717 ? -4.834 -2.969 14.150 1.00 88.06 717 ILE A O 1
ATOM 5480 N N . ASP A 1 718 ? -4.143 -1.620 15.805 1.00 84.44 718 ASP A N 1
ATOM 5481 C CA . ASP A 1 718 ? -5.455 -1.431 16.408 1.00 84.44 718 ASP A CA 1
ATOM 5482 C C . ASP A 1 718 ? -6.441 -0.802 15.433 1.00 84.44 718 ASP A C 1
ATOM 5484 O O . ASP A 1 718 ? -7.534 -1.338 15.235 1.00 84.44 718 ASP A O 1
ATOM 5488 N N . HIS A 1 719 ? -6.041 0.267 14.737 1.00 84.75 719 HIS A N 1
ATOM 5489 C CA . HIS A 1 719 ? -6.897 0.886 13.723 1.00 84.75 719 HIS A CA 1
ATOM 5490 C C . HIS A 1 719 ? -7.293 -0.119 12.635 1.00 84.75 719 HIS A C 1
ATOM 5492 O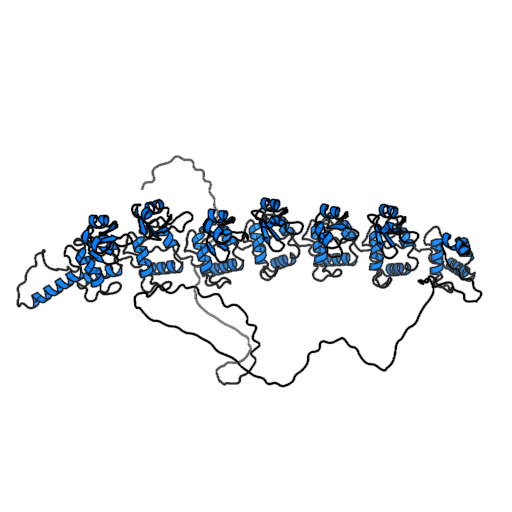 O . HIS A 1 719 ? -8.481 -0.306 12.363 1.00 84.75 719 HIS A O 1
ATOM 5498 N N . ALA A 1 720 ? -6.324 -0.841 12.069 1.00 89.00 720 ALA A N 1
ATOM 5499 C CA . ALA A 1 720 ? -6.608 -1.859 11.063 1.00 89.00 720 ALA A CA 1
ATOM 5500 C C . ALA A 1 720 ? -7.463 -3.004 11.635 1.00 89.00 720 ALA A C 1
ATOM 5502 O O . ALA A 1 720 ? -8.402 -3.466 10.988 1.00 89.00 720 ALA A O 1
ATOM 5503 N N . ALA A 1 721 ? -7.200 -3.441 12.866 1.00 90.06 721 ALA A N 1
ATOM 5504 C CA . ALA A 1 721 ? -7.908 -4.540 13.504 1.00 90.06 721 ALA A CA 1
ATOM 5505 C C . ALA A 1 721 ? -9.383 -4.216 13.762 1.00 90.06 721 ALA A C 1
ATOM 5507 O O . ALA A 1 721 ? -10.231 -5.077 13.529 1.00 90.06 721 ALA A O 1
ATOM 5508 N N . THR A 1 722 ? -9.712 -2.985 14.175 1.00 86.75 722 THR A N 1
ATOM 5509 C CA . THR A 1 722 ? -11.112 -2.569 14.402 1.00 86.75 722 THR A CA 1
ATOM 5510 C C . THR A 1 722 ? -11.979 -2.719 13.151 1.00 86.75 722 THR A C 1
ATOM 5512 O O . THR A 1 722 ? -13.170 -3.015 13.247 1.00 86.75 722 THR A O 1
ATOM 5515 N N . LYS A 1 723 ? -11.392 -2.527 11.964 1.00 89.25 723 LYS A N 1
ATOM 5516 C CA . LYS A 1 723 ? -12.087 -2.624 10.672 1.00 89.25 723 LYS A CA 1
ATOM 5517 C C . LYS A 1 723 ? -12.004 -4.020 10.067 1.00 89.25 723 LYS A C 1
ATOM 5519 O O . LYS A 1 723 ? -12.958 -4.479 9.433 1.00 89.25 723 LYS A O 1
ATOM 5524 N N . CYS A 1 724 ? -10.874 -4.690 10.267 1.00 93.38 724 CYS A N 1
ATOM 5525 C CA . CYS A 1 724 ? -10.519 -5.899 9.539 1.00 93.38 724 CYS A CA 1
ATOM 5526 C C . CYS A 1 724 ? -10.678 -7.195 10.315 1.00 93.38 724 CYS A C 1
ATOM 5528 O O . CYS A 1 724 ? -10.597 -8.249 9.692 1.00 93.38 724 CYS A O 1
ATOM 5530 N N . CYS A 1 725 ? -10.898 -7.157 11.628 1.00 92.25 725 CYS A N 1
ATOM 5531 C CA . CYS A 1 725 ? -10.973 -8.362 12.445 1.00 92.25 725 CYS A CA 1
ATOM 5532 C C . CYS A 1 725 ? -12.380 -8.601 12.972 1.00 92.25 725 CYS A C 1
ATOM 5534 O O . CYS A 1 725 ? -12.984 -7.739 13.604 1.00 92.25 725 CYS A O 1
ATOM 5536 N N . ALA A 1 726 ? -12.892 -9.812 12.761 1.00 88.38 726 ALA A N 1
ATOM 5537 C CA . ALA A 1 726 ? -14.187 -10.249 13.273 1.00 88.38 726 ALA A CA 1
ATOM 5538 C C . ALA A 1 726 ? -14.223 -10.297 14.811 1.00 88.38 726 ALA A C 1
ATOM 5540 O O . ALA A 1 726 ? -15.300 -10.250 15.401 1.00 88.38 726 ALA A O 1
ATOM 5541 N N . SER A 1 727 ? -13.055 -10.393 15.455 1.00 83.06 727 SER A N 1
ATOM 5542 C CA . SER A 1 727 ? -12.889 -10.622 16.893 1.00 83.06 727 SER A CA 1
ATOM 5543 C C . SER A 1 727 ? -12.170 -9.490 17.645 1.00 83.06 727 SER A C 1
ATOM 5545 O O . SER A 1 727 ? -11.653 -9.717 18.740 1.00 83.06 727 SER A O 1
ATOM 5547 N N . PHE A 1 728 ? -12.160 -8.258 17.118 1.00 83.81 728 PHE A N 1
ATOM 5548 C CA . PHE A 1 728 ? -11.578 -7.102 17.819 1.00 83.81 728 PHE A CA 1
ATOM 5549 C C . PHE A 1 728 ? -12.172 -6.939 19.237 1.00 83.81 728 PHE A C 1
ATOM 5551 O O . PHE A 1 728 ? -13.398 -7.037 19.390 1.00 83.81 728 PHE A O 1
ATOM 5558 N N . PRO A 1 729 ? -11.356 -6.707 20.288 1.00 82.62 729 PRO A N 1
ATOM 5559 C CA . PRO A 1 729 ? -9.944 -6.298 20.326 1.00 82.62 729 PRO A CA 1
ATOM 5560 C C . PRO A 1 729 ? -8.918 -7.439 20.372 1.00 82.62 729 PRO A C 1
ATOM 5562 O O . PRO A 1 729 ? -7.753 -7.186 20.661 1.00 82.62 729 PRO A O 1
ATOM 5565 N N . ALA A 1 730 ? -9.304 -8.693 20.118 1.00 86.25 730 ALA A N 1
ATOM 5566 C CA . ALA A 1 730 ? -8.347 -9.794 20.048 1.00 86.25 730 ALA A CA 1
ATOM 5567 C C . ALA A 1 730 ? -7.466 -9.648 18.793 1.00 86.25 730 ALA A C 1
ATOM 5569 O O . ALA A 1 730 ? -7.797 -10.127 17.707 1.00 86.25 730 ALA A O 1
ATOM 5570 N N . THR A 1 731 ? -6.342 -8.957 18.937 1.00 87.56 731 THR A N 1
ATOM 5571 C CA . THR A 1 731 ? -5.399 -8.696 17.846 1.00 87.56 731 THR A CA 1
ATOM 5572 C C . THR A 1 731 ? -4.216 -9.657 17.895 1.00 87.56 731 THR A C 1
ATOM 5574 O O . THR A 1 731 ? -4.085 -10.485 18.803 1.00 87.56 731 THR A O 1
ATOM 5577 N N . LEU A 1 732 ? -3.322 -9.535 16.915 1.00 87.38 732 LEU A N 1
ATOM 5578 C CA . LEU A 1 732 ? -2.013 -10.183 16.939 1.00 87.38 732 LEU A CA 1
ATOM 5579 C C . LEU A 1 732 ? -1.215 -9.806 18.204 1.00 87.38 732 LEU A C 1
ATOM 5581 O O . LEU A 1 732 ? -0.526 -10.655 18.768 1.00 87.38 732 LEU A O 1
ATOM 5585 N N . CYS A 1 733 ? -1.369 -8.558 18.666 1.00 85.06 733 CYS A N 1
ATOM 5586 C CA . CYS A 1 733 ? -0.690 -7.984 19.829 1.00 85.06 733 CYS A CA 1
ATOM 5587 C C . CYS A 1 733 ? -1.251 -8.448 21.172 1.00 85.06 733 CYS A C 1
ATOM 5589 O O . CYS A 1 733 ? -0.511 -8.540 22.150 1.00 85.06 733 CYS A O 1
ATOM 5591 N N . ASP A 1 734 ? -2.559 -8.703 21.242 1.00 83.50 734 ASP A N 1
ATOM 5592 C CA . ASP A 1 734 ? -3.231 -9.153 22.459 1.00 83.50 734 ASP A CA 1
ATOM 5593 C C . ASP A 1 734 ? -4.258 -10.240 22.121 1.00 83.50 734 ASP A C 1
ATOM 5595 O O . ASP A 1 734 ? -5.473 -10.041 22.133 1.00 83.50 734 ASP A O 1
ATOM 5599 N N . LYS A 1 735 ? -3.750 -11.452 21.856 1.00 85.31 735 LYS A N 1
ATOM 5600 C CA . LYS A 1 735 ? -4.561 -12.638 21.509 1.00 85.31 735 LYS A CA 1
ATOM 5601 C C . LYS A 1 735 ? -5.569 -13.035 22.605 1.00 85.31 735 LYS A C 1
ATOM 5603 O O . LYS A 1 735 ? -6.404 -13.929 22.395 1.00 85.31 735 LYS A O 1
ATOM 5608 N N . THR A 1 736 ? -5.460 -12.444 23.796 1.00 83.19 736 THR A N 1
ATOM 5609 C CA . THR A 1 736 ? -6.340 -12.699 24.941 1.00 83.19 736 THR A CA 1
ATOM 5610 C C . THR A 1 736 ? -7.391 -11.629 25.166 1.00 83.19 736 THR A C 1
ATOM 5612 O O . THR A 1 736 ? -8.355 -11.925 25.878 1.00 83.19 736 THR A O 1
ATOM 5615 N N . ALA A 1 737 ? -7.227 -10.448 24.567 1.00 83.75 737 ALA A N 1
ATOM 5616 C CA . ALA A 1 737 ? -8.177 -9.359 24.685 1.00 83.75 737 ALA A CA 1
ATOM 5617 C C . ALA A 1 737 ? -9.559 -9.801 24.196 1.00 83.75 737 ALA A C 1
ATOM 5619 O O . ALA A 1 737 ? -9.705 -10.627 23.291 1.00 83.75 737 ALA A O 1
ATOM 5620 N N . ARG A 1 738 ? -10.594 -9.288 24.853 1.00 83.06 738 ARG A N 1
ATOM 5621 C CA . ARG A 1 738 ? -11.989 -9.582 24.530 1.00 83.06 738 ARG A CA 1
ATOM 5622 C C . ARG A 1 738 ? -12.765 -8.292 24.429 1.00 83.06 738 ARG A C 1
ATOM 5624 O O . ARG A 1 738 ? -12.424 -7.298 25.065 1.00 83.06 738 ARG A O 1
ATOM 5631 N N . HIS A 1 739 ? -13.821 -8.335 23.632 1.00 84.56 739 HIS A N 1
ATOM 5632 C CA . HIS A 1 739 ? -14.716 -7.209 23.463 1.00 84.56 739 HIS A CA 1
ATOM 5633 C C . HIS A 1 739 ? -15.546 -7.080 24.737 1.00 84.56 739 HIS A C 1
ATOM 5635 O O . HIS A 1 739 ? -16.529 -7.792 24.926 1.00 84.56 739 HIS A O 1
ATOM 5641 N N . MET A 1 740 ? -15.080 -6.241 25.657 1.00 91.25 740 MET A N 1
ATOM 5642 C CA . MET A 1 740 ? -15.737 -6.048 26.945 1.00 91.25 740 MET A CA 1
ATOM 5643 C C . MET A 1 740 ? -16.915 -5.095 26.791 1.00 91.25 740 MET A C 1
ATOM 5645 O O . MET A 1 740 ? -16.768 -4.027 26.202 1.00 91.25 740 MET A O 1
ATOM 5649 N N . THR A 1 741 ? -18.061 -5.455 27.363 1.00 92.38 741 THR A N 1
ATOM 5650 C CA . THR A 1 741 ? -19.208 -4.553 27.510 1.00 92.38 741 THR A CA 1
ATOM 5651 C C . THR A 1 741 ? -19.163 -3.892 28.896 1.00 92.38 741 THR A C 1
ATOM 5653 O O . THR A 1 741 ? -18.533 -4.426 29.808 1.00 92.38 741 THR A O 1
ATOM 5656 N N . PRO A 1 742 ? -19.821 -2.740 29.119 1.00 94.06 742 PRO A N 1
ATOM 5657 C CA . PRO A 1 742 ? -19.881 -2.136 30.456 1.00 94.06 742 PRO A CA 1
ATOM 5658 C C . PRO A 1 742 ? -20.793 -2.917 31.424 1.00 94.06 742 PRO A C 1
ATOM 5660 O O . PRO A 1 742 ? -20.906 -2.575 32.605 1.00 94.06 742 PRO A O 1
ATOM 5663 N N . CYS A 1 743 ? -21.480 -3.948 30.933 1.00 94.62 743 CYS A N 1
ATOM 5664 C CA . CYS A 1 743 ? -22.497 -4.684 31.665 1.00 94.62 743 CYS A CA 1
ATOM 5665 C C . CYS A 1 743 ? -21.901 -5.786 32.528 1.00 94.62 743 CYS A C 1
ATOM 5667 O O . CYS A 1 743 ? -20.808 -6.280 32.278 1.00 94.62 743 CYS A O 1
ATOM 5669 N N . LYS A 1 744 ? -22.656 -6.187 33.554 1.00 91.69 744 LYS A N 1
ATOM 5670 C CA . LYS A 1 744 ? -22.302 -7.330 34.396 1.00 91.69 744 LYS A CA 1
ATOM 5671 C C . LYS A 1 744 ? -22.095 -8.605 33.568 1.00 91.69 744 LYS A C 1
ATOM 5673 O O . LYS A 1 744 ? -21.158 -9.354 33.828 1.00 91.69 744 LYS A O 1
ATOM 5678 N N . ASP A 1 745 ? -23.015 -8.848 32.638 1.00 90.56 745 ASP A N 1
ATOM 5679 C CA . ASP A 1 745 ? -23.070 -10.019 31.774 1.00 90.56 745 ASP A CA 1
ATOM 5680 C C . ASP A 1 745 ? -23.386 -9.564 30.336 1.00 90.56 745 ASP A C 1
ATOM 5682 O O . ASP A 1 745 ? -24.231 -8.690 30.131 1.00 90.56 745 ASP A O 1
ATOM 5686 N N . ASP A 1 746 ? -22.788 -10.196 29.322 1.00 89.75 746 ASP A N 1
ATOM 5687 C CA . ASP A 1 746 ? -23.015 -9.834 27.908 1.00 89.75 746 ASP A CA 1
ATOM 5688 C C . ASP A 1 746 ? -24.490 -9.955 27.480 1.00 89.75 746 ASP A C 1
ATOM 5690 O O . ASP A 1 746 ? -24.950 -9.268 26.573 1.00 89.75 746 ASP A O 1
ATOM 5694 N N . ALA A 1 747 ? -25.274 -10.809 28.148 1.00 93.19 747 ALA A N 1
ATOM 5695 C CA . ALA A 1 747 ? -26.710 -10.951 27.889 1.00 93.19 747 ALA A CA 1
ATOM 5696 C C . ALA A 1 747 ? -27.536 -9.715 28.316 1.00 93.19 747 ALA A C 1
ATOM 5698 O O . ALA A 1 747 ? -28.653 -9.498 27.814 1.00 93.19 747 ALA A O 1
ATOM 5699 N N . ASP A 1 748 ? -26.996 -8.911 29.236 1.00 92.50 748 ASP A N 1
ATOM 5700 C CA . ASP A 1 748 ? -27.617 -7.678 29.719 1.00 92.50 748 ASP A CA 1
ATOM 5701 C C . ASP A 1 748 ? -27.330 -6.487 28.805 1.00 92.50 748 ASP A C 1
ATOM 5703 O O . ASP A 1 748 ? -28.054 -5.490 28.870 1.00 92.50 748 ASP A O 1
ATOM 5707 N N . TYR A 1 749 ? -26.343 -6.612 27.920 1.00 95.12 749 TYR A N 1
ATOM 5708 C CA . TYR A 1 749 ? -25.975 -5.590 26.956 1.00 95.12 749 TYR A CA 1
ATOM 5709 C C . TYR A 1 749 ? -27.019 -5.452 25.838 1.00 95.12 749 TYR A C 1
ATOM 5711 O O . TYR A 1 749 ? -27.496 -6.433 25.257 1.00 95.12 749 TYR A O 1
ATOM 5719 N N . THR A 1 750 ? -27.407 -4.212 25.538 1.00 94.88 750 THR A N 1
ATOM 5720 C CA . THR A 1 750 ? -28.343 -3.863 24.462 1.00 94.88 750 THR A CA 1
ATOM 5721 C C . THR A 1 750 ? -27.608 -3.155 23.322 1.00 94.88 750 THR A C 1
ATOM 5723 O O . THR A 1 750 ? -27.641 -1.926 23.279 1.00 94.88 750 THR A O 1
ATOM 5726 N N . PRO A 1 751 ? -26.969 -3.891 22.391 1.00 91.69 751 PRO A N 1
ATOM 5727 C CA . PRO A 1 751 ? -26.102 -3.309 21.360 1.00 91.69 751 PRO A CA 1
ATOM 5728 C C . PRO A 1 751 ? -26.802 -2.258 20.488 1.00 91.69 751 PRO A C 1
ATOM 5730 O O . PRO A 1 751 ? -26.207 -1.239 20.158 1.00 91.69 751 PRO A O 1
ATOM 5733 N N . GLU A 1 752 ? -28.081 -2.465 20.173 1.00 93.00 752 GLU A N 1
ATOM 5734 C CA . GLU A 1 752 ? -28.854 -1.584 19.283 1.00 93.00 752 GLU A CA 1
ATOM 5735 C C . GLU A 1 752 ? -29.488 -0.377 19.984 1.00 93.00 752 GLU A C 1
ATOM 5737 O O . GLU A 1 752 ? -30.136 0.442 19.335 1.00 93.00 752 GLU A O 1
ATOM 5742 N N . LYS A 1 753 ? -29.374 -0.269 21.313 1.00 92.06 753 LYS A N 1
ATOM 5743 C CA . LYS A 1 753 ? -29.957 0.865 22.032 1.00 92.06 753 LYS A CA 1
ATOM 5744 C C . LYS A 1 753 ? -29.144 2.121 21.723 1.00 92.06 753 LYS A C 1
ATOM 5746 O O . LYS A 1 753 ? -27.917 2.091 21.779 1.00 92.06 753 LYS A O 1
ATOM 5751 N N . GLU A 1 754 ? -29.828 3.212 21.392 1.00 90.81 754 GLU A N 1
ATOM 5752 C CA . GLU A 1 754 ? -29.198 4.520 21.215 1.00 90.81 754 GLU A CA 1
ATOM 5753 C C . GLU A 1 754 ? -28.650 4.980 22.571 1.00 90.81 754 GLU A C 1
ATOM 5755 O O . GLU A 1 754 ? -29.397 5.093 23.544 1.00 90.81 754 GLU A O 1
ATOM 5760 N N . MET A 1 755 ? -27.333 5.172 22.6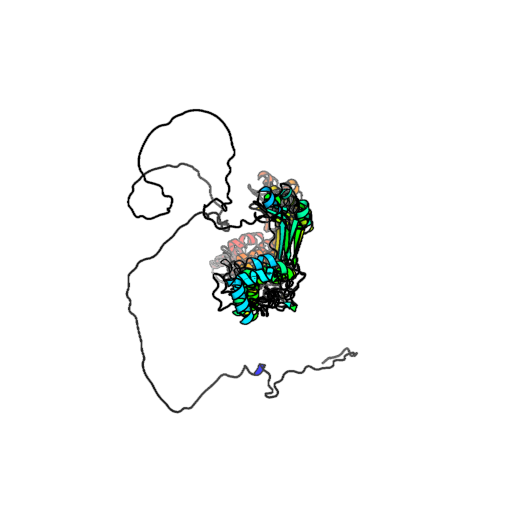46 1.00 89.62 755 MET A N 1
ATOM 5761 C CA . MET A 1 755 ? -26.661 5.658 23.848 1.00 89.62 755 MET A CA 1
ATOM 5762 C C . MET A 1 755 ? -26.739 7.183 23.917 1.00 89.62 755 MET A C 1
ATOM 5764 O O . MET A 1 755 ? -27.062 7.759 24.952 1.00 89.62 755 MET A O 1
ATOM 5768 N N . TYR A 1 756 ? -26.483 7.821 22.780 1.00 87.44 756 TYR A N 1
ATOM 5769 C CA . TYR A 1 756 ? -26.785 9.216 22.504 1.00 87.44 756 TYR A CA 1
ATOM 5770 C C . TYR A 1 756 ? -27.065 9.352 21.015 1.00 87.44 756 TYR A C 1
ATOM 5772 O O . TYR A 1 756 ? -26.611 8.550 20.196 1.00 87.44 756 TYR A O 1
ATOM 5780 N N . ALA A 1 757 ? -27.820 10.374 20.659 1.00 85.81 757 ALA A N 1
ATOM 5781 C CA . ALA A 1 757 ? -28.084 10.699 19.278 1.00 85.81 757 ALA A CA 1
ATOM 5782 C C . ALA A 1 757 ? -28.177 12.210 19.132 1.00 85.81 757 ALA A C 1
ATOM 5784 O O . ALA A 1 757 ? -28.494 12.924 20.085 1.00 85.81 757 ALA A O 1
ATOM 5785 N N . TRP A 1 758 ? -27.870 12.694 17.940 1.00 86.56 758 TRP A N 1
ATOM 5786 C CA . TRP A 1 758 ? -28.029 14.094 17.603 1.00 86.56 758 TRP A CA 1
ATOM 5787 C C . TRP A 1 758 ? -28.580 14.230 16.194 1.00 86.56 758 TRP A C 1
ATOM 5789 O O . TRP A 1 758 ? -28.407 13.363 15.332 1.00 86.56 758 TRP A O 1
ATOM 5799 N N . CYS A 1 759 ? -29.264 15.345 15.974 1.00 85.75 759 CYS A N 1
ATOM 5800 C CA . CYS A 1 759 ? -29.681 15.748 14.649 1.00 85.75 759 CYS A CA 1
ATOM 5801 C C . CYS A 1 759 ? -28.616 16.660 14.056 1.00 85.75 759 CYS A C 1
ATOM 5803 O O . CYS A 1 759 ? -28.348 17.733 14.597 1.00 85.75 759 CYS A O 1
ATOM 5805 N N . ASP A 1 760 ? -27.987 16.210 12.980 1.00 83.56 760 ASP A N 1
ATOM 5806 C CA . ASP A 1 760 ? -26.916 16.936 12.322 1.00 83.56 760 ASP A CA 1
ATOM 5807 C C . ASP A 1 760 ? -27.448 17.690 11.101 1.00 83.56 760 ASP A C 1
ATOM 5809 O O . ASP A 1 760 ? -28.167 17.132 10.270 1.00 83.56 760 ASP A O 1
ATOM 5813 N N . PHE A 1 761 ? -27.089 18.967 11.004 1.00 80.50 761 PHE A N 1
ATOM 5814 C CA . PHE A 1 761 ? -27.421 19.841 9.878 1.00 80.50 761 PHE A CA 1
ATOM 5815 C C . PHE A 1 761 ? -26.174 20.272 9.097 1.00 80.50 761 PHE A C 1
ATOM 5817 O O . PHE A 1 761 ? -26.258 21.150 8.248 1.00 80.50 761 PHE A O 1
ATOM 5824 N N . TYR A 1 762 ? -25.019 19.670 9.384 1.00 72.12 762 TYR A N 1
ATOM 5825 C CA . TYR A 1 762 ? -23.755 19.903 8.685 1.00 72.12 762 TYR A CA 1
ATOM 5826 C C . TYR A 1 762 ? -23.534 18.924 7.523 1.00 72.12 762 TYR A C 1
ATOM 5828 O O . TYR A 1 762 ? -22.493 18.962 6.874 1.00 72.12 762 TYR A O 1
ATOM 5836 N N . GLY A 1 763 ? -24.507 18.049 7.249 1.00 61.66 763 GLY A N 1
ATOM 5837 C CA . GLY A 1 763 ? -24.499 17.176 6.082 1.00 61.66 763 GLY A CA 1
ATOM 5838 C C . GLY A 1 763 ? -24.920 17.902 4.807 1.00 61.66 763 GLY A C 1
ATOM 5839 O O . GLY A 1 763 ? -25.727 18.830 4.829 1.00 61.66 763 GLY A O 1
ATOM 5840 N N . ASP A 1 764 ? -24.399 17.445 3.678 1.00 45.91 764 ASP A N 1
ATOM 5841 C CA . ASP A 1 764 ? -24.678 18.037 2.376 1.00 45.91 764 ASP A CA 1
ATOM 5842 C C . ASP A 1 764 ? -26.179 18.049 2.043 1.00 45.91 764 ASP A C 1
ATOM 5844 O O . ASP A 1 764 ? -26.847 17.012 2.024 1.00 45.91 764 ASP A O 1
ATOM 5848 N N . GLY A 1 765 ? -26.723 19.245 1.798 1.00 54.12 765 GLY A N 1
ATOM 5849 C CA . GLY A 1 765 ? -28.154 19.475 1.565 1.00 54.12 765 GLY A CA 1
ATOM 5850 C C . GLY A 1 765 ? -28.993 19.731 2.823 1.00 54.12 765 GLY A C 1
ATOM 5851 O O . GLY A 1 765 ? -30.156 20.123 2.691 1.00 54.12 765 GLY A O 1
ATOM 5852 N N . ALA A 1 766 ? -28.426 19.587 4.023 1.00 58.66 766 ALA A N 1
ATOM 5853 C CA . ALA A 1 766 ? -29.081 20.008 5.252 1.00 58.66 766 ALA A CA 1
ATOM 5854 C C . ALA A 1 766 ? -28.941 21.531 5.397 1.00 58.66 766 ALA A C 1
ATOM 5856 O O . ALA A 1 766 ? -27.909 22.071 5.782 1.00 58.66 766 ALA A O 1
ATOM 5857 N N . VAL A 1 767 ? -29.996 22.263 5.039 1.00 69.38 767 VAL A N 1
ATOM 5858 C CA . VAL A 1 767 ? -30.104 23.676 5.406 1.00 69.38 767 VAL A CA 1
ATOM 5859 C C . VAL A 1 767 ? -30.583 23.706 6.842 1.00 69.38 767 VAL A C 1
ATOM 5861 O O . VAL A 1 767 ? -31.637 23.142 7.135 1.00 69.38 767 VAL A O 1
ATOM 5864 N N . LEU A 1 768 ? -29.829 24.369 7.722 1.00 79.75 768 LEU A N 1
ATOM 5865 C CA . LEU A 1 768 ? -30.286 24.602 9.083 1.00 79.75 768 LEU A CA 1
ATOM 5866 C C . LEU A 1 768 ? -31.694 25.232 9.018 1.00 79.75 768 LEU A C 1
ATOM 5868 O O . LEU A 1 768 ? -31.838 26.333 8.473 1.00 79.75 768 LEU A O 1
ATOM 5872 N N . PRO A 1 769 ? -32.735 24.539 9.505 1.00 84.62 769 PRO A N 1
ATOM 5873 C CA . PRO A 1 769 ? -34.103 25.005 9.374 1.00 84.62 769 PRO A CA 1
ATOM 5874 C C . PRO A 1 769 ? -34.254 26.332 10.113 1.00 84.62 769 PRO A C 1
ATOM 5876 O O . PRO A 1 769 ? -33.669 26.533 11.181 1.00 84.62 769 PRO A O 1
ATOM 5879 N N . GLU A 1 770 ? -35.073 27.237 9.572 1.00 87.56 770 GLU A N 1
ATOM 5880 C CA . GLU A 1 770 ? -35.509 28.386 10.363 1.00 87.56 770 GLU A CA 1
ATOM 5881 C C . GLU A 1 770 ? -36.149 27.885 11.664 1.00 87.56 770 GLU A C 1
ATOM 5883 O O . GLU A 1 770 ? -36.805 26.841 11.684 1.00 87.56 770 GLU A O 1
ATOM 5888 N N . GLU A 1 771 ? -36.004 28.657 12.741 1.00 85.12 771 GLU A N 1
ATOM 5889 C CA . GLU A 1 771 ? -36.562 28.350 14.065 1.00 85.12 771 GLU A CA 1
ATOM 5890 C C . GLU A 1 771 ? -38.031 27.896 13.984 1.00 85.12 771 GLU A C 1
ATOM 5892 O O . GLU A 1 771 ? -38.436 26.929 14.626 1.00 85.12 771 GLU A O 1
ATOM 5897 N N . THR A 1 772 ? -38.821 28.531 13.113 1.00 86.12 772 THR A N 1
ATOM 5898 C CA . THR A 1 772 ? -40.232 28.187 12.894 1.00 86.12 772 THR A CA 1
ATOM 5899 C C . THR A 1 772 ? -40.442 26.807 12.270 1.00 86.12 772 THR A C 1
ATOM 5901 O O . THR A 1 772 ? -41.419 26.141 12.600 1.00 86.12 772 THR A O 1
ATOM 5904 N N . VAL A 1 773 ? -39.541 26.362 11.391 1.00 88.00 773 VAL A N 1
ATOM 5905 C CA . VAL A 1 773 ? -39.582 25.040 10.749 1.00 88.00 773 VAL A CA 1
ATOM 5906 C C . VAL A 1 773 ? -39.136 23.963 11.731 1.00 88.00 773 VAL A C 1
ATOM 5908 O O . VAL A 1 773 ? -39.774 22.914 11.795 1.00 88.00 773 VAL A O 1
ATOM 5911 N N . CYS A 1 774 ? -38.096 24.234 12.526 1.00 87.25 774 CYS A N 1
ATOM 5912 C CA . CYS A 1 774 ? -37.638 23.322 13.573 1.00 87.25 774 CYS A CA 1
ATOM 5913 C C . CYS A 1 774 ? -38.731 23.095 14.629 1.00 87.25 774 CYS A C 1
ATOM 5915 O O . CYS A 1 774 ? -39.148 21.962 14.859 1.00 87.25 774 CYS A O 1
ATOM 5917 N N . ASN A 1 775 ? -39.272 24.183 15.187 1.00 83.69 775 ASN A N 1
ATOM 5918 C CA . ASN A 1 775 ? -40.281 24.147 16.251 1.00 83.69 775 ASN A CA 1
ATOM 5919 C C . ASN A 1 775 ? -41.659 23.643 15.778 1.00 83.69 775 ASN A C 1
ATOM 5921 O O . ASN A 1 775 ? -42.538 23.387 16.599 1.00 83.69 775 ASN A O 1
ATOM 5925 N N . ALA A 1 776 ? -41.885 23.525 14.463 1.00 87.38 776 ALA A N 1
ATOM 5926 C CA . ALA A 1 776 ? -43.117 22.964 13.910 1.00 87.38 776 ALA A CA 1
ATOM 5927 C C . ALA A 1 776 ? -43.138 21.426 13.909 1.00 87.38 776 ALA A C 1
ATOM 5929 O O . ALA A 1 776 ? -44.215 20.848 13.746 1.00 87.38 776 ALA A O 1
ATOM 5930 N N . GLN A 1 777 ? -41.984 20.766 14.063 1.00 90.06 777 GLN A N 1
ATOM 5931 C CA . GLN A 1 777 ? -41.900 19.306 14.092 1.00 90.06 777 GLN A CA 1
ATOM 5932 C C . GLN A 1 777 ? -42.020 18.777 15.522 1.00 90.06 777 GLN A C 1
ATOM 5934 O O . GLN A 1 777 ? -41.434 19.310 16.461 1.00 90.06 777 GLN A O 1
ATOM 5939 N N . GLU A 1 778 ? -42.792 17.703 15.689 1.00 83.88 778 GLU A N 1
ATOM 5940 C CA . GLU A 1 778 ? -42.974 17.060 16.990 1.00 83.88 778 GLU A CA 1
ATOM 5941 C C . GLU A 1 778 ? -41.636 16.513 17.511 1.00 83.88 778 GLU A C 1
ATOM 5943 O O . GLU A 1 778 ? -40.951 15.759 16.818 1.00 83.88 778 GLU A O 1
ATOM 5948 N N . GLY A 1 779 ? -41.266 16.903 18.734 1.00 81.50 779 GLY A N 1
ATOM 5949 C CA . GLY A 1 779 ? -40.001 16.505 19.355 1.00 81.50 779 GLY A CA 1
ATOM 5950 C C . GLY A 1 779 ? -38.772 17.244 18.821 1.00 81.50 779 GLY A C 1
ATOM 5951 O O . GLY A 1 779 ? -37.664 16.772 19.046 1.00 81.50 779 GLY A O 1
ATOM 5952 N N . CYS A 1 780 ? -38.933 18.366 18.112 1.00 84.12 780 CYS A N 1
ATOM 5953 C CA . CYS A 1 780 ? -37.825 19.247 17.749 1.00 84.12 780 CYS A CA 1
ATOM 5954 C C . CYS A 1 780 ? -37.992 20.638 18.362 1.00 84.12 780 CYS A C 1
ATOM 5956 O O . CYS A 1 780 ? -39.100 21.165 18.458 1.00 84.12 780 CYS A O 1
ATOM 5958 N N . TYR A 1 781 ? -36.875 21.239 18.758 1.00 82.06 781 TYR A N 1
ATOM 5959 C CA . TYR A 1 781 ? -36.801 22.605 19.253 1.00 82.06 781 TYR A CA 1
ATOM 5960 C C . TYR A 1 781 ? -35.521 23.278 18.755 1.00 82.06 781 TYR A C 1
ATOM 5962 O O . TYR A 1 781 ? -34.443 22.692 18.775 1.00 82.06 781 TYR A O 1
ATOM 5970 N N . GLY A 1 782 ? -35.626 24.509 18.275 1.00 75.31 782 GLY A N 1
ATOM 5971 C CA . GLY A 1 782 ? -34.521 25.253 17.683 1.00 75.31 782 GLY A CA 1
ATOM 5972 C C . GLY A 1 782 ? -34.533 26.717 18.084 1.00 75.31 782 GLY A C 1
ATOM 5973 O O . GLY A 1 782 ? -35.537 27.232 18.573 1.00 75.31 782 GLY A O 1
ATOM 5974 N N . GLY A 1 783 ? -33.398 27.374 17.862 1.00 75.19 783 GLY A N 1
ATOM 5975 C CA . GLY A 1 783 ? -33.210 28.813 18.023 1.00 75.19 783 GLY A CA 1
ATOM 5976 C C . GLY A 1 783 ? -32.436 29.393 16.840 1.00 75.19 783 GLY A C 1
ATOM 5977 O O . GLY A 1 783 ? -32.153 28.699 15.862 1.00 75.19 783 GLY A O 1
ATOM 5978 N N . GLN A 1 784 ? -32.051 30.671 16.911 1.00 71.12 784 GLN A N 1
ATOM 5979 C CA . GLN A 1 784 ? -31.180 31.263 15.889 1.00 71.12 784 GLN A CA 1
ATOM 5980 C C . GLN A 1 784 ? -29.845 30.502 15.805 1.00 71.12 784 GLN A C 1
ATOM 5982 O O . GLN A 1 784 ? -28.968 30.679 16.647 1.00 71.12 784 GLN A O 1
ATOM 5987 N N . GLY A 1 785 ? -29.692 29.676 14.766 1.00 74.38 785 GLY A N 1
ATOM 5988 C CA . GLY A 1 785 ? -28.448 28.971 14.456 1.00 74.38 785 GLY A CA 1
ATOM 5989 C C . GLY A 1 785 ? -28.360 27.509 14.912 1.00 74.38 785 GLY A C 1
ATOM 5990 O O . GLY A 1 785 ? -27.301 26.918 14.734 1.00 74.38 785 GLY A O 1
ATOM 5991 N N . TRP A 1 786 ? -29.423 26.906 15.459 1.00 79.81 786 TRP A N 1
ATOM 5992 C CA . TRP A 1 786 ? -29.427 25.480 15.818 1.00 79.81 786 TRP A CA 1
ATOM 5993 C C . TRP A 1 786 ? -30.842 24.879 15.843 1.00 79.81 786 TRP A C 1
ATOM 5995 O O . TRP A 1 786 ? -31.824 25.584 16.073 1.00 79.81 786 TRP A O 1
ATOM 6005 N N . CYS A 1 787 ? -30.942 23.565 15.643 1.00 81.25 787 CYS A N 1
ATOM 6006 C CA . CYS A 1 787 ? -32.165 22.782 15.804 1.00 81.25 787 CYS A CA 1
ATOM 6007 C C . CYS A 1 787 ? -31.805 21.466 16.506 1.00 81.25 787 CYS A C 1
ATOM 6009 O O . CYS A 1 787 ? -30.883 20.772 16.089 1.00 81.25 787 CYS A O 1
ATOM 6011 N N . HIS A 1 788 ? -32.481 21.143 17.600 1.00 83.19 788 HIS A N 1
ATOM 6012 C CA . HIS A 1 788 ? -32.342 19.889 18.329 1.00 83.19 788 HIS A CA 1
ATOM 6013 C C . HIS A 1 788 ? -33.599 19.056 18.107 1.00 83.19 788 HIS A C 1
ATOM 6015 O O . HIS A 1 788 ? -34.701 19.594 18.117 1.00 83.19 788 HIS A O 1
ATOM 6021 N N . CYS A 1 789 ? -33.444 17.750 17.921 1.00 85.00 789 CYS A N 1
ATOM 6022 C CA . CYS A 1 789 ? -34.565 16.831 17.796 1.00 85.00 789 CYS A CA 1
ATOM 6023 C C . CYS A 1 789 ? -34.343 15.629 18.710 1.00 85.00 789 CYS A C 1
ATOM 6025 O O . CYS A 1 789 ? -33.249 15.080 18.746 1.00 85.00 789 CYS A O 1
ATOM 6027 N N . ASP A 1 790 ? -35.398 15.197 19.393 1.00 83.38 790 ASP A N 1
ATOM 6028 C CA . ASP A 1 790 ? -35.400 14.075 20.335 1.00 83.38 790 ASP A CA 1
ATOM 6029 C C . ASP A 1 790 ? -35.381 12.700 19.649 1.00 83.38 790 ASP A C 1
ATOM 6031 O O . ASP A 1 790 ? -35.249 11.670 20.308 1.00 83.38 790 ASP A O 1
ATOM 6035 N N . GLY A 1 791 ? -35.593 12.656 18.331 1.00 87.62 791 GLY A N 1
ATOM 6036 C CA . GLY A 1 791 ? -35.694 11.404 17.592 1.00 87.62 791 GLY A CA 1
ATOM 6037 C C . GLY A 1 791 ? -35.518 11.553 16.086 1.00 87.62 791 GLY A C 1
ATOM 6038 O O . GLY A 1 791 ? -35.731 12.623 15.504 1.00 87.62 791 GLY A O 1
ATOM 6039 N N . ALA A 1 792 ? -35.205 10.425 15.444 1.00 89.00 792 ALA A N 1
ATOM 6040 C CA . ALA A 1 792 ? -34.927 10.337 14.012 1.00 89.00 792 ALA A CA 1
ATOM 6041 C C . ALA A 1 792 ? -36.034 10.929 13.131 1.00 89.00 792 ALA A C 1
ATOM 6043 O O . ALA A 1 792 ? -35.746 11.626 12.162 1.00 89.00 792 ALA A O 1
ATOM 6044 N N . THR A 1 793 ? -37.302 10.681 13.473 1.00 91.25 793 THR A N 1
ATOM 6045 C CA . THR A 1 793 ? -38.450 11.168 12.694 1.00 91.25 793 THR A CA 1
ATOM 6046 C C . THR A 1 793 ? -38.538 12.691 12.696 1.00 91.25 793 THR A C 1
ATOM 6048 O O . THR A 1 793 ? -38.738 13.278 11.635 1.00 91.25 793 THR A O 1
ATOM 6051 N N . GLY A 1 794 ? -38.351 13.330 13.855 1.00 89.50 794 GLY A N 1
ATOM 6052 C CA . GLY A 1 794 ? -38.329 14.790 13.955 1.00 89.50 794 GLY A CA 1
ATOM 6053 C C . GLY A 1 794 ? -37.137 15.375 13.199 1.00 89.50 794 GLY A C 1
ATOM 6054 O O . GLY A 1 794 ? -37.306 16.285 12.392 1.00 89.50 794 GLY A O 1
ATOM 6055 N N . CYS A 1 795 ? -35.954 14.782 13.382 1.00 90.56 795 CYS A N 1
ATOM 6056 C CA . CYS A 1 795 ? -34.731 15.207 12.706 1.00 90.56 795 CYS A CA 1
ATOM 6057 C C . CYS A 1 795 ? -34.846 15.168 11.175 1.00 90.56 795 CYS A C 1
ATOM 6059 O O . CYS A 1 795 ? -34.543 16.137 10.488 1.00 90.56 795 CYS A O 1
ATOM 6061 N N . GLN A 1 796 ? -35.371 14.075 10.627 1.00 89.25 796 GLN A N 1
ATOM 6062 C CA . GLN A 1 796 ? -35.590 13.959 9.186 1.00 89.25 796 GLN A CA 1
ATOM 6063 C C . GLN A 1 796 ? -36.660 14.939 8.686 1.00 89.25 796 GLN A C 1
ATOM 6065 O O . GLN A 1 796 ? -36.545 15.468 7.581 1.00 89.25 796 GLN A O 1
ATOM 6070 N N . ALA A 1 797 ? -37.695 15.212 9.488 1.00 89.06 797 ALA A N 1
ATOM 6071 C CA . ALA A 1 797 ? -38.760 16.144 9.125 1.00 89.06 797 ALA A CA 1
ATOM 6072 C C . ALA A 1 797 ? -38.297 17.611 9.089 1.00 89.06 797 ALA A C 1
ATOM 6074 O O . ALA A 1 797 ? -38.870 18.415 8.353 1.00 89.06 797 ALA A O 1
ATOM 6075 N N . THR A 1 798 ? -37.252 17.958 9.843 1.00 88.50 798 THR A N 1
ATOM 6076 C CA . THR A 1 798 ? -36.594 19.272 9.784 1.00 88.50 798 THR A CA 1
ATOM 6077 C C . THR A 1 798 ? -35.516 19.359 8.699 1.00 88.50 798 THR A C 1
ATOM 6079 O O . THR A 1 798 ? -34.940 20.427 8.503 1.00 88.50 798 THR A O 1
ATOM 6082 N N . GLY A 1 799 ? -35.276 18.270 7.959 1.00 86.44 799 GLY A N 1
ATOM 6083 C CA . GLY A 1 799 ? -34.246 18.181 6.922 1.00 86.44 799 GLY A CA 1
ATOM 6084 C C . GLY A 1 799 ? -32.845 17.852 7.448 1.00 86.44 799 GLY A C 1
ATOM 6085 O O . GLY A 1 799 ? -31.893 17.926 6.676 1.00 86.44 799 GLY A O 1
ATOM 6086 N N . GLY A 1 800 ? -32.710 17.500 8.730 1.00 86.06 800 GLY A N 1
ATOM 6087 C CA . GLY A 1 800 ? -31.455 17.051 9.329 1.00 86.06 800 GLY A CA 1
ATOM 6088 C C . GLY A 1 800 ? -31.203 15.550 9.153 1.00 86.06 800 GLY A C 1
ATOM 6089 O O . GLY A 1 800 ? -32.089 14.767 8.793 1.00 86.06 800 GLY A O 1
ATOM 6090 N N . ILE A 1 801 ? -29.968 15.135 9.432 1.00 84.75 801 ILE A N 1
ATOM 6091 C CA . ILE A 1 801 ? -29.515 13.743 9.403 1.00 84.75 801 ILE A CA 1
ATOM 6092 C C . ILE A 1 801 ? -29.438 13.224 10.837 1.00 84.75 801 ILE A C 1
ATOM 6094 O O . ILE A 1 801 ? -28.721 13.768 11.676 1.00 84.75 801 ILE A O 1
ATOM 6098 N N . TRP A 1 802 ? -30.179 12.154 11.126 1.00 89.19 802 TRP A N 1
ATOM 6099 C CA . TRP A 1 802 ? -30.142 11.525 12.442 1.00 89.19 802 TRP A CA 1
ATOM 6100 C C . TRP A 1 802 ? -28.876 10.692 12.602 1.00 89.19 802 TRP A C 1
ATOM 6102 O O . TRP A 1 802 ? -28.734 9.644 11.969 1.00 89.19 802 TRP A O 1
ATOM 6112 N N . ASN A 1 803 ? -27.985 11.142 13.478 1.00 84.00 803 ASN A N 1
ATOM 6113 C CA . ASN A 1 803 ? -26.795 10.406 13.862 1.00 84.00 803 ASN A CA 1
ATOM 6114 C C . ASN A 1 803 ? -27.026 9.777 15.232 1.00 84.00 803 ASN A C 1
ATOM 6116 O O . ASN A 1 803 ? -26.916 10.435 16.264 1.00 84.00 803 ASN A O 1
ATOM 6120 N N . ALA A 1 804 ? -27.354 8.487 15.232 1.00 88.25 804 ALA A N 1
ATOM 6121 C CA . ALA A 1 804 ? -27.443 7.698 16.449 1.00 88.25 804 ALA A CA 1
ATOM 6122 C C . ALA A 1 804 ? -26.108 7.010 16.733 1.00 88.25 804 ALA A C 1
ATOM 6124 O O . ALA A 1 804 ? -25.575 6.270 15.897 1.00 88.25 804 ALA A O 1
ATOM 6125 N N . HIS A 1 805 ? -25.586 7.219 17.936 1.00 87.56 805 HIS A N 1
ATOM 6126 C CA . HIS A 1 805 ? -24.516 6.405 18.477 1.00 87.56 805 HIS A CA 1
ATOM 6127 C C . HIS A 1 805 ? -25.137 5.273 19.293 1.00 87.56 805 HIS A C 1
ATOM 6129 O O . HIS A 1 805 ? -25.622 5.469 20.409 1.00 87.56 805 HIS A O 1
ATOM 6135 N N . THR A 1 806 ? -25.185 4.078 18.707 1.00 93.50 806 THR A N 1
ATOM 6136 C CA . THR A 1 806 ? -25.679 2.895 19.414 1.00 93.50 806 THR A CA 1
ATOM 6137 C C . THR A 1 806 ? -24.648 2.413 20.423 1.00 93.50 806 THR A C 1
ATOM 6139 O O . THR A 1 806 ? -23.452 2.666 20.280 1.00 93.50 806 THR A O 1
ATOM 6142 N N . CYS A 1 807 ? -25.101 1.667 21.424 1.00 93.56 807 CYS A N 1
ATOM 6143 C CA . CYS A 1 807 ? -24.220 1.012 22.378 1.00 93.56 807 CYS A CA 1
ATOM 6144 C C . CYS A 1 807 ? -23.125 0.193 21.681 1.00 93.56 807 CYS A C 1
ATOM 6146 O O . CYS A 1 807 ? -21.969 0.277 22.087 1.00 93.56 807 CYS A O 1
ATOM 6148 N N . ALA A 1 808 ? -23.464 -0.569 20.632 1.00 88.69 808 ALA A N 1
ATOM 6149 C CA . ALA A 1 808 ? -22.506 -1.363 19.855 1.00 88.69 808 ALA A CA 1
ATOM 6150 C C . ALA A 1 808 ? -21.443 -0.495 19.193 1.00 88.69 808 ALA A C 1
ATOM 6152 O O . ALA A 1 808 ? -20.259 -0.819 19.252 1.00 88.69 808 ALA A O 1
ATOM 6153 N N . LYS A 1 809 ? -21.870 0.616 18.583 1.00 86.75 809 LYS A N 1
ATOM 6154 C CA . LYS A 1 809 ? -20.960 1.548 17.926 1.00 86.75 809 LYS A CA 1
ATOM 6155 C C . LYS A 1 809 ? -20.002 2.169 18.941 1.00 86.75 809 LYS A C 1
ATOM 6157 O O . LYS A 1 809 ? -18.805 2.165 18.682 1.00 86.75 809 LYS A O 1
ATOM 6162 N N . GLU A 1 810 ? -20.497 2.581 20.106 1.00 90.75 810 GLU A N 1
ATOM 6163 C CA . GLU A 1 810 ? -19.649 3.172 21.144 1.00 90.75 810 GLU A CA 1
ATOM 6164 C C . GLU A 1 810 ? -18.603 2.175 21.640 1.00 90.75 810 GLU A C 1
ATOM 6166 O O . GLU A 1 810 ? -17.412 2.465 21.630 1.00 90.75 810 GLU A O 1
ATOM 6171 N N . VAL A 1 811 ? -19.039 0.979 22.043 1.00 89.81 811 VAL A N 1
ATOM 6172 C CA . VAL A 1 811 ? -18.126 -0.034 22.587 1.00 89.81 811 VAL A CA 1
ATOM 6173 C C . VAL A 1 811 ? -17.114 -0.472 21.521 1.00 89.81 811 VAL A C 1
ATOM 6175 O O . VAL A 1 811 ? -15.957 -0.701 21.847 1.00 89.81 811 VAL A O 1
ATOM 6178 N N . SER A 1 812 ? -17.494 -0.502 20.237 1.00 83.06 812 SER A N 1
ATOM 6179 C CA . SER A 1 812 ? -16.560 -0.787 19.135 1.00 83.06 812 SER A CA 1
ATOM 6180 C C . SER A 1 812 ? -15.510 0.300 18.889 1.00 83.06 812 SER A C 1
ATOM 6182 O O . SER A 1 812 ? -14.522 0.037 18.208 1.00 83.06 812 SER A O 1
ATOM 6184 N N . GLN A 1 813 ? -15.727 1.511 19.406 1.00 85.94 813 GLN A N 1
ATOM 6185 C CA . GLN A 1 813 ? -14.778 2.622 19.321 1.00 85.94 813 GLN A CA 1
ATOM 6186 C C . GLN A 1 813 ? -13.843 2.691 20.528 1.00 85.94 813 GLN A C 1
ATOM 6188 O O . GLN A 1 813 ? -12.942 3.530 20.544 1.00 85.94 813 GLN A O 1
ATOM 6193 N N . TRP A 1 814 ? -14.034 1.835 21.534 1.00 88.38 814 TRP A N 1
ATOM 6194 C CA . TRP A 1 814 ? -13.135 1.797 22.674 1.00 88.38 814 TRP A CA 1
ATOM 6195 C C . TRP A 1 814 ? -11.753 1.293 22.272 1.00 88.38 814 TRP A C 1
ATOM 6197 O O . TRP A 1 814 ? -11.607 0.340 21.502 1.00 88.38 814 TRP A O 1
ATOM 6207 N N . SER A 1 815 ? -10.723 1.931 22.822 1.00 85.75 815 SER A N 1
ATOM 6208 C CA . SER A 1 815 ? -9.347 1.513 22.591 1.00 85.75 815 SER A CA 1
ATOM 6209 C C . SER A 1 815 ? -9.078 0.150 23.241 1.00 85.75 815 SER A C 1
ATOM 6211 O O . SER A 1 815 ? -9.756 -0.247 24.204 1.00 85.75 815 SER A O 1
ATOM 6213 N N . PRO A 1 816 ? -8.061 -0.593 22.786 1.00 83.12 816 PRO A N 1
ATOM 6214 C CA . PRO A 1 816 ? -7.673 -1.832 23.450 1.00 83.12 816 PRO A CA 1
ATOM 6215 C C . PRO A 1 816 ? -7.269 -1.646 24.909 1.00 83.12 816 PRO A C 1
ATOM 6217 O O . PRO A 1 816 ? -7.567 -2.517 25.727 1.00 83.12 816 PRO A O 1
ATOM 6220 N N . GLU A 1 817 ? -6.680 -0.510 25.291 1.00 85.12 817 GLU A N 1
ATOM 6221 C CA . GLU A 1 817 ? -6.405 -0.185 26.696 1.00 85.12 817 GLU A CA 1
ATOM 6222 C C . GLU A 1 817 ? -7.694 -0.084 27.508 1.00 85.12 817 GLU A C 1
ATOM 6224 O O . GLU A 1 817 ? -7.749 -0.600 28.628 1.00 85.12 817 GLU A O 1
ATOM 6229 N N . GLN A 1 818 ? -8.739 0.532 26.947 1.00 91.69 818 GLN A N 1
ATOM 6230 C CA . GLN A 1 818 ? -10.051 0.619 27.585 1.00 91.69 818 GLN A CA 1
ATOM 6231 C C . GLN A 1 818 ? -10.660 -0.777 27.751 1.00 91.69 818 GLN A C 1
ATOM 6233 O O . GLN A 1 818 ? -11.020 -1.154 28.867 1.00 91.69 818 GLN A O 1
ATOM 6238 N N . HIS A 1 819 ? -10.687 -1.605 26.702 1.00 90.88 819 HIS A N 1
ATOM 6239 C CA . HIS A 1 819 ? -11.162 -2.988 26.825 1.00 90.88 819 HIS A CA 1
ATOM 6240 C C . HIS A 1 819 ? -10.341 -3.810 27.829 1.00 90.88 819 HIS A C 1
ATOM 6242 O O . HIS A 1 819 ? -10.907 -4.556 28.627 1.00 90.88 819 HIS A O 1
ATOM 6248 N N . LYS A 1 820 ? -9.017 -3.647 27.857 1.00 88.38 820 LYS A N 1
ATOM 6249 C CA . LYS A 1 820 ? -8.122 -4.342 28.792 1.00 88.38 820 LYS A CA 1
ATOM 6250 C C . LYS A 1 820 ? -8.324 -3.893 30.233 1.00 88.38 820 LYS A C 1
ATOM 6252 O O . LYS A 1 820 ? -8.272 -4.715 31.148 1.00 88.38 820 LYS A O 1
ATOM 6257 N N . MET A 1 821 ? -8.564 -2.603 30.454 1.00 92.88 821 MET A N 1
ATOM 6258 C CA . MET A 1 821 ? -8.950 -2.066 31.756 1.00 92.88 821 MET A CA 1
ATOM 6259 C C . MET A 1 821 ? -10.254 -2.716 32.231 1.00 92.88 821 MET A C 1
ATOM 6261 O O . MET A 1 821 ? -10.316 -3.185 33.365 1.00 92.88 821 MET A O 1
ATOM 6265 N N . LEU A 1 822 ? -11.261 -2.817 31.360 1.00 93.19 822 LEU A N 1
ATOM 6266 C CA . LEU A 1 822 ? -12.529 -3.471 31.687 1.00 93.19 822 LEU A CA 1
ATOM 6267 C C . LEU A 1 822 ? -12.384 -4.970 31.922 1.00 93.19 822 LEU A C 1
ATOM 6269 O O . LEU A 1 822 ? -13.011 -5.509 32.826 1.00 93.19 822 LEU A O 1
ATOM 6273 N N . GLN A 1 823 ? -11.523 -5.645 31.168 1.00 92.06 823 GLN A N 1
ATOM 6274 C CA . GLN A 1 823 ? -11.231 -7.055 31.393 1.00 92.06 823 GLN A CA 1
ATOM 6275 C C . GLN A 1 823 ? -10.588 -7.271 32.767 1.00 92.06 823 GLN A C 1
ATOM 6277 O O . GLN A 1 823 ? -11.005 -8.154 33.512 1.00 92.06 823 GLN A O 1
ATOM 6282 N N . LYS A 1 824 ? -9.624 -6.427 33.153 1.00 92.00 824 LYS A N 1
ATOM 6283 C CA . LYS A 1 824 ? -9.055 -6.460 34.508 1.00 92.00 824 LYS A CA 1
ATOM 6284 C C . LYS A 1 824 ? -10.114 -6.177 35.569 1.00 92.00 824 LYS A C 1
ATOM 6286 O O . LYS A 1 824 ? -10.108 -6.828 36.611 1.00 92.00 824 LYS A O 1
ATOM 6291 N N . ALA A 1 825 ? -11.024 -5.237 35.309 1.00 92.06 825 ALA A N 1
ATOM 6292 C CA . ALA A 1 825 ? -12.130 -4.956 36.214 1.00 92.06 825 ALA A CA 1
ATOM 6293 C C . ALA A 1 825 ? -13.042 -6.175 36.393 1.00 92.06 825 ALA A C 1
ATOM 6295 O O . ALA A 1 825 ? -13.402 -6.517 37.518 1.00 92.06 825 ALA A O 1
ATOM 6296 N N . ASP A 1 826 ? -13.351 -6.866 35.295 1.00 92.44 826 ASP A N 1
ATOM 6297 C CA . ASP A 1 826 ? -14.148 -8.090 35.268 1.00 92.44 826 ASP A CA 1
ATOM 6298 C C . ASP A 1 826 ? -13.518 -9.214 36.096 1.00 92.44 826 ASP A C 1
ATOM 6300 O O . ASP A 1 826 ? -14.200 -9.855 36.904 1.00 92.44 826 ASP A O 1
ATOM 6304 N N . GLU A 1 827 ? -12.210 -9.415 35.900 1.00 90.19 827 GLU A N 1
ATOM 6305 C CA . GLU A 1 827 ? -11.386 -10.425 36.566 1.00 90.19 827 GLU A CA 1
ATOM 6306 C C . GLU A 1 827 ? -11.235 -10.140 38.065 1.00 90.19 827 GLU A C 1
ATOM 6308 O O . GLU A 1 827 ? -11.296 -11.058 38.885 1.00 90.19 827 GLU A O 1
ATOM 6313 N N . HIS A 1 828 ? -11.061 -8.870 38.437 1.00 90.12 828 HIS A N 1
ATOM 6314 C CA . HIS A 1 828 ? -10.972 -8.444 39.833 1.00 90.12 828 HIS A CA 1
ATOM 6315 C C . HIS A 1 828 ? -12.346 -8.325 40.509 1.00 90.12 828 HIS A C 1
ATOM 6317 O O . HIS A 1 828 ? -12.420 -8.294 41.739 1.00 90.12 828 HIS A O 1
ATOM 6323 N N . GLY A 1 829 ? -13.426 -8.248 39.727 1.00 88.12 829 GLY A N 1
ATOM 6324 C CA . GLY A 1 829 ? -14.771 -7.938 40.208 1.00 88.12 829 GLY A CA 1
ATOM 6325 C C . GLY A 1 829 ? -14.897 -6.526 40.789 1.00 88.12 829 GLY A C 1
ATOM 6326 O O . GLY A 1 829 ? -15.736 -6.310 41.661 1.00 88.12 829 GLY A O 1
ATOM 6327 N N . THR A 1 830 ? -14.025 -5.599 40.380 1.00 89.81 830 THR A N 1
ATOM 6328 C CA . THR A 1 830 ? -14.004 -4.207 40.847 1.00 89.81 830 THR A CA 1
ATOM 6329 C C . THR A 1 830 ? -13.278 -3.293 39.862 1.00 89.81 830 THR A C 1
ATOM 6331 O O . THR A 1 830 ? -12.259 -3.675 39.291 1.00 89.81 830 THR A O 1
ATOM 6334 N N . CYS A 1 831 ? -13.765 -2.062 39.709 1.00 90.31 831 CYS A N 1
ATOM 6335 C CA . CYS A 1 831 ? -13.087 -0.991 38.966 1.00 90.31 831 CYS A CA 1
ATOM 6336 C C . CYS A 1 831 ? -12.215 -0.083 39.843 1.00 90.31 831 CYS A C 1
ATOM 6338 O O . CYS A 1 831 ? -11.670 0.910 39.358 1.00 90.31 831 CYS A O 1
ATOM 6340 N N . LEU A 1 832 ? -12.100 -0.391 41.138 1.00 85.88 832 LEU A N 1
ATOM 6341 C CA . LEU A 1 832 ? -11.248 0.368 42.049 1.00 85.88 832 LEU A CA 1
ATOM 6342 C C . LEU A 1 832 ? -9.782 0.268 41.604 1.00 85.88 832 LEU A C 1
ATOM 6344 O O . LEU A 1 832 ? -9.308 -0.808 41.248 1.00 85.88 832 LEU A O 1
ATOM 6348 N N . ASP A 1 833 ? -9.090 1.408 41.631 1.00 88.31 833 ASP A N 1
ATOM 6349 C CA . ASP A 1 833 ? -7.672 1.564 41.275 1.00 88.31 833 ASP A CA 1
ATOM 6350 C C . ASP A 1 833 ? -7.316 1.280 39.802 1.00 88.31 833 ASP A C 1
ATOM 6352 O O . ASP A 1 833 ? -6.139 1.181 39.452 1.00 88.31 833 ASP A O 1
ATOM 6356 N N . LEU A 1 834 ? -8.318 1.173 38.924 1.00 92.38 834 LEU A N 1
ATOM 6357 C CA . LEU A 1 834 ? -8.121 1.062 37.482 1.00 92.38 834 LEU A CA 1
ATOM 6358 C C . LEU A 1 834 ? -8.361 2.417 36.813 1.00 92.38 834 LEU A C 1
ATOM 6360 O O . LEU A 1 834 ? -9.362 3.084 37.080 1.00 92.38 834 LEU A O 1
ATOM 6364 N N . GLU A 1 835 ? -7.446 2.814 35.935 1.00 92.25 835 GLU A N 1
ATOM 6365 C CA . GLU A 1 835 ? -7.484 4.087 35.222 1.00 92.25 835 GLU A CA 1
ATOM 6366 C C . GLU A 1 835 ? -6.959 3.904 33.798 1.00 92.25 835 GLU A C 1
ATOM 6368 O O . GLU A 1 835 ? -6.013 3.145 33.568 1.00 92.25 835 GLU A O 1
ATOM 6373 N N . VAL A 1 836 ? -7.568 4.609 32.849 1.00 88.81 836 VAL A N 1
ATOM 6374 C CA . VAL A 1 836 ? -7.107 4.702 31.464 1.00 88.81 836 VAL A CA 1
ATOM 6375 C C . VAL A 1 836 ? -7.235 6.157 31.014 1.00 88.81 836 VAL A C 1
ATOM 6377 O O . VAL A 1 836 ? -8.258 6.796 31.248 1.00 88.81 836 VAL A O 1
ATOM 6380 N N . HIS A 1 837 ? -6.167 6.713 30.439 1.00 87.25 837 HIS A N 1
ATOM 6381 C CA . HIS A 1 837 ? -6.104 8.112 29.982 1.00 87.25 837 HIS A CA 1
ATOM 6382 C C . HIS A 1 837 ? -6.573 9.168 31.011 1.00 87.25 837 HIS A C 1
ATOM 6384 O O . HIS A 1 837 ? -7.246 10.129 30.646 1.00 87.25 837 HIS A O 1
ATOM 6390 N N . GLY A 1 838 ? -6.259 9.016 32.304 1.00 89.50 838 GLY A N 1
ATOM 6391 C CA . GLY A 1 838 ? -6.698 9.984 33.323 1.00 89.50 838 GLY A CA 1
ATOM 6392 C C . GLY A 1 838 ? -8.093 9.720 33.906 1.00 89.50 838 GLY A C 1
ATOM 6393 O O . GLY A 1 838 ? -8.519 10.424 34.824 1.00 89.50 838 GLY A O 1
ATOM 6394 N N . MET A 1 839 ? -8.838 8.747 33.366 1.00 90.12 839 MET A N 1
ATOM 6395 C CA . MET A 1 839 ? -10.215 8.443 33.756 1.00 90.12 839 MET A CA 1
ATOM 6396 C C . MET A 1 839 ? -10.286 7.128 34.529 1.00 90.12 839 MET A C 1
ATOM 6398 O O . MET A 1 839 ? -9.830 6.086 34.058 1.00 90.12 839 MET A O 1
ATOM 6402 N N . ARG A 1 840 ? -10.889 7.161 35.722 1.00 91.00 840 ARG A N 1
ATOM 6403 C CA . ARG A 1 840 ? -11.108 5.952 36.526 1.00 91.00 840 ARG A CA 1
ATOM 6404 C C . ARG A 1 840 ? -12.082 5.029 35.800 1.00 91.00 840 ARG A C 1
ATOM 6406 O O . ARG A 1 840 ? -13.104 5.496 35.299 1.00 91.00 840 ARG A O 1
ATOM 6413 N N . ALA A 1 841 ? -11.827 3.723 35.829 1.00 91.06 841 ALA A N 1
ATOM 6414 C CA . ALA A 1 841 ? -12.666 2.718 35.175 1.00 91.06 841 ALA A CA 1
ATOM 6415 C C . ALA A 1 841 ? -14.145 2.828 35.581 1.00 91.06 841 ALA A C 1
ATOM 6417 O O . ALA A 1 841 ? -15.030 2.682 34.747 1.00 91.06 841 ALA A O 1
ATOM 6418 N N . GLN A 1 842 ? -14.409 3.162 36.846 1.00 88.12 842 GLN A N 1
ATOM 6419 C CA . GLN A 1 842 ? -15.761 3.389 37.358 1.00 88.12 842 GLN A CA 1
ATOM 6420 C C . GLN A 1 842 ? -16.467 4.553 36.644 1.00 88.12 842 GLN A C 1
ATOM 6422 O O . GLN A 1 842 ? -17.618 4.424 36.235 1.00 88.12 842 GLN A O 1
ATOM 6427 N N . ASP A 1 843 ? -15.775 5.683 36.470 1.00 87.44 843 ASP A N 1
ATOM 6428 C CA . ASP A 1 843 ? -16.339 6.866 35.813 1.00 87.44 843 ASP A CA 1
ATOM 6429 C C . ASP A 1 843 ? -16.563 6.591 34.315 1.00 87.44 843 ASP A C 1
ATOM 6431 O O . ASP A 1 843 ? -17.587 6.992 33.764 1.00 87.44 843 ASP A O 1
ATOM 6435 N N . PHE A 1 844 ? -15.653 5.833 33.692 1.00 91.50 844 PHE A N 1
ATOM 6436 C CA . PHE A 1 844 ? -15.763 5.391 32.301 1.00 91.50 844 PHE A CA 1
ATOM 6437 C C . PHE A 1 844 ? -16.945 4.436 32.072 1.00 91.50 844 PHE A C 1
ATOM 6439 O O . PHE A 1 844 ? -17.671 4.580 31.095 1.00 91.50 844 PHE A O 1
ATOM 6446 N N . VAL A 1 845 ? -17.169 3.470 32.971 1.00 91.56 845 VAL A N 1
ATOM 6447 C CA . VAL A 1 845 ? -18.208 2.434 32.826 1.00 91.56 845 VAL A CA 1
ATOM 6448 C C . VAL A 1 845 ? -19.596 2.929 33.187 1.00 91.56 845 VAL A C 1
ATOM 6450 O O . VAL A 1 845 ? -20.564 2.486 32.574 1.00 91.56 845 VAL A O 1
ATOM 6453 N N . ASN A 1 846 ? -19.727 3.795 34.193 1.00 88.88 846 ASN A N 1
ATOM 6454 C CA . ASN A 1 846 ? -21.027 4.095 34.794 1.00 88.88 846 ASN A CA 1
ATOM 6455 C C . ASN A 1 846 ? -22.040 4.642 33.785 1.00 88.88 846 ASN A C 1
ATOM 6457 O O . ASN A 1 846 ? -23.170 4.155 33.737 1.00 88.88 846 ASN A O 1
ATOM 6461 N N . TRP A 1 847 ? -21.641 5.611 32.961 1.00 89.62 847 TRP A N 1
ATOM 6462 C CA . TRP A 1 847 ? -22.554 6.217 31.995 1.00 89.62 847 TRP A CA 1
ATOM 6463 C C . TRP A 1 847 ? -22.934 5.257 30.846 1.00 89.62 847 TRP A C 1
ATOM 6465 O O . TRP A 1 847 ? -24.132 5.043 30.641 1.00 89.62 847 TRP A O 1
ATOM 6475 N N . PRO A 1 848 ? -21.993 4.568 30.166 1.00 92.50 848 PRO A N 1
ATOM 6476 C CA . PRO A 1 848 ? -22.341 3.536 29.191 1.00 92.50 848 PRO A CA 1
ATOM 6477 C C . PRO A 1 848 ? -23.146 2.385 29.796 1.00 92.50 848 PRO A C 1
ATOM 6479 O O . PRO A 1 848 ? -24.092 1.913 29.174 1.00 92.50 848 PRO A O 1
ATOM 6482 N N . ALA A 1 849 ? -22.834 1.935 31.018 1.00 92.56 849 ALA A N 1
ATOM 6483 C CA . ALA A 1 849 ? -23.577 0.858 31.673 1.00 92.56 849 ALA A CA 1
ATOM 6484 C C . ALA A 1 849 ? -25.038 1.248 31.903 1.00 92.56 849 ALA A C 1
ATOM 6486 O O . ALA A 1 849 ? -25.955 0.467 31.657 1.00 92.56 849 ALA A O 1
ATOM 6487 N N . GLN A 1 850 ? -25.257 2.478 32.346 1.00 89.50 850 GLN A N 1
ATOM 6488 C CA . GLN A 1 850 ? -26.584 3.017 32.560 1.00 89.50 850 GLN A CA 1
ATOM 6489 C C . GLN A 1 850 ? -27.412 3.062 31.273 1.00 89.50 850 GLN A C 1
ATOM 6491 O O . GLN A 1 850 ? -28.598 2.722 31.276 1.00 89.50 850 GLN A O 1
ATOM 6496 N N . GLN A 1 851 ? -26.794 3.465 30.165 1.00 91.00 851 GLN A N 1
ATOM 6497 C CA . GLN A 1 851 ? -27.488 3.513 28.886 1.00 91.00 851 GLN A CA 1
ATOM 6498 C C . GLN A 1 851 ? -27.667 2.119 28.284 1.00 91.00 851 GLN A C 1
ATOM 6500 O O . GLN A 1 851 ? -28.733 1.824 27.751 1.00 91.00 851 GLN A O 1
ATOM 6505 N N . CYS A 1 852 ? -26.678 1.238 28.400 1.00 94.75 852 CYS A N 1
ATOM 6506 C CA . CYS A 1 852 ? -26.576 0.031 27.582 1.00 94.75 852 CYS A CA 1
ATOM 6507 C C . CYS A 1 852 ? -26.870 -1.282 28.312 1.00 94.75 852 CYS A C 1
ATOM 6509 O O . CYS A 1 852 ? -26.944 -2.319 27.652 1.00 94.75 852 CYS A O 1
ATOM 6511 N N . CYS A 1 853 ? -27.042 -1.275 29.637 1.00 94.00 853 CYS A N 1
ATOM 6512 C CA . CYS A 1 853 ? -27.256 -2.492 30.421 1.00 94.00 853 CYS A CA 1
ATOM 6513 C C . CYS A 1 853 ? -28.667 -2.566 30.997 1.00 94.00 853 CYS A C 1
ATOM 6515 O O . CYS A 1 853 ? -29.125 -1.674 31.708 1.00 94.00 853 CYS A O 1
ATOM 6517 N N . LYS A 1 854 ? -29.339 -3.700 30.781 1.00 91.31 854 LYS A N 1
ATOM 6518 C CA . LYS A 1 854 ? -30.644 -3.992 31.406 1.00 91.31 854 LYS A CA 1
ATOM 6519 C C . LYS A 1 854 ? -30.559 -4.113 32.930 1.00 91.31 854 LYS A C 1
ATOM 6521 O O . LYS A 1 854 ? -31.560 -3.918 33.613 1.00 91.31 854 LYS A O 1
ATOM 6526 N N . SER A 1 855 ? -29.388 -4.484 33.444 1.00 87.56 855 SER A N 1
ATOM 6527 C CA . SER A 1 855 ? -29.129 -4.812 34.848 1.00 87.56 855 SER A CA 1
ATOM 6528 C C . SER A 1 855 ? -28.588 -3.653 35.683 1.00 87.56 855 SER A C 1
ATOM 6530 O O . SER A 1 855 ? -28.261 -3.874 36.851 1.00 87.56 855 SER A O 1
ATOM 6532 N N . PHE A 1 856 ? -28.447 -2.448 35.117 1.00 86.94 856 PHE A N 1
ATOM 6533 C CA . PHE A 1 856 ? -27.926 -1.297 35.857 1.00 86.94 856 PHE A CA 1
ATOM 6534 C C . PHE A 1 856 ? -28.711 -1.105 37.177 1.00 86.94 856 PHE A C 1
ATOM 6536 O O . PHE A 1 856 ? -29.942 -1.219 37.167 1.00 86.94 856 PHE A O 1
ATOM 6543 N N . PRO A 1 857 ? -28.049 -0.884 38.333 1.00 85.88 857 PRO A N 1
ATOM 6544 C CA . PRO A 1 857 ? -26.656 -0.456 38.545 1.00 85.88 857 PRO A CA 1
ATOM 6545 C C . PRO A 1 857 ? -25.593 -1.564 38.515 1.00 85.88 857 PRO A C 1
ATOM 6547 O O . PRO A 1 857 ? -24.413 -1.263 38.672 1.00 85.88 857 PRO A O 1
ATOM 6550 N N . ALA A 1 858 ? -25.969 -2.837 38.347 1.00 88.88 858 ALA A N 1
ATOM 6551 C CA . ALA A 1 858 ? -24.986 -3.912 38.244 1.00 88.88 858 ALA A CA 1
ATOM 6552 C C . ALA A 1 858 ? -24.237 -3.802 36.908 1.00 88.88 858 ALA A C 1
ATOM 6554 O O . ALA A 1 858 ? -24.797 -4.087 35.843 1.00 88.88 858 ALA A O 1
ATOM 6555 N N . SER A 1 859 ? -22.977 -3.390 36.988 1.00 91.88 859 SER A N 1
ATOM 6556 C CA . SER A 1 859 ? -22.055 -3.222 35.865 1.00 91.88 859 SER A CA 1
ATOM 6557 C C . SER A 1 859 ? -20.883 -4.198 35.976 1.00 91.88 859 SER A C 1
ATOM 6559 O O . SER A 1 859 ? -20.790 -4.976 36.931 1.00 91.88 859 SER A O 1
ATOM 6561 N N . ILE A 1 860 ? -19.960 -4.137 35.018 1.00 93.00 860 ILE A N 1
ATOM 6562 C CA . ILE A 1 860 ? -18.723 -4.924 35.063 1.00 93.00 860 ILE A CA 1
ATOM 6563 C C . ILE A 1 860 ? -17.851 -4.597 36.284 1.00 93.00 860 ILE A C 1
ATOM 6565 O O . ILE A 1 860 ? -17.186 -5.471 36.837 1.00 93.00 860 ILE A O 1
ATOM 6569 N N . CYS A 1 861 ? -17.927 -3.353 36.759 1.00 90.69 861 CYS A N 1
ATOM 6570 C CA . CYS A 1 861 ? -17.232 -2.885 37.949 1.00 90.69 861 CYS A CA 1
ATOM 6571 C C . CYS A 1 861 ? -17.836 -3.406 39.253 1.00 90.69 861 CYS A C 1
ATOM 6573 O O . CYS A 1 861 ? -17.179 -3.353 40.285 1.00 90.69 861 CYS A O 1
ATOM 6575 N N . ASP A 1 862 ? -19.102 -3.824 39.226 1.00 88.88 862 ASP A N 1
ATOM 6576 C CA . ASP A 1 862 ? -19.933 -3.949 40.418 1.00 88.88 862 ASP A CA 1
ATOM 6577 C C . ASP A 1 862 ? -21.038 -4.995 40.230 1.00 88.88 862 ASP A C 1
ATOM 6579 O O . ASP A 1 862 ? -22.232 -4.762 40.445 1.00 88.88 862 ASP A O 1
ATOM 6583 N N . LYS A 1 863 ? -20.609 -6.200 39.843 1.00 90.06 863 LYS A N 1
ATOM 6584 C CA . LYS A 1 863 ? -21.474 -7.313 39.417 1.00 90.06 863 LYS A CA 1
ATOM 6585 C C . LYS A 1 863 ? -22.546 -7.712 40.435 1.00 90.06 863 LYS A C 1
ATOM 6587 O O . LYS A 1 863 ? -23.585 -8.259 40.060 1.00 90.06 863 LYS A O 1
ATOM 6592 N N . ASP A 1 864 ? -22.312 -7.471 41.721 1.00 88.44 864 ASP A N 1
ATOM 6593 C CA . ASP A 1 864 ? -23.205 -7.896 42.804 1.00 88.44 864 ASP A CA 1
ATOM 6594 C C . ASP A 1 864 ? -24.075 -6.770 43.378 1.00 88.44 864 ASP A C 1
ATOM 6596 O O . ASP A 1 864 ? -24.874 -7.011 44.292 1.00 88.44 864 ASP A O 1
ATOM 6600 N N . VAL A 1 865 ? -23.963 -5.545 42.853 1.00 89.12 865 VAL A N 1
ATOM 6601 C CA . VAL A 1 865 ? -24.778 -4.425 43.328 1.00 89.12 865 VAL A CA 1
ATOM 6602 C C . VAL A 1 865 ? -26.233 -4.648 42.945 1.00 89.12 865 VAL A C 1
ATOM 6604 O O . VAL A 1 865 ? -26.583 -4.892 41.794 1.00 89.12 865 VAL A O 1
ATOM 6607 N N . LYS A 1 866 ? -27.107 -4.557 43.944 1.00 88.75 866 LYS A N 1
ATOM 6608 C CA . LYS A 1 866 ? -28.555 -4.569 43.747 1.00 88.75 866 LYS A CA 1
ATOM 6609 C C . LYS A 1 866 ? -29.061 -3.140 43.810 1.00 88.75 866 LYS A C 1
ATOM 6611 O O . LYS A 1 866 ? -28.619 -2.382 44.671 1.00 88.75 866 LYS A O 1
ATOM 6616 N N . ALA A 1 867 ? -30.014 -2.796 42.949 1.00 88.62 867 ALA A N 1
ATOM 6617 C CA . ALA A 1 867 ? -30.731 -1.536 43.066 1.00 88.62 867 ALA A CA 1
ATOM 6618 C C . ALA A 1 867 ? -31.388 -1.447 44.454 1.00 88.62 867 ALA A C 1
ATOM 6620 O O . ALA A 1 867 ? -32.174 -2.312 44.848 1.00 88.62 867 ALA A O 1
ATOM 6621 N N . MET A 1 868 ? -31.032 -0.405 45.197 1.00 93.56 868 MET A N 1
ATOM 6622 C CA . MET A 1 868 ? -31.568 -0.096 46.522 1.00 93.56 868 MET A CA 1
ATOM 6623 C C . MET A 1 868 ? -32.386 1.183 46.448 1.00 93.56 868 MET A C 1
ATOM 6625 O O . MET A 1 868 ? -31.885 2.184 45.945 1.00 93.56 868 MET A O 1
ATOM 6629 N N . THR A 1 869 ? -33.609 1.161 46.976 1.00 93.06 869 THR A N 1
ATOM 6630 C CA . THR A 1 869 ? -34.479 2.342 47.052 1.00 93.06 869 THR A CA 1
ATOM 6631 C C . THR A 1 869 ? -33.983 3.320 48.119 1.00 93.06 869 THR A C 1
ATOM 6633 O O . THR A 1 869 ? -33.530 2.856 49.164 1.00 93.06 869 THR A O 1
ATOM 6636 N N . PRO A 1 870 ? -34.173 4.643 47.961 1.00 94.06 870 PRO A N 1
ATOM 6637 C CA . PRO A 1 870 ? -33.862 5.634 48.996 1.00 94.06 870 PRO A CA 1
ATOM 6638 C C . PRO A 1 870 ? -34.762 5.526 50.237 1.00 94.06 870 PRO A C 1
ATOM 6640 O O . PRO A 1 870 ? -34.570 6.288 51.173 1.00 94.06 870 PRO A O 1
ATOM 6643 N N . CYS A 1 871 ? -35.746 4.622 50.252 1.00 95.19 871 CYS A N 1
ATOM 6644 C CA . CYS A 1 871 ? -36.639 4.369 51.381 1.00 95.19 871 CYS A CA 1
ATOM 6645 C C . CYS A 1 871 ? -36.099 3.250 52.271 1.00 95.19 871 CYS A C 1
ATOM 6647 O O . CYS A 1 871 ? -35.465 2.314 51.781 1.00 95.19 871 CYS A O 1
ATOM 6649 N N . LEU A 1 872 ? -36.432 3.279 53.566 1.00 93.25 872 LEU A N 1
ATOM 6650 C CA . LEU A 1 872 ? -36.049 2.215 54.502 1.00 93.25 872 LEU A CA 1
ATOM 6651 C C . LEU A 1 872 ? -36.613 0.840 54.092 1.00 93.25 872 LEU A C 1
ATOM 6653 O O . LEU A 1 872 ? -35.990 -0.190 54.351 1.00 93.25 872 LEU A O 1
ATOM 6657 N N . ARG A 1 873 ? -37.785 0.810 53.442 1.00 91.75 873 ARG A N 1
ATOM 6658 C CA . ARG A 1 873 ? -38.394 -0.405 52.879 1.00 91.75 873 ARG A CA 1
ATOM 6659 C C . ARG A 1 873 ? -38.682 -0.188 51.402 1.00 91.75 873 ARG A C 1
ATOM 6661 O O . ARG A 1 873 ? -39.314 0.794 51.029 1.00 91.75 873 ARG A O 1
ATOM 6668 N N . SER A 1 874 ? -38.313 -1.156 50.570 1.00 89.38 874 SER A N 1
ATOM 6669 C CA . SER A 1 874 ? -38.507 -1.075 49.115 1.00 89.38 874 SER A CA 1
ATOM 6670 C C . SER A 1 874 ? -39.971 -0.930 48.692 1.00 89.38 874 SER A C 1
ATOM 6672 O O . SER A 1 874 ? -40.267 -0.273 47.702 1.00 89.38 874 SER A O 1
ATOM 6674 N N . GLN A 1 875 ? -40.897 -1.510 49.456 1.00 93.19 875 GLN A N 1
ATOM 6675 C CA . GLN A 1 875 ? -42.341 -1.403 49.222 1.00 93.19 875 GLN A CA 1
ATOM 6676 C C . GLN A 1 875 ? -42.911 0.003 49.470 1.00 93.19 875 GLN A C 1
ATOM 6678 O O . GLN A 1 875 ? -44.019 0.284 49.024 1.00 93.19 875 GLN A O 1
ATOM 6683 N N . ASP A 1 876 ? -42.175 0.863 50.183 1.00 93.06 876 ASP A N 1
ATOM 6684 C CA . ASP A 1 876 ? -42.582 2.243 50.458 1.00 93.06 876 ASP A CA 1
ATOM 6685 C C . ASP A 1 876 ? -42.130 3.195 49.332 1.00 93.06 876 ASP A C 1
ATOM 6687 O O . ASP A 1 876 ? -42.453 4.380 49.370 1.00 93.06 876 ASP A O 1
ATOM 6691 N N . PHE A 1 877 ? -41.402 2.692 48.326 1.00 94.94 877 PHE A N 1
ATOM 6692 C CA . PHE A 1 877 ? -40.965 3.459 47.162 1.00 94.94 877 PHE A CA 1
ATOM 6693 C C . PHE A 1 877 ? -42.052 3.496 46.081 1.00 94.94 877 PHE A C 1
ATOM 6695 O O . PHE A 1 877 ? -42.376 2.477 45.455 1.00 94.94 877 PHE A O 1
ATOM 6702 N N . ASP A 1 878 ? -42.604 4.684 45.840 1.00 93.44 878 ASP A N 1
ATOM 6703 C CA . ASP A 1 878 ? -43.636 4.896 44.830 1.00 93.44 878 ASP A CA 1
ATOM 6704 C C . ASP A 1 878 ? -43.000 5.057 43.445 1.00 93.44 878 ASP A C 1
ATOM 6706 O O . ASP A 1 878 ? -42.599 6.146 43.042 1.00 93.44 878 ASP A O 1
ATOM 6710 N N . HIS A 1 879 ? -42.883 3.939 42.724 1.00 89.62 879 HIS A N 1
ATOM 6711 C CA . HIS A 1 879 ? -42.155 3.870 41.456 1.00 89.62 879 HIS A CA 1
ATOM 6712 C C . HIS A 1 879 ? -42.631 4.920 40.448 1.00 89.62 879 HIS A C 1
ATOM 6714 O O . HIS A 1 879 ? -41.806 5.602 39.848 1.00 89.62 879 HIS A O 1
ATOM 6720 N N . ASN A 1 880 ? -43.947 5.061 40.280 1.00 91.38 880 ASN A N 1
ATOM 6721 C CA . ASN A 1 880 ? -44.545 5.886 39.227 1.00 91.38 880 ASN A CA 1
ATOM 6722 C C . ASN A 1 880 ? -44.841 7.316 39.684 1.00 91.38 880 ASN A C 1
ATOM 6724 O O . ASN A 1 880 ? -45.474 8.069 38.944 1.00 91.38 880 ASN A O 1
ATOM 6728 N N . LYS A 1 881 ? -44.439 7.688 40.901 1.00 91.06 881 LYS A N 1
ATOM 6729 C CA . LYS A 1 881 ? -44.616 9.051 41.378 1.00 91.06 881 LYS A CA 1
ATOM 6730 C C . LYS A 1 881 ? -43.696 9.981 40.601 1.00 91.06 881 LYS A C 1
ATOM 6732 O O . LYS A 1 881 ? -42.509 9.700 40.441 1.00 91.06 881 LYS A O 1
ATOM 6737 N N . THR A 1 882 ? -44.255 11.093 40.145 1.00 86.62 882 THR A N 1
ATOM 6738 C CA . THR A 1 882 ? -43.499 12.219 39.607 1.00 86.62 882 THR A CA 1
ATOM 6739 C C . THR A 1 882 ? -42.544 12.718 40.681 1.00 86.62 882 THR A C 1
ATOM 6741 O O . THR A 1 882 ? -42.980 13.189 41.734 1.00 86.62 882 THR A O 1
ATOM 6744 N N . MET A 1 883 ? -41.247 12.587 40.439 1.00 84.69 883 MET A N 1
ATOM 6745 C CA . MET A 1 883 ? -40.228 13.064 41.361 1.00 84.69 883 MET A CA 1
ATOM 6746 C C . MET A 1 883 ? -39.998 14.554 41.159 1.00 84.69 883 MET A C 1
ATOM 6748 O O . MET A 1 883 ? -40.091 15.356 42.085 1.00 84.69 883 MET A O 1
ATOM 6752 N N . TRP A 1 884 ? -39.757 14.913 39.910 1.00 83.62 884 TRP A N 1
ATOM 6753 C CA . TRP A 1 884 ? -39.717 16.274 39.434 1.00 83.62 884 TRP A CA 1
ATOM 6754 C C . TRP A 1 884 ? -40.238 16.278 38.006 1.00 83.62 884 TRP A C 1
ATOM 6756 O O . TRP A 1 884 ? -40.168 15.292 37.272 1.00 83.62 884 TRP A O 1
ATOM 6766 N N . ALA A 1 885 ? -40.796 17.411 37.631 1.00 81.94 885 ALA A N 1
ATOM 6767 C CA . ALA A 1 885 ? -41.090 17.705 36.254 1.00 81.94 885 ALA A CA 1
ATOM 6768 C C . ALA A 1 885 ? -40.524 19.079 35.962 1.00 81.94 885 ALA A C 1
ATOM 6770 O O . ALA A 1 885 ? -40.511 19.970 36.819 1.00 81.94 885 ALA A O 1
ATOM 6771 N N . TRP A 1 886 ? -40.042 19.245 34.748 1.00 83.56 886 TRP A N 1
ATOM 6772 C CA . TRP A 1 886 ? -39.609 20.539 34.267 1.00 83.56 886 TRP A CA 1
ATOM 6773 C C . TRP A 1 886 ? -40.143 20.762 32.865 1.00 83.56 886 TRP A C 1
ATOM 6775 O O . TRP A 1 886 ? -40.524 19.827 32.155 1.00 83.56 886 TRP A O 1
ATOM 6785 N N . CYS A 1 887 ? -40.235 22.037 32.512 1.00 79.25 887 CYS A N 1
ATOM 6786 C CA . CYS A 1 887 ? -40.574 22.426 31.167 1.00 79.25 887 CYS A CA 1
ATOM 6787 C C . CYS A 1 887 ? -39.271 22.686 30.431 1.00 79.25 887 CYS A C 1
ATOM 6789 O O . CYS A 1 887 ? -38.605 23.690 30.691 1.00 79.25 887 CYS A O 1
ATOM 6791 N N . GLU A 1 888 ? -38.891 21.761 29.560 1.00 78.19 888 GLU A N 1
ATOM 6792 C CA . GLU A 1 888 ? -37.735 21.940 28.698 1.00 78.19 888 GLU A CA 1
ATOM 6793 C C . GLU A 1 888 ? -38.099 23.037 27.688 1.00 78.19 888 GLU A C 1
ATOM 6795 O O . GLU A 1 888 ? -39.012 22.892 26.868 1.00 78.19 888 GLU A O 1
ATOM 6800 N N . GLY A 1 889 ? -37.514 24.215 27.914 1.00 59.28 889 GLY A N 1
ATOM 6801 C CA . GLY A 1 889 ? -37.961 25.472 27.329 1.00 59.28 889 GLY A CA 1
ATOM 6802 C C . GLY A 1 889 ? -37.431 25.692 25.918 1.00 59.28 889 GLY A C 1
ATOM 6803 O O . GLY A 1 889 ? -36.275 25.397 25.621 1.00 59.28 889 GLY A O 1
ATOM 6804 N N . LEU A 1 890 ? -38.274 26.300 25.082 1.00 58.41 890 LEU A N 1
ATOM 6805 C CA . LEU A 1 890 ? -37.850 26.956 23.850 1.00 58.41 890 LEU A CA 1
ATOM 6806 C C . LEU A 1 890 ? -36.812 28.035 24.176 1.00 58.41 890 LEU A C 1
ATOM 6808 O O . LEU A 1 890 ? -36.965 28.791 25.136 1.00 58.41 890 LEU A O 1
ATOM 6812 N N . TYR A 1 891 ? -35.773 28.119 23.353 1.00 63.25 891 TYR A N 1
ATOM 6813 C CA . TYR A 1 891 ? -34.918 29.296 23.281 1.00 63.25 891 TYR A CA 1
ATOM 6814 C C . TYR A 1 891 ? -35.516 30.244 22.232 1.00 63.25 891 TYR A C 1
ATOM 6816 O O . TYR A 1 891 ? -35.675 29.816 21.092 1.00 63.25 891 TYR A O 1
ATOM 6824 N N . PRO A 1 892 ? -35.808 31.516 22.565 1.00 61.38 892 PRO A N 1
ATOM 6825 C CA . PRO A 1 892 ? -35.547 32.176 23.843 1.00 61.38 892 PRO A CA 1
ATOM 6826 C C . PRO A 1 892 ? -36.558 31.803 24.939 1.00 61.38 892 PRO A C 1
ATOM 6828 O O . PRO A 1 892 ? -37.760 31.714 24.698 1.00 61.38 892 PRO A O 1
ATOM 6831 N N . VAL A 1 893 ? -36.043 31.655 26.163 1.00 72.31 893 VAL A N 1
ATOM 6832 C CA . VAL A 1 893 ? -36.819 31.368 27.379 1.00 72.31 893 VAL A CA 1
ATOM 6833 C C . VAL A 1 893 ? -37.927 32.421 27.532 1.00 72.31 893 VAL A C 1
ATOM 6835 O O . VAL A 1 893 ? -37.626 33.615 27.405 1.00 72.31 893 VAL A O 1
ATOM 6838 N N . PRO A 1 894 ? -39.189 32.033 27.809 1.00 78.31 894 PRO A N 1
ATOM 6839 C CA . PRO A 1 894 ? -40.263 32.991 28.054 1.00 78.31 894 PRO A CA 1
ATOM 6840 C C . PRO A 1 894 ? -39.868 33.994 29.139 1.00 78.31 894 PRO A C 1
ATOM 6842 O O . PRO A 1 894 ? -39.178 33.640 30.098 1.00 78.31 894 PRO A O 1
ATOM 6845 N N . ALA A 1 895 ? -40.316 35.247 29.019 1.00 84.38 895 ALA A N 1
ATOM 6846 C CA . ALA A 1 895 ? -40.058 36.224 30.069 1.00 84.38 895 ALA A CA 1
ATOM 6847 C C . ALA A 1 895 ? -40.633 35.709 31.400 1.00 84.38 895 ALA A C 1
ATOM 6849 O O . ALA A 1 895 ? -41.678 35.061 31.418 1.00 84.38 895 ALA A O 1
ATOM 6850 N N . GLU A 1 896 ? -39.998 36.035 32.529 1.00 87.50 896 GLU A N 1
ATOM 6851 C CA . GLU A 1 896 ? -40.442 35.587 33.863 1.00 87.50 896 GLU A CA 1
ATOM 6852 C C . GLU A 1 896 ? -41.943 35.857 34.100 1.00 87.50 896 GLU A C 1
ATOM 6854 O O . GLU A 1 896 ? -42.657 35.034 34.675 1.00 87.50 896 GLU A O 1
ATOM 6859 N N . ALA A 1 897 ? -42.449 36.980 33.577 1.00 88.06 897 ALA A N 1
ATOM 6860 C CA . ALA A 1 897 ? -43.864 37.338 33.624 1.00 88.06 897 ALA A CA 1
ATOM 6861 C C . ALA A 1 897 ? -44.777 36.338 32.887 1.00 88.06 897 ALA A C 1
ATOM 6863 O O . ALA A 1 897 ? -45.878 36.065 33.366 1.00 88.06 897 ALA A O 1
ATOM 6864 N N . ASP A 1 898 ? -44.324 35.775 31.766 1.00 87.69 898 ASP A N 1
ATOM 6865 C CA . ASP A 1 898 ? -45.056 34.774 30.987 1.00 87.69 898 ASP A CA 1
ATOM 6866 C C . ASP A 1 898 ? -45.032 33.409 31.688 1.00 87.69 898 ASP A C 1
ATOM 6868 O O . ASP A 1 898 ? -46.078 32.761 31.778 1.00 87.69 898 ASP A O 1
ATOM 6872 N N . CYS A 1 899 ? -43.893 33.011 32.285 1.00 85.56 899 CYS A N 1
ATOM 6873 C CA . CYS A 1 899 ? -43.828 31.814 33.136 1.00 85.56 899 CYS A CA 1
ATOM 6874 C C . CYS A 1 899 ? -44.853 31.919 34.285 1.00 85.56 899 CYS A C 1
ATOM 6876 O O . CYS A 1 899 ? -45.664 31.012 34.493 1.00 85.56 899 CYS A O 1
ATOM 6878 N N . LEU A 1 900 ? -44.851 33.052 35.003 1.00 89.12 900 LEU A N 1
ATOM 6879 C CA . LEU A 1 900 ? -45.752 33.302 36.133 1.00 89.12 900 LEU A CA 1
ATOM 6880 C C . LEU A 1 900 ? -47.223 33.335 35.702 1.00 89.12 900 LEU A C 1
ATOM 6882 O O . LEU A 1 900 ? -48.088 32.842 36.428 1.00 89.12 900 LEU A O 1
ATOM 6886 N N . ALA A 1 901 ? -47.520 33.874 34.515 1.00 91.44 901 ALA A N 1
ATOM 6887 C CA . ALA A 1 901 ? -48.878 33.930 33.979 1.00 91.44 901 ALA A CA 1
ATOM 6888 C C . ALA A 1 901 ? -49.482 32.538 33.718 1.00 91.44 901 ALA A C 1
ATOM 6890 O O . ALA A 1 901 ? -50.700 32.385 33.820 1.00 91.44 901 ALA A O 1
ATOM 6891 N N . GLN A 1 902 ? -48.652 31.528 33.433 1.00 91.00 902 GLN A N 1
ATOM 6892 C CA . GLN A 1 902 ? -49.076 30.133 33.243 1.00 91.00 902 GLN A CA 1
ATOM 6893 C C . GLN A 1 902 ? -49.006 29.289 34.528 1.00 91.00 902 GLN A C 1
ATOM 6895 O O . GLN A 1 902 ? -49.232 28.081 34.488 1.00 91.00 902 GLN A O 1
ATOM 6900 N N . GLY A 1 903 ? -48.722 29.904 35.682 1.00 88.44 903 GLY A N 1
ATOM 6901 C CA . GLY A 1 903 ? -48.580 29.188 36.953 1.00 88.44 903 GLY A CA 1
ATOM 6902 C C . GLY A 1 903 ? -47.268 28.407 37.079 1.00 88.44 903 GLY A C 1
ATOM 6903 O O . GLY A 1 903 ? -47.189 27.481 37.881 1.00 88.44 903 GLY A O 1
ATOM 6904 N N . CYS A 1 904 ? -46.250 28.767 36.297 1.00 86.88 904 CYS A N 1
ATOM 6905 C CA . CYS A 1 904 ? -44.894 28.242 36.417 1.00 86.88 904 CYS A CA 1
ATOM 6906 C C . CYS A 1 904 ? -44.030 29.203 37.252 1.00 86.88 904 CYS A C 1
ATOM 6908 O O . CYS A 1 904 ? -44.296 30.403 37.312 1.00 86.88 904 CYS A O 1
ATOM 6910 N N . THR A 1 905 ? -42.973 28.702 37.888 1.00 84.25 905 THR A N 1
ATOM 6911 C CA . THR A 1 905 ? -41.945 29.542 38.527 1.00 84.25 905 THR A CA 1
ATOM 6912 C C . THR A 1 905 ? -40.740 29.622 37.601 1.00 84.25 905 THR A C 1
ATOM 6914 O O . THR A 1 905 ? -40.267 28.593 37.146 1.00 84.25 905 THR A O 1
ATOM 6917 N N . GLY A 1 906 ? -40.263 30.813 37.245 1.00 74.88 906 GLY A N 1
ATOM 6918 C CA . GLY A 1 906 ? -39.183 30.960 36.265 1.00 74.88 906 GLY A CA 1
ATOM 6919 C C . GLY A 1 906 ? -38.027 31.812 36.764 1.00 74.88 906 GLY A C 1
ATOM 6920 O O . GLY A 1 906 ? -38.199 32.629 37.663 1.00 74.88 906 GLY A O 1
ATOM 6921 N N . ASN A 1 907 ? -36.853 31.620 36.170 1.00 79.25 907 ASN A N 1
ATOM 6922 C CA . ASN A 1 907 ? -35.752 32.581 36.209 1.00 79.25 907 ASN A CA 1
ATOM 6923 C C . ASN A 1 907 ? -35.395 32.998 34.771 1.00 79.25 907 ASN A C 1
ATOM 6925 O O . ASN A 1 907 ? -36.057 32.591 33.820 1.00 79.25 907 ASN A O 1
ATOM 6929 N N . GLU A 1 908 ? -34.343 33.799 34.600 1.00 74.69 908 GLU A N 1
ATOM 6930 C CA . GLU A 1 908 ? -33.882 34.262 33.279 1.00 74.69 908 GLU A CA 1
ATOM 6931 C C . GLU A 1 908 ? -33.429 33.139 32.321 1.00 74.69 908 GLU A C 1
ATOM 6933 O O . GLU A 1 908 ? -33.125 33.408 31.159 1.00 74.69 908 GLU A O 1
ATOM 6938 N N . HIS A 1 909 ? -33.387 31.885 32.781 1.00 74.19 909 HIS A N 1
ATOM 6939 C CA . HIS A 1 909 ? -32.908 30.741 32.013 1.00 74.19 909 HIS A CA 1
ATOM 6940 C C . HIS A 1 909 ? -33.938 29.610 31.851 1.00 74.19 909 HIS A C 1
ATOM 6942 O O . HIS A 1 909 ? -33.836 28.861 30.885 1.00 74.19 909 HIS A O 1
ATOM 6948 N N . HIS A 1 910 ? -34.935 29.465 32.736 1.00 76.44 910 HIS A N 1
ATOM 6949 C CA . HIS A 1 910 ? -35.886 28.342 32.691 1.00 76.44 910 HIS A CA 1
ATOM 6950 C C . HIS A 1 910 ? -37.255 28.703 33.299 1.00 76.44 910 HIS A C 1
ATOM 6952 O O . HIS A 1 910 ? -37.306 29.420 34.298 1.00 76.44 910 HIS A O 1
ATOM 6958 N N . CYS A 1 911 ? -38.354 28.140 32.770 1.00 79.44 911 CYS A N 1
ATOM 6959 C CA . CYS A 1 911 ? -39.657 28.091 33.454 1.00 79.44 911 CYS A CA 1
ATOM 6960 C C . CYS A 1 911 ? -39.881 26.688 34.060 1.00 79.44 911 CYS A C 1
ATOM 6962 O O . CYS A 1 911 ? -39.961 25.693 33.345 1.00 79.44 911 CYS A O 1
ATOM 6964 N N . HIS A 1 912 ? -40.062 26.588 35.372 1.00 81.12 912 HIS A N 1
ATOM 6965 C CA . HIS A 1 912 ? -40.473 25.375 36.078 1.00 81.12 912 HIS A CA 1
ATOM 6966 C C . HIS A 1 912 ? -41.997 25.311 36.186 1.00 81.12 912 HIS A C 1
ATOM 6968 O O . HIS A 1 912 ? -42.615 26.030 36.974 1.00 81.12 912 HIS A O 1
ATOM 6974 N N . CYS A 1 913 ? -42.608 24.444 35.385 1.00 83.25 913 CYS A N 1
ATOM 6975 C CA . CYS A 1 913 ? -44.050 24.236 35.375 1.00 83.25 913 CYS A CA 1
ATOM 6976 C C . CYS A 1 913 ? -44.425 22.969 36.136 1.00 83.25 913 CYS A C 1
ATOM 6978 O O . CYS A 1 913 ? -43.942 21.889 35.813 1.00 83.25 913 CYS A O 1
ATOM 6980 N N . GLU A 1 914 ? -45.349 23.077 37.092 1.00 81.62 914 GLU A N 1
ATOM 6981 C CA . GLU A 1 914 ? -45.843 21.914 37.843 1.00 81.62 914 GLU A CA 1
ATOM 6982 C C . GLU A 1 914 ? -46.752 21.003 36.999 1.00 81.62 914 GLU A C 1
ATOM 6984 O O . GLU A 1 914 ? -46.965 19.845 37.348 1.00 81.62 914 GLU A O 1
ATOM 6989 N N . THR A 1 915 ? -47.289 21.495 35.874 1.00 87.44 915 THR A N 1
ATOM 6990 C CA . THR A 1 915 ? -48.227 20.736 35.033 1.00 87.44 915 THR A CA 1
ATOM 6991 C C . THR A 1 915 ? -47.821 20.718 33.565 1.00 87.44 915 THR A C 1
ATOM 6993 O O . THR A 1 915 ? -47.337 21.718 33.027 1.00 87.44 915 THR A O 1
ATOM 6996 N N . ALA A 1 916 ? -48.114 19.598 32.895 1.00 86.00 916 ALA A N 1
ATOM 6997 C CA . ALA A 1 916 ? -47.918 19.447 31.456 1.00 86.00 916 ALA A CA 1
ATOM 6998 C C . ALA A 1 916 ? -48.660 20.520 30.654 1.00 86.00 916 ALA A C 1
ATOM 7000 O O . ALA A 1 916 ? -48.088 21.116 29.749 1.00 86.00 916 ALA A O 1
ATOM 7001 N N . ALA A 1 917 ? -49.900 20.837 31.040 1.00 88.31 917 ALA A N 1
ATOM 7002 C CA . ALA A 1 917 ? -50.704 21.856 30.370 1.00 88.31 917 ALA A CA 1
ATOM 7003 C C . ALA A 1 917 ? -50.062 23.253 30.430 1.00 88.31 917 ALA A C 1
ATOM 7005 O O . ALA A 1 917 ? -50.057 23.955 29.422 1.00 88.31 917 ALA A O 1
ATOM 7006 N N . ALA A 1 918 ? -49.502 23.642 31.582 1.00 87.31 918 ALA A N 1
ATOM 7007 C CA . ALA A 1 918 ? -48.800 24.916 31.725 1.00 87.31 918 ALA A CA 1
ATOM 7008 C C . ALA A 1 918 ? -47.510 24.952 30.891 1.00 87.31 918 ALA A C 1
ATOM 7010 O O . ALA A 1 918 ? -47.226 25.955 30.243 1.00 87.31 918 ALA A O 1
ATOM 7011 N N . CYS A 1 919 ? -46.773 23.839 30.842 1.00 85.25 919 CYS A N 1
ATOM 7012 C CA . CYS A 1 919 ? -45.569 23.738 30.024 1.00 85.25 919 CYS A CA 1
ATOM 7013 C C . CYS A 1 919 ? -45.869 23.824 28.519 1.00 85.25 919 CYS A C 1
ATOM 7015 O O . CYS A 1 919 ? -45.276 24.635 27.810 1.00 85.25 919 CYS A O 1
ATOM 7017 N N . THR A 1 920 ? -46.867 23.075 28.043 1.00 83.62 920 THR A N 1
ATOM 7018 C CA . THR A 1 920 ? -47.319 23.148 26.648 1.00 83.62 920 THR A CA 1
ATOM 7019 C C . THR A 1 920 ? -47.866 24.535 26.300 1.00 83.62 920 THR A C 1
ATOM 7021 O O . THR A 1 920 ? -47.670 25.001 25.181 1.00 83.62 920 THR A O 1
ATOM 7024 N N . ALA A 1 921 ? -48.509 25.239 27.242 1.00 84.94 921 ALA A N 1
ATOM 7025 C CA . ALA A 1 921 ? -48.976 26.613 27.033 1.00 84.94 921 ALA A CA 1
ATOM 7026 C C . ALA A 1 921 ? -47.829 27.626 26.851 1.00 84.94 921 ALA A C 1
ATOM 7028 O O . ALA A 1 921 ? -48.028 28.651 26.202 1.00 84.94 921 ALA A O 1
ATOM 7029 N N . LEU A 1 922 ? -46.639 27.328 27.383 1.00 82.00 922 LEU A N 1
ATOM 7030 C CA . LEU A 1 922 ? -45.401 28.078 27.142 1.00 82.00 922 LEU A CA 1
ATOM 7031 C C . LEU A 1 922 ? -44.639 27.599 25.894 1.00 82.00 922 LEU A C 1
ATOM 7033 O O . LEU A 1 922 ? -43.569 28.123 25.599 1.00 82.00 922 LEU A O 1
ATOM 7037 N N . GLY A 1 923 ? -45.169 26.606 25.174 1.00 75.81 923 GLY A N 1
ATOM 7038 C CA . GLY A 1 923 ? -44.517 25.988 24.020 1.00 75.81 923 GLY A CA 1
ATOM 7039 C C . GLY A 1 923 ? -43.361 25.045 24.372 1.00 75.81 923 GLY A C 1
ATOM 7040 O O . GLY A 1 923 ? -42.672 24.595 23.465 1.00 75.81 923 GLY A O 1
ATOM 7041 N N . GLY A 1 924 ? -43.134 24.738 25.653 1.00 78.69 924 GLY A N 1
ATOM 7042 C CA . GLY A 1 924 ? -42.086 23.806 26.071 1.00 78.69 924 GLY A CA 1
ATOM 7043 C C . GLY A 1 924 ? -42.547 22.346 26.100 1.00 78.69 924 GLY A C 1
ATOM 7044 O O . GLY A 1 924 ? -43.748 22.040 26.087 1.00 78.69 924 GLY A O 1
ATOM 7045 N N . LYS A 1 925 ? -41.576 21.430 26.176 1.00 79.38 925 LYS A N 1
ATOM 7046 C CA . LYS A 1 925 ? -41.813 19.991 26.336 1.00 79.38 925 LYS A CA 1
ATOM 7047 C C . LYS A 1 925 ? -41.860 19.651 27.820 1.00 79.38 925 LYS A C 1
ATOM 7049 O O . LYS A 1 925 ? -40.910 19.893 28.563 1.00 79.38 925 LYS A O 1
ATOM 7054 N N . TYR A 1 926 ? -42.983 19.095 28.267 1.00 84.31 926 TYR A N 1
ATOM 7055 C CA . TYR A 1 926 ? -43.100 18.633 29.645 1.00 84.31 926 TYR A CA 1
ATOM 7056 C C . TYR A 1 926 ? -42.360 17.311 29.784 1.00 84.31 926 TYR A C 1
ATOM 7058 O O . TYR A 1 926 ? -42.807 16.293 29.251 1.00 84.31 926 TYR A O 1
ATOM 7066 N N . VAL A 1 927 ? -41.235 17.337 30.490 1.00 82.19 927 VAL A N 1
ATOM 7067 C CA . VAL A 1 927 ? -40.477 16.133 30.810 1.00 82.19 927 VAL A CA 1
ATOM 7068 C C . VAL A 1 927 ? -40.742 15.807 32.269 1.00 82.19 927 VAL A C 1
ATOM 7070 O O . VAL A 1 927 ? -40.401 16.566 33.178 1.00 82.19 927 VAL A O 1
ATOM 7073 N N . GLU A 1 928 ? -41.417 14.683 32.469 1.00 86.38 928 GLU A N 1
ATOM 7074 C CA . GLU A 1 928 ? -41.740 14.152 33.781 1.00 86.38 928 GLU A CA 1
ATOM 7075 C C . GLU A 1 928 ? -40.752 13.040 34.117 1.00 86.38 928 GLU A C 1
ATOM 7077 O O . GLU A 1 928 ? -40.696 12.033 33.409 1.00 86.38 928 GLU A O 1
ATOM 7082 N N . HIS A 1 929 ? -39.996 13.215 35.198 1.00 84.94 929 HIS A N 1
ATOM 7083 C CA . HIS A 1 929 ? -39.132 12.169 35.719 1.00 84.94 929 HIS A CA 1
ATOM 7084 C C . HIS A 1 929 ? -39.848 11.424 36.838 1.00 84.94 929 HIS A C 1
ATOM 7086 O O . HIS A 1 929 ? -40.213 11.984 37.877 1.00 84.94 929 HIS A O 1
ATOM 7092 N N . GLN A 1 930 ? -40.084 10.137 36.604 1.00 90.62 930 GLN A N 1
ATOM 7093 C CA . GLN A 1 930 ? -40.657 9.243 37.598 1.00 90.62 930 GLN A CA 1
ATOM 7094 C C . GLN A 1 930 ? -39.563 8.753 38.542 1.00 90.62 930 GLN A C 1
ATOM 7096 O O . GLN A 1 930 ? -38.429 8.521 38.131 1.00 90.62 930 GLN A O 1
ATOM 7101 N N . CYS A 1 931 ? -39.919 8.519 39.800 1.00 90.38 931 CYS A N 1
ATOM 7102 C CA . CYS A 1 931 ? -38.997 8.054 40.831 1.00 90.38 931 CYS A CA 1
ATOM 7103 C C . CYS A 1 931 ? -38.141 6.851 40.401 1.00 90.38 931 CYS A C 1
ATOM 7105 O O . CYS A 1 931 ? -36.947 6.803 40.697 1.00 90.38 931 CYS A O 1
ATOM 7107 N N . TRP A 1 932 ? -38.710 5.880 39.676 1.00 86.44 932 TRP A N 1
ATOM 7108 C CA . TRP A 1 932 ? -37.939 4.732 39.183 1.00 86.44 932 TRP A CA 1
ATOM 7109 C C . TRP A 1 932 ? -36.864 5.110 38.157 1.00 86.44 932 TRP A C 1
ATOM 7111 O O . TRP A 1 932 ? -35.847 4.423 38.095 1.00 86.44 932 TRP A O 1
ATOM 7121 N N . GLN A 1 933 ? -37.067 6.173 37.372 1.00 85.19 933 GLN A N 1
ATOM 7122 C CA . GLN A 1 933 ? -36.075 6.645 36.411 1.00 85.19 933 GLN A CA 1
ATOM 7123 C C . GLN A 1 933 ? -34.876 7.181 37.179 1.00 85.19 933 GLN A C 1
ATOM 7125 O O . GLN A 1 933 ? -33.792 6.646 37.010 1.00 85.19 933 GLN A O 1
ATOM 7130 N N . ASP A 1 934 ? -35.061 8.130 38.100 1.00 86.12 934 ASP A N 1
ATOM 7131 C CA . ASP A 1 934 ? -33.973 8.671 38.934 1.00 86.12 934 ASP A CA 1
ATOM 7132 C C . ASP A 1 934 ? -33.275 7.616 39.798 1.00 86.12 934 ASP A C 1
ATOM 7134 O O . ASP A 1 934 ? -32.067 7.692 40.022 1.00 86.12 934 ASP A O 1
ATOM 7138 N N . LEU A 1 935 ? -33.993 6.571 40.219 1.00 86.25 935 LEU A N 1
ATOM 7139 C CA . LEU A 1 935 ? -33.379 5.415 40.871 1.00 86.25 935 LEU A CA 1
ATOM 7140 C C . LEU A 1 935 ? -32.368 4.699 39.959 1.00 86.25 935 LEU A C 1
ATOM 7142 O O . LEU A 1 935 ? -31.343 4.238 40.450 1.00 86.25 935 LEU A O 1
ATOM 7146 N N . GLN A 1 936 ? -32.636 4.624 38.651 1.00 80.31 936 GLN A N 1
ATOM 7147 C CA . GLN A 1 936 ? -31.691 4.121 37.645 1.00 80.31 936 GLN A CA 1
ATOM 7148 C C . GLN A 1 936 ? -30.572 5.121 37.321 1.00 80.31 936 GLN A C 1
ATOM 7150 O O . GLN A 1 936 ? -29.642 4.751 36.611 1.00 80.31 936 GLN A O 1
ATOM 7155 N N . TRP A 1 937 ? -30.636 6.364 37.813 1.00 81.62 937 TRP A N 1
ATOM 7156 C CA . TRP A 1 937 ? -29.550 7.350 37.711 1.00 81.62 937 TRP A CA 1
ATOM 7157 C C . TRP A 1 937 ? -28.682 7.457 38.960 1.00 81.62 937 TRP A C 1
ATOM 7159 O O . TRP A 1 937 ? -27.683 8.175 38.954 1.00 81.62 937 TRP A O 1
ATOM 7169 N N . MET A 1 938 ? -28.981 6.682 40.003 1.00 87.31 938 MET A N 1
ATOM 7170 C CA . MET A 1 938 ? -28.083 6.552 41.141 1.00 87.31 938 MET A CA 1
ATOM 7171 C C . MET A 1 938 ? -26.852 5.716 40.783 1.00 87.31 938 MET A C 1
ATOM 7173 O O . MET A 1 938 ? -26.952 4.608 40.257 1.00 87.31 938 MET A O 1
ATOM 7177 N N . ALA A 1 939 ? -25.675 6.225 41.139 1.00 86.12 939 ALA A N 1
ATOM 7178 C CA . ALA A 1 939 ? -24.437 5.471 41.017 1.00 86.12 939 ALA A CA 1
ATOM 7179 C C . ALA A 1 939 ? -24.432 4.239 41.942 1.00 86.12 939 ALA A C 1
ATOM 7181 O O . ALA A 1 939 ? -25.075 4.216 43.000 1.00 86.12 939 ALA A O 1
ATOM 7182 N N . ALA A 1 940 ? -23.660 3.216 41.573 1.00 86.38 940 ALA A N 1
ATOM 7183 C CA . ALA A 1 940 ? -23.547 1.969 42.330 1.00 86.38 940 ALA A CA 1
ATOM 7184 C C . ALA A 1 940 ? -23.143 2.198 43.803 1.00 86.38 940 ALA A C 1
ATOM 7186 O O . ALA A 1 940 ? -23.631 1.517 44.710 1.00 86.38 940 ALA A O 1
ATOM 7187 N N . GLU A 1 941 ? -22.308 3.202 44.069 1.00 87.12 941 GLU A N 1
ATOM 7188 C CA . GLU A 1 941 ? -21.859 3.628 45.395 1.00 87.12 941 GLU A CA 1
ATOM 7189 C C . GLU A 1 941 ? -23.007 4.138 46.264 1.00 87.12 941 GLU A C 1
ATOM 7191 O O . GLU A 1 941 ? -23.013 3.892 47.469 1.00 87.12 941 GLU A O 1
ATOM 7196 N N . VAL A 1 942 ? -24.001 4.805 45.669 1.00 91.06 942 VAL A N 1
ATOM 7197 C CA . VAL A 1 942 ? -25.201 5.248 46.388 1.00 91.06 942 VAL A CA 1
ATOM 7198 C C . VAL A 1 942 ? -26.004 4.027 46.826 1.00 91.06 942 VAL A C 1
ATOM 7200 O O . VAL A 1 942 ? -26.368 3.921 47.996 1.00 91.06 942 VAL A O 1
ATOM 7203 N N . HIS A 1 943 ? -26.207 3.046 45.941 1.00 92.00 943 HIS A N 1
ATOM 7204 C CA . HIS A 1 943 ? -26.920 1.817 46.297 1.00 92.00 943 HIS A CA 1
ATOM 7205 C C . HIS A 1 943 ? -26.186 0.994 47.366 1.00 92.00 943 HIS A C 1
ATOM 7207 O O . HIS A 1 943 ? -26.811 0.528 48.324 1.00 92.00 943 HIS A O 1
ATOM 7213 N N . LYS A 1 944 ? -24.857 0.862 47.264 1.00 90.56 944 LYS A N 1
ATOM 7214 C CA . LYS A 1 944 ? -24.019 0.255 48.313 1.00 90.56 944 LYS A CA 1
ATOM 7215 C C . LYS A 1 944 ? -24.124 1.023 49.630 1.00 90.56 944 LYS A C 1
ATOM 7217 O O . LYS A 1 944 ? -24.245 0.404 50.687 1.00 90.56 944 LYS A O 1
ATOM 7222 N N . GLY A 1 945 ? -24.104 2.354 49.567 1.00 92.75 945 GLY A N 1
ATOM 7223 C CA . GLY A 1 945 ? -24.281 3.237 50.713 1.00 92.75 945 GLY A CA 1
ATOM 7224 C C . GLY A 1 945 ? -25.619 2.995 51.405 1.00 92.75 945 GLY A C 1
ATOM 7225 O O . GLY A 1 945 ? -25.639 2.745 52.606 1.00 92.75 945 GLY A O 1
ATOM 7226 N N . ILE A 1 946 ? -26.726 2.951 50.659 1.00 94.12 946 ILE A N 1
ATOM 7227 C CA . ILE A 1 946 ? -28.056 2.632 51.205 1.00 94.12 946 ILE A CA 1
ATOM 7228 C C . ILE A 1 946 ? -28.042 1.267 51.901 1.00 94.12 946 ILE A C 1
ATOM 7230 O O . ILE A 1 946 ? -28.468 1.157 53.050 1.00 94.12 946 ILE A O 1
ATOM 7234 N N . ALA A 1 947 ? -27.520 0.225 51.245 1.00 93.81 947 ALA A N 1
ATOM 7235 C CA . ALA A 1 947 ? -27.437 -1.109 51.840 1.00 93.81 947 ALA A CA 1
ATOM 7236 C C . ALA A 1 947 ? -26.606 -1.120 53.135 1.00 93.81 947 ALA A C 1
ATOM 7238 O O . ALA A 1 947 ? -27.016 -1.723 54.131 1.00 93.81 947 ALA A O 1
ATOM 7239 N N . LYS A 1 948 ? -25.468 -0.414 53.146 1.00 94.31 948 LYS A N 1
ATOM 7240 C CA . LYS A 1 948 ? -24.609 -0.256 54.324 1.00 94.31 948 LYS A CA 1
ATOM 7241 C C . LYS A 1 948 ? -25.327 0.496 55.445 1.00 94.31 948 LYS A C 1
ATOM 7243 O O . LYS A 1 948 ? -25.296 0.024 56.577 1.00 94.31 948 LYS A O 1
ATOM 7248 N N . ALA A 1 949 ? -26.005 1.601 55.141 1.00 95.06 949 ALA A N 1
ATOM 7249 C CA . ALA A 1 949 ? -26.740 2.395 56.120 1.00 95.06 949 ALA A CA 1
ATOM 7250 C C . ALA A 1 949 ? -27.874 1.597 56.775 1.00 95.06 949 ALA A C 1
ATOM 7252 O O . ALA A 1 949 ? -28.001 1.591 57.998 1.00 95.06 949 ALA A O 1
ATOM 7253 N N . ILE A 1 950 ? -28.641 0.843 55.979 1.00 93.50 950 ILE A N 1
ATOM 7254 C CA . ILE A 1 950 ? -29.683 -0.064 56.485 1.00 93.50 950 ILE A CA 1
ATOM 7255 C C . ILE A 1 950 ? -29.068 -1.135 57.393 1.00 93.50 950 ILE A C 1
ATOM 7257 O O . ILE A 1 950 ? -29.583 -1.385 58.481 1.00 93.50 950 ILE A O 1
ATOM 7261 N N . GLY A 1 951 ? -27.954 -1.748 56.978 1.00 93.19 951 GLY A N 1
ATOM 7262 C CA . GLY A 1 951 ? -27.262 -2.769 57.769 1.00 93.19 951 GLY A CA 1
ATOM 7263 C C . GLY A 1 951 ? -26.663 -2.238 59.076 1.00 93.19 951 GLY A C 1
ATOM 7264 O O . GLY A 1 951 ? -26.666 -2.942 60.083 1.00 93.19 951 GLY A O 1
ATOM 7265 N N . GLN A 1 952 ? -26.173 -0.997 59.077 1.00 94.00 952 GLN A N 1
ATOM 7266 C CA . GLN A 1 952 ? -25.622 -0.325 60.258 1.00 94.00 952 GLN A CA 1
ATOM 7267 C C . GLN A 1 952 ? -26.703 0.296 61.152 1.00 94.00 952 GLN A C 1
ATOM 7269 O O . GLN A 1 952 ? -26.436 0.587 62.316 1.00 94.00 952 GLN A O 1
ATOM 7274 N N . GLY A 1 953 ? -27.911 0.508 60.625 1.00 94.31 953 GLY A N 1
ATOM 7275 C CA . GLY A 1 953 ? -28.974 1.246 61.302 1.00 94.31 953 GLY A CA 1
ATOM 7276 C C . GLY A 1 953 ? -28.687 2.747 61.451 1.00 94.31 953 GLY A C 1
ATOM 7277 O O . GLY A 1 953 ? -29.299 3.391 62.296 1.00 94.31 953 GLY A O 1
ATOM 7278 N N . THR A 1 954 ? -27.751 3.306 60.676 1.00 95.25 954 THR A N 1
ATOM 7279 C CA . THR A 1 954 ? -27.382 4.733 60.698 1.00 95.25 954 THR A CA 1
ATOM 7280 C C . THR A 1 954 ? -26.731 5.160 59.379 1.00 95.25 954 THR A C 1
ATOM 7282 O O . THR A 1 954 ? -26.131 4.337 58.691 1.00 95.25 954 THR A O 1
ATOM 7285 N N . CYS A 1 955 ? -26.820 6.451 59.041 1.00 95.06 955 CYS A N 1
ATOM 7286 C CA . CYS A 1 955 ? -26.080 7.069 57.933 1.00 95.06 955 CYS A CA 1
ATOM 7287 C C . CYS A 1 955 ? -24.857 7.889 58.386 1.00 95.06 955 CYS A C 1
ATOM 7289 O O . CYS A 1 955 ? -24.172 8.447 57.532 1.00 95.06 955 CYS A O 1
ATOM 7291 N N . GLU A 1 956 ? -24.580 7.983 59.694 1.00 89.44 956 GLU A N 1
ATOM 7292 C CA . GLU A 1 956 ? -23.677 8.999 60.272 1.00 89.44 956 GLU A CA 1
ATOM 7293 C C . GLU A 1 956 ? -22.222 8.931 59.755 1.00 89.44 956 GLU A C 1
ATOM 7295 O O . GLU A 1 956 ? -21.558 9.961 59.700 1.00 89.44 956 GLU A O 1
ATOM 7300 N N . ASP A 1 957 ? -21.786 7.784 59.222 1.00 90.75 957 ASP A N 1
ATOM 7301 C CA . ASP A 1 957 ? -20.461 7.578 58.607 1.00 90.75 957 ASP A CA 1
ATOM 7302 C C . ASP A 1 957 ? -20.541 6.819 57.267 1.00 90.75 957 ASP A C 1
ATOM 7304 O O . ASP A 1 957 ? -19.642 6.057 56.879 1.00 90.75 957 ASP A O 1
ATOM 7308 N N . VAL A 1 958 ? -21.667 6.954 56.566 1.00 94.00 958 VAL A N 1
ATOM 7309 C CA . VAL A 1 958 ? -21.848 6.334 55.254 1.00 94.00 958 VAL A CA 1
ATOM 7310 C C . VAL A 1 958 ? -21.625 7.379 54.175 1.00 94.00 958 VAL A C 1
ATOM 7312 O O . VAL A 1 958 ? -22.445 8.269 53.963 1.00 94.00 958 VAL A O 1
ATOM 7315 N N . GLU A 1 959 ? -20.498 7.260 53.484 1.00 90.94 959 GLU A N 1
ATOM 7316 C CA . GLU A 1 959 ? -20.210 8.039 52.285 1.00 90.94 959 GLU A CA 1
ATOM 7317 C C . GLU A 1 959 ? -20.775 7.346 51.039 1.00 90.94 959 GLU A C 1
ATOM 7319 O O . GLU A 1 959 ? -20.839 6.116 50.958 1.00 90.94 959 GLU A O 1
ATOM 7324 N N . ALA A 1 960 ? -21.193 8.163 50.081 1.00 87.25 960 ALA A N 1
ATOM 7325 C CA . ALA A 1 960 ? -21.541 7.793 48.719 1.00 87.25 960 ALA A CA 1
ATOM 7326 C C . ALA A 1 960 ? -20.632 8.566 47.745 1.00 87.25 960 ALA A C 1
ATOM 7328 O O . ALA A 1 960 ? -19.715 9.280 48.163 1.00 87.25 960 ALA A O 1
ATOM 7329 N N . GLN A 1 961 ? -20.867 8.431 46.437 1.00 74.50 961 GLN A N 1
ATOM 7330 C CA . GLN A 1 961 ? -20.086 9.152 45.433 1.00 74.50 961 GLN A CA 1
ATOM 7331 C C . GLN A 1 961 ? -20.131 10.669 45.722 1.00 74.50 961 GLN A C 1
ATOM 7333 O O . GLN A 1 961 ? -21.201 11.270 45.767 1.00 74.50 961 GLN A O 1
ATOM 7338 N N . HIS A 1 962 ? -18.959 11.273 45.948 1.00 78.06 962 HIS A N 1
ATOM 7339 C CA . HIS A 1 962 ? -18.761 12.709 46.204 1.00 78.06 962 HIS A CA 1
ATOM 7340 C C . HIS A 1 962 ? -19.311 13.293 47.525 1.00 78.06 962 HIS A C 1
ATOM 7342 O O . HIS A 1 962 ? -19.386 14.517 47.649 1.00 78.06 962 HIS A O 1
ATOM 7348 N N . GLY A 1 963 ? -19.627 12.488 48.546 1.00 89.75 963 GLY A N 1
ATOM 7349 C CA . GLY A 1 963 ? -19.962 13.035 49.868 1.00 89.75 963 GLY A CA 1
ATOM 7350 C C . GLY A 1 963 ? -20.712 12.082 50.791 1.00 89.75 963 GLY A C 1
ATOM 7351 O O . GLY A 1 963 ? -20.689 10.869 50.618 1.00 89.75 963 GLY A O 1
ATOM 7352 N N . LYS A 1 964 ? -21.398 12.637 51.796 1.00 93.00 964 LYS A N 1
ATOM 7353 C CA . LYS A 1 964 ? -22.267 11.858 52.690 1.00 93.00 964 LYS A CA 1
ATOM 7354 C C . LYS A 1 964 ? -23.459 11.292 51.921 1.00 93.00 964 LYS A C 1
ATOM 7356 O O . LYS A 1 964 ? -24.062 12.007 51.123 1.00 93.00 964 LYS A O 1
ATOM 7361 N N . LEU A 1 965 ? -23.842 10.050 52.223 1.00 94.81 965 LEU A N 1
ATOM 7362 C CA . LEU A 1 965 ? -24.984 9.371 51.604 1.00 94.81 965 LEU A CA 1
ATOM 7363 C C . LEU A 1 965 ? -26.274 10.188 51.702 1.00 94.81 965 LEU A C 1
ATOM 7365 O O . LEU A 1 965 ? -27.034 10.234 50.741 1.00 94.81 965 LEU A O 1
ATOM 7369 N N . GLU A 1 966 ? -26.490 10.845 52.842 1.00 93.62 966 GLU A N 1
ATOM 7370 C CA . GLU A 1 966 ? -27.639 11.715 53.113 1.00 93.62 966 GLU A CA 1
ATOM 7371 C C . GLU A 1 966 ? -27.907 12.689 51.955 1.00 93.62 966 GLU A C 1
ATOM 7373 O O . GLU A 1 966 ? -29.030 12.775 51.468 1.00 93.62 966 GLU A O 1
ATOM 7378 N N . TYR A 1 967 ? -26.867 13.328 51.409 1.00 92.25 967 TYR A N 1
ATOM 7379 C CA . TYR A 1 967 ? -27.025 14.281 50.308 1.00 92.25 967 TYR A CA 1
ATOM 7380 C C . TYR A 1 967 ? -27.515 13.641 49.006 1.00 92.25 967 TYR A C 1
ATOM 7382 O O . TYR A 1 967 ? -28.198 14.301 48.228 1.00 92.25 967 TYR A O 1
ATOM 7390 N N . ALA A 1 968 ? -27.193 12.368 48.774 1.00 89.88 968 ALA A N 1
ATOM 7391 C CA . ALA A 1 968 ? -27.611 11.641 47.581 1.00 89.88 968 ALA A CA 1
ATOM 7392 C C . ALA A 1 968 ? -29.037 11.075 47.700 1.00 89.88 968 ALA A C 1
ATOM 7394 O O . ALA A 1 968 ? -29.722 10.922 46.690 1.00 89.88 968 ALA A O 1
ATOM 7395 N N . VAL A 1 969 ? -29.498 10.753 48.916 1.00 94.12 969 VAL A N 1
ATOM 7396 C CA . VAL A 1 969 ? -30.771 10.036 49.123 1.00 94.12 969 VAL A CA 1
ATOM 7397 C C . VAL A 1 969 ? -31.898 10.903 49.669 1.00 94.12 969 VAL A C 1
ATOM 7399 O O . VAL A 1 969 ? -33.056 10.527 49.512 1.00 94.12 969 VAL A O 1
ATOM 7402 N N . ASP A 1 970 ? -31.611 12.049 50.289 1.00 93.50 970 ASP A N 1
ATOM 7403 C CA . ASP A 1 970 ? -32.625 12.856 50.981 1.00 93.50 970 ASP A CA 1
ATOM 7404 C C . ASP A 1 970 ? -33.659 13.483 50.051 1.00 93.50 970 ASP A C 1
ATOM 7406 O O . ASP A 1 970 ? -34.867 13.425 50.303 1.00 93.50 970 ASP A O 1
ATOM 7410 N N . TRP A 1 971 ? -33.202 14.042 48.937 1.00 91.31 971 TRP A N 1
ATOM 7411 C CA . TRP A 1 971 ? -34.092 14.628 47.940 1.00 91.31 971 TRP A CA 1
ATOM 7412 C C . TRP A 1 971 ? -35.002 13.574 47.289 1.00 91.31 971 TRP A C 1
ATOM 7414 O O . TRP A 1 971 ? -36.220 13.752 47.206 1.00 91.31 971 TRP A O 1
ATOM 7424 N N . LEU A 1 972 ? -34.422 12.435 46.910 1.00 90.00 972 LEU A N 1
ATOM 7425 C CA . LEU A 1 972 ? -35.144 11.301 46.337 1.00 90.00 972 LEU A CA 1
ATOM 7426 C C . LEU A 1 972 ? -36.100 10.670 47.355 1.00 90.00 972 LEU A C 1
ATOM 7428 O O . LEU A 1 972 ? -37.247 10.379 47.034 1.00 90.00 972 LEU A O 1
ATOM 7432 N N . GLY A 1 973 ? -35.671 10.513 48.604 1.00 91.94 973 GLY A N 1
ATOM 7433 C CA . GLY A 1 973 ? -36.487 9.945 49.671 1.00 91.94 973 GLY A CA 1
ATOM 7434 C C . GLY A 1 973 ? -37.698 10.807 50.019 1.00 91.94 973 GLY A C 1
ATOM 7435 O O . GLY A 1 973 ? -38.822 10.309 50.062 1.00 91.94 973 GLY A O 1
ATOM 7436 N N . SER A 1 974 ? -37.497 12.115 50.184 1.00 92.06 974 SER A N 1
ATOM 7437 C CA . SER A 1 974 ? -38.595 13.051 50.467 1.00 92.06 974 SER A CA 1
ATOM 7438 C C . SER A 1 974 ? -39.640 13.109 49.349 1.00 92.06 974 SER A C 1
ATOM 7440 O O . SER A 1 974 ? -40.836 13.252 49.617 1.00 92.06 974 SER A O 1
ATOM 7442 N N . SER A 1 975 ? -39.205 12.926 48.102 1.00 92.31 975 SER A N 1
ATOM 7443 C CA . SER A 1 975 ? -40.081 12.963 46.932 1.00 92.31 975 SER A CA 1
ATOM 7444 C C . SER A 1 975 ? -40.755 11.616 46.662 1.00 92.31 975 SER A C 1
ATOM 7446 O O . SER A 1 975 ? -41.946 11.587 46.360 1.00 92.31 975 SER A O 1
ATOM 7448 N N . CYS A 1 976 ? -40.048 10.496 46.824 1.00 95.44 976 CYS A N 1
ATOM 7449 C CA . CYS A 1 976 ? -40.462 9.183 46.316 1.00 95.44 976 CYS A CA 1
ATOM 7450 C C . CYS A 1 976 ? -40.883 8.166 47.380 1.00 95.44 976 CYS A C 1
ATOM 7452 O O . CYS A 1 976 ? -41.516 7.164 47.042 1.00 95.44 976 CYS A O 1
ATOM 7454 N N . CYS A 1 977 ? -40.561 8.389 48.655 1.00 95.75 977 CYS A N 1
ATOM 7455 C CA . CYS A 1 977 ? -40.976 7.488 49.726 1.00 95.75 977 CYS A CA 1
ATOM 7456 C C . CYS A 1 977 ? -42.363 7.857 50.249 1.00 95.75 977 CYS A C 1
ATOM 7458 O O . CYS A 1 977 ? -42.680 9.028 50.461 1.00 95.75 977 CYS A O 1
ATOM 7460 N N . ALA A 1 978 ? -43.194 6.851 50.522 1.00 93.38 978 ALA A N 1
ATOM 7461 C CA . ALA A 1 978 ? -44.529 7.035 51.089 1.00 93.38 978 ALA A CA 1
ATOM 7462 C C . ALA A 1 978 ? -44.507 7.747 52.457 1.00 93.38 978 ALA A C 1
ATOM 7464 O O . ALA A 1 978 ? -45.478 8.406 52.829 1.00 93.38 978 ALA A O 1
ATOM 7465 N N . SER A 1 979 ? -43.400 7.631 53.196 1.00 93.19 979 SER A N 1
ATOM 7466 C CA . SER A 1 979 ? -43.148 8.334 54.458 1.00 93.19 979 SER A CA 1
ATOM 7467 C C . SER A 1 979 ? -42.820 9.820 54.282 1.00 93.19 979 SER A C 1
ATOM 7469 O O . SER A 1 979 ? -42.888 10.567 55.258 1.00 93.19 979 SER A O 1
ATOM 7471 N N . GLY A 1 980 ? -42.452 10.253 53.070 1.00 94.12 980 GLY A N 1
ATOM 7472 C CA . GLY A 1 980 ? -41.862 11.568 52.817 1.00 94.12 980 GLY A CA 1
ATOM 7473 C C . GLY A 1 980 ? -40.474 11.742 53.440 1.00 94.12 980 GLY A C 1
ATOM 7474 O O . GLY A 1 980 ? -40.017 12.874 53.579 1.00 94.12 980 GLY A O 1
ATOM 7475 N N . MET A 1 981 ? -39.823 10.646 53.841 1.00 95.69 981 MET A N 1
ATOM 7476 C CA . MET A 1 981 ? -38.494 10.637 54.445 1.00 95.69 981 MET A CA 1
ATOM 7477 C C . MET A 1 981 ? -37.571 9.684 53.688 1.00 95.69 981 MET A C 1
ATOM 7479 O O . MET A 1 981 ? -37.992 8.625 53.223 1.00 95.69 981 MET A O 1
ATOM 7483 N N . SER A 1 982 ? -36.296 10.047 53.582 1.00 95.62 982 SER A N 1
ATOM 7484 C CA . SER A 1 982 ? -35.261 9.128 53.104 1.00 95.62 982 SER A CA 1
ATOM 7485 C C . SER A 1 982 ? -34.897 8.080 54.150 1.00 95.62 982 SER A C 1
ATOM 7487 O O . SER A 1 982 ? -35.210 8.203 55.334 1.00 95.62 982 SER A O 1
ATOM 7489 N N . VAL A 1 983 ? -34.145 7.067 53.728 1.00 95.44 983 VAL A N 1
ATOM 7490 C CA . VAL A 1 983 ? -33.559 6.051 54.601 1.00 95.44 983 VAL A CA 1
ATOM 7491 C C . VAL A 1 983 ? -32.726 6.684 55.716 1.00 95.44 983 VAL A C 1
ATOM 7493 O O . VAL A 1 983 ? -32.802 6.231 56.853 1.00 95.44 983 VAL A O 1
ATOM 7496 N N . CYS A 1 984 ? -31.993 7.766 55.442 1.00 96.12 984 CYS A N 1
ATOM 7497 C CA . CYS A 1 984 ? -31.185 8.442 56.454 1.00 96.12 984 CYS A CA 1
ATOM 7498 C C . CYS A 1 984 ? -32.041 9.213 57.459 1.00 96.12 984 CYS A C 1
ATOM 7500 O O . CYS A 1 984 ? -31.804 9.115 58.664 1.00 96.12 984 CYS A O 1
ATOM 7502 N N . GLN A 1 985 ? -33.076 9.907 56.984 1.00 95.31 985 GLN A N 1
ATOM 7503 C CA . GLN A 1 985 ? -34.019 10.627 57.839 1.00 95.31 985 GLN A CA 1
ATOM 7504 C C . GLN A 1 985 ? -34.824 9.669 58.726 1.00 95.31 985 GLN A C 1
ATOM 7506 O O . GLN A 1 985 ? -34.970 9.908 59.926 1.00 95.31 985 GLN A O 1
ATOM 7511 N N . GLU A 1 986 ? -35.283 8.543 58.173 1.00 93.19 986 GLU A N 1
ATOM 7512 C CA . GLU A 1 986 ? -35.980 7.512 58.942 1.00 93.19 986 GLU A CA 1
ATOM 7513 C C . GLU A 1 986 ? -35.073 6.900 60.013 1.00 93.19 986 GLU A C 1
ATOM 7515 O O . GLU A 1 986 ? -35.463 6.844 61.181 1.00 93.19 986 GLU A O 1
ATOM 7520 N N . LEU A 1 987 ? -33.843 6.511 59.664 1.00 93.44 987 LEU A N 1
ATOM 7521 C CA . LEU A 1 987 ? -32.889 5.951 60.627 1.00 93.44 987 LEU A CA 1
ATOM 7522 C C . LEU A 1 987 ? -32.535 6.952 61.743 1.00 93.44 987 LEU A C 1
ATOM 7524 O O . LEU A 1 987 ? -32.507 6.574 62.916 1.00 93.44 987 LEU A O 1
ATOM 7528 N N . ALA A 1 988 ? -32.345 8.233 61.412 1.00 91.62 988 ALA A N 1
ATOM 7529 C CA . ALA A 1 988 ? -32.090 9.287 62.395 1.00 91.62 988 ALA A CA 1
ATOM 7530 C C . ALA A 1 988 ? -33.289 9.519 63.337 1.00 91.62 988 ALA A C 1
ATOM 7532 O O . ALA A 1 988 ? -33.103 9.679 64.550 1.00 91.62 988 ALA A O 1
ATOM 7533 N N . SER A 1 989 ? -34.518 9.486 62.806 1.00 88.81 989 SER A N 1
ATOM 7534 C CA . SER A 1 989 ? -35.746 9.606 63.608 1.00 88.81 989 SER A CA 1
ATOM 7535 C C . SER A 1 989 ? -35.904 8.438 64.592 1.00 88.81 989 SER A C 1
ATOM 7537 O O . SER A 1 989 ? -36.190 8.638 65.772 1.00 88.81 989 SER A O 1
ATOM 7539 N N . CYS A 1 990 ? -35.587 7.216 64.152 1.00 84.50 990 CYS A N 1
ATOM 7540 C CA . CYS A 1 990 ? -35.611 6.035 65.009 1.00 84.50 990 CYS A CA 1
ATOM 7541 C C . CYS A 1 990 ? -34.563 6.109 66.136 1.00 84.50 990 CYS A C 1
ATOM 7543 O O . CYS A 1 990 ? -34.826 5.662 67.255 1.00 84.50 990 CYS A O 1
ATOM 7545 N N . ALA A 1 991 ? -33.383 6.683 65.871 1.00 81.06 991 ALA A N 1
ATOM 7546 C CA . ALA A 1 991 ? -32.336 6.857 66.878 1.00 81.06 991 ALA A CA 1
ATOM 7547 C C . ALA A 1 991 ? -32.721 7.883 67.962 1.00 81.06 991 ALA A C 1
ATOM 7549 O O . ALA A 1 991 ? -32.407 7.694 69.140 1.00 81.06 991 ALA A O 1
ATOM 7550 N N . THR A 1 992 ? -33.433 8.951 67.586 1.00 78.44 992 THR A N 1
ATOM 7551 C CA . THR A 1 992 ? -33.877 9.996 68.525 1.00 78.44 992 THR A CA 1
ATOM 7552 C C . THR A 1 992 ? -35.020 9.528 69.425 1.00 78.44 992 THR A C 1
ATOM 7554 O O . THR A 1 992 ? -34.982 9.792 70.631 1.00 78.44 992 THR A O 1
ATOM 7557 N N . ASP A 1 993 ? -35.972 8.754 68.897 1.00 73.56 993 ASP A N 1
ATOM 7558 C CA . ASP A 1 993 ? -37.061 8.180 69.697 1.00 73.56 993 ASP A CA 1
ATOM 7559 C C . ASP A 1 993 ? -36.530 7.234 70.790 1.00 73.56 993 ASP A C 1
ATOM 7561 O O . ASP A 1 993 ? -36.959 7.316 71.944 1.00 73.56 993 ASP A O 1
ATOM 7565 N N . TYR A 1 994 ? -35.512 6.420 70.483 1.00 65.44 994 TYR A N 1
ATOM 7566 C CA . TYR A 1 994 ? -34.899 5.486 71.441 1.00 65.44 994 TYR A CA 1
ATOM 7567 C C . TYR A 1 994 ? -34.152 6.191 72.594 1.00 65.44 994 TYR A C 1
ATOM 7569 O O . TYR A 1 994 ? -34.121 5.708 73.733 1.00 65.44 994 TYR A O 1
ATOM 7577 N N . LEU A 1 995 ? -33.560 7.358 72.321 1.00 61.41 995 LEU A N 1
ATOM 7578 C CA . LEU A 1 995 ? -32.875 8.178 73.328 1.00 61.41 995 LEU A CA 1
ATOM 7579 C C . LEU A 1 995 ? -33.853 8.981 74.200 1.00 61.41 995 LEU A C 1
ATOM 7581 O O . LEU A 1 995 ? -33.556 9.255 75.364 1.00 61.41 995 LEU A O 1
ATOM 7585 N N . SER A 1 996 ? -35.029 9.330 73.673 1.00 59.41 996 SER A N 1
ATOM 7586 C CA . SER A 1 996 ? -36.056 10.044 74.441 1.00 59.41 996 SER A CA 1
ATOM 7587 C C . SER A 1 996 ? -36.733 9.157 75.497 1.00 59.41 996 SER A C 1
ATOM 7589 O O . SER A 1 996 ? -37.022 9.628 76.598 1.00 59.41 996 SER A O 1
ATOM 7591 N N . ASP A 1 997 ? -36.877 7.855 75.227 1.00 54.59 997 ASP A N 1
ATOM 7592 C CA . ASP A 1 997 ? -37.565 6.907 76.118 1.00 54.59 997 ASP A CA 1
ATOM 7593 C C . ASP A 1 997 ? -36.660 6.373 77.253 1.00 54.59 997 ASP A C 1
ATOM 7595 O O . ASP A 1 997 ? -37.124 5.881 78.280 1.00 54.59 997 ASP A O 1
ATOM 7599 N N . THR A 1 998 ? -35.336 6.530 77.141 1.00 54.00 998 THR A N 1
ATOM 7600 C CA . THR A 1 998 ? -34.368 6.038 78.145 1.00 54.00 998 THR A CA 1
ATOM 7601 C C . THR A 1 998 ? -34.103 7.003 79.310 1.00 54.00 998 THR A C 1
ATOM 7603 O O . THR A 1 998 ? -33.386 6.646 80.248 1.00 54.00 998 THR A O 1
ATOM 7606 N N . THR A 1 999 ? -34.724 8.190 79.328 1.00 55.12 999 THR A N 1
ATOM 7607 C CA . THR A 1 999 ? -34.631 9.141 80.460 1.00 55.12 999 THR A CA 1
ATOM 7608 C C . THR A 1 999 ? -35.846 9.133 81.405 1.00 55.12 999 THR A C 1
ATOM 7610 O O . THR A 1 999 ? -35.808 9.786 82.452 1.00 55.12 999 THR A O 1
ATOM 7613 N N . GLY A 1 1000 ? -36.884 8.333 81.123 1.00 47.62 1000 GLY A N 1
ATOM 7614 C CA . GLY A 1 1000 ? -38.021 8.078 82.020 1.00 47.62 1000 GLY A CA 1
ATOM 7615 C C . GLY A 1 1000 ? -37.868 6.757 82.787 1.00 47.62 1000 GLY A C 1
ATOM 7616 O O . GLY A 1 1000 ? -37.817 5.684 82.201 1.00 47.62 1000 GLY A O 1
ATOM 7617 N N . GLY A 1 1001 ? -37.755 6.814 84.114 1.00 49.91 1001 GLY A N 1
ATOM 7618 C CA . GLY A 1 1001 ? -37.391 5.664 84.947 1.00 49.91 1001 GLY A CA 1
ATOM 7619 C C . GLY A 1 1001 ? -38.384 4.485 85.008 1.00 49.91 1001 GLY A C 1
ATOM 7620 O O . GLY A 1 1001 ? -39.593 4.666 85.050 1.00 49.91 1001 GLY A O 1
ATOM 7621 N N . LEU A 1 1002 ? -37.784 3.300 85.202 1.00 44.78 1002 LEU A N 1
ATOM 7622 C CA . LEU A 1 1002 ? -38.291 2.051 85.805 1.00 44.78 1002 LEU A CA 1
ATOM 7623 C C . LEU A 1 1002 ? -39.402 1.242 85.098 1.00 44.78 1002 LEU A C 1
ATOM 7625 O O . LEU A 1 1002 ? -40.582 1.540 85.203 1.00 44.78 1002 LEU A O 1
ATOM 7629 N N . ARG A 1 1003 ? -38.963 0.071 84.599 1.00 51.47 1003 ARG A N 1
ATOM 7630 C CA . ARG A 1 1003 ? -39.616 -1.258 84.621 1.00 51.47 1003 ARG A CA 1
ATOM 7631 C C . ARG A 1 1003 ? -41.126 -1.301 84.337 1.00 51.47 1003 ARG A C 1
ATOM 7633 O O . ARG A 1 1003 ? -41.916 -1.268 85.269 1.00 51.47 1003 ARG A O 1
ATOM 7640 N N . GLU A 1 1004 ? -41.472 -1.692 83.115 1.00 40.97 1004 GLU A N 1
ATOM 7641 C CA . GLU A 1 1004 ? -42.292 -2.886 82.872 1.00 40.97 1004 GLU A CA 1
ATOM 7642 C C . GLU A 1 1004 ? -42.125 -3.338 81.417 1.00 40.97 1004 GLU A C 1
ATOM 7644 O O . GLU A 1 1004 ? -42.033 -2.535 80.495 1.00 40.97 1004 GLU A O 1
ATOM 7649 N N . SER A 1 1005 ? -41.993 -4.646 81.226 1.00 49.41 1005 SER A N 1
ATOM 7650 C CA . SER A 1 1005 ? -41.875 -5.311 79.932 1.00 49.41 1005 SER A CA 1
ATOM 7651 C C . SER A 1 1005 ? -43.132 -5.077 79.093 1.00 49.41 1005 SER A C 1
ATOM 7653 O O . SER A 1 1005 ? -44.164 -5.695 79.348 1.00 49.41 1005 SER A O 1
ATOM 7655 N N . VAL A 1 1006 ? -43.028 -4.201 78.093 1.00 35.00 1006 VAL A N 1
ATOM 7656 C CA . VAL A 1 1006 ? -44.052 -3.997 77.066 1.00 35.00 1006 VAL A CA 1
ATOM 7657 C C . VAL A 1 1006 ? -43.728 -4.896 75.874 1.00 35.00 1006 VAL A C 1
ATOM 7659 O O . VAL A 1 1006 ? -42.727 -4.709 75.186 1.00 35.00 1006 VAL A O 1
ATOM 7662 N N . GLU A 1 1007 ? -44.582 -5.891 75.632 1.00 43.44 1007 GLU A N 1
ATOM 7663 C CA . GLU A 1 1007 ? -44.654 -6.572 74.340 1.00 43.44 1007 GLU A CA 1
ATOM 7664 C C . GLU A 1 1007 ? -45.097 -5.557 73.277 1.00 43.44 1007 GLU A C 1
ATOM 7666 O O . GLU A 1 1007 ? -46.233 -5.079 73.275 1.00 43.44 1007 GLU A O 1
ATOM 7671 N N . ILE A 1 1008 ? -44.183 -5.209 72.371 1.00 36.72 1008 ILE A N 1
ATOM 7672 C CA . ILE A 1 1008 ? -44.462 -4.337 71.231 1.00 36.72 1008 ILE A CA 1
ATOM 7673 C C . ILE A 1 1008 ? -45.244 -5.147 70.190 1.00 36.72 1008 ILE A C 1
ATOM 7675 O O . ILE A 1 1008 ? -44.712 -6.045 69.535 1.00 36.72 1008 ILE A O 1
ATOM 7679 N N . GLY A 1 1009 ? -46.531 -4.822 70.050 1.00 41.97 1009 GLY A N 1
ATOM 7680 C CA . GLY A 1 1009 ? -47.380 -5.301 68.963 1.00 41.97 1009 GLY A CA 1
ATOM 7681 C C . GLY A 1 1009 ? -46.917 -4.780 67.588 1.00 41.97 1009 GLY A C 1
ATOM 7682 O O . GLY A 1 1009 ? -46.304 -3.716 67.497 1.00 41.97 1009 GLY A O 1
ATOM 7683 N N . PRO A 1 1010 ? -47.231 -5.491 66.493 1.00 41.91 1010 PRO A N 1
ATOM 7684 C CA . PRO A 1 1010 ? -46.511 -5.417 65.215 1.00 41.91 1010 PRO A CA 1
ATOM 7685 C C . PRO A 1 1010 ? -46.702 -4.151 64.359 1.00 41.91 1010 PRO A C 1
ATOM 7687 O O . PRO A 1 1010 ? -46.351 -4.197 63.187 1.00 41.91 1010 PRO A O 1
ATOM 7690 N N . ASN A 1 1011 ? -47.235 -3.032 64.869 1.00 47.12 1011 ASN A N 1
ATOM 7691 C CA . ASN A 1 1011 ? -47.730 -1.979 63.970 1.00 47.12 1011 ASN A CA 1
ATOM 7692 C C . ASN A 1 1011 ? -47.117 -0.576 64.027 1.00 47.12 1011 ASN A C 1
ATOM 7694 O O . ASN A 1 1011 ? -47.389 0.152 63.080 1.00 47.12 1011 ASN A O 1
ATOM 7698 N N . ARG A 1 1012 ? -46.284 -0.167 64.997 1.00 47.41 1012 ARG A N 1
ATOM 7699 C CA . ARG A 1 1012 ? -45.570 1.140 64.941 1.00 47.41 1012 ARG A CA 1
ATOM 7700 C C . ARG A 1 1012 ? -44.326 1.184 65.835 1.00 47.41 1012 ARG A C 1
ATOM 7702 O O . ARG A 1 1012 ? -44.307 1.897 66.829 1.00 47.41 1012 ARG A O 1
ATOM 7709 N N . GLY A 1 1013 ? -43.296 0.417 65.505 1.00 44.75 1013 GLY A N 1
ATOM 7710 C CA . GLY A 1 1013 ? -41.987 0.559 66.144 1.00 44.75 1013 GLY A CA 1
ATOM 7711 C C . GLY A 1 1013 ? -40.892 0.278 65.131 1.00 44.75 1013 GLY A C 1
ATOM 7712 O O . GLY A 1 1013 ? -41.041 -0.659 64.346 1.00 44.75 1013 GLY A O 1
ATOM 7713 N N . CYS A 1 1014 ? -39.828 1.084 65.142 1.00 51.09 1014 CYS A N 1
ATOM 7714 C CA . CYS A 1 1014 ? -38.602 0.917 64.357 1.00 51.09 1014 CYS A CA 1
ATOM 7715 C C . CYS A 1 1014 ? -37.844 -0.375 64.731 1.00 51.09 1014 CYS A C 1
ATOM 7717 O O . CYS A 1 1014 ? -36.699 -0.352 65.169 1.00 51.09 1014 CYS A O 1
ATOM 7719 N N . GLY A 1 1015 ? -38.494 -1.532 64.621 1.00 47.38 1015 GLY A N 1
ATOM 7720 C CA . GLY A 1 1015 ? -37.873 -2.829 64.819 1.00 47.38 1015 GLY A CA 1
ATOM 7721 C C . GLY A 1 1015 ? -37.153 -3.240 63.546 1.00 47.38 1015 GLY A C 1
ATOM 7722 O O . GLY A 1 1015 ? -37.724 -3.972 62.738 1.00 47.38 1015 GLY A O 1
ATOM 7723 N N . ILE A 1 1016 ? -35.907 -2.797 63.371 1.00 47.91 1016 ILE A N 1
ATOM 7724 C CA . ILE A 1 1016 ? -34.992 -3.428 62.416 1.00 47.91 1016 ILE A CA 1
ATOM 7725 C C . ILE A 1 1016 ? -34.738 -4.839 62.955 1.00 47.91 1016 ILE A C 1
ATOM 7727 O O . ILE A 1 1016 ? -33.975 -5.038 63.899 1.00 47.91 1016 ILE A O 1
ATOM 7731 N N . ARG A 1 1017 ? -35.446 -5.839 62.418 1.00 44.41 1017 ARG A N 1
ATOM 7732 C CA . ARG A 1 1017 ? -35.093 -7.239 62.663 1.00 44.41 1017 ARG A CA 1
ATOM 7733 C C . ARG A 1 1017 ? -33.774 -7.492 61.948 1.00 44.41 1017 ARG A C 1
ATOM 7735 O O . ARG A 1 1017 ? -33.745 -7.522 60.723 1.00 44.41 1017 ARG A O 1
ATOM 7742 N N . SER A 1 1018 ? -32.709 -7.651 62.725 1.00 34.84 1018 SER A N 1
ATOM 7743 C CA . SER A 1 1018 ? -31.417 -8.147 62.258 1.00 34.84 1018 SER A CA 1
ATOM 7744 C C . SER A 1 1018 ? -31.641 -9.452 61.485 1.00 34.84 1018 SER A C 1
ATOM 7746 O O . SER A 1 1018 ? -32.260 -10.374 62.026 1.00 34.84 1018 SER A O 1
ATOM 7748 N N . PHE A 1 1019 ? -31.210 -9.486 60.224 1.00 33.72 1019 PHE A N 1
ATOM 7749 C CA . PHE A 1 1019 ? -31.193 -10.684 59.383 1.00 33.72 1019 PHE A CA 1
ATOM 7750 C C . PHE A 1 1019 ? -29.877 -11.438 59.544 1.00 33.72 1019 PHE A C 1
ATOM 7752 O O . PHE A 1 1019 ? -28.837 -10.758 59.698 1.00 33.72 1019 PHE A O 1
#

Foldseek 3Di:
DDDDDDDDDDDDDDDDDDDDDDPPPRDDPVPPPPDDDYDDDDDDDDDDDDDDDDDDDDDDDDDDDDDDDDDDDDDDDDDDPDDDDPDDDDPDDDDDDDDDDDDDDDDDDDDDDDDDDDDDDDDDDDDDDDDDDDDDDDDDDDDDDDDDDDDDDDDDDDDDDDDPDDDDDDDDDDPVPQVVVVHDDDDQALVNVVVPDPPLLVVLQVVLLVVQANPPGDDPDDSVLVQQVSQLVHPPDPDCTSHHNPDDLDAQALDPVQFDQAWFLDKFWADDDFQDPLQVVQPQWDDDPRGIGGPDQVSSVSSVTHIDTCTSNNVSSPCSPCVVLLVVLLVVLAQQPGDDPNDGPLVVSFSSCLGTGNQPVCGSHHVPQHLFAQALDPVQFDQAFFQDKAWAAPPADDQVLLQVLLFGDPRRHTGHPDPNSSVVSVTDIDTAGLNRVSSVDGSLLSVLLVVLLVVLAQVPDDDPPGGNLVVSLSSCLRTGNQPVCTSNHVPDDLFAQAQDPVQFDQAWFLDKFWADRHFQDPLQVVQQQWDDDDRDIGGNDQVSSVSSVTHIDTQGSNNVSSVVRVCVVQVVVLLVVLHQQPGDDPNHGPQQVSLSSCLGTGNAPPCTSSRVPQHLQAQALDPVQFDQQWFLDKWWAQVNPQQPQVQLVLLLFHDDPSDTTHPDQSSSVSSSTHIDTQGLNNVSSPQGVQLSVLLVVCLVVLAQCDQDPVGGNLVVSQSSCLGTGNFPPCTSHHVPFHLDAQALDPVQFDQQFQLDKWWAQSGPQRDAADQVQQLVFPQWADDVPHITGPDQVSSVSSVTHIGTDGLNNVSSPDGSLLSVLLVVLLVVLAQPPGDDPNHGNLRVSCSSCLRTGNQPVCTSHHPPQDQDAQALDPVQFAQFFQLAKFFAAHPVRPDQVLLVVLVWGDDNHGTGDPDQVSSVVRSTGIDTDGLNNVSSVAHSQLSVLLVVCSLVLAQPPRDGPPGGSCVVRASSCLRGGNVSGGSHRVSVVLVVVVVVVVVDDDDDDDDDDDDDHPPSPND